Protein AF-A0A940AES1-F1 (afdb_monomer)

pLDDT: mean 86.96, std 10.81, range [25.05, 98.19]

Secondary structure (DSSP, 8-state):
--EEEEEESSHHHHHHHHHHTT----BTTEEE-SSEEEEE-SS-SEEEPPGGGT-GGGGS--GGG-S---SS--EEE-GGGHHHHHHHHHHHT-TTEEEEEEE--SSHHHHHHHHHHHHHH---TT-EEEE---S---HHHHHHHHHSPEEGGGGHHHHHHHHHHHHHHHHHHHHHHHHHHHHHHHHHHHHTT-SS-------HHHHHHHHHHHHHHHHHHS----EEEEEEEEETTTTEEEEEE--TTSTTTT-TTEEETTEESSHHHHHHHHHHHTT--EEEEEEEEEEEEEPPPPPB-HHHHHHHHHHHH---HHHHHHHHHHHHHTTSBS-SS----SB-HHHHHHTHHHHHHHTTSHHHHHHHHHHHHTTTTTTGGGSTTB-GGG-SS---B-B-S--TTGGGS-HHHHHHHHHHHHHHHHTTSPPEEEEEEEEEEEETTEEEEEEEEEEEE-TTHHHH--------TTS-----HHHHHHHHHHHHH--TT-EE-EEEEEEEEEE--PPPPPBHHHHHHHHHTGGGG---HHHHHHHTTT-SS-TTTHHHHHHHHHHTTSEEE-TTT-BEEE-HHHHHHHHHHHHH-GGGGSSHHHHHHHHHHHHHHHTSS-HHHHHHHHHHHHHHHHHHHHHS--HHHHHHHHGGG--TT--SGGG--EEEEE-TTTS-EEEEETTEEEEGGGG-TTT----EE--BTTBPPPHHHHHHHHHTSBPPPEEEEE-TTS-EEEEEEEEEE-TTS-EEEEEE-TTSPPEEEEEEE-TTTS-EEEEETTEEEETTTTSTT----EE--BTTBPPPHHHHHHHHHTSB---EEEEE-TTS-EEEEEEEEEE-TTS-EEEEEE-TT-PPPEEEEEE-TTT-PEEEEETTEEEETT--TT-TTS---EEESEETTEEPPHHHHHHHHHHSB---EEEEE-TTS-EEEEEEEEEE-TTS-EEEEEESSS---EEEEEEE-TTTSPEEEEETTEEEEGGGG-SSS----EE-EETTEEPPHHHHHHHHHHSB---EEEEE-TTS-EEEEEEEEEE-TTS-EEEEEESTT---EEEEEEE-TTTSPEEEE-

Nearest PDB structures (foldseek):
  2o59-assembly2_B  TM=8.650E-01  e=2.813E-48  Escherichia coli
  2o19-assembly2_B  TM=8.661E-01  e=2.138E-47  Escherichia coli
  3px7-assembly1_A  TM=8.468E-01  e=5.233E-34  Escherichia coli DH1
  1cy2-assembly1_A  TM=8.149E-01  e=1.767E-33  Escherichia coli K-12
  5ujy-assembly1_A  TM=6.871E-01  e=4.771E-32  Mycobacterium tuberculosis

Mean predicted aligned error: 18.28 Å

Structure (mmCIF, N/CA/C/O backbone):
data_AF-A0A940AES1-F1
#
_entry.id   AF-A0A940AES1-F1
#
loop_
_atom_site.group_PDB
_atom_site.id
_atom_site.type_symbol
_atom_site.label_atom_id
_atom_site.label_alt_id
_atom_site.label_comp_id
_atom_site.label_asym_id
_atom_site.label_entity_id
_atom_site.label_seq_id
_atom_site.pdbx_PDB_ins_code
_atom_site.Cartn_x
_atom_site.Cartn_y
_atom_site.Cartn_z
_atom_site.occupancy
_atom_site.B_iso_or_equiv
_atom_site.auth_seq_id
_atom_site.auth_comp_id
_atom_site.auth_asym_id
_atom_site.auth_atom_id
_atom_site.pdbx_PDB_model_num
ATOM 1 N N . MET A 1 1 ? 22.743 -3.058 -49.406 1.00 62.84 1 MET A N 1
ATOM 2 C CA . MET A 1 1 ? 22.333 -2.352 -48.175 1.00 62.84 1 MET A CA 1
ATOM 3 C C . MET A 1 1 ? 22.678 -3.251 -47.012 1.00 62.84 1 MET A C 1
ATOM 5 O O . MET A 1 1 ? 22.541 -4.460 -47.177 1.00 62.84 1 MET A O 1
ATOM 9 N N . GLY A 1 2 ? 23.179 -2.689 -45.914 1.00 84.69 2 GLY A N 1
ATOM 10 C CA . GLY A 1 2 ? 23.395 -3.442 -44.685 1.00 84.69 2 GLY A CA 1
ATOM 11 C C . GLY A 1 2 ? 22.066 -3.876 -44.068 1.00 84.69 2 GLY A C 1
ATOM 12 O O . GLY A 1 2 ? 20.984 -3.457 -44.494 1.00 84.69 2 GLY A O 1
ATOM 13 N N . LYS A 1 3 ? 22.145 -4.769 -43.084 1.00 95.50 3 LYS A N 1
ATOM 14 C CA . LYS A 1 3 ? 20.993 -5.207 -42.299 1.00 95.50 3 LYS A CA 1
ATOM 15 C C . LYS A 1 3 ? 20.544 -4.106 -41.339 1.00 95.50 3 LYS A C 1
ATOM 17 O O . LYS A 1 3 ? 21.311 -3.218 -40.969 1.00 95.50 3 LYS A O 1
ATOM 22 N N . LYS A 1 4 ? 19.295 -4.211 -40.894 1.00 97.25 4 LYS A N 1
ATOM 23 C CA . LYS A 1 4 ? 18.657 -3.291 -39.947 1.00 97.25 4 LYS A CA 1
ATOM 24 C C . LYS A 1 4 ? 18.499 -3.963 -38.587 1.00 97.25 4 LYS A C 1
ATOM 26 O O . LYS A 1 4 ? 17.821 -4.985 -38.492 1.00 97.25 4 LYS A O 1
ATOM 31 N N . LEU A 1 5 ? 19.094 -3.393 -37.544 1.00 98.19 5 LEU A N 1
ATOM 32 C CA . LEU A 1 5 ? 18.914 -3.836 -36.163 1.00 98.19 5 LEU A CA 1
ATOM 33 C C . LEU A 1 5 ? 17.660 -3.193 -35.567 1.00 98.19 5 LEU A C 1
ATOM 35 O O . LEU A 1 5 ? 17.471 -1.995 -35.706 1.00 98.19 5 LEU A O 1
ATOM 39 N N . ILE A 1 6 ? 16.819 -3.962 -34.887 1.00 98.12 6 ILE A N 1
ATOM 40 C CA . ILE A 1 6 ? 15.694 -3.471 -34.088 1.00 98.12 6 ILE A CA 1
ATOM 41 C C . ILE A 1 6 ? 15.965 -3.869 -32.640 1.00 98.12 6 ILE A C 1
ATOM 43 O O . ILE A 1 6 ? 16.183 -5.050 -32.367 1.00 98.12 6 ILE A O 1
ATOM 47 N N . ILE A 1 7 ? 15.957 -2.902 -31.724 1.00 97.69 7 ILE A N 1
ATOM 48 C CA . ILE A 1 7 ? 16.101 -3.142 -30.283 1.00 97.69 7 ILE A CA 1
ATOM 49 C C . ILE A 1 7 ? 14.786 -2.770 -29.612 1.00 97.69 7 ILE A C 1
ATOM 51 O O . ILE A 1 7 ? 14.411 -1.605 -29.599 1.00 97.69 7 ILE A O 1
ATOM 55 N N . THR A 1 8 ? 14.086 -3.757 -29.060 1.00 95.00 8 THR A N 1
ATOM 56 C CA . THR A 1 8 ? 12.821 -3.537 -28.338 1.00 95.00 8 THR A CA 1
ATOM 57 C C . THR A 1 8 ? 13.015 -3.600 -26.823 1.00 95.00 8 THR A C 1
ATOM 59 O O . THR A 1 8 ? 13.934 -4.264 -26.353 1.00 95.00 8 THR A O 1
ATOM 62 N N . GLU A 1 9 ? 12.105 -3.040 -26.025 1.00 88.62 9 GLU A N 1
ATOM 63 C CA . GLU A 1 9 ? 12.231 -3.068 -24.555 1.00 88.62 9 GLU A CA 1
ATOM 64 C C . GLU A 1 9 ? 12.158 -4.483 -23.944 1.00 88.62 9 GLU A C 1
ATOM 66 O O . GLU A 1 9 ? 12.751 -4.735 -22.891 1.00 88.62 9 GLU A O 1
ATOM 71 N N . LYS A 1 10 ? 11.434 -5.413 -24.592 1.00 87.06 10 LYS A N 1
ATOM 72 C CA . LYS A 1 10 ? 11.149 -6.758 -24.061 1.00 87.06 10 LYS A CA 1
ATOM 73 C C . LYS A 1 10 ? 11.119 -7.850 -25.144 1.00 87.06 10 LYS A C 1
ATOM 75 O O . LYS A 1 10 ? 10.773 -7.566 -26.291 1.00 87.06 10 LYS A O 1
ATOM 80 N N . PRO A 1 11 ? 11.348 -9.132 -24.784 1.00 88.69 11 PRO A N 1
ATOM 81 C CA . PRO A 1 11 ? 11.327 -10.249 -25.738 1.00 88.69 11 PRO A CA 1
ATOM 82 C C . PRO A 1 11 ? 9.974 -10.492 -26.418 1.00 88.69 11 PRO A C 1
ATOM 84 O O . PRO A 1 11 ? 9.914 -11.066 -27.504 1.00 88.69 11 PRO A O 1
ATOM 87 N N . SER A 1 12 ? 8.864 -10.156 -25.755 1.00 82.00 12 SER A N 1
ATOM 88 C CA . SER A 1 12 ? 7.515 -10.273 -26.325 1.00 82.00 12 SER A CA 1
ATOM 89 C C . SER A 1 12 ? 7.336 -9.327 -27.512 1.00 82.00 12 SER A C 1
ATOM 91 O O . SER A 1 12 ? 6.896 -9.759 -28.574 1.00 82.00 12 SER A O 1
ATOM 93 N N . VAL A 1 13 ? 7.790 -8.082 -27.365 1.00 86.38 13 VAL A N 1
ATOM 94 C CA . VAL A 1 13 ? 7.731 -7.055 -28.412 1.00 86.38 13 VAL A CA 1
ATOM 95 C C . VAL A 1 13 ? 8.610 -7.440 -29.600 1.00 86.38 13 VAL A C 1
ATOM 97 O O . VAL A 1 13 ? 8.147 -7.419 -30.737 1.00 86.38 13 VAL A O 1
ATOM 100 N N . ALA A 1 14 ? 9.837 -7.909 -29.354 1.00 92.06 14 ALA A N 1
ATOM 101 C CA . ALA A 1 14 ? 10.706 -8.426 -30.413 1.00 92.06 14 ALA A CA 1
ATOM 102 C C . ALA A 1 14 ? 10.051 -9.549 -31.233 1.00 92.06 14 ALA A C 1
ATOM 104 O O . ALA A 1 14 ? 10.180 -9.578 -32.458 1.00 92.06 14 ALA A O 1
ATOM 105 N N . ARG A 1 15 ? 9.314 -10.460 -30.582 1.00 90.44 15 ARG A N 1
ATOM 106 C CA . ARG A 1 15 ? 8.576 -11.531 -31.272 1.00 90.44 15 ARG A CA 1
ATOM 107 C C . ARG A 1 15 ? 7.457 -10.987 -32.158 1.00 90.44 15 ARG A C 1
ATOM 109 O O . ARG A 1 15 ? 7.228 -11.538 -33.234 1.00 90.44 15 ARG A O 1
ATOM 116 N N . ASP A 1 16 ? 6.794 -9.909 -31.750 1.00 88.12 16 ASP A N 1
ATOM 117 C CA . ASP A 1 16 ? 5.785 -9.256 -32.581 1.00 88.12 16 ASP A CA 1
ATOM 118 C C . ASP A 1 16 ? 6.389 -8.571 -33.806 1.00 88.12 16 ASP A C 1
ATOM 120 O O . ASP A 1 16 ? 5.905 -8.796 -34.917 1.00 88.12 16 ASP A O 1
ATOM 124 N N . PHE A 1 17 ? 7.499 -7.849 -33.644 1.00 93.69 17 PHE A N 1
ATOM 125 C CA . PHE A 1 17 ? 8.252 -7.309 -34.780 1.00 93.69 17 PHE A CA 1
ATOM 126 C C . PHE A 1 17 ? 8.728 -8.422 -35.721 1.00 93.69 17 PHE A C 1
ATOM 128 O O . PHE A 1 17 ? 8.550 -8.313 -36.933 1.00 93.69 17 PHE A O 1
ATOM 135 N N . ALA A 1 18 ? 9.267 -9.521 -35.186 1.00 94.25 18 ALA A N 1
ATOM 136 C CA . ALA A 1 18 ? 9.730 -10.653 -35.985 1.00 94.25 18 ALA A CA 1
ATOM 137 C C . ALA A 1 18 ? 8.595 -11.290 -36.797 1.00 94.25 18 ALA A C 1
ATOM 139 O O . ALA A 1 18 ? 8.753 -11.542 -37.990 1.00 94.25 18 ALA A O 1
ATOM 140 N N . ARG A 1 19 ? 7.420 -11.477 -36.188 1.00 93.56 19 ARG A N 1
ATOM 141 C CA . ARG A 1 19 ? 6.225 -11.989 -36.870 1.00 93.56 19 ARG A CA 1
ATOM 142 C C . ARG A 1 19 ? 5.774 -11.069 -38.007 1.00 93.56 19 ARG A C 1
ATOM 144 O O . ARG A 1 19 ? 5.547 -11.552 -39.114 1.00 93.56 19 ARG A O 1
ATOM 151 N N . VAL A 1 20 ? 5.655 -9.766 -37.745 1.00 92.25 20 VAL A N 1
ATOM 152 C CA . VAL A 1 20 ? 5.183 -8.768 -38.724 1.00 92.25 20 VAL A CA 1
ATOM 153 C C . VAL A 1 20 ? 6.161 -8.626 -39.891 1.00 92.25 20 VAL A C 1
ATOM 155 O O . VAL A 1 20 ? 5.756 -8.630 -41.052 1.00 92.25 20 VAL A O 1
ATOM 158 N N . LEU A 1 21 ? 7.460 -8.593 -39.592 1.00 93.94 21 LEU A N 1
ATOM 159 C CA . LEU A 1 21 ? 8.533 -8.479 -40.582 1.00 93.94 21 LEU A CA 1
ATOM 160 C C . LEU A 1 21 ? 8.919 -9.820 -41.224 1.00 93.94 21 LEU A C 1
ATOM 162 O O . LEU A 1 21 ? 9.816 -9.859 -42.065 1.00 93.94 21 LEU A O 1
ATOM 166 N N . ARG A 1 22 ? 8.241 -10.915 -40.848 1.00 93.56 22 ARG A N 1
ATOM 167 C CA . ARG A 1 22 ? 8.495 -12.283 -41.332 1.00 93.56 22 ARG A CA 1
ATOM 168 C C . ARG A 1 22 ? 9.957 -12.711 -41.150 1.00 93.56 22 ARG A C 1
ATOM 170 O O . ARG A 1 22 ? 10.553 -13.348 -42.017 1.00 93.56 22 ARG A O 1
ATOM 177 N N . VAL A 1 23 ? 10.534 -12.350 -40.009 1.00 93.19 23 VAL A N 1
ATOM 178 C CA . VAL A 1 23 ? 11.870 -12.760 -39.571 1.00 93.19 23 VAL A CA 1
ATOM 179 C C . VAL A 1 23 ? 11.717 -14.020 -38.725 1.00 93.19 23 VAL A C 1
ATOM 181 O O . VAL A 1 23 ? 11.012 -14.025 -37.718 1.00 93.19 23 VAL A O 1
ATOM 184 N N . SER A 1 24 ? 12.373 -15.100 -39.132 1.00 87.00 24 SER A N 1
ATOM 185 C CA . SER A 1 24 ? 12.338 -16.386 -38.435 1.00 87.00 24 SER A CA 1
ATOM 186 C C . SER A 1 24 ? 13.741 -16.792 -38.008 1.00 87.00 24 SER A C 1
ATOM 188 O O . SER A 1 24 ? 14.665 -16.739 -38.811 1.00 87.00 24 SER A O 1
ATOM 190 N N . GLY A 1 25 ? 13.892 -17.245 -36.769 1.00 80.50 25 GLY A N 1
ATOM 191 C CA . GLY A 1 25 ? 15.163 -17.692 -36.211 1.00 80.50 25 GLY A CA 1
ATOM 192 C C . GLY A 1 25 ? 15.018 -17.963 -34.718 1.00 80.50 25 GLY A C 1
ATOM 193 O O . GLY A 1 25 ? 14.058 -17.512 -34.097 1.00 80.50 25 GLY A O 1
ATOM 194 N N . ASN A 1 26 ? 15.954 -18.713 -34.146 1.00 77.25 26 ASN A N 1
ATOM 195 C CA . ASN A 1 26 ? 15.961 -19.033 -32.717 1.00 77.25 26 ASN A CA 1
ATOM 196 C C . ASN A 1 26 ? 17.371 -18.866 -32.139 1.00 77.25 26 ASN A C 1
ATOM 198 O O . ASN A 1 26 ? 17.911 -19.773 -31.506 1.00 77.25 26 ASN A O 1
ATOM 202 N N . ASN A 1 27 ? 18.010 -17.732 -32.440 1.00 89.62 27 ASN A N 1
ATOM 203 C CA . ASN A 1 27 ? 19.309 -17.432 -31.858 1.00 89.62 27 ASN A CA 1
ATOM 204 C C . ASN A 1 27 ? 19.128 -17.024 -30.392 1.00 89.62 27 ASN A C 1
ATOM 206 O O . ASN A 1 27 ? 18.094 -16.488 -29.990 1.00 89.62 27 ASN A O 1
ATOM 210 N N . ASN A 1 28 ? 20.150 -17.273 -29.576 1.00 90.31 28 ASN A N 1
ATOM 211 C CA . ASN A 1 28 ? 20.103 -16.897 -28.170 1.00 90.31 28 ASN A CA 1
ATOM 212 C C . ASN A 1 28 ? 20.133 -15.364 -28.031 1.00 90.31 28 ASN A C 1
ATOM 214 O O . ASN A 1 28 ? 21.164 -14.746 -28.293 1.00 90.31 28 ASN A O 1
ATOM 218 N N . GLY A 1 29 ? 18.998 -14.777 -27.644 1.00 90.69 29 GLY A N 1
ATOM 219 C CA . GLY A 1 29 ? 18.842 -13.349 -27.354 1.00 90.69 29 GLY A CA 1
ATOM 220 C C . GLY A 1 29 ? 18.549 -12.435 -28.555 1.00 90.69 29 GLY A C 1
ATOM 221 O O . GLY A 1 29 ? 18.480 -11.225 -28.357 1.00 90.69 29 GLY A O 1
ATOM 222 N N . TYR A 1 30 ? 18.385 -12.974 -29.773 1.00 96.50 30 TYR A N 1
ATOM 223 C CA . TYR A 1 30 ? 17.984 -12.214 -30.969 1.00 96.50 30 TYR A CA 1
ATOM 224 C C . TYR A 1 30 ? 17.379 -13.116 -32.068 1.00 96.50 30 TYR A C 1
ATOM 226 O O . TYR A 1 30 ? 17.500 -14.338 -32.031 1.00 96.50 30 TYR A O 1
ATOM 234 N N . ILE A 1 31 ? 16.742 -12.522 -33.078 1.00 96.38 31 ILE A N 1
ATOM 235 C CA . ILE A 1 31 ? 16.142 -13.195 -34.243 1.00 96.38 31 ILE A CA 1
ATOM 236 C C . ILE A 1 31 ? 16.667 -12.501 -35.504 1.00 96.38 31 ILE A C 1
ATOM 238 O O . ILE A 1 31 ? 16.710 -11.277 -35.548 1.00 96.38 31 ILE A O 1
ATOM 242 N N . GLU A 1 32 ? 17.090 -13.242 -36.528 1.00 95.69 32 GLU A N 1
ATOM 243 C CA . GLU A 1 32 ? 17.764 -12.652 -37.692 1.00 95.69 32 GLU A CA 1
ATOM 244 C C . GLU A 1 32 ? 17.372 -13.320 -39.016 1.00 95.69 32 GLU A C 1
ATOM 246 O O . GLU A 1 32 ? 17.179 -14.532 -39.068 1.00 95.69 32 GLU A O 1
ATOM 251 N N . ASN A 1 33 ? 17.309 -12.522 -40.087 1.00 93.69 33 ASN A N 1
ATOM 252 C CA . ASN A 1 33 ? 17.303 -12.971 -41.482 1.00 93.69 33 ASN A CA 1
ATOM 253 C C . ASN A 1 33 ? 18.257 -12.105 -42.338 1.00 93.69 33 ASN A C 1
ATOM 255 O O . ASN A 1 33 ? 19.133 -11.415 -41.813 1.00 93.69 33 ASN A O 1
ATOM 259 N N . ASP A 1 34 ? 18.114 -12.130 -43.664 1.00 91.19 34 ASP A N 1
ATOM 260 C CA . ASP A 1 34 ? 18.982 -11.372 -44.578 1.00 91.19 34 ASP A CA 1
ATOM 261 C C . ASP A 1 34 ? 18.776 -9.850 -44.524 1.00 91.19 34 ASP A C 1
ATOM 263 O O . ASP A 1 34 ? 19.624 -9.105 -45.001 1.00 91.19 34 ASP A O 1
ATOM 267 N N . THR A 1 35 ? 17.667 -9.372 -43.951 1.00 93.75 35 THR A N 1
ATOM 268 C CA . THR A 1 35 ? 17.305 -7.943 -43.914 1.00 93.75 35 THR A CA 1
ATOM 269 C C . THR A 1 35 ? 17.332 -7.357 -42.503 1.00 93.75 35 THR A C 1
ATOM 271 O O . THR A 1 35 ? 17.775 -6.223 -42.320 1.00 93.75 35 THR A O 1
ATOM 274 N N . TYR A 1 36 ? 16.860 -8.105 -41.507 1.00 96.38 36 TYR A N 1
ATOM 275 C CA . TYR A 1 36 ? 16.641 -7.624 -40.147 1.00 96.38 36 TYR A CA 1
ATOM 276 C C . TYR A 1 36 ? 17.363 -8.482 -39.114 1.00 96.38 36 TYR A C 1
ATOM 278 O O . TYR A 1 36 ? 17.407 -9.708 -39.217 1.00 96.38 36 TYR A O 1
ATOM 286 N N . VAL A 1 37 ? 17.844 -7.811 -38.073 1.00 97.50 37 VAL A N 1
ATOM 287 C CA . VAL A 1 37 ? 18.266 -8.392 -36.800 1.00 97.50 37 VAL A CA 1
ATOM 288 C C . VAL A 1 37 ? 17.367 -7.789 -35.730 1.00 97.50 37 VAL A C 1
ATOM 290 O O . VAL A 1 37 ? 17.243 -6.575 -35.655 1.00 97.50 37 VAL A O 1
ATOM 293 N N . ILE A 1 38 ? 16.717 -8.601 -34.909 1.00 97.81 38 ILE A N 1
ATOM 294 C CA . ILE A 1 38 ? 15.783 -8.140 -33.881 1.00 97.81 38 ILE A CA 1
ATOM 295 C C . ILE A 1 38 ? 16.270 -8.661 -32.539 1.00 97.81 38 ILE A C 1
ATOM 297 O O . ILE A 1 38 ? 16.328 -9.869 -32.326 1.00 97.81 38 ILE A O 1
ATOM 301 N N . SER A 1 39 ? 16.618 -7.751 -31.643 1.00 97.56 39 SER A N 1
ATOM 302 C CA . SER A 1 39 ? 17.041 -8.036 -30.276 1.00 97.56 39 SER A CA 1
ATOM 303 C C . SER A 1 39 ? 16.164 -7.269 -29.288 1.00 97.56 39 SER A C 1
ATOM 305 O O . SER A 1 39 ? 15.285 -6.493 -29.671 1.00 97.56 39 SER A O 1
ATOM 307 N N . TRP A 1 40 ? 16.365 -7.514 -28.001 1.00 96.19 40 TRP A N 1
ATOM 308 C CA . TRP A 1 40 ? 15.550 -6.931 -26.946 1.00 96.19 40 TRP A CA 1
ATOM 309 C C . TRP A 1 40 ? 16.336 -6.650 -25.672 1.00 96.19 40 TRP A C 1
ATOM 311 O O . TRP A 1 40 ? 17.399 -7.220 -25.423 1.00 96.19 40 TRP A O 1
ATOM 321 N N . CYS A 1 41 ? 15.748 -5.806 -24.838 1.00 94.81 41 CYS A N 1
ATOM 322 C CA . CYS A 1 41 ? 16.147 -5.576 -23.464 1.00 94.81 41 CYS A CA 1
ATOM 323 C C . CYS A 1 41 ? 15.289 -6.414 -22.492 1.00 94.81 41 CYS A C 1
ATOM 325 O O . CYS A 1 41 ? 14.424 -7.199 -22.893 1.00 94.81 41 CYS A O 1
ATOM 327 N N . PHE A 1 42 ? 15.545 -6.247 -21.194 1.00 84.62 42 PHE A N 1
ATOM 328 C CA . PHE A 1 42 ? 14.710 -6.762 -20.104 1.00 84.62 42 PHE A CA 1
ATOM 329 C C . PHE A 1 42 ? 14.287 -5.597 -19.196 1.00 84.62 42 PHE A C 1
ATOM 331 O O . PHE A 1 42 ? 14.474 -5.643 -17.982 1.00 84.62 42 PHE A O 1
ATOM 338 N N . GLY A 1 43 ? 13.799 -4.509 -19.802 1.00 86.69 43 GLY A N 1
ATOM 339 C CA . GLY A 1 43 ? 13.831 -3.185 -19.174 1.00 86.69 43 GLY A CA 1
ATOM 340 C C . GLY A 1 43 ? 15.247 -2.602 -19.221 1.00 86.69 43 GLY A C 1
ATOM 341 O O . GLY A 1 43 ? 15.951 -2.770 -20.217 1.00 86.69 43 GLY A O 1
ATOM 342 N N . HIS A 1 44 ? 15.701 -1.945 -18.152 1.00 91.56 44 HIS A N 1
ATOM 343 C CA . HIS A 1 44 ? 17.073 -1.434 -18.090 1.00 91.56 44 HIS A CA 1
ATOM 344 C C . HIS A 1 44 ? 18.106 -2.571 -18.176 1.00 91.56 44 HIS A C 1
ATOM 346 O O . HIS A 1 44 ? 18.048 -3.543 -17.428 1.00 91.56 44 HIS A O 1
ATOM 352 N N . LEU A 1 45 ? 19.079 -2.428 -19.082 1.00 94.75 45 LEU A N 1
ATOM 353 C CA . LEU A 1 45 ? 20.296 -3.257 -19.125 1.00 94.75 45 LEU A CA 1
ATOM 354 C C . LEU A 1 45 ? 21.490 -2.557 -18.454 1.00 94.75 45 LEU A C 1
ATOM 356 O O . LEU A 1 45 ? 22.459 -3.188 -18.031 1.00 94.75 45 LEU A O 1
ATOM 360 N N . VAL A 1 46 ? 21.415 -1.230 -18.386 1.00 95.06 46 VAL A N 1
ATOM 361 C CA . VAL A 1 46 ? 22.468 -0.333 -17.921 1.00 95.06 46 VAL A CA 1
ATOM 362 C C . VAL A 1 46 ? 21.866 0.644 -16.914 1.00 95.06 46 VAL A C 1
ATOM 364 O O . VAL A 1 46 ? 20.795 1.211 -17.152 1.00 95.06 46 VAL A O 1
ATOM 367 N N . GLU A 1 47 ? 22.579 0.857 -15.812 1.00 93.50 47 GLU A N 1
ATOM 368 C CA . GLU A 1 47 ? 22.226 1.784 -14.735 1.00 93.50 47 GLU A CA 1
ATOM 369 C C . GLU A 1 47 ? 23.409 2.693 -14.369 1.00 93.50 47 GLU A C 1
ATOM 371 O O . GLU A 1 47 ? 24.554 2.437 -14.753 1.00 93.50 47 GLU A O 1
ATOM 376 N N . MET A 1 48 ? 23.149 3.767 -13.620 1.00 93.44 48 MET A N 1
ATOM 377 C CA . MET A 1 48 ? 24.231 4.571 -13.048 1.00 93.44 48 MET A CA 1
ATOM 378 C C . MET A 1 48 ? 24.992 3.754 -12.006 1.00 93.44 48 MET A C 1
ATOM 380 O O . MET A 1 48 ? 24.408 3.133 -11.121 1.00 93.44 48 MET A O 1
ATOM 384 N N . SER A 1 49 ? 26.317 3.773 -12.105 1.00 94.38 49 SER A N 1
ATOM 385 C CA . SER A 1 49 ? 27.189 3.054 -11.182 1.00 94.38 49 SER A CA 1
ATOM 386 C C . SER A 1 49 ? 27.146 3.666 -9.789 1.00 94.38 49 SER A C 1
ATOM 388 O O . SER A 1 49 ? 27.138 4.888 -9.650 1.00 94.38 49 SER A O 1
ATOM 390 N N . TYR A 1 50 ? 27.224 2.821 -8.762 1.00 93.81 50 TYR A N 1
ATOM 391 C CA . TYR A 1 50 ? 27.401 3.263 -7.381 1.00 93.81 50 TYR A CA 1
ATOM 392 C C . TYR A 1 50 ? 28.754 3.976 -7.159 1.00 93.81 50 TYR A C 1
ATOM 394 O O . TYR A 1 50 ? 29.703 3.752 -7.919 1.00 93.81 50 TYR A O 1
ATOM 402 N N . PRO A 1 51 ? 28.888 4.810 -6.105 1.00 96.06 51 PRO A N 1
ATOM 403 C CA . PRO A 1 51 ? 30.086 5.620 -5.854 1.00 96.06 51 PRO A CA 1
ATOM 404 C C . PRO A 1 51 ? 31.414 4.847 -5.819 1.00 96.06 51 PRO A C 1
ATOM 406 O O . PRO A 1 51 ? 32.434 5.361 -6.267 1.00 96.06 51 PRO A O 1
ATOM 409 N N . GLU A 1 52 ? 31.426 3.601 -5.353 1.00 94.94 52 GLU A N 1
ATOM 410 C CA . GLU A 1 52 ? 32.618 2.743 -5.325 1.00 94.94 52 GLU A CA 1
ATOM 411 C C . GLU A 1 52 ? 33.215 2.437 -6.712 1.00 94.94 52 GLU A C 1
ATOM 413 O O . GLU A 1 52 ? 34.408 2.177 -6.819 1.00 94.94 52 GLU A O 1
ATOM 418 N N . ALA A 1 53 ? 32.437 2.544 -7.795 1.00 94.56 53 ALA A N 1
ATOM 419 C CA . ALA A 1 53 ? 32.958 2.434 -9.162 1.00 94.56 53 ALA A CA 1
ATOM 420 C C . ALA A 1 53 ? 33.780 3.667 -9.597 1.00 94.56 53 ALA A C 1
ATOM 422 O O . ALA A 1 53 ? 34.473 3.652 -10.622 1.00 94.56 53 ALA A O 1
ATOM 423 N N . TYR A 1 54 ? 33.679 4.771 -8.856 1.00 95.94 54 TYR A N 1
ATOM 424 C CA . TYR A 1 54 ? 34.458 5.986 -9.087 1.00 95.94 54 TYR A CA 1
ATOM 425 C C . TYR A 1 54 ? 35.775 5.927 -8.322 1.00 95.94 54 TYR A C 1
ATOM 427 O O . TYR A 1 54 ? 36.807 6.263 -8.895 1.00 95.94 54 TYR A O 1
ATOM 435 N N . ASP A 1 55 ? 35.722 5.464 -7.074 1.00 95.62 55 ASP A N 1
ATOM 436 C CA . ASP A 1 55 ? 36.869 5.252 -6.192 1.00 95.62 55 ASP A CA 1
ATOM 437 C C . ASP A 1 55 ? 36.476 4.253 -5.085 1.00 95.62 55 ASP A C 1
ATOM 439 O O . ASP A 1 55 ? 35.448 4.432 -4.425 1.00 95.62 55 ASP A O 1
ATOM 443 N N . GLU A 1 56 ? 37.300 3.224 -4.848 1.00 95.25 56 GLU A N 1
ATOM 444 C CA . GLU A 1 56 ? 37.055 2.178 -3.838 1.00 95.25 56 GLU A CA 1
ATOM 445 C C . GLU A 1 56 ? 36.865 2.773 -2.429 1.00 95.25 56 GLU A C 1
ATOM 447 O O . GLU A 1 56 ? 36.153 2.191 -1.605 1.00 95.25 56 GLU A O 1
ATOM 452 N N . LYS A 1 57 ? 37.418 3.965 -2.142 1.00 95.44 57 LYS A N 1
ATOM 453 C CA . LYS A 1 57 ? 37.217 4.643 -0.850 1.00 95.44 57 LYS A CA 1
ATOM 454 C C . LYS A 1 57 ? 35.736 4.881 -0.534 1.00 95.44 57 LYS A C 1
ATOM 456 O O . LYS A 1 57 ? 35.332 4.743 0.620 1.00 95.44 57 LYS A O 1
ATOM 461 N N . TYR A 1 58 ? 34.910 5.143 -1.555 1.00 96.00 58 TYR A N 1
ATOM 462 C CA . TYR A 1 58 ? 33.485 5.447 -1.395 1.00 96.00 58 TYR A CA 1
ATOM 463 C C . TYR A 1 58 ? 32.633 4.235 -1.003 1.00 96.00 58 TYR A C 1
ATOM 465 O O . TYR A 1 58 ? 31.449 4.394 -0.686 1.00 96.00 58 TYR A O 1
ATOM 473 N N . LYS A 1 59 ? 33.216 3.032 -0.988 1.00 94.38 59 LYS A N 1
ATOM 474 C CA . LYS A 1 59 ? 32.588 1.821 -0.451 1.00 94.38 59 LYS A CA 1
ATOM 475 C C . LYS A 1 59 ? 32.349 1.918 1.053 1.00 94.38 59 LYS A C 1
ATOM 477 O O . LYS A 1 59 ? 31.349 1.412 1.555 1.00 94.38 59 LYS A O 1
ATOM 482 N N . THR A 1 60 ? 33.245 2.597 1.773 1.00 95.00 60 THR A N 1
ATOM 483 C CA . THR A 1 60 ? 33.036 2.937 3.184 1.00 95.00 60 THR A CA 1
ATOM 484 C C . THR A 1 60 ? 32.381 4.306 3.264 1.00 95.00 60 THR A C 1
ATOM 486 O O . THR A 1 60 ? 32.913 5.283 2.752 1.00 95.00 60 THR A O 1
ATOM 489 N N . TRP A 1 61 ? 31.222 4.402 3.910 1.00 96.31 61 TRP A N 1
ATOM 490 C CA . TRP A 1 61 ? 30.497 5.668 3.980 1.00 96.31 61 TRP A CA 1
ATOM 491 C C . TRP A 1 61 ? 31.104 6.572 5.050 1.00 96.31 61 TRP A C 1
ATOM 493 O O . TRP A 1 61 ? 31.110 6.228 6.233 1.00 96.31 61 TRP A O 1
ATOM 503 N N . ARG A 1 62 ? 31.600 7.735 4.629 1.00 96.12 62 ARG A N 1
ATOM 504 C CA . ARG A 1 62 ? 32.208 8.751 5.491 1.00 96.12 62 ARG A CA 1
ATOM 505 C C . ARG A 1 62 ? 31.573 10.104 5.205 1.00 96.12 62 ARG A C 1
ATOM 507 O O . ARG A 1 62 ? 31.250 10.397 4.059 1.00 96.12 62 ARG A O 1
ATOM 514 N N . LEU A 1 63 ? 31.400 10.929 6.237 1.00 96.25 63 LEU A N 1
ATOM 515 C CA . LEU A 1 63 ? 30.813 12.266 6.068 1.00 96.25 63 LEU A CA 1
ATOM 516 C C . LEU A 1 63 ? 31.732 13.200 5.264 1.00 96.25 63 LEU A C 1
ATOM 518 O O . LEU A 1 63 ? 31.233 14.031 4.520 1.00 96.25 63 LEU A O 1
ATOM 522 N N . GLU A 1 64 ? 33.053 13.030 5.373 1.00 95.81 64 GLU A N 1
ATOM 523 C CA . GLU A 1 64 ? 34.063 13.824 4.647 1.00 95.81 64 GLU A CA 1
ATOM 524 C C . GLU A 1 64 ? 34.036 13.624 3.123 1.00 95.81 64 GLU A C 1
ATOM 526 O O . GLU A 1 64 ? 34.480 14.491 2.377 1.00 95.81 64 GLU A O 1
ATOM 531 N N . ASP A 1 65 ? 33.478 12.503 2.662 1.00 95.75 65 ASP A N 1
ATOM 532 C CA . ASP A 1 65 ? 33.322 12.173 1.245 1.00 95.75 65 ASP A CA 1
ATOM 533 C C . ASP A 1 65 ? 31.993 12.689 0.652 1.00 95.75 65 ASP A C 1
ATOM 535 O O . ASP A 1 65 ? 31.719 12.468 -0.531 1.00 95.75 65 ASP A O 1
ATOM 539 N N . LEU A 1 66 ? 31.150 13.348 1.458 1.00 96.75 66 LEU A N 1
ATOM 540 C CA . LEU A 1 66 ? 29.838 13.853 1.055 1.00 96.75 66 LEU A CA 1
ATOM 541 C C . LEU A 1 66 ? 29.830 15.391 0.938 1.00 96.75 66 LEU A C 1
ATOM 543 O O . LEU A 1 66 ? 30.431 16.077 1.764 1.00 96.75 66 LEU A O 1
ATOM 547 N N . PRO A 1 67 ? 29.101 15.959 -0.042 1.00 97.06 67 PRO A N 1
ATOM 548 C CA . PRO A 1 67 ? 28.273 15.267 -1.027 1.00 97.06 67 PRO A CA 1
ATOM 549 C C . PRO A 1 67 ? 29.086 14.648 -2.182 1.00 97.06 67 PRO A C 1
ATOM 551 O O . PRO A 1 67 ? 29.970 15.280 -2.758 1.00 97.06 67 PRO A O 1
ATOM 554 N N . PHE A 1 68 ? 28.726 13.428 -2.572 1.00 97.19 68 PHE A N 1
ATOM 555 C CA . PHE A 1 68 ? 29.169 12.768 -3.792 1.00 97.19 68 PHE A CA 1
ATOM 556 C C . PHE A 1 68 ? 28.361 13.292 -4.989 1.00 97.19 68 PHE A C 1
ATOM 558 O O . PHE A 1 68 ? 27.203 12.918 -5.178 1.00 97.19 68 PHE A O 1
ATOM 565 N N . LEU A 1 69 ? 28.975 14.178 -5.776 1.00 96.75 69 LEU A N 1
ATOM 566 C CA . LEU A 1 69 ? 28.406 14.791 -6.983 1.00 96.75 69 LEU A CA 1
ATOM 567 C C . LEU A 1 69 ? 29.475 14.773 -8.091 1.00 96.75 69 LEU A C 1
ATOM 569 O O . LEU A 1 69 ? 30.268 15.715 -8.192 1.00 96.75 69 LEU A O 1
ATOM 573 N N . PRO A 1 70 ? 29.598 13.672 -8.856 1.00 95.06 70 PRO A N 1
ATOM 574 C CA . PRO A 1 70 ? 30.630 13.546 -9.876 1.00 95.06 70 PRO A CA 1
ATOM 575 C C . PRO A 1 70 ? 30.324 14.459 -11.071 1.00 95.06 70 PRO A C 1
ATOM 577 O O . PRO A 1 70 ? 29.169 14.656 -11.441 1.00 95.06 70 PRO A O 1
ATOM 580 N N . LYS A 1 71 ? 31.369 14.993 -11.719 1.00 91.38 71 LYS A N 1
ATOM 581 C CA . LYS A 1 71 ? 31.200 15.795 -12.947 1.00 91.38 71 LYS A CA 1
ATOM 582 C C . LYS A 1 71 ? 30.547 14.969 -14.059 1.00 91.38 71 LYS A C 1
ATOM 584 O O . LYS A 1 71 ? 29.574 15.409 -14.670 1.00 91.38 71 LYS A O 1
ATOM 589 N N . GLU A 1 72 ? 31.035 13.749 -14.247 1.00 92.06 72 GLU A N 1
ATOM 590 C CA . GLU A 1 72 ? 30.512 12.769 -15.197 1.00 92.06 72 GLU A CA 1
ATOM 591 C C . GLU A 1 72 ? 29.990 11.554 -14.435 1.00 92.06 72 GLU A C 1
ATOM 593 O O . GLU A 1 72 ? 30.721 10.972 -13.632 1.00 92.06 72 GLU A O 1
ATOM 598 N N . TYR A 1 73 ? 28.735 11.172 -14.676 1.00 93.31 73 TYR A N 1
ATOM 599 C CA . TYR A 1 73 ? 28.156 9.968 -14.084 1.00 93.31 73 TYR A CA 1
ATOM 600 C C . TYR A 1 73 ? 28.589 8.742 -14.894 1.00 93.31 73 TYR A C 1
ATOM 602 O O . TYR A 1 73 ? 28.362 8.666 -16.099 1.00 93.31 73 TYR A O 1
ATOM 610 N N . LYS A 1 74 ? 29.221 7.778 -14.224 1.00 94.19 74 LYS A N 1
ATOM 611 C CA . LYS A 1 74 ? 29.571 6.472 -14.781 1.00 94.19 74 LYS A CA 1
ATOM 612 C C . LYS A 1 74 ? 28.335 5.586 -14.857 1.00 94.19 74 LYS A C 1
ATOM 614 O O . LYS A 1 74 ? 27.528 5.551 -13.927 1.00 94.19 74 LYS A O 1
ATOM 619 N N . TYR A 1 75 ? 28.259 4.804 -15.922 1.00 94.44 75 TYR A N 1
ATOM 620 C CA . TYR A 1 75 ? 27.243 3.781 -16.127 1.00 94.44 75 TYR A CA 1
ATOM 621 C C . TYR A 1 75 ? 27.861 2.388 -16.009 1.00 94.44 75 TYR A C 1
ATOM 623 O O . TYR A 1 75 ? 29.060 2.206 -16.228 1.00 94.44 75 TYR A O 1
ATOM 631 N N . GLY A 1 76 ? 27.044 1.417 -15.620 1.00 94.25 76 GLY A N 1
ATOM 632 C CA . GLY A 1 76 ? 27.435 0.025 -15.460 1.00 94.25 76 GLY A CA 1
ATOM 633 C C . GLY A 1 76 ? 26.320 -0.916 -15.894 1.00 94.25 76 GLY A C 1
ATOM 634 O O . GLY A 1 76 ? 25.141 -0.567 -15.876 1.00 94.25 76 GLY A O 1
ATOM 635 N N . VAL A 1 77 ? 26.705 -2.123 -16.300 1.00 95.50 77 VAL A N 1
ATOM 636 C CA . VAL A 1 77 ? 25.756 -3.163 -16.708 1.00 95.50 77 VAL A CA 1
ATOM 637 C C . VAL A 1 77 ? 25.116 -3.789 -15.478 1.00 95.50 77 VAL A C 1
ATOM 639 O O . VAL A 1 77 ? 25.823 -4.219 -14.563 1.00 95.50 77 VAL A O 1
ATOM 642 N N . ILE A 1 78 ? 23.791 -3.918 -15.487 1.00 93.50 78 ILE A N 1
ATOM 643 C CA . ILE A 1 78 ? 23.065 -4.602 -14.418 1.00 93.50 78 ILE A CA 1
ATOM 644 C C . ILE A 1 78 ? 23.442 -6.083 -14.449 1.00 93.50 78 ILE A C 1
ATOM 646 O O . ILE A 1 78 ? 23.298 -6.751 -15.476 1.00 93.50 78 ILE A O 1
ATOM 650 N N . GLN A 1 79 ? 23.896 -6.617 -13.313 1.00 91.62 79 GLN A N 1
ATOM 651 C CA . GLN A 1 79 ? 24.506 -7.948 -13.232 1.00 91.62 79 GLN A CA 1
ATOM 652 C C . GLN A 1 79 ? 23.606 -9.079 -13.762 1.00 91.62 79 GLN A C 1
ATOM 654 O O . GLN A 1 79 ? 24.107 -10.003 -14.400 1.00 91.62 79 GLN A O 1
ATOM 659 N N . SER A 1 80 ? 22.291 -9.007 -13.532 1.00 89.88 80 SER A N 1
ATOM 660 C CA . SER A 1 80 ? 21.310 -9.987 -14.028 1.00 89.88 80 SER A CA 1
ATOM 661 C C . SER A 1 80 ? 21.092 -9.930 -15.544 1.00 89.88 80 SER A C 1
ATOM 663 O O . SER A 1 80 ? 20.588 -10.886 -16.123 1.00 89.88 80 SER A O 1
ATOM 665 N N . SER A 1 81 ? 21.479 -8.830 -16.189 1.00 91.75 81 SER A N 1
ATOM 666 C CA . SER A 1 81 ? 21.262 -8.564 -17.615 1.00 91.75 81 SER A CA 1
ATOM 667 C C . SER A 1 81 ? 22.549 -8.609 -18.449 1.00 91.75 81 SER A C 1
ATOM 669 O O . SER A 1 81 ? 22.532 -8.337 -19.650 1.00 91.75 81 SER A O 1
ATOM 671 N N . LYS A 1 82 ? 23.674 -8.970 -17.816 1.00 94.38 82 LYS A N 1
ATOM 672 C CA . LYS A 1 82 ? 25.025 -8.865 -18.379 1.00 94.38 82 LYS A CA 1
ATOM 673 C C . LYS A 1 82 ? 25.183 -9.538 -19.741 1.00 94.38 82 LYS A C 1
ATOM 675 O O . LYS A 1 82 ? 25.753 -8.938 -20.651 1.00 94.38 82 LYS A O 1
ATOM 680 N N . ASP A 1 83 ? 24.666 -10.753 -19.881 1.00 95.50 83 ASP A N 1
ATOM 681 C CA . ASP A 1 83 ? 24.795 -11.527 -21.117 1.00 95.50 83 ASP A CA 1
ATOM 682 C C . ASP A 1 83 ? 23.990 -10.896 -22.261 1.00 95.50 83 ASP A C 1
ATOM 684 O O . ASP A 1 83 ? 24.482 -10.789 -23.386 1.00 95.50 83 ASP A O 1
ATOM 688 N N . GLN A 1 84 ? 22.787 -10.395 -21.959 1.00 96.19 84 GLN A N 1
ATOM 689 C CA . GLN A 1 84 ? 21.941 -9.723 -22.944 1.00 96.19 84 GLN A CA 1
ATOM 690 C C . GLN A 1 84 ? 22.534 -8.378 -23.366 1.00 96.19 84 GLN A C 1
ATOM 692 O O . GLN A 1 84 ? 22.556 -8.076 -24.557 1.00 96.19 84 GLN A O 1
ATOM 697 N N . TYR A 1 85 ? 23.079 -7.594 -22.430 1.00 97.00 85 TYR A N 1
ATOM 698 C CA . TYR A 1 85 ? 23.796 -6.367 -22.777 1.00 97.00 85 TYR A CA 1
ATOM 699 C C . TYR A 1 85 ? 24.998 -6.652 -23.684 1.00 97.00 85 TYR A C 1
ATOM 701 O O . TYR A 1 85 ? 25.157 -6.002 -24.713 1.00 97.00 85 TYR A O 1
ATOM 709 N N . ALA A 1 86 ? 25.831 -7.641 -23.338 1.00 96.94 86 ALA A N 1
ATOM 710 C CA . ALA A 1 86 ? 27.000 -7.994 -24.141 1.00 96.94 86 ALA A CA 1
ATOM 711 C C . ALA A 1 86 ? 26.608 -8.380 -25.577 1.00 96.94 86 ALA A C 1
ATOM 713 O O . ALA A 1 86 ? 27.279 -7.987 -26.535 1.00 96.94 86 ALA A O 1
ATOM 714 N N . LEU A 1 87 ? 25.496 -9.102 -25.730 1.00 97.06 87 LEU A N 1
ATOM 715 C CA . LEU A 1 87 ? 24.919 -9.432 -27.025 1.00 97.06 87 LEU A CA 1
ATOM 716 C C . LEU A 1 87 ? 24.431 -8.187 -27.777 1.00 97.06 87 LEU A C 1
ATOM 718 O O . LEU A 1 87 ? 24.832 -7.986 -28.920 1.00 97.06 87 LEU A O 1
ATOM 722 N N . VAL A 1 88 ? 23.591 -7.353 -27.158 1.00 97.19 88 VAL A N 1
ATOM 723 C CA . VAL A 1 88 ? 23.062 -6.123 -27.773 1.00 97.19 88 VAL A CA 1
ATOM 724 C C . VAL A 1 88 ? 24.204 -5.205 -28.208 1.00 97.19 88 VAL A C 1
ATOM 726 O O . VAL A 1 88 ? 24.228 -4.757 -29.352 1.00 97.19 88 VAL A O 1
ATOM 729 N N . ASN A 1 89 ? 25.206 -5.008 -27.350 1.00 97.44 89 ASN A N 1
ATOM 730 C CA . ASN A 1 89 ? 26.388 -4.213 -27.663 1.00 97.44 89 ASN A CA 1
ATOM 731 C C . ASN A 1 89 ? 27.173 -4.790 -28.850 1.00 97.44 89 ASN A C 1
ATOM 733 O O . ASN A 1 89 ? 27.588 -4.047 -29.736 1.00 97.44 89 ASN A O 1
ATOM 737 N N . LYS A 1 90 ? 27.338 -6.119 -28.916 1.00 97.25 90 LYS A N 1
ATOM 738 C CA . LYS A 1 90 ? 27.963 -6.787 -30.068 1.00 97.25 90 LYS A CA 1
ATOM 739 C C . LYS A 1 90 ? 27.177 -6.545 -31.361 1.00 97.25 90 LYS A C 1
ATOM 741 O O . LYS A 1 90 ? 27.791 -6.351 -32.405 1.00 97.25 90 LYS A O 1
ATOM 746 N N . LEU A 1 91 ? 25.843 -6.561 -31.306 1.00 97.56 91 LEU A N 1
ATOM 747 C CA . LEU A 1 91 ? 24.993 -6.281 -32.467 1.00 97.56 91 LEU A CA 1
ATOM 748 C C . LEU A 1 91 ? 25.101 -4.815 -32.909 1.00 97.56 91 LEU A C 1
ATOM 750 O O . LEU A 1 91 ? 25.230 -4.559 -34.100 1.00 97.56 91 LEU A O 1
ATOM 754 N N . LEU A 1 92 ? 25.144 -3.864 -31.973 1.00 97.56 92 LEU A N 1
ATOM 755 C CA . LEU A 1 92 ? 25.328 -2.434 -32.270 1.00 97.56 92 LEU A CA 1
ATOM 756 C C . LEU A 1 92 ? 26.679 -2.107 -32.925 1.00 97.56 92 LEU A C 1
ATOM 758 O O . LEU A 1 92 ? 26.828 -1.046 -33.526 1.00 97.56 92 LEU A O 1
ATOM 762 N N . HIS A 1 93 ? 27.647 -3.022 -32.831 1.00 97.25 93 HIS A N 1
ATOM 763 C CA . HIS A 1 93 ? 28.992 -2.884 -33.392 1.00 97.25 93 HIS A CA 1
ATOM 764 C C . HIS A 1 93 ? 29.264 -3.804 -34.589 1.00 97.25 93 HIS A C 1
ATOM 766 O O . HIS A 1 93 ? 30.395 -3.882 -35.066 1.00 97.25 93 HIS A O 1
ATOM 772 N N . ARG A 1 94 ? 28.247 -4.511 -35.093 1.00 96.56 94 ARG A N 1
ATOM 773 C CA . ARG A 1 94 ? 28.402 -5.445 -36.213 1.00 96.56 94 ARG A CA 1
ATOM 774 C C . ARG A 1 94 ? 28.577 -4.688 -37.536 1.00 96.56 94 ARG A C 1
ATOM 776 O O . ARG A 1 94 ? 27.844 -3.742 -37.816 1.00 96.56 94 ARG A O 1
ATOM 783 N N . GLU A 1 95 ? 29.545 -5.100 -38.356 1.00 94.75 95 GLU A N 1
ATOM 784 C CA . GLU A 1 95 ? 29.908 -4.384 -39.594 1.00 94.75 95 GLU A CA 1
ATOM 785 C C . GLU A 1 95 ? 28.837 -4.464 -40.691 1.00 94.75 95 GLU A C 1
ATOM 787 O O . GLU A 1 95 ? 28.669 -3.523 -41.462 1.00 94.75 95 GLU A O 1
ATOM 792 N N . ASP A 1 96 ? 28.081 -5.561 -40.752 1.00 95.31 96 ASP A N 1
ATOM 793 C CA . ASP A 1 96 ? 27.027 -5.786 -41.747 1.00 95.31 96 ASP A CA 1
ATOM 794 C C . ASP A 1 96 ? 25.696 -5.095 -41.398 1.00 95.31 96 ASP A C 1
ATOM 796 O O . ASP A 1 96 ? 24.741 -5.211 -42.166 1.00 95.31 96 ASP A O 1
ATOM 800 N N . ILE A 1 97 ? 25.615 -4.382 -40.268 1.00 96.94 97 ILE A N 1
ATOM 801 C CA . ILE A 1 97 ? 24.440 -3.612 -39.843 1.00 96.94 97 ILE A CA 1
ATOM 802 C C . ILE A 1 97 ? 24.728 -2.119 -40.031 1.00 96.94 97 ILE A C 1
ATOM 804 O O . ILE A 1 97 ? 25.693 -1.592 -39.475 1.00 96.94 97 ILE A O 1
ATOM 808 N N . ASP A 1 98 ? 23.892 -1.423 -40.804 1.00 96.00 98 ASP A N 1
ATOM 809 C CA . ASP A 1 98 ? 24.059 0.009 -41.112 1.00 96.00 98 ASP A CA 1
ATOM 810 C C . ASP A 1 98 ? 23.032 0.920 -40.418 1.00 96.00 98 ASP A C 1
ATOM 812 O O . ASP A 1 98 ? 23.246 2.129 -40.332 1.00 96.00 98 ASP A O 1
ATOM 816 N N . THR A 1 99 ? 21.950 0.346 -39.885 1.00 97.75 99 THR A N 1
ATOM 817 C CA . THR A 1 99 ? 20.824 1.078 -39.290 1.00 97.75 99 THR A CA 1
ATOM 818 C C . THR A 1 99 ? 20.356 0.401 -38.004 1.00 97.75 99 THR A C 1
ATOM 820 O O . THR A 1 99 ? 20.164 -0.817 -37.995 1.00 97.75 99 THR A O 1
ATOM 823 N N . VAL A 1 100 ? 20.112 1.172 -36.941 1.00 98.00 100 VAL A N 1
ATOM 824 C CA . VAL A 1 100 ? 19.397 0.732 -35.733 1.00 98.00 100 VAL A CA 1
ATOM 825 C C . VAL A 1 100 ? 18.058 1.454 -35.615 1.00 98.00 100 VAL A C 1
ATOM 827 O O . VAL A 1 100 ? 17.975 2.674 -35.732 1.00 98.00 100 VAL A O 1
ATOM 830 N N . TYR A 1 101 ? 17.014 0.674 -35.363 1.00 98.19 101 TYR A N 1
ATOM 831 C CA . TYR A 1 101 ? 15.698 1.110 -34.938 1.00 98.19 101 TYR A CA 1
ATOM 832 C C . TYR A 1 101 ? 15.565 0.875 -33.431 1.00 98.19 101 TYR A C 1
ATOM 834 O O . TYR A 1 101 ? 15.413 -0.259 -32.968 1.00 98.19 101 TYR A O 1
ATOM 842 N N . TRP A 1 102 ? 15.622 1.964 -32.683 1.00 97.50 102 TRP A N 1
ATOM 843 C CA . TRP A 1 102 ? 15.331 2.050 -31.261 1.00 97.50 102 TRP A CA 1
ATOM 844 C C . TRP A 1 102 ? 13.809 1.961 -31.064 1.00 97.50 102 TRP A C 1
ATOM 846 O O . TRP A 1 102 ? 13.067 2.878 -31.428 1.00 97.50 102 TRP A O 1
ATOM 856 N N . ALA A 1 103 ? 13.324 0.812 -30.596 1.00 95.56 103 ALA A N 1
ATOM 857 C CA . ALA A 1 103 ? 11.911 0.439 -30.524 1.00 95.56 103 ALA A CA 1
ATOM 858 C C . ALA A 1 103 ? 11.461 0.087 -29.089 1.00 95.56 103 ALA A C 1
ATOM 860 O O . ALA A 1 103 ? 10.650 -0.822 -28.887 1.00 95.56 103 ALA A O 1
ATOM 861 N N . GLY A 1 104 ? 11.997 0.784 -28.085 1.00 90.50 104 GLY A N 1
ATOM 862 C CA . GLY A 1 104 ? 11.459 0.820 -26.725 1.00 90.50 104 GLY A CA 1
ATOM 863 C C . GLY A 1 104 ? 10.069 1.461 -26.664 1.00 90.50 104 GLY A C 1
ATOM 864 O O . GLY A 1 104 ? 9.647 2.119 -27.624 1.00 90.50 104 GLY A O 1
ATOM 865 N N . ASP A 1 105 ? 9.362 1.286 -25.544 1.00 84.25 105 ASP A N 1
ATOM 866 C CA . ASP A 1 105 ? 7.992 1.793 -25.378 1.00 84.25 105 ASP A CA 1
ATOM 867 C C . ASP A 1 105 ? 7.922 3.320 -25.627 1.00 84.25 105 ASP A C 1
ATOM 869 O O . ASP A 1 105 ? 8.893 4.050 -25.394 1.00 84.25 105 ASP A O 1
ATOM 873 N N . SER A 1 106 ? 6.791 3.811 -26.151 1.00 80.88 106 SER A N 1
ATOM 874 C CA . SER A 1 106 ? 6.575 5.204 -26.578 1.00 80.88 106 SER A CA 1
ATOM 875 C C . SER A 1 106 ? 6.395 6.179 -25.406 1.00 80.88 106 SER A C 1
ATOM 877 O O . SER A 1 106 ? 5.362 6.817 -25.256 1.00 80.88 106 SER A O 1
ATOM 879 N N . GLY A 1 107 ? 7.425 6.322 -24.572 1.00 80.75 107 GLY A N 1
ATOM 880 C CA . GLY A 1 107 ? 7.417 7.242 -23.438 1.00 80.75 107 GLY A CA 1
ATOM 881 C C . GLY A 1 107 ? 8.813 7.572 -22.918 1.00 80.75 107 GLY A C 1
ATOM 882 O O . GLY A 1 107 ? 9.833 7.086 -23.420 1.00 80.75 107 GLY A O 1
ATOM 883 N N . LYS A 1 108 ? 8.869 8.406 -21.872 1.00 85.25 108 LYS A N 1
ATOM 884 C CA . LYS A 1 108 ? 10.139 8.856 -21.269 1.00 85.25 108 LYS A CA 1
ATOM 885 C C . LYS A 1 108 ? 11.008 7.699 -20.769 1.00 85.25 108 LYS A C 1
ATOM 887 O O . LYS A 1 108 ? 12.229 7.752 -20.902 1.00 85.25 108 LYS A O 1
ATOM 892 N N . GLU A 1 109 ? 10.395 6.660 -20.207 1.00 84.75 109 GLU A N 1
ATOM 893 C CA . GLU A 1 109 ? 11.125 5.501 -19.681 1.00 84.75 109 GLU A CA 1
ATOM 894 C C . GLU A 1 109 ? 11.789 4.693 -20.799 1.00 84.75 109 GLU A C 1
ATOM 896 O O . GLU A 1 109 ? 12.994 4.455 -20.744 1.00 84.75 109 GLU A O 1
ATOM 901 N N . GLY A 1 110 ? 11.034 4.357 -21.851 1.00 89.19 110 GLY A N 1
ATOM 902 C CA . GLY A 1 110 ? 11.563 3.647 -23.016 1.00 89.19 110 GLY A CA 1
ATOM 903 C C . GLY A 1 110 ? 12.735 4.400 -23.646 1.00 89.19 110 GLY A C 1
ATOM 904 O O . GLY A 1 110 ? 13.782 3.807 -23.895 1.00 89.19 110 GLY A O 1
ATOM 905 N N . GLN A 1 111 ? 12.617 5.729 -23.779 1.00 93.69 111 GLN A N 1
ATOM 906 C CA . GLN A 1 111 ? 13.728 6.575 -24.225 1.00 93.69 111 GLN A CA 1
ATOM 907 C C . GLN A 1 111 ? 14.934 6.489 -23.273 1.00 93.69 111 GLN A C 1
ATOM 909 O O . GLN A 1 111 ? 16.064 6.351 -23.725 1.00 93.69 111 GLN A O 1
ATOM 914 N N . THR A 1 112 ? 14.722 6.531 -21.955 1.00 93.69 112 THR A N 1
ATOM 915 C CA . THR A 1 112 ? 15.808 6.470 -20.954 1.00 93.69 112 THR A CA 1
ATOM 916 C C . THR A 1 112 ? 16.574 5.145 -21.011 1.00 93.69 112 THR A C 1
ATOM 918 O O . THR A 1 112 ? 17.800 5.136 -20.902 1.00 93.69 112 THR A O 1
ATOM 921 N N . ILE A 1 113 ? 15.877 4.021 -21.210 1.00 93.88 113 ILE A N 1
ATOM 922 C CA . ILE A 1 113 ? 16.497 2.695 -21.361 1.00 93.88 113 ILE A CA 1
ATOM 923 C C . ILE A 1 113 ? 17.474 2.690 -22.540 1.00 93.88 113 ILE A C 1
ATOM 925 O O . ILE A 1 113 ? 18.608 2.222 -22.410 1.00 93.88 113 ILE A O 1
ATOM 929 N N . GLU A 1 114 ? 17.043 3.228 -23.678 1.00 95.19 114 GLU A N 1
ATOM 930 C CA . GLU A 1 114 ? 17.842 3.291 -24.901 1.00 95.19 114 GLU A CA 1
ATOM 931 C C . GLU A 1 114 ? 19.020 4.261 -24.748 1.00 95.19 114 GLU A C 1
ATOM 933 O O . GLU A 1 114 ? 20.152 3.911 -25.083 1.00 95.19 114 GLU A O 1
ATOM 938 N N . GLU A 1 115 ? 18.798 5.433 -24.147 1.00 95.62 115 GLU A N 1
ATOM 939 C CA . GLU A 1 115 ? 19.867 6.397 -23.860 1.00 95.62 115 GLU A CA 1
ATOM 940 C C . GLU A 1 115 ? 20.925 5.832 -22.907 1.00 95.62 115 GLU A C 1
ATOM 942 O O . GLU A 1 115 ? 22.112 6.067 -23.115 1.00 95.62 115 GLU A O 1
ATOM 947 N N . ASN A 1 116 ? 20.556 5.039 -21.895 1.00 94.94 116 ASN A N 1
ATOM 948 C CA . ASN A 1 116 ? 21.540 4.405 -21.010 1.00 94.94 116 ASN A CA 1
ATOM 949 C C . ASN A 1 116 ? 22.458 3.436 -21.772 1.00 94.94 116 ASN A C 1
ATOM 951 O O . ASN A 1 116 ? 23.661 3.395 -21.513 1.00 94.94 116 ASN A O 1
ATOM 955 N N . ILE A 1 117 ? 21.911 2.672 -22.724 1.00 95.25 117 ILE A N 1
ATOM 956 C CA . ILE A 1 117 ? 22.702 1.777 -23.583 1.00 95.25 117 ILE A CA 1
ATOM 957 C C . ILE A 1 117 ? 23.645 2.605 -24.464 1.00 95.25 117 ILE A C 1
ATOM 959 O O . ILE A 1 117 ? 24.838 2.301 -24.525 1.00 95.25 117 ILE A O 1
ATOM 963 N N . ARG A 1 118 ? 23.140 3.683 -25.081 1.00 93.50 118 ARG A N 1
ATOM 964 C CA . ARG A 1 118 ? 23.936 4.604 -25.912 1.00 93.50 118 ARG A CA 1
ATOM 965 C C . ARG A 1 118 ? 25.048 5.290 -25.118 1.00 93.50 118 ARG A C 1
ATOM 967 O O . ARG A 1 118 ? 26.178 5.337 -25.587 1.00 93.50 118 ARG A O 1
ATOM 974 N N . ASN A 1 119 ? 24.762 5.753 -23.904 1.00 90.88 119 ASN A N 1
ATOM 975 C CA . ASN A 1 119 ? 25.724 6.437 -23.037 1.00 90.88 119 ASN A CA 1
ATOM 976 C C . ASN A 1 119 ? 26.840 5.516 -22.528 1.00 90.88 119 ASN A C 1
ATOM 978 O O . ASN A 1 119 ? 27.925 5.998 -22.209 1.00 90.88 119 ASN A O 1
ATOM 982 N N . TYR A 1 120 ? 26.586 4.209 -22.420 1.00 94.56 120 TYR A N 1
ATOM 983 C CA . TYR A 1 120 ? 27.569 3.255 -21.908 1.00 94.56 120 TYR A CA 1
ATOM 984 C C . TYR A 1 120 ? 28.359 2.544 -23.013 1.00 94.56 120 TYR A C 1
ATOM 986 O O . TYR A 1 120 ? 29.585 2.480 -22.937 1.00 94.56 120 TYR A O 1
ATOM 994 N N . GLY A 1 121 ? 27.675 2.003 -24.026 1.00 91.25 121 GLY A N 1
ATOM 995 C CA . GLY A 1 121 ? 28.290 1.219 -25.104 1.00 91.25 121 GLY A CA 1
ATOM 996 C C . GLY A 1 121 ? 28.438 1.956 -26.429 1.00 91.25 121 GLY A C 1
ATOM 997 O O . GLY A 1 121 ? 29.292 1.586 -27.229 1.00 91.25 121 GLY A O 1
ATOM 998 N N . GLY A 1 122 ? 27.632 2.994 -26.659 1.00 92.88 122 GLY A N 1
ATOM 999 C CA . GLY A 1 122 ? 27.546 3.669 -27.949 1.00 92.88 122 GLY A CA 1
ATOM 1000 C C . GLY A 1 122 ? 26.988 2.783 -29.065 1.00 92.88 122 GLY A C 1
ATOM 1001 O O . GLY A 1 122 ? 26.496 1.672 -28.849 1.00 92.88 122 GLY A O 1
ATOM 1002 N N . VAL A 1 123 ? 27.067 3.307 -30.284 1.00 95.12 123 VAL A N 1
ATOM 1003 C CA . VAL A 1 123 ? 26.772 2.590 -31.529 1.00 95.12 123 VAL A CA 1
ATOM 1004 C C . VAL A 1 123 ? 27.981 2.683 -32.452 1.00 95.12 123 VAL A C 1
ATOM 1006 O O . VAL A 1 123 ? 28.793 3.602 -32.309 1.00 95.12 123 VAL A O 1
ATOM 1009 N N . ARG A 1 124 ? 28.111 1.761 -33.414 1.00 95.56 124 ARG A N 1
ATOM 1010 C CA . ARG A 1 124 ? 29.193 1.827 -34.407 1.00 95.56 124 ARG A CA 1
ATOM 1011 C C . ARG A 1 124 ? 29.190 3.179 -35.121 1.00 95.56 124 ARG A C 1
ATOM 1013 O O . ARG A 1 124 ? 28.148 3.649 -35.574 1.00 95.56 124 ARG A O 1
ATOM 1020 N N . GLU A 1 125 ? 30.370 3.764 -35.299 1.00 93.81 125 GLU A N 1
ATOM 1021 C CA . GLU A 1 125 ? 30.515 5.002 -36.064 1.00 93.81 125 GLU A CA 1
ATOM 1022 C C . GLU A 1 125 ? 29.934 4.849 -37.485 1.00 93.81 125 GLU A C 1
ATOM 1024 O O . GLU A 1 125 ? 30.147 3.840 -38.167 1.00 93.81 125 GLU A O 1
ATOM 1029 N N . GLY A 1 126 ? 29.157 5.848 -37.914 1.00 91.94 126 GLY A N 1
ATOM 1030 C CA . GLY A 1 126 ? 28.466 5.858 -39.207 1.00 91.94 126 GLY A CA 1
ATOM 1031 C C . GLY A 1 126 ? 27.169 5.038 -39.269 1.00 91.94 126 GLY A C 1
ATOM 1032 O O . GLY A 1 126 ? 26.565 4.966 -40.338 1.00 91.94 126 GLY A O 1
ATOM 1033 N N . MET A 1 127 ? 26.725 4.423 -38.167 1.00 95.50 127 MET A N 1
ATOM 1034 C CA . MET A 1 127 ? 25.425 3.748 -38.087 1.00 95.50 127 MET A CA 1
ATOM 1035 C C . MET A 1 127 ? 24.275 4.767 -38.044 1.00 95.50 127 MET A C 1
ATOM 1037 O O . MET A 1 127 ? 24.319 5.738 -37.293 1.00 95.50 127 MET A O 1
ATOM 1041 N N . THR A 1 128 ? 23.222 4.541 -38.833 1.00 97.50 128 THR A N 1
ATOM 1042 C CA . THR A 1 128 ? 22.013 5.382 -38.819 1.00 97.50 128 THR A CA 1
ATOM 1043 C C . THR A 1 128 ? 21.143 5.020 -37.617 1.00 97.50 128 THR A C 1
ATOM 1045 O O . THR A 1 128 ? 20.741 3.866 -37.483 1.00 97.50 128 THR A O 1
ATOM 1048 N N . GLU A 1 129 ? 20.806 5.992 -36.767 1.00 97.69 129 GLU A N 1
ATOM 1049 C CA . GLU A 1 129 ? 19.964 5.783 -35.582 1.00 97.69 129 GLU A CA 1
ATOM 1050 C C . GLU A 1 129 ? 18.555 6.363 -35.773 1.00 97.69 129 GLU A C 1
ATOM 1052 O O . GLU A 1 129 ? 18.383 7.577 -35.920 1.00 97.69 129 GLU A O 1
ATOM 1057 N N . LEU A 1 130 ? 17.536 5.503 -35.726 1.00 98.19 130 LEU A N 1
ATOM 1058 C CA . LEU A 1 130 ? 16.129 5.874 -35.869 1.00 98.19 130 LEU A CA 1
ATOM 1059 C C . LEU A 1 130 ? 15.322 5.420 -34.651 1.00 98.19 130 LEU A C 1
ATOM 1061 O O . LEU A 1 130 ? 15.491 4.303 -34.177 1.00 98.19 130 LEU A O 1
ATOM 1065 N N . ARG A 1 131 ? 14.405 6.257 -34.172 1.00 97.12 131 ARG A N 1
ATOM 1066 C CA . ARG A 1 131 ? 13.472 5.959 -33.084 1.00 97.12 131 ARG A CA 1
ATOM 1067 C C . ARG A 1 131 ? 12.098 5.599 -33.650 1.00 97.12 131 ARG A C 1
ATOM 1069 O O . ARG A 1 131 ? 11.512 6.361 -34.420 1.00 97.12 131 ARG A O 1
ATOM 1076 N N . VAL A 1 132 ? 11.589 4.435 -33.255 1.00 95.81 132 VAL A N 1
ATOM 1077 C CA . VAL A 1 132 ? 10.258 3.917 -33.604 1.00 95.81 132 VAL A CA 1
ATOM 1078 C C . VAL A 1 132 ? 9.278 4.247 -32.483 1.00 95.81 132 VAL A C 1
ATOM 1080 O O . VAL A 1 132 ? 9.393 3.708 -31.389 1.00 95.81 132 VAL A O 1
ATOM 1083 N N . TRP A 1 133 ? 8.290 5.096 -32.762 1.00 88.94 133 TRP A N 1
ATOM 1084 C CA . TRP A 1 133 ? 7.300 5.537 -31.775 1.00 88.94 133 TRP A CA 1
ATOM 1085 C C . TRP A 1 133 ? 5.919 4.947 -32.083 1.00 88.94 133 TRP A C 1
ATOM 1087 O O . TRP A 1 133 ? 5.257 5.383 -33.029 1.00 88.94 133 TRP A O 1
ATOM 1097 N N . ILE A 1 134 ? 5.510 3.928 -31.321 1.00 78.81 134 ILE A N 1
ATOM 1098 C CA . ILE A 1 134 ? 4.249 3.198 -31.521 1.00 78.81 134 ILE A CA 1
ATOM 1099 C C . ILE A 1 134 ? 3.500 2.993 -30.206 1.00 78.81 134 ILE A C 1
ATOM 1101 O O . ILE A 1 134 ? 4.087 2.541 -29.228 1.00 78.81 134 ILE A O 1
ATOM 1105 N N . ASP A 1 135 ? 2.186 3.229 -30.213 1.00 68.62 135 ASP A N 1
ATOM 1106 C CA . ASP A 1 135 ? 1.352 3.135 -29.000 1.00 68.62 135 ASP A CA 1
ATOM 1107 C C . ASP A 1 135 ? 0.631 1.780 -28.884 1.00 68.62 135 ASP A C 1
ATOM 1109 O O . ASP A 1 135 ? -0.080 1.507 -27.913 1.00 68.62 135 ASP A O 1
ATOM 1113 N N . SER A 1 136 ? 0.785 0.913 -29.892 1.00 65.75 136 SER A N 1
ATOM 1114 C CA . SER A 1 136 ? 0.267 -0.455 -29.898 1.00 65.75 136 SER A CA 1
ATOM 1115 C C . SER A 1 136 ? 1.160 -1.398 -30.705 1.00 65.75 136 SER A C 1
ATOM 1117 O O . SER A 1 136 ? 1.856 -0.989 -31.629 1.00 65.75 136 SER A O 1
ATOM 1119 N N . GLN A 1 137 ? 1.092 -2.692 -30.396 1.00 73.88 137 GLN A N 1
ATOM 1120 C CA . GLN A 1 137 ? 1.870 -3.745 -31.067 1.00 73.88 137 GLN A CA 1
ATOM 1121 C C . GLN A 1 137 ? 1.049 -4.462 -32.155 1.00 73.88 137 GLN A C 1
ATOM 1123 O O . GLN A 1 137 ? 1.215 -5.657 -32.407 1.00 73.88 137 GLN A O 1
ATOM 1128 N N . THR A 1 138 ? 0.103 -3.747 -32.774 1.00 69.94 138 THR A N 1
ATOM 1129 C CA . THR A 1 138 ? -0.657 -4.272 -33.915 1.00 69.94 138 THR A CA 1
ATOM 1130 C C . THR A 1 138 ? 0.202 -4.279 -35.176 1.00 69.94 138 THR A C 1
ATOM 1132 O O . THR A 1 138 ? 1.151 -3.508 -35.303 1.00 69.94 138 THR A O 1
ATOM 1135 N N . ASP A 1 139 ? -0.131 -5.157 -36.120 1.00 79.12 139 ASP A N 1
ATOM 1136 C CA . ASP A 1 139 ? 0.643 -5.338 -37.351 1.00 79.12 139 ASP A CA 1
ATOM 1137 C C . ASP A 1 139 ? 0.753 -4.032 -38.154 1.00 79.12 139 ASP A C 1
ATOM 1139 O O . ASP A 1 139 ? 1.846 -3.662 -38.585 1.00 79.12 139 ASP A O 1
ATOM 1143 N N . ASP A 1 140 ? -0.360 -3.303 -38.291 1.00 75.06 140 ASP A N 1
ATOM 1144 C CA . ASP A 1 140 ? -0.408 -2.023 -39.005 1.00 75.06 140 ASP A CA 1
ATOM 1145 C C . ASP A 1 140 ? 0.424 -0.945 -38.301 1.00 75.06 140 ASP A C 1
ATOM 1147 O O . ASP A 1 140 ? 1.159 -0.202 -38.953 1.00 75.06 140 ASP A O 1
ATOM 1151 N N . GLU A 1 141 ? 0.355 -0.891 -36.970 1.00 78.12 141 GLU A N 1
ATOM 1152 C CA . GLU A 1 141 ? 1.063 0.107 -36.174 1.00 78.12 141 GLU A CA 1
ATOM 1153 C C . GLU A 1 141 ? 2.578 -0.123 -36.176 1.00 78.12 141 GLU A C 1
ATOM 1155 O O . GLU A 1 141 ? 3.339 0.824 -36.356 1.00 78.12 141 GLU A O 1
ATOM 1160 N N . ILE A 1 142 ? 3.031 -1.377 -36.078 1.00 87.50 142 ILE A N 1
ATOM 1161 C CA . ILE A 1 142 ? 4.453 -1.733 -36.199 1.00 87.50 142 ILE A CA 1
ATOM 1162 C C . ILE A 1 142 ? 4.985 -1.334 -37.584 1.00 87.50 142 ILE A C 1
ATOM 1164 O O . ILE A 1 142 ? 6.042 -0.706 -37.697 1.00 87.50 142 ILE A O 1
ATOM 1168 N N . MET A 1 143 ? 4.241 -1.644 -38.652 1.00 90.94 143 MET A N 1
ATOM 1169 C CA . MET A 1 143 ? 4.634 -1.283 -40.020 1.00 90.94 143 MET A CA 1
ATOM 1170 C C . MET A 1 143 ? 4.630 0.232 -40.256 1.00 90.94 143 MET A C 1
ATOM 1172 O O . MET A 1 143 ? 5.473 0.732 -41.008 1.00 90.94 143 MET A O 1
ATOM 1176 N N . ARG A 1 144 ? 3.697 0.968 -39.639 1.00 88.62 144 ARG A N 1
ATOM 1177 C CA . ARG A 1 144 ? 3.664 2.437 -39.654 1.00 88.62 144 ARG A CA 1
ATOM 1178 C C . ARG A 1 144 ? 4.862 3.011 -38.901 1.00 88.62 144 ARG A C 1
ATOM 1180 O O . ARG A 1 144 ? 5.596 3.811 -39.472 1.00 88.62 144 ARG A O 1
ATOM 1187 N N . GLY A 1 145 ? 5.112 2.544 -37.680 1.00 90.81 145 GLY A N 1
ATOM 1188 C CA . GLY A 1 145 ? 6.197 3.016 -36.823 1.00 90.81 145 GLY A CA 1
ATOM 1189 C C . GLY A 1 145 ? 7.580 2.869 -37.447 1.00 90.81 145 GLY A C 1
ATOM 1190 O O . GLY A 1 145 ? 8.390 3.782 -37.353 1.00 90.81 145 GLY A O 1
ATOM 1191 N N . ILE A 1 146 ? 7.851 1.759 -38.143 1.00 94.75 146 ILE A N 1
ATOM 1192 C CA . ILE A 1 146 ? 9.123 1.570 -38.865 1.00 94.75 146 ILE A CA 1
ATOM 1193 C C . ILE A 1 146 ? 9.245 2.537 -40.052 1.00 94.75 146 ILE A C 1
ATOM 1195 O O . ILE A 1 146 ? 10.336 3.025 -40.346 1.00 94.75 146 ILE A O 1
ATOM 1199 N N . ARG A 1 147 ? 8.137 2.800 -40.754 1.00 95.25 147 ARG A N 1
ATOM 1200 C CA . ARG A 1 147 ? 8.096 3.681 -41.931 1.00 95.25 147 ARG A CA 1
ATOM 1201 C C . ARG A 1 147 ? 8.256 5.153 -41.560 1.00 95.25 147 ARG A C 1
ATOM 1203 O O . ARG A 1 147 ? 8.880 5.895 -42.307 1.00 95.25 147 ARG A O 1
ATOM 1210 N N . GLU A 1 148 ? 7.678 5.551 -40.433 1.00 95.31 148 GLU A N 1
ATOM 1211 C CA . GLU A 1 148 ? 7.647 6.926 -39.923 1.00 95.31 148 GLU A CA 1
ATOM 1212 C C . GLU A 1 148 ? 8.713 7.181 -38.845 1.00 95.31 148 GLU A C 1
ATOM 1214 O O . GLU A 1 148 ? 8.696 8.232 -38.203 1.00 95.31 148 GLU A O 1
ATOM 1219 N N . ALA A 1 149 ? 9.636 6.233 -38.639 1.00 96.75 149 ALA A N 1
ATOM 1220 C CA . ALA A 1 149 ? 10.701 6.344 -37.652 1.00 96.75 149 ALA A CA 1
ATOM 1221 C C . ALA A 1 149 ? 11.536 7.608 -37.893 1.00 96.75 149 ALA A C 1
ATOM 1223 O O . ALA A 1 149 ? 11.964 7.887 -39.016 1.00 96.75 149 ALA A O 1
ATOM 1224 N N . LYS A 1 150 ? 11.775 8.367 -36.825 1.00 97.38 150 LYS A N 1
ATOM 1225 C CA . LYS A 1 150 ? 12.487 9.649 -36.881 1.00 97.38 150 LYS A CA 1
ATOM 1226 C C . LYS A 1 150 ? 13.931 9.496 -36.411 1.00 97.38 150 LYS A C 1
ATOM 1228 O O . LYS A 1 150 ? 14.221 8.542 -35.692 1.00 97.38 150 LYS A O 1
ATOM 1233 N N . PRO A 1 151 ? 14.842 10.412 -36.770 1.00 97.81 151 PRO A N 1
ATOM 1234 C CA . PRO A 1 151 ? 16.186 10.433 -36.202 1.00 97.81 151 PRO A CA 1
ATOM 1235 C C . PRO A 1 151 ? 16.159 10.413 -34.669 1.00 97.81 151 PRO A C 1
ATOM 1237 O O . PRO A 1 151 ? 15.353 11.110 -34.054 1.00 97.81 151 PRO A O 1
ATOM 1240 N N . MET A 1 152 ? 17.066 9.660 -34.038 1.00 95.38 152 MET A N 1
ATOM 1241 C CA . MET A 1 152 ? 17.166 9.607 -32.567 1.00 95.38 152 MET A CA 1
ATOM 1242 C C . MET A 1 152 ? 17.353 11.006 -31.940 1.00 95.38 152 MET A C 1
ATOM 1244 O O . MET A 1 152 ? 16.876 11.276 -30.840 1.00 95.38 152 MET A O 1
ATOM 1248 N N . SER A 1 153 ? 17.974 11.935 -32.676 1.00 94.94 153 SER A N 1
ATOM 1249 C CA . SER A 1 153 ? 18.150 13.338 -32.280 1.00 94.94 153 SER A CA 1
ATOM 1250 C C . SER A 1 153 ? 16.844 14.099 -32.035 1.00 94.94 153 SER A C 1
ATOM 1252 O O . SER A 1 153 ? 16.837 15.021 -31.221 1.00 94.94 153 SER A O 1
ATOM 1254 N N . ASP A 1 154 ? 15.740 13.717 -32.683 1.00 95.44 154 ASP A N 1
ATOM 1255 C CA . ASP A 1 154 ? 14.437 14.373 -32.501 1.00 95.44 154 ASP A CA 1
ATOM 1256 C C . ASP A 1 154 ? 13.887 14.157 -31.080 1.00 95.44 154 ASP A C 1
ATOM 1258 O O . ASP A 1 154 ? 13.083 14.950 -30.592 1.00 95.44 154 ASP A O 1
ATOM 1262 N N . TYR A 1 155 ? 14.369 13.119 -30.387 1.00 94.94 155 TYR A N 1
ATOM 1263 C CA . TYR A 1 155 ? 13.991 12.763 -29.019 1.00 94.94 155 TYR A CA 1
ATOM 1264 C C . TYR A 1 155 ? 15.044 13.174 -27.981 1.00 94.94 155 TYR A C 1
ATOM 1266 O O . TYR A 1 155 ? 14.901 12.859 -26.800 1.00 94.94 155 TYR A O 1
ATOM 1274 N N . ALA A 1 156 ? 16.077 13.930 -28.374 1.00 94.19 156 ALA A N 1
ATOM 1275 C CA . ALA A 1 156 ? 17.196 14.274 -27.495 1.00 94.19 156 ALA A CA 1
ATOM 1276 C C . ALA A 1 156 ? 16.759 14.987 -26.202 1.00 94.19 156 ALA A C 1
ATOM 1278 O O . ALA A 1 156 ? 17.311 14.727 -25.136 1.00 94.19 156 ALA A O 1
ATOM 1279 N N . ARG A 1 157 ? 15.747 15.865 -26.259 1.00 95.12 157 ARG A N 1
ATOM 1280 C CA . ARG A 1 157 ? 15.209 16.546 -25.063 1.00 95.12 157 ARG A CA 1
ATOM 1281 C C . ARG A 1 157 ? 14.476 15.590 -24.121 1.00 95.12 157 ARG A C 1
ATOM 1283 O O . ARG A 1 157 ? 14.632 15.692 -22.906 1.00 95.12 157 ARG A O 1
ATOM 1290 N N . LEU A 1 158 ? 13.727 14.637 -24.678 1.00 93.06 158 LEU A N 1
ATOM 1291 C CA . LEU A 1 158 ? 13.069 13.585 -23.905 1.00 93.06 158 LEU A CA 1
ATOM 1292 C C . LEU A 1 158 ? 14.109 12.694 -23.212 1.00 93.06 158 LEU A C 1
ATOM 1294 O O . LEU A 1 158 ? 13.996 12.446 -22.012 1.00 93.06 158 LEU A O 1
ATOM 1298 N N . GLY A 1 159 ? 15.154 12.296 -23.944 1.00 94.56 159 GLY A N 1
ATOM 1299 C CA . GLY A 1 159 ? 16.289 11.546 -23.406 1.00 94.56 159 GLY A CA 1
ATOM 1300 C C . GLY A 1 159 ? 17.005 12.299 -22.285 1.00 94.56 159 GLY A C 1
ATOM 1301 O O . GLY A 1 159 ? 17.180 11.761 -21.194 1.00 94.56 159 GLY A O 1
ATOM 1302 N N . LYS A 1 160 ? 17.327 13.584 -22.495 1.00 95.38 160 LYS A N 1
ATOM 1303 C CA . LYS A 1 160 ? 17.913 14.459 -21.464 1.00 95.38 160 LYS A CA 1
ATOM 1304 C C . LYS A 1 160 ? 17.055 14.537 -20.202 1.00 95.38 160 LYS A C 1
ATOM 1306 O O . LYS A 1 160 ? 17.593 14.413 -19.108 1.00 95.38 160 LYS A O 1
ATOM 1311 N N . SER A 1 161 ? 15.738 14.704 -20.339 1.00 94.25 161 SER A N 1
ATOM 1312 C CA . SER A 1 161 ? 14.805 14.721 -19.203 1.00 94.25 161 SER A CA 1
ATOM 1313 C C . SER A 1 161 ? 14.808 13.389 -18.438 1.00 94.25 161 SER A C 1
ATOM 1315 O O . SER A 1 161 ? 14.871 13.373 -17.209 1.00 94.25 161 SER A O 1
ATOM 1317 N N . GLY A 1 162 ? 14.814 12.256 -19.146 1.00 92.38 162 GLY A N 1
ATOM 1318 C CA . GLY A 1 162 ? 14.909 10.921 -18.546 1.00 92.38 162 GLY A CA 1
ATOM 1319 C C . GLY A 1 162 ? 16.209 10.679 -17.770 1.00 92.38 162 GLY A C 1
ATOM 1320 O O . GLY A 1 162 ? 16.194 10.256 -16.608 1.00 92.38 162 GLY A O 1
ATOM 1321 N N . ILE A 1 163 ? 17.348 11.036 -18.369 1.00 94.31 163 ILE A N 1
ATOM 1322 C CA . ILE A 1 163 ? 18.656 10.971 -17.704 1.00 94.31 163 ILE A CA 1
ATOM 1323 C C . ILE A 1 163 ? 18.708 11.926 -16.507 1.00 94.31 163 ILE A C 1
ATOM 1325 O O . ILE A 1 163 ? 19.188 11.536 -15.444 1.00 94.31 163 ILE A O 1
ATOM 1329 N N . MET A 1 164 ? 18.170 13.144 -16.631 1.00 95.25 164 MET A N 1
ATOM 1330 C CA . MET A 1 164 ? 18.141 14.114 -15.534 1.00 95.25 164 MET A CA 1
ATOM 1331 C C . MET A 1 164 ? 17.344 13.599 -14.336 1.00 95.25 164 MET A C 1
ATOM 1333 O O . MET A 1 164 ? 17.827 13.686 -13.212 1.00 95.25 164 MET A O 1
ATOM 1337 N N . ARG A 1 165 ? 16.184 12.972 -14.563 1.00 92.38 165 ARG A N 1
ATOM 1338 C CA . ARG A 1 165 ? 15.429 12.291 -13.498 1.00 92.38 165 ARG A CA 1
ATOM 1339 C C . ARG A 1 165 ? 16.268 11.208 -12.811 1.00 92.38 165 ARG A C 1
ATOM 1341 O O . ARG A 1 165 ? 16.238 11.076 -11.590 1.00 92.38 165 ARG A O 1
ATOM 1348 N N . THR A 1 166 ? 17.042 10.446 -13.583 1.00 92.12 166 THR A N 1
ATOM 1349 C CA . THR A 1 166 ? 17.946 9.430 -13.023 1.00 92.12 166 THR A CA 1
ATOM 1350 C C . THR A 1 166 ? 19.018 10.082 -12.138 1.00 92.12 166 THR A C 1
ATOM 1352 O O . THR A 1 166 ? 19.281 9.590 -11.042 1.00 92.12 166 THR A O 1
ATOM 1355 N N . ILE A 1 167 ? 19.582 11.224 -12.558 1.00 94.50 167 ILE A N 1
ATOM 1356 C CA . ILE A 1 167 ? 20.539 12.015 -11.764 1.00 94.50 167 ILE A CA 1
ATOM 1357 C C . ILE A 1 167 ? 19.885 12.566 -10.489 1.00 94.50 167 ILE A C 1
ATOM 1359 O O . ILE A 1 167 ? 20.488 12.485 -9.423 1.00 94.50 167 ILE A O 1
ATOM 1363 N N . GLU A 1 168 ? 18.665 13.103 -10.568 1.00 93.06 168 GLU A N 1
ATOM 1364 C CA . GLU A 1 168 ? 17.899 13.599 -9.415 1.00 93.06 168 GLU A CA 1
ATOM 1365 C C . GLU A 1 168 ? 17.754 12.540 -8.326 1.00 93.06 168 GLU A C 1
ATOM 1367 O O . GLU A 1 168 ? 18.148 12.757 -7.174 1.00 93.06 168 GLU A O 1
ATOM 1372 N N . ASP A 1 169 ? 17.205 11.384 -8.699 1.00 92.62 169 ASP A N 1
ATOM 1373 C CA . ASP A 1 169 ? 16.914 10.313 -7.757 1.00 92.62 169 ASP A CA 1
ATOM 1374 C C . ASP A 1 169 ? 18.214 9.666 -7.237 1.00 92.62 169 ASP A C 1
ATOM 1376 O O . ASP A 1 169 ? 18.311 9.364 -6.041 1.00 92.62 169 ASP A O 1
ATOM 1380 N N . TYR A 1 170 ? 19.245 9.529 -8.083 1.00 94.75 170 TYR A N 1
ATOM 1381 C CA . TYR A 1 170 ? 20.568 9.030 -7.691 1.00 94.75 170 TYR A CA 1
ATOM 1382 C C . TYR A 1 170 ? 21.264 9.974 -6.704 1.00 94.75 170 TYR A C 1
ATOM 1384 O O . TYR A 1 170 ? 21.662 9.562 -5.611 1.00 94.75 170 TYR A O 1
ATOM 1392 N N . SER A 1 171 ? 21.397 11.252 -7.055 1.00 95.56 171 SER A N 1
ATOM 1393 C CA . SER A 1 171 ? 22.187 12.212 -6.285 1.00 95.56 171 SER A CA 1
ATOM 1394 C C . SER A 1 171 ? 21.530 12.559 -4.959 1.00 95.56 171 SER A C 1
ATOM 1396 O O . SER A 1 171 ? 22.226 12.626 -3.946 1.00 95.56 171 SER A O 1
ATOM 1398 N N . LEU A 1 172 ? 20.203 12.705 -4.913 1.00 95.12 172 LEU A N 1
ATOM 1399 C CA . LEU A 1 172 ? 19.489 12.866 -3.646 1.00 95.12 172 LEU A CA 1
ATOM 1400 C C . LEU A 1 172 ? 19.588 11.586 -2.810 1.00 95.12 172 LEU A C 1
ATOM 1402 O O . LEU A 1 172 ? 19.974 11.635 -1.639 1.00 95.12 172 LEU A O 1
ATOM 1406 N N . GLY A 1 173 ? 19.264 10.438 -3.415 1.00 95.00 173 GLY A N 1
ATOM 1407 C CA . GLY A 1 173 ? 19.195 9.153 -2.727 1.00 95.00 173 GLY A CA 1
ATOM 1408 C C . GLY A 1 173 ? 20.522 8.755 -2.089 1.00 95.00 173 GLY A C 1
ATOM 1409 O O . GLY A 1 173 ? 20.552 8.429 -0.902 1.00 95.00 173 GLY A O 1
ATOM 1410 N N . ILE A 1 174 ? 21.628 8.832 -2.836 1.00 95.88 174 ILE A N 1
ATOM 1411 C CA . ILE A 1 174 ? 22.971 8.511 -2.337 1.00 95.88 174 ILE A CA 1
ATOM 1412 C C . ILE A 1 174 ? 23.381 9.476 -1.227 1.00 95.88 174 ILE A C 1
ATOM 1414 O O . ILE A 1 174 ? 23.752 9.026 -0.142 1.00 95.88 174 ILE A O 1
ATOM 1418 N N . ASN A 1 175 ? 23.307 10.787 -1.461 1.00 97.88 175 ASN A N 1
ATOM 1419 C CA . ASN A 1 175 ? 23.851 11.757 -0.515 1.00 97.88 175 ASN A CA 1
ATOM 1420 C C . ASN A 1 175 ? 23.083 11.776 0.805 1.00 97.88 175 ASN A C 1
ATOM 1422 O O . ASN A 1 175 ? 23.688 11.666 1.872 1.00 97.88 175 ASN A O 1
ATOM 1426 N N . PHE A 1 176 ? 21.753 11.844 0.749 1.00 97.44 176 PHE A N 1
ATOM 1427 C CA . PHE A 1 176 ? 20.943 11.978 1.957 1.00 97.44 176 PHE A CA 1
ATOM 1428 C C . PHE A 1 176 ? 20.886 10.666 2.739 1.00 97.44 176 PHE A C 1
ATOM 1430 O O . PHE A 1 176 ? 21.037 10.678 3.963 1.00 97.44 176 PHE A O 1
ATOM 1437 N N . SER A 1 177 ? 20.757 9.521 2.053 1.00 97.19 177 SER A N 1
ATOM 1438 C CA . SER A 1 177 ? 20.781 8.218 2.731 1.00 97.19 177 SER A CA 1
ATOM 1439 C C . SER A 1 177 ? 22.121 7.982 3.422 1.00 97.19 177 SER A C 1
ATOM 1441 O O . SER A 1 177 ? 22.137 7.579 4.585 1.00 97.19 177 SER A O 1
ATOM 1443 N N . ARG A 1 178 ? 23.254 8.266 2.757 1.00 97.50 178 ARG A N 1
ATOM 1444 C CA . ARG A 1 178 ? 24.587 8.084 3.355 1.00 97.50 178 ARG A CA 1
ATOM 1445 C C . ARG A 1 178 ? 24.815 9.039 4.527 1.00 97.50 178 ARG A C 1
ATOM 1447 O O . ARG A 1 178 ? 25.210 8.571 5.594 1.00 97.50 178 ARG A O 1
ATOM 1454 N N . ALA A 1 179 ? 24.512 10.330 4.370 1.00 97.38 179 ALA A N 1
ATOM 1455 C CA . ALA A 1 179 ? 24.699 11.328 5.426 1.00 97.38 179 ALA A CA 1
ATOM 1456 C C . ALA A 1 179 ? 23.911 10.966 6.695 1.00 97.38 179 ALA A C 1
ATOM 1458 O O . ALA A 1 179 ? 24.484 10.870 7.783 1.00 97.38 179 ALA A O 1
ATOM 1459 N N . LEU A 1 180 ? 22.611 10.685 6.557 1.00 97.19 180 LEU A N 1
ATOM 1460 C CA . LEU A 1 180 ? 21.757 10.352 7.698 1.00 97.19 180 LEU A CA 1
ATOM 1461 C C . LEU A 1 180 ? 22.088 8.977 8.290 1.00 97.19 180 LEU A C 1
ATOM 1463 O O . LEU A 1 180 ? 22.055 8.818 9.509 1.00 97.19 180 LEU A O 1
ATOM 1467 N N . SER A 1 181 ? 22.459 7.990 7.467 1.00 97.06 181 SER A N 1
ATOM 1468 C CA . SER A 1 181 ? 22.858 6.660 7.952 1.00 97.06 181 SER A CA 1
ATOM 1469 C C . SER A 1 181 ? 24.131 6.706 8.789 1.00 97.06 181 SER A C 1
ATOM 1471 O O . SER A 1 181 ? 24.176 6.108 9.866 1.00 97.06 181 SER A O 1
ATOM 1473 N N . VAL A 1 182 ? 25.157 7.427 8.328 1.00 96.50 182 VAL A N 1
ATOM 1474 C CA . VAL A 1 182 ? 26.414 7.566 9.076 1.00 96.50 182 VAL A CA 1
ATOM 1475 C C . VAL A 1 182 ? 26.175 8.329 10.378 1.00 96.50 182 VAL A C 1
ATOM 1477 O O . VAL A 1 182 ? 26.699 7.939 11.419 1.00 96.50 182 VAL A O 1
ATOM 1480 N N . LYS A 1 183 ? 25.340 9.374 10.346 1.00 95.06 183 LYS A N 1
ATOM 1481 C CA . LYS A 1 183 ? 25.116 10.240 11.505 1.00 95.06 183 LYS A CA 1
ATOM 1482 C C . LYS A 1 183 ? 24.178 9.646 12.556 1.00 95.06 183 LYS A C 1
ATOM 1484 O O . LYS A 1 183 ? 24.489 9.663 13.742 1.00 95.06 183 LYS A O 1
ATOM 1489 N N . TYR A 1 184 ? 23.042 9.098 12.130 1.00 95.88 184 TYR A N 1
ATOM 1490 C CA . TYR A 1 184 ? 21.966 8.668 13.029 1.00 95.88 184 TYR A CA 1
ATOM 1491 C C . TYR A 1 184 ? 21.646 7.178 12.932 1.00 95.88 184 TYR A C 1
ATOM 1493 O O . TYR A 1 184 ? 20.958 6.653 13.805 1.00 95.88 184 TYR A O 1
ATOM 1501 N N . GLY A 1 185 ? 22.150 6.467 11.918 1.00 94.62 185 GLY A N 1
ATOM 1502 C CA . GLY A 1 185 ? 21.779 5.077 11.656 1.00 94.62 185 GLY A CA 1
ATOM 1503 C C . GLY A 1 185 ? 21.982 4.175 12.868 1.00 94.62 185 GLY A C 1
ATOM 1504 O O . GLY A 1 185 ? 21.068 3.443 13.229 1.00 94.62 185 GLY A O 1
ATOM 1505 N N . ARG A 1 186 ? 23.120 4.264 13.570 1.00 93.62 186 ARG A N 1
ATOM 1506 C CA . ARG A 1 186 ? 23.345 3.448 14.778 1.00 93.62 186 ARG A CA 1
ATOM 1507 C C . ARG A 1 186 ? 22.293 3.717 15.856 1.00 93.62 186 ARG A C 1
ATOM 1509 O O . ARG A 1 186 ? 21.690 2.775 16.353 1.00 93.62 186 ARG A O 1
ATOM 1516 N N . MET A 1 187 ? 22.037 4.991 16.159 1.00 93.00 187 MET A N 1
ATOM 1517 C CA . MET A 1 187 ? 21.035 5.392 17.150 1.00 93.00 187 MET A CA 1
ATOM 1518 C C . MET A 1 187 ? 19.641 4.878 16.780 1.00 93.00 187 MET A C 1
ATOM 1520 O O . MET A 1 187 ? 18.948 4.355 17.645 1.00 93.00 187 MET A O 1
ATOM 1524 N N . ILE A 1 188 ? 19.235 5.001 15.513 1.00 94.94 188 ILE A N 1
ATOM 1525 C CA . ILE A 1 188 ? 17.931 4.515 15.051 1.00 94.94 188 ILE A CA 1
ATOM 1526 C C . ILE A 1 188 ? 17.845 2.990 15.132 1.00 94.94 188 ILE A C 1
ATOM 1528 O O . ILE A 1 188 ? 16.840 2.467 15.598 1.00 94.94 188 ILE A O 1
ATOM 1532 N N . ASN A 1 189 ? 18.889 2.266 14.727 1.00 93.38 189 ASN A N 1
ATOM 1533 C CA . ASN A 1 189 ? 18.907 0.803 14.790 1.00 93.38 189 ASN A CA 1
ATOM 1534 C C . ASN A 1 189 ? 18.846 0.285 16.234 1.00 93.38 189 ASN A C 1
ATOM 1536 O O . ASN A 1 189 ? 18.123 -0.679 16.499 1.00 93.38 189 ASN A O 1
ATOM 1540 N N . ASP A 1 190 ? 19.555 0.947 17.154 1.00 90.88 190 ASP A N 1
ATOM 1541 C CA . ASP A 1 190 ? 19.500 0.669 18.590 1.00 90.88 190 ASP A CA 1
ATOM 1542 C C . ASP A 1 190 ? 18.103 0.993 19.155 1.00 90.88 190 ASP A C 1
ATOM 1544 O O . ASP A 1 190 ? 17.520 0.181 19.876 1.00 90.88 190 ASP A O 1
ATOM 1548 N N . ALA A 1 191 ? 17.522 2.138 18.783 1.00 89.12 191 ALA A N 1
ATOM 1549 C CA . ALA A 1 191 ? 16.189 2.560 19.214 1.00 89.12 191 ALA A CA 1
ATOM 1550 C C . ALA A 1 191 ? 15.081 1.634 18.690 1.00 89.12 191 ALA A C 1
ATOM 1552 O O . ALA A 1 191 ? 14.146 1.313 19.421 1.00 89.12 191 ALA A O 1
ATOM 1553 N N . ALA A 1 192 ? 15.187 1.175 17.446 1.00 90.12 192 ALA A N 1
ATOM 1554 C CA . ALA A 1 192 ? 14.229 0.279 16.808 1.00 90.12 192 ALA A CA 1
ATOM 1555 C C . ALA A 1 192 ? 14.460 -1.206 17.145 1.00 90.12 192 ALA A C 1
ATOM 1557 O O . ALA A 1 192 ? 13.672 -2.042 16.709 1.00 90.12 192 ALA A O 1
ATOM 1558 N N . ALA A 1 193 ? 15.513 -1.538 17.907 1.00 88.88 193 ALA A N 1
ATOM 1559 C CA . ALA A 1 193 ? 15.890 -2.910 18.262 1.00 88.88 193 ALA A CA 1
ATOM 1560 C C . ALA A 1 193 ? 16.025 -3.841 17.039 1.00 88.88 193 ALA A C 1
ATOM 1562 O O . ALA A 1 193 ? 15.600 -4.997 17.049 1.00 88.88 193 ALA A O 1
ATOM 1563 N N . THR A 1 194 ? 16.602 -3.322 15.955 1.00 87.06 194 THR A N 1
ATOM 1564 C CA . THR A 1 194 ? 16.797 -4.092 14.717 1.00 87.06 194 THR A CA 1
ATOM 1565 C C . THR A 1 194 ? 17.739 -5.282 14.937 1.00 87.06 194 THR A C 1
ATOM 1567 O O . THR A 1 194 ? 18.712 -5.197 15.687 1.00 87.06 194 THR A O 1
ATOM 1570 N N . SER A 1 195 ? 17.488 -6.403 14.254 1.00 83.75 195 SER A N 1
ATOM 1571 C CA . SER A 1 195 ? 18.357 -7.592 14.322 1.00 83.75 195 SER A CA 1
ATOM 1572 C C . SER A 1 195 ? 19.723 -7.387 13.657 1.00 83.75 195 SER A C 1
ATOM 1574 O O . SER A 1 195 ? 20.664 -8.134 13.915 1.00 83.75 195 SER A O 1
ATOM 1576 N N . SER A 1 196 ? 19.817 -6.407 12.762 1.00 87.62 196 SER A N 1
ATOM 1577 C CA . SER A 1 196 ? 21.008 -6.057 11.995 1.00 87.62 196 SER A CA 1
ATOM 1578 C C . SER A 1 196 ? 20.934 -4.594 11.579 1.00 87.62 196 SER A C 1
ATOM 1580 O O . SER A 1 196 ? 19.836 -4.077 11.364 1.00 87.62 196 SER A O 1
ATOM 1582 N N . TYR A 1 197 ? 22.095 -3.960 11.394 1.00 89.12 197 TYR A N 1
ATOM 1583 C CA . TYR A 1 197 ? 22.161 -2.577 10.932 1.00 89.12 197 TYR A CA 1
ATOM 1584 C C . TYR A 1 197 ? 21.406 -2.405 9.609 1.00 89.12 197 TYR A C 1
ATOM 1586 O O . TYR A 1 197 ? 21.713 -3.049 8.607 1.00 89.12 197 TYR A O 1
ATOM 1594 N N . THR A 1 198 ? 20.430 -1.510 9.628 1.00 87.81 198 THR A N 1
ATOM 1595 C CA . THR A 1 198 ? 19.606 -1.103 8.497 1.00 87.81 198 THR A CA 1
ATOM 1596 C C . THR A 1 198 ? 19.915 0.356 8.196 1.00 87.81 198 THR A C 1
ATOM 1598 O O . THR A 1 198 ? 19.790 1.218 9.069 1.00 87.81 198 THR A O 1
ATOM 1601 N N . ALA A 1 199 ? 20.346 0.642 6.970 1.00 94.00 199 ALA A N 1
ATOM 1602 C CA . ALA A 1 199 ? 20.602 2.012 6.543 1.00 94.00 199 ALA A CA 1
ATOM 1603 C C . ALA A 1 199 ? 19.307 2.847 6.548 1.00 94.00 199 ALA A C 1
ATOM 1605 O O . ALA A 1 199 ? 18.207 2.334 6.328 1.00 94.00 199 ALA A O 1
ATOM 1606 N N . ILE A 1 200 ? 19.452 4.151 6.768 1.00 96.56 200 ILE A N 1
ATOM 1607 C CA . ILE A 1 200 ? 18.378 5.124 6.580 1.00 96.56 200 ILE A CA 1
ATOM 1608 C C . ILE A 1 200 ? 18.257 5.377 5.077 1.00 96.56 200 ILE A C 1
ATOM 1610 O O . ILE A 1 200 ? 19.111 6.031 4.484 1.00 96.56 200 ILE A O 1
ATOM 1614 N N . ALA A 1 201 ? 17.217 4.819 4.462 1.00 95.75 201 ALA A N 1
ATOM 1615 C CA . ALA A 1 201 ? 16.937 4.949 3.042 1.00 95.75 201 ALA A CA 1
ATOM 1616 C C . ALA A 1 201 ? 16.025 6.154 2.799 1.00 95.75 201 ALA A C 1
ATOM 1618 O O . ALA A 1 201 ? 14.872 6.172 3.228 1.00 95.75 201 ALA A O 1
ATOM 1619 N N . ILE A 1 202 ? 16.540 7.142 2.076 1.00 95.19 202 ILE A N 1
ATOM 1620 C CA . ILE A 1 202 ? 15.825 8.350 1.675 1.00 95.19 202 ILE A CA 1
ATOM 1621 C C . ILE A 1 202 ? 15.666 8.357 0.160 1.00 95.19 202 ILE A C 1
ATOM 1623 O O . ILE A 1 202 ? 16.575 7.979 -0.577 1.00 95.19 202 ILE A O 1
ATOM 1627 N N . GLY A 1 203 ? 14.512 8.816 -0.309 1.00 92.69 203 GLY A N 1
ATOM 1628 C CA . GLY A 1 203 ? 14.286 9.074 -1.721 1.00 92.69 203 GLY A CA 1
ATOM 1629 C C . GLY A 1 203 ? 13.107 10.011 -1.903 1.00 92.69 203 GLY A C 1
ATOM 1630 O O . GLY A 1 203 ? 12.155 9.954 -1.128 1.00 92.69 203 GLY A O 1
ATOM 1631 N N . ARG A 1 204 ? 13.162 10.842 -2.943 1.00 90.62 204 ARG A N 1
ATOM 1632 C CA . ARG A 1 204 ? 12.171 11.883 -3.244 1.00 90.62 204 ARG A CA 1
ATOM 1633 C C . ARG A 1 204 ? 10.723 11.397 -3.095 1.00 90.62 204 ARG A C 1
ATOM 1635 O O . ARG A 1 204 ? 9.974 11.943 -2.294 1.00 90.62 204 ARG A O 1
ATOM 1642 N N . VAL A 1 205 ? 10.358 10.316 -3.790 1.00 91.50 205 VAL A N 1
ATOM 1643 C CA . VAL A 1 205 ? 8.978 9.795 -3.772 1.00 91.50 205 VAL A CA 1
ATOM 1644 C C . VAL A 1 205 ? 8.706 8.909 -2.552 1.00 91.50 205 VAL A C 1
ATOM 1646 O O . VAL A 1 205 ? 7.712 9.104 -1.859 1.00 91.50 205 VAL A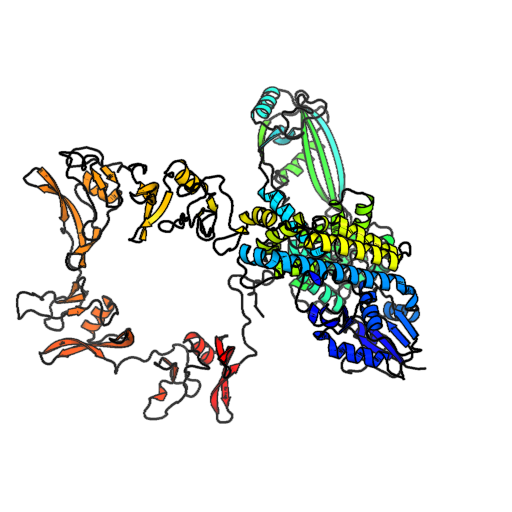 O 1
ATOM 1649 N N . MET A 1 206 ? 9.585 7.948 -2.240 1.00 94.50 206 MET A N 1
ATOM 1650 C CA . MET A 1 206 ? 9.341 7.000 -1.138 1.00 94.50 206 MET A CA 1
ATOM 1651 C C . MET A 1 206 ? 9.243 7.683 0.235 1.00 94.50 206 MET A C 1
ATOM 1653 O O . MET A 1 206 ? 8.448 7.268 1.076 1.00 94.50 206 MET A O 1
ATOM 1657 N N . THR A 1 207 ? 10.023 8.742 0.465 1.00 96.06 207 THR A N 1
ATOM 1658 C CA . THR A 1 207 ? 9.989 9.503 1.716 1.00 96.06 207 THR A CA 1
ATOM 1659 C C . THR A 1 207 ? 8.712 10.342 1.818 1.00 96.06 207 THR A C 1
ATOM 1661 O O . THR A 1 207 ? 8.124 10.404 2.897 1.00 96.06 207 THR A O 1
ATOM 1664 N N . CYS A 1 208 ? 8.210 10.877 0.700 1.00 94.56 208 CYS A N 1
ATOM 1665 C CA . CYS A 1 208 ? 6.926 11.576 0.659 1.00 94.56 208 CYS A CA 1
ATOM 1666 C C . CYS A 1 208 ? 5.761 10.627 0.986 1.00 94.56 208 CYS A C 1
ATOM 1668 O O . CYS A 1 208 ? 4.930 10.936 1.838 1.00 94.56 208 CYS A O 1
ATOM 1670 N N . VAL A 1 209 ? 5.753 9.422 0.404 1.00 95.75 209 VAL A N 1
ATOM 1671 C CA . VAL A 1 209 ? 4.739 8.389 0.692 1.00 95.75 209 VAL A CA 1
ATOM 1672 C C . VAL A 1 209 ? 4.760 7.972 2.165 1.00 95.75 209 VAL A C 1
ATOM 1674 O O . VAL A 1 209 ? 3.702 7.846 2.784 1.00 95.75 209 VAL A O 1
ATOM 1677 N N . LEU A 1 210 ? 5.949 7.803 2.757 1.00 97.56 210 LEU A N 1
ATOM 1678 C CA . LEU A 1 210 ? 6.078 7.579 4.200 1.00 97.56 210 LEU A CA 1
ATOM 1679 C C . LEU A 1 210 ? 5.449 8.735 4.995 1.00 97.56 210 LEU A C 1
ATOM 1681 O O . LEU A 1 210 ? 4.692 8.485 5.932 1.00 97.56 210 LEU A O 1
ATOM 1685 N N . GLY A 1 211 ? 5.716 9.981 4.591 1.00 95.94 211 GLY A N 1
ATOM 1686 C CA . GLY A 1 211 ? 5.117 11.186 5.165 1.00 95.94 211 GLY A CA 1
ATOM 1687 C C . GLY A 1 211 ? 3.590 11.170 5.138 1.00 95.94 211 GLY A C 1
ATOM 1688 O O . GLY A 1 211 ? 2.961 11.360 6.179 1.00 95.94 211 GLY A O 1
ATOM 1689 N N . MET A 1 212 ? 2.991 10.858 3.986 1.00 94.69 212 MET A N 1
ATOM 1690 C CA . MET A 1 212 ? 1.535 10.764 3.822 1.00 94.69 212 MET A CA 1
ATOM 1691 C C . MET A 1 212 ? 0.910 9.758 4.796 1.00 94.69 212 MET A C 1
ATOM 1693 O O . MET A 1 212 ? -0.100 10.055 5.435 1.00 94.69 212 MET A O 1
ATOM 1697 N N . VAL A 1 213 ? 1.508 8.570 4.925 1.00 97.38 213 VAL A N 1
ATOM 1698 C CA . VAL A 1 213 ? 0.978 7.509 5.793 1.00 97.38 213 VAL A CA 1
ATOM 1699 C C . VAL A 1 213 ? 1.158 7.847 7.272 1.00 97.38 213 VAL A C 1
ATOM 1701 O O . VAL A 1 213 ? 0.225 7.664 8.052 1.00 97.38 213 VAL A O 1
ATOM 1704 N N . VAL A 1 214 ? 2.325 8.362 7.667 1.00 97.25 214 VAL A N 1
ATOM 1705 C CA . VAL A 1 214 ? 2.597 8.749 9.059 1.00 97.25 214 VAL A CA 1
ATOM 1706 C C . VAL A 1 214 ? 1.699 9.904 9.498 1.00 97.25 214 VAL A C 1
ATOM 1708 O O . VAL A 1 214 ? 1.128 9.842 10.584 1.00 97.25 214 VAL A O 1
ATOM 1711 N N . ASN A 1 215 ? 1.519 10.926 8.656 1.00 95.19 215 ASN A N 1
ATOM 1712 C CA . ASN A 1 215 ? 0.630 12.048 8.959 1.00 95.19 215 ASN A CA 1
ATOM 1713 C C . ASN A 1 215 ? -0.810 11.565 9.161 1.00 95.19 215 ASN A C 1
ATOM 1715 O O . ASN A 1 215 ? -1.406 11.875 10.189 1.00 95.19 215 ASN A O 1
ATOM 1719 N N . ARG A 1 216 ? -1.326 10.715 8.259 1.00 95.69 216 ARG A N 1
ATOM 1720 C CA . ARG A 1 216 ? -2.658 10.110 8.415 1.00 95.69 216 ARG A CA 1
ATOM 1721 C C . ARG A 1 216 ? -2.777 9.302 9.704 1.00 95.69 216 ARG A C 1
ATOM 1723 O O . ARG A 1 216 ? -3.793 9.373 10.383 1.00 95.69 216 ARG A O 1
ATOM 1730 N N . GLU A 1 217 ? -1.767 8.515 10.055 1.00 95.56 217 GLU A N 1
ATOM 1731 C CA . GLU A 1 217 ? -1.822 7.719 11.281 1.00 95.56 217 GLU A CA 1
ATOM 1732 C C . GLU A 1 217 ? -1.783 8.604 12.540 1.00 95.56 217 GLU A C 1
ATOM 1734 O O . GLU A 1 217 ? -2.438 8.282 13.527 1.00 95.56 217 GLU A O 1
ATOM 1739 N N . ARG A 1 218 ? -1.079 9.741 12.509 1.00 93.62 218 ARG A N 1
ATOM 1740 C CA . ARG A 1 218 ? -1.097 10.730 13.599 1.00 93.62 218 ARG A CA 1
ATOM 1741 C C . ARG A 1 218 ? -2.435 11.450 13.698 1.00 93.62 218 ARG A C 1
ATOM 1743 O O . ARG A 1 218 ? -2.970 11.515 14.795 1.00 93.62 218 ARG A O 1
ATOM 1750 N N . GLU A 1 219 ? -3.018 11.875 12.574 1.00 94.00 219 GLU A N 1
ATOM 1751 C CA . GLU A 1 219 ? -4.383 12.424 12.531 1.00 94.00 219 GLU A CA 1
ATOM 1752 C C . GLU A 1 219 ? -5.385 11.478 13.199 1.00 94.00 219 GLU A C 1
ATOM 1754 O O . GLU A 1 219 ? -6.258 11.934 13.921 1.00 94.00 219 GLU A O 1
ATOM 1759 N N . ILE A 1 220 ? -5.243 10.165 12.989 1.00 93.88 220 ILE A N 1
ATOM 1760 C CA . ILE A 1 220 ? -6.102 9.146 13.605 1.00 93.88 220 ILE A CA 1
ATOM 1761 C C . ILE A 1 220 ? -5.837 9.005 15.108 1.00 93.88 220 ILE A C 1
ATOM 1763 O O . ILE A 1 220 ? -6.787 8.899 15.877 1.00 93.88 220 ILE A O 1
ATOM 1767 N N . ARG A 1 221 ? -4.569 8.964 15.538 1.00 91.12 221 ARG A N 1
ATOM 1768 C CA . ARG A 1 221 ? -4.206 8.797 16.960 1.00 91.12 221 ARG A CA 1
ATOM 1769 C C . ARG A 1 221 ? -4.550 10.016 17.810 1.00 91.12 221 ARG A C 1
ATOM 1771 O O . ARG A 1 221 ? -4.932 9.847 18.962 1.00 91.12 221 ARG A O 1
ATOM 1778 N N . ASP A 1 222 ? -4.386 11.206 17.246 1.00 89.81 222 ASP A N 1
ATOM 1779 C CA . ASP A 1 222 ? -4.601 12.482 17.929 1.00 89.81 222 ASP A CA 1
ATOM 1780 C C . ASP A 1 222 ? -6.067 12.952 17.806 1.00 89.81 222 ASP A C 1
ATOM 1782 O O . ASP A 1 222 ? -6.437 14.001 18.336 1.00 89.81 222 ASP A O 1
ATOM 1786 N N . PHE A 1 223 ? -6.915 12.186 17.109 1.00 91.88 223 PHE A N 1
ATOM 1787 C CA . PHE A 1 223 ? -8.327 12.497 16.931 1.00 91.88 223 PHE A CA 1
ATOM 1788 C C . PHE A 1 223 ? -9.102 12.360 18.243 1.00 91.88 223 PHE A C 1
ATOM 1790 O O . PHE A 1 223 ? -9.122 11.299 18.868 1.00 91.88 223 PHE A O 1
ATOM 1797 N N . ILE A 1 224 ? -9.807 13.425 18.621 1.00 89.69 224 ILE A N 1
ATOM 1798 C CA . ILE A 1 224 ? -10.690 13.440 19.786 1.00 89.69 224 ILE A CA 1
ATOM 1799 C C . ILE A 1 224 ? -12.134 13.398 19.292 1.00 89.69 224 ILE A C 1
ATOM 1801 O O . ILE A 1 224 ? -12.624 14.352 18.682 1.00 89.69 224 ILE A O 1
ATOM 1805 N N . GLU A 1 225 ? -12.822 12.290 19.569 1.00 91.62 225 GLU A N 1
ATOM 1806 C CA . GLU A 1 225 ? -14.245 12.146 19.268 1.00 91.62 225 GLU A CA 1
ATOM 1807 C C . GLU A 1 225 ? -15.051 13.223 19.998 1.00 91.62 225 GLU A C 1
ATOM 1809 O O . GLU A 1 225 ? -15.005 13.346 21.222 1.00 91.62 225 GLU A O 1
ATOM 1814 N N . THR A 1 226 ? -15.806 14.007 19.234 1.00 88.94 226 THR A N 1
ATOM 1815 C CA . THR A 1 226 ? -16.680 15.048 19.769 1.00 88.94 226 THR A CA 1
ATOM 1816 C C . THR A 1 226 ? -18.133 14.652 19.504 1.00 88.94 226 THR A C 1
ATOM 1818 O O . THR A 1 226 ? -18.487 14.435 18.339 1.00 88.94 226 THR A O 1
ATOM 1821 N N . PRO A 1 227 ? -18.986 14.526 20.541 1.00 92.81 227 PRO A N 1
ATOM 1822 C CA . PRO A 1 227 ? -20.405 14.269 20.345 1.00 92.81 227 PRO A CA 1
ATOM 1823 C C . PRO A 1 227 ? -21.105 15.508 19.780 1.00 92.81 227 PRO A C 1
ATOM 1825 O O . PRO A 1 227 ? -20.743 16.648 20.082 1.00 92.81 227 PRO A O 1
ATOM 1828 N N . PHE A 1 228 ? -22.135 15.281 18.978 1.00 94.88 228 PHE A N 1
ATOM 1829 C CA . PHE A 1 228 ? -23.035 16.310 18.477 1.00 94.88 228 PHE A CA 1
ATOM 1830 C C . PHE A 1 228 ? -24.463 15.763 18.403 1.00 94.88 228 PHE A C 1
ATOM 1832 O O . PHE A 1 228 ? -24.682 14.558 18.298 1.00 94.88 228 PHE A O 1
ATOM 1839 N N . TYR A 1 229 ? -25.448 16.653 18.463 1.00 95.88 229 TYR A N 1
ATOM 1840 C CA . TYR A 1 229 ? -26.854 16.287 18.618 1.00 95.88 229 TYR A CA 1
ATOM 1841 C C . TYR A 1 229 ? -27.660 16.832 17.448 1.00 95.88 229 TYR A C 1
ATOM 1843 O O . TYR A 1 229 ? -27.821 18.046 17.305 1.00 95.88 229 TYR A O 1
ATOM 1851 N N . ARG A 1 230 ? -28.143 15.930 16.598 1.00 96.00 230 ARG A N 1
ATOM 1852 C CA . ARG A 1 230 ? -29.022 16.248 15.469 1.00 96.00 230 ARG A CA 1
ATOM 1853 C C . ARG A 1 230 ? -30.474 16.083 15.891 1.00 96.00 230 ARG A C 1
ATOM 1855 O O . ARG A 1 230 ? -30.768 15.273 16.767 1.00 96.00 230 ARG A O 1
ATOM 1862 N N . ILE A 1 231 ? -31.377 16.818 15.252 1.00 95.56 231 ILE A N 1
ATOM 1863 C CA . ILE A 1 231 ? -32.817 16.684 15.489 1.00 95.56 231 ILE A CA 1
ATOM 1864 C C . ILE A 1 231 ? -33.458 16.121 14.228 1.00 95.56 231 ILE A C 1
ATOM 1866 O O . ILE A 1 231 ? -33.307 16.679 13.141 1.00 95.56 231 ILE A O 1
ATOM 1870 N N . MET A 1 232 ? -34.179 15.019 14.394 1.00 95.38 232 MET A N 1
ATOM 1871 C CA . MET A 1 232 ? -34.978 14.386 13.356 1.00 95.38 232 MET A CA 1
ATOM 1872 C C . MET A 1 232 ? -36.453 14.639 13.661 1.00 95.38 232 MET A C 1
ATOM 1874 O O . MET A 1 232 ? -36.929 14.282 14.734 1.00 95.38 232 MET A O 1
ATOM 1878 N N . GLY A 1 233 ? -37.182 15.254 12.737 1.00 93.38 233 GLY A N 1
ATOM 1879 C CA . GLY A 1 233 ? -38.641 15.338 12.800 1.00 93.38 233 GLY A CA 1
ATOM 1880 C C . GLY A 1 233 ? -39.279 14.202 12.008 1.00 93.38 233 GLY A C 1
ATOM 1881 O O . GLY A 1 233 ? -38.778 13.847 10.941 1.00 93.38 233 GLY A O 1
ATOM 1882 N N . SER A 1 234 ? -40.367 13.637 12.529 1.00 92.69 234 SER A N 1
ATOM 1883 C CA . SER A 1 234 ? -41.185 12.633 11.837 1.00 92.69 234 SER A CA 1
ATOM 1884 C C . SER A 1 234 ? -42.494 13.274 11.384 1.00 92.69 234 SER A C 1
ATOM 1886 O O . SER A 1 234 ? -43.256 13.781 12.215 1.00 92.69 234 SER A O 1
ATOM 1888 N N . PHE A 1 235 ? -42.743 13.271 10.074 1.00 89.69 235 PHE A N 1
ATOM 1889 C CA . PHE A 1 235 ? -43.821 14.043 9.455 1.00 89.69 235 PHE A CA 1
ATOM 1890 C C . PHE A 1 235 ? -44.730 13.178 8.567 1.00 89.69 235 PHE A C 1
ATOM 1892 O O . PHE A 1 235 ? -44.288 12.226 7.922 1.00 89.69 235 PHE A O 1
ATOM 1899 N N . GLY A 1 236 ? -46.008 13.556 8.507 1.00 83.62 236 GLY A N 1
ATOM 1900 C CA . GLY A 1 236 ? -47.047 12.923 7.692 1.00 83.62 236 GLY A CA 1
ATOM 1901 C C . GLY A 1 236 ? -47.530 11.586 8.245 1.00 83.62 236 GLY A C 1
ATOM 1902 O O . GLY A 1 236 ? -46.955 11.038 9.180 1.00 83.62 236 GLY A O 1
ATOM 1903 N N . ASP A 1 237 ? -48.579 11.029 7.642 1.00 78.38 237 ASP A N 1
ATOM 1904 C CA . ASP A 1 237 ? -49.131 9.726 8.051 1.00 78.38 237 ASP A CA 1
ATOM 1905 C C . ASP A 1 237 ? -48.141 8.574 7.811 1.00 78.38 237 ASP A C 1
ATOM 1907 O O . ASP A 1 237 ? -48.134 7.589 8.544 1.00 78.38 237 ASP A O 1
ATOM 1911 N N . ALA A 1 238 ? -47.257 8.732 6.820 1.00 69.88 238 ALA A N 1
ATOM 1912 C CA . ALA A 1 238 ? -46.182 7.792 6.508 1.00 69.88 238 ALA A CA 1
ATOM 1913 C C . ALA A 1 238 ? -44.972 7.890 7.461 1.00 69.88 238 ALA A C 1
ATOM 1915 O O . ALA A 1 238 ? -44.089 7.042 7.400 1.00 69.88 238 ALA A O 1
ATOM 1916 N N . GLY A 1 239 ? -44.901 8.912 8.327 1.00 81.25 239 GLY A N 1
ATOM 1917 C CA . GLY A 1 239 ? -43.827 9.057 9.315 1.00 81.25 239 GLY A CA 1
ATOM 1918 C C . GLY A 1 239 ? -42.427 9.243 8.719 1.00 81.25 239 GLY A C 1
ATOM 1919 O O . GLY A 1 239 ? -41.444 8.795 9.309 1.00 81.25 239 GLY A O 1
ATOM 1920 N N . PHE A 1 240 ? -42.307 9.891 7.554 1.00 86.38 240 PHE A N 1
ATOM 1921 C CA . PHE A 1 240 ? -40.997 10.102 6.936 1.00 86.38 240 PHE A CA 1
ATOM 1922 C C . PHE A 1 240 ? -40.142 11.051 7.784 1.00 86.38 240 PHE A C 1
ATOM 1924 O O . PHE A 1 240 ? -40.640 11.986 8.422 1.00 86.38 240 PHE A O 1
ATOM 1931 N N . LYS A 1 241 ? -38.826 10.832 7.760 1.00 89.94 241 LYS A N 1
ATOM 1932 C CA . LYS A 1 241 ? -37.877 11.594 8.573 1.00 89.94 241 LYS A CA 1
ATOM 1933 C C . LYS A 1 241 ? -37.342 12.817 7.826 1.00 89.94 241 LYS A C 1
ATOM 1935 O O . LYS A 1 241 ? -36.945 12.729 6.662 1.00 89.94 241 LYS A O 1
ATOM 1940 N N . GLY A 1 242 ? -37.298 13.956 8.512 1.00 92.19 242 GLY A N 1
ATOM 1941 C CA . GLY A 1 242 ? -36.599 15.169 8.087 1.00 92.19 242 GLY A CA 1
ATOM 1942 C C . GLY A 1 242 ? -35.517 15.556 9.093 1.00 92.19 242 GLY A C 1
ATOM 1943 O O . GLY A 1 242 ? -35.766 15.548 10.295 1.00 92.19 242 GLY A O 1
ATOM 1944 N N . GLU A 1 243 ? -34.321 15.894 8.618 1.00 95.62 243 GLU A N 1
ATOM 1945 C CA . GLU A 1 243 ? -33.214 16.381 9.451 1.00 95.62 243 GLU A CA 1
ATOM 1946 C C . GLU A 1 243 ? -33.310 17.905 9.583 1.00 95.62 243 GLU A C 1
ATOM 1948 O O . GLU A 1 243 ? -33.369 18.622 8.580 1.00 95.62 243 GLU A O 1
ATOM 1953 N N . TRP A 1 244 ? -33.328 18.414 10.813 1.00 96.62 244 TRP A N 1
ATOM 1954 C CA . TRP A 1 244 ? -33.302 19.852 11.063 1.00 96.62 244 TRP A CA 1
ATOM 1955 C C . TRP A 1 244 ? -31.970 20.476 10.637 1.00 96.62 244 TRP A C 1
ATOM 1957 O O . TRP A 1 244 ? -30.902 19.910 10.892 1.00 96.62 244 TRP A O 1
ATOM 1967 N N . ARG A 1 245 ? -32.024 21.673 10.038 1.00 96.06 245 ARG A N 1
ATOM 1968 C CA . ARG A 1 245 ? -30.836 22.506 9.802 1.00 96.06 245 ARG A CA 1
ATOM 1969 C C . ARG A 1 245 ? -31.129 23.974 10.072 1.00 96.06 245 ARG A C 1
ATOM 1971 O O . ARG A 1 245 ? -32.124 24.507 9.586 1.00 96.06 245 ARG A O 1
ATOM 1978 N N . ALA A 1 246 ? -30.212 24.630 10.771 1.00 94.25 246 ALA A N 1
ATOM 1979 C CA . ALA A 1 246 ? -30.225 26.066 10.979 1.00 94.25 246 ALA A CA 1
ATOM 1980 C C . ALA A 1 246 ? -29.903 26.793 9.664 1.00 94.25 246 ALA A C 1
ATOM 1982 O O . ALA A 1 246 ? -28.788 26.715 9.150 1.00 94.25 246 ALA A O 1
ATOM 1983 N N . VAL A 1 247 ? -30.877 27.526 9.134 1.00 93.38 247 VAL A N 1
ATOM 1984 C CA . VAL A 1 247 ? -30.742 28.367 7.932 1.00 93.38 247 VAL A CA 1
ATOM 1985 C C . VAL A 1 247 ? -30.964 29.834 8.283 1.00 93.38 247 VAL A C 1
ATOM 1987 O O . VAL A 1 247 ? -31.319 30.123 9.412 1.00 93.38 247 VAL A O 1
ATOM 1990 N N . LYS A 1 248 ? -30.773 30.771 7.346 1.00 90.75 248 LYS A N 1
ATOM 1991 C CA . LYS A 1 248 ? -30.806 32.227 7.607 1.00 90.75 248 LYS A CA 1
ATOM 1992 C C . LYS A 1 248 ? -32.019 32.729 8.417 1.00 90.75 248 LYS A C 1
ATOM 1994 O O . LYS A 1 248 ? -31.884 33.706 9.145 1.00 90.75 248 LYS A O 1
ATOM 1999 N N . ASP A 1 249 ? -33.163 32.055 8.301 1.00 86.12 249 ASP A N 1
ATOM 2000 C CA . ASP A 1 249 ? -34.419 32.408 8.982 1.00 86.12 249 ASP A CA 1
ATOM 2001 C C . ASP A 1 249 ? -34.658 31.623 10.293 1.00 86.12 249 ASP A C 1
ATOM 2003 O O . ASP A 1 249 ? -35.628 31.882 11.001 1.00 86.12 249 ASP A O 1
ATOM 2007 N N . SER A 1 250 ? -33.779 30.675 10.628 1.00 90.94 250 SER A N 1
ATOM 2008 C CA . SER A 1 250 ? -33.803 29.911 11.878 1.00 90.94 250 SER A CA 1
ATOM 2009 C C . SER A 1 250 ? -33.330 30.756 13.060 1.00 90.94 250 SER A C 1
ATOM 2011 O O . SER A 1 250 ? -32.371 31.523 12.959 1.00 90.94 250 SER A O 1
ATOM 2013 N N . LYS A 1 251 ? -33.895 30.498 14.243 1.00 91.19 251 LYS A N 1
ATOM 2014 C CA . LYS A 1 251 ? -33.481 31.082 15.531 1.00 91.19 251 LYS A CA 1
ATOM 2015 C C . LYS A 1 251 ? -32.005 30.828 15.845 1.00 91.19 251 LYS A C 1
ATOM 2017 O O . LYS A 1 251 ? -31.364 31.636 16.514 1.00 91.19 251 LYS A O 1
ATOM 2022 N N . TYR A 1 252 ? -31.472 29.697 15.385 1.00 92.75 252 TYR A N 1
ATOM 2023 C CA . TYR A 1 252 ? -30.113 29.244 15.684 1.00 92.75 252 TYR A CA 1
ATOM 2024 C C . TYR A 1 252 ? -29.100 29.485 14.555 1.00 92.75 252 TYR A C 1
ATOM 2026 O O . TYR A 1 252 ? -27.987 28.967 14.643 1.00 92.75 252 TYR A O 1
ATOM 2034 N N . PHE A 1 253 ? -29.435 30.251 13.511 1.00 93.12 253 PHE A N 1
ATOM 2035 C CA . PHE A 1 253 ? -28.505 30.529 12.411 1.00 93.12 253 PHE A CA 1
ATOM 2036 C C . PHE A 1 253 ? -27.185 31.133 12.907 1.00 93.12 253 PHE A C 1
ATOM 2038 O O . PHE A 1 253 ? -27.193 32.064 13.708 1.00 93.12 253 PHE A O 1
ATOM 2045 N N . GLU A 1 254 ? -26.055 30.565 12.466 1.00 91.00 254 GLU A N 1
ATOM 2046 C CA . GLU A 1 254 ? -24.695 30.956 12.890 1.00 91.00 254 GLU A CA 1
ATOM 2047 C C . GLU A 1 254 ? -24.478 30.976 14.421 1.00 91.00 254 GLU A C 1
ATOM 2049 O O . GLU A 1 254 ? -23.535 31.582 14.933 1.00 91.00 254 GLU A O 1
ATOM 2054 N N . SER A 1 255 ? -25.327 30.279 15.183 1.00 94.12 255 SER A N 1
ATOM 2055 C CA . SER A 1 255 ? -25.231 30.252 16.638 1.00 94.12 255 SER A CA 1
ATOM 2056 C C . SER A 1 255 ? -23.968 29.514 17.102 1.00 94.12 255 SER A C 1
ATOM 2058 O O . SER A 1 255 ? -23.683 28.410 16.626 1.00 94.12 255 SER A O 1
ATOM 2060 N N . PRO A 1 256 ? -23.248 30.019 18.123 1.00 93.44 256 PRO A N 1
ATOM 2061 C CA . PRO A 1 256 ? -22.095 29.322 18.698 1.00 93.44 256 PRO A CA 1
ATOM 2062 C C . PRO A 1 256 ? -22.461 27.983 19.366 1.00 93.44 256 PRO A C 1
ATOM 2064 O O . PRO A 1 256 ? -21.565 27.181 19.650 1.00 93.44 256 PRO A O 1
ATOM 2067 N N . LEU A 1 257 ? -23.755 27.730 19.609 1.00 93.31 257 LEU A N 1
ATOM 2068 C CA . LEU A 1 257 ? -24.285 26.467 20.135 1.00 93.31 257 LEU A CA 1
ATOM 2069 C C . LEU A 1 257 ? -24.223 25.323 19.111 1.00 93.31 257 LEU A C 1
ATOM 2071 O O . LEU A 1 257 ? -24.262 24.153 19.500 1.00 93.31 257 LEU A O 1
ATOM 2075 N N . LEU A 1 258 ? -24.112 25.644 17.822 1.00 92.50 258 LEU A N 1
ATOM 2076 C CA . LEU A 1 258 ? -24.047 24.667 16.743 1.00 92.50 258 LEU A CA 1
ATOM 2077 C C . LEU A 1 258 ? -22.674 23.998 16.666 1.00 92.50 258 LEU A C 1
ATOM 2079 O O . LEU A 1 258 ? -21.635 24.644 16.815 1.00 92.50 258 LEU A O 1
ATOM 2083 N N . TYR A 1 259 ? -22.677 22.691 16.409 1.00 89.50 259 TYR A N 1
ATOM 2084 C CA . TYR A 1 259 ? -21.504 21.952 15.940 1.00 89.50 259 TYR A CA 1
ATOM 2085 C C . TYR A 1 259 ? -21.294 22.218 14.442 1.00 89.50 259 TYR A C 1
ATOM 2087 O O . TYR A 1 259 ? -20.195 22.568 14.017 1.00 89.50 259 TYR A O 1
ATOM 2095 N N . LYS A 1 260 ? -22.382 22.104 13.673 1.00 89.06 260 LYS A N 1
ATOM 2096 C CA . LYS A 1 260 ? -22.545 22.480 12.262 1.00 89.06 260 LYS A CA 1
ATOM 2097 C C . LYS A 1 260 ? -23.991 22.938 12.061 1.00 89.06 260 LYS A C 1
ATOM 2099 O O . LYS A 1 260 ? -24.802 22.826 12.975 1.00 89.06 260 LYS A O 1
ATOM 2104 N N . GLU A 1 261 ? -24.335 23.396 10.862 1.00 89.19 261 GLU A N 1
ATOM 2105 C CA . GLU A 1 261 ? -25.707 23.800 10.517 1.00 89.19 261 GLU A CA 1
ATOM 2106 C C . GLU A 1 261 ? -26.778 22.742 10.844 1.00 89.19 261 GLU A C 1
ATOM 2108 O O . GLU A 1 261 ? -27.915 23.103 11.109 1.00 89.19 261 GLU A O 1
ATOM 2113 N N . ASN A 1 262 ? -26.434 21.451 10.889 1.00 88.75 262 ASN A N 1
ATOM 2114 C CA . ASN A 1 262 ? -27.369 20.349 11.128 1.00 88.75 262 ASN A CA 1
ATOM 2115 C C . ASN A 1 262 ? -27.330 19.753 12.550 1.00 88.75 262 ASN A C 1
ATOM 2117 O O . ASN A 1 262 ? -27.890 18.680 12.771 1.00 88.75 262 ASN A O 1
ATOM 2121 N N . GLY A 1 263 ? -26.666 20.384 13.526 1.00 91.75 263 GLY A N 1
ATOM 2122 C CA . GLY A 1 263 ? -26.644 19.836 14.886 1.00 91.75 263 GLY A CA 1
ATOM 2123 C C . GLY A 1 263 ? -25.976 20.703 15.949 1.00 91.75 263 GLY A C 1
ATOM 2124 O O . GLY A 1 263 ? -25.134 21.552 15.664 1.00 91.75 263 GLY A O 1
ATOM 2125 N N . PHE A 1 264 ? -26.328 20.450 17.208 1.00 96.44 264 PHE A N 1
ATOM 2126 C CA . PHE A 1 264 ? -25.843 21.172 18.384 1.00 96.44 264 PHE A CA 1
ATOM 2127 C C . PHE A 1 264 ? -24.620 20.512 19.026 1.00 96.44 264 PHE A C 1
ATOM 2129 O O . PHE A 1 264 ? -24.459 19.294 18.987 1.00 96.44 264 PHE A O 1
ATOM 2136 N N . LYS A 1 265 ? -23.786 21.316 19.697 1.00 94.12 265 LYS A N 1
ATOM 2137 C CA . LYS A 1 265 ? -22.672 20.839 20.541 1.00 94.12 265 LYS A CA 1
ATOM 2138 C C . LYS A 1 265 ? -23.144 20.181 21.842 1.00 94.12 265 LYS A C 1
ATOM 2140 O O . LYS A 1 265 ? -22.398 19.426 22.454 1.00 94.12 265 LYS A O 1
ATOM 2145 N N . LYS A 1 266 ? -24.351 20.522 22.299 1.00 94.94 266 LYS A N 1
ATOM 2146 C CA . LYS A 1 266 ? -24.908 20.142 23.602 1.00 94.94 266 LYS A CA 1
ATOM 2147 C C . LYS A 1 266 ? -26.340 19.641 23.456 1.00 94.94 266 LYS A C 1
ATOM 2149 O O . LYS A 1 266 ? -27.107 20.211 22.679 1.00 94.94 266 LYS A O 1
ATOM 2154 N N . ARG A 1 267 ? -26.694 18.605 24.218 1.00 95.88 267 ARG A N 1
ATOM 2155 C CA . ARG A 1 267 ? -28.013 17.963 24.159 1.00 95.88 267 ARG A CA 1
ATOM 2156 C C . ARG A 1 267 ? -29.119 18.918 24.593 1.00 95.88 267 ARG A C 1
ATOM 2158 O O . ARG A 1 267 ? -30.163 18.974 23.956 1.00 95.88 267 ARG A O 1
ATOM 2165 N N . GLU A 1 268 ? -28.845 19.735 25.602 1.00 96.25 268 GLU A N 1
ATOM 2166 C CA . GLU A 1 268 ? -29.796 20.678 26.190 1.00 96.25 268 GLU A CA 1
ATOM 2167 C C . GLU A 1 268 ? -30.272 21.718 25.166 1.00 96.25 268 GLU A C 1
ATOM 2169 O O . GLU A 1 268 ? -31.420 22.152 25.196 1.00 96.25 268 GLU A O 1
ATOM 2174 N N . SER A 1 269 ? -29.407 22.110 24.222 1.00 96.00 269 SER A N 1
ATOM 2175 C CA . SER A 1 269 ? -29.789 23.019 23.133 1.00 96.00 269 SER A CA 1
ATOM 2176 C C . SER A 1 269 ? -30.731 22.353 22.129 1.00 96.00 269 SER A C 1
ATOM 2178 O O . SER A 1 269 ? -31.646 23.008 21.636 1.00 96.00 269 SER A O 1
ATOM 2180 N N . ALA A 1 270 ? -30.545 21.056 21.865 1.00 95.19 270 ALA A N 1
ATOM 2181 C CA . ALA A 1 270 ? -31.451 20.293 21.014 1.00 95.19 270 ALA A CA 1
ATOM 2182 C C . ALA A 1 270 ? -32.813 20.067 21.695 1.00 95.19 270 ALA A C 1
ATOM 2184 O O . ALA A 1 270 ? -33.851 20.226 21.059 1.00 95.19 270 ALA A O 1
ATOM 2185 N N . GLU A 1 271 ? -32.817 19.769 22.997 1.00 96.75 271 GLU A N 1
ATOM 2186 C CA . GLU A 1 271 ? -34.038 19.632 23.805 1.00 96.75 271 GLU A CA 1
ATOM 2187 C C . GLU A 1 271 ? -34.819 20.949 23.880 1.00 96.75 271 GLU A C 1
ATOM 2189 O O . GLU A 1 271 ? -36.039 20.947 23.728 1.00 96.75 271 GLU A O 1
ATOM 2194 N N . ALA A 1 272 ? -34.126 22.081 24.046 1.00 95.56 272 ALA A N 1
ATOM 2195 C CA . ALA A 1 272 ? -34.752 23.400 24.026 1.00 95.56 272 ALA A CA 1
ATOM 2196 C C . ALA A 1 272 ? -35.482 23.667 22.701 1.00 95.56 272 ALA A C 1
ATOM 2198 O O . ALA A 1 272 ? -36.630 24.104 22.720 1.00 95.56 272 ALA A O 1
ATOM 2199 N N . LEU A 1 273 ? -34.857 23.342 21.564 1.00 95.06 273 LEU A N 1
ATOM 2200 C CA . LEU A 1 273 ? -35.507 23.500 20.266 1.00 95.06 273 LEU A CA 1
ATOM 2201 C C . LEU A 1 273 ? -36.701 22.541 20.093 1.00 95.06 273 LEU A C 1
ATOM 2203 O O . LEU A 1 273 ? -37.751 22.961 19.621 1.00 95.06 273 LEU A O 1
ATOM 2207 N N . ILE A 1 274 ? -36.596 21.276 20.510 1.00 95.56 274 ILE A N 1
ATOM 2208 C CA . ILE A 1 274 ? -37.734 20.339 20.447 1.00 95.56 274 ILE A CA 1
ATOM 2209 C C . ILE A 1 274 ? -38.917 20.839 21.285 1.00 95.56 274 ILE A C 1
ATOM 2211 O O . ILE A 1 274 ? -40.063 20.756 20.838 1.00 95.56 274 ILE A O 1
ATOM 2215 N N . ASN A 1 275 ? -38.654 21.386 22.473 1.00 94.81 275 AS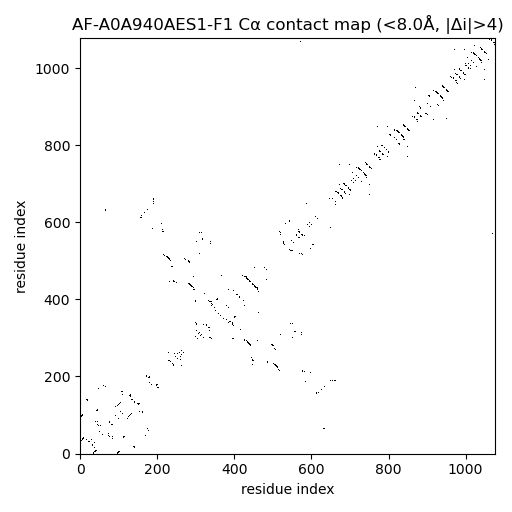N A N 1
ATOM 2216 C CA . ASN A 1 275 ? -39.695 21.961 23.323 1.00 94.81 275 ASN A CA 1
ATOM 2217 C C . ASN A 1 275 ? -40.384 23.155 22.649 1.00 94.81 275 ASN A C 1
ATOM 2219 O O . ASN A 1 275 ? -41.609 23.235 22.691 1.00 94.81 275 ASN A O 1
ATOM 2223 N N . ASP A 1 276 ? -39.626 24.032 21.981 1.00 93.12 276 ASP A N 1
ATOM 2224 C CA . ASP A 1 276 ? -40.177 25.171 21.231 1.00 93.12 276 ASP A CA 1
ATOM 2225 C C . ASP A 1 276 ? -41.084 24.716 20.064 1.00 93.12 276 ASP A C 1
ATOM 2227 O O . ASP A 1 276 ? -42.092 25.360 19.764 1.00 93.12 276 ASP A O 1
ATOM 2231 N N . LEU A 1 277 ? -40.756 23.585 19.427 1.00 93.94 277 LEU A N 1
ATOM 2232 C CA . LEU A 1 277 ? -41.487 23.036 18.277 1.00 93.94 277 LEU A CA 1
ATOM 2233 C C . LEU A 1 277 ? -42.680 22.144 18.651 1.00 93.94 277 LEU A C 1
ATOM 2235 O O . LEU A 1 277 ? -43.538 21.869 17.807 1.00 93.94 277 LEU A O 1
ATOM 2239 N N . THR A 1 278 ? -42.744 21.647 19.885 1.00 92.12 278 THR A N 1
ATOM 2240 C CA . THR A 1 278 ? -43.782 20.696 20.301 1.00 92.12 278 THR A CA 1
ATOM 2241 C C . THR A 1 278 ? -45.158 21.368 20.306 1.00 92.12 278 THR A C 1
ATOM 2243 O O . THR A 1 278 ? -45.370 22.385 20.959 1.00 92.12 278 THR A O 1
ATOM 2246 N N . GLY A 1 279 ? -46.116 20.790 19.572 1.00 87.06 279 GLY A N 1
ATOM 2247 C CA . GLY A 1 279 ? -47.477 21.329 19.435 1.00 87.06 279 GLY A CA 1
ATOM 2248 C C . GLY A 1 279 ? -47.626 22.458 18.407 1.00 87.06 279 GLY A C 1
ATOM 2249 O O . GLY A 1 279 ? -48.717 23.012 18.275 1.00 87.06 279 GLY A O 1
ATOM 2250 N N . LYS A 1 280 ? -46.562 22.801 17.671 1.00 92.12 280 LYS A N 1
ATOM 2251 C CA . LYS A 1 280 ? -46.609 23.756 16.556 1.00 92.12 280 LYS A CA 1
ATOM 2252 C C . LYS A 1 280 ? -47.046 23.061 15.257 1.00 92.12 280 LYS A C 1
ATOM 2254 O O . LYS A 1 280 ? -46.671 21.906 15.045 1.00 92.12 280 LYS A O 1
ATOM 2259 N N . PRO A 1 281 ? -47.812 23.738 14.380 1.00 90.88 281 PRO A N 1
ATOM 2260 C CA . PRO A 1 281 ? -48.159 23.194 13.074 1.00 90.88 281 PRO A CA 1
ATOM 2261 C C . PRO A 1 281 ? -46.920 23.142 12.174 1.00 90.88 281 PRO A C 1
ATOM 2263 O O . PRO A 1 281 ? -46.093 24.059 12.183 1.00 90.88 281 PRO A O 1
ATOM 2266 N N . ALA A 1 282 ? -46.819 22.085 11.371 1.00 94.19 282 ALA A N 1
ATOM 2267 C CA . ALA A 1 282 ? -45.798 21.946 10.346 1.00 94.19 282 ALA A CA 1
ATOM 2268 C C . ALA A 1 282 ? -46.436 22.070 8.961 1.00 94.19 282 ALA A C 1
ATOM 2270 O O . ALA A 1 282 ? -47.502 21.510 8.708 1.00 94.19 282 ALA A O 1
ATOM 2271 N N . VAL A 1 283 ? -45.776 22.785 8.053 1.00 94.75 283 VAL A N 1
ATOM 2272 C CA . VAL A 1 283 ? -46.241 22.960 6.671 1.00 94.75 283 VAL A CA 1
ATOM 2273 C C . VAL A 1 283 ? -45.132 22.654 5.679 1.00 94.75 283 VAL A C 1
ATOM 2275 O O . VAL A 1 283 ? -43.943 22.828 5.961 1.00 94.75 283 VAL A O 1
ATOM 2278 N N . ILE A 1 284 ? -45.513 22.217 4.486 1.00 94.44 284 ILE A N 1
ATOM 2279 C CA . ILE A 1 284 ? -44.566 21.999 3.394 1.00 94.44 284 ILE A CA 1
ATOM 2280 C C . ILE A 1 284 ? -44.127 23.355 2.818 1.00 94.44 284 ILE A C 1
ATOM 2282 O O . ILE A 1 284 ? -44.916 24.053 2.180 1.00 94.44 284 ILE A O 1
ATOM 2286 N N . ASP A 1 285 ? -42.853 23.717 2.998 1.00 94.12 285 ASP A N 1
ATOM 2287 C CA . ASP A 1 285 ? -42.257 24.956 2.469 1.00 94.12 285 ASP A CA 1
ATOM 2288 C C . ASP A 1 285 ? -41.868 24.813 0.989 1.00 94.12 285 ASP A C 1
ATOM 2290 O O . ASP A 1 285 ? -42.072 25.722 0.173 1.00 94.12 285 ASP A O 1
ATOM 2294 N N . SER A 1 286 ? -41.331 23.650 0.611 1.00 94.06 286 SER A N 1
ATOM 2295 C CA . SER A 1 286 ? -40.954 23.348 -0.771 1.00 94.06 286 SER A CA 1
ATOM 2296 C C . SER A 1 286 ? -40.938 21.848 -1.061 1.00 94.06 286 SER A C 1
ATOM 2298 O O . SER A 1 286 ? -40.631 21.028 -0.196 1.00 94.06 286 SER A O 1
ATOM 2300 N N . ILE A 1 287 ? -41.244 21.507 -2.316 1.00 92.69 287 ILE A N 1
ATOM 2301 C CA . ILE A 1 287 ? -41.045 20.179 -2.899 1.00 92.69 287 ILE A CA 1
ATOM 2302 C C . ILE A 1 287 ? -40.339 20.384 -4.236 1.00 92.69 287 ILE A C 1
ATOM 2304 O O . ILE A 1 287 ? -40.867 21.038 -5.135 1.00 92.69 287 ILE A O 1
ATOM 2308 N N . GLU A 1 288 ? -39.156 19.804 -4.376 1.00 92.44 288 GLU A N 1
ATOM 2309 C CA . GLU A 1 288 ? -38.390 19.784 -5.614 1.00 92.44 288 GLU A CA 1
ATOM 2310 C C . GLU A 1 288 ? -38.257 18.342 -6.094 1.00 92.44 288 GLU A C 1
ATOM 2312 O O . GLU A 1 288 ? -37.548 17.525 -5.501 1.00 92.44 288 GLU A O 1
ATOM 2317 N N . THR A 1 289 ? -38.928 18.031 -7.202 1.00 91.19 289 THR A N 1
ATOM 2318 C CA . THR A 1 289 ? -38.760 16.765 -7.917 1.00 91.19 289 THR A CA 1
ATOM 2319 C C . THR A 1 289 ? -37.862 16.999 -9.125 1.00 91.19 289 THR A C 1
ATOM 2321 O O . THR A 1 289 ? -38.076 17.905 -9.928 1.00 91.19 289 THR A O 1
ATOM 2324 N N . SER A 1 290 ? -36.811 16.196 -9.260 1.00 92.12 290 SER A N 1
ATOM 2325 C CA . SER A 1 290 ? -35.896 16.299 -10.395 1.00 92.12 290 SER A CA 1
ATOM 2326 C C . SER A 1 290 ? -35.377 14.938 -10.822 1.00 92.12 290 SER A C 1
ATOM 2328 O O . SER A 1 290 ? -35.235 14.009 -10.026 1.00 92.12 290 SER A O 1
ATOM 2330 N N . THR A 1 291 ? -35.047 14.826 -12.102 1.00 93.25 291 THR A N 1
ATOM 2331 C CA . THR A 1 291 ? -34.371 13.648 -12.641 1.00 93.25 291 THR A CA 1
ATOM 2332 C C . THR A 1 291 ? -32.890 13.966 -12.798 1.00 93.25 291 THR A C 1
ATOM 2334 O O . THR A 1 291 ? -32.538 14.957 -13.433 1.00 93.25 291 THR A O 1
ATOM 2337 N N . SER A 1 292 ? -32.015 13.141 -12.218 1.00 93.44 292 SER A N 1
ATOM 2338 C CA . SER A 1 292 ? -30.563 13.284 -12.353 1.00 93.44 292 SER A CA 1
ATOM 2339 C C . SER A 1 292 ? -29.971 12.064 -13.042 1.00 93.44 292 SER A C 1
ATOM 2341 O O . SER A 1 292 ? -30.366 10.929 -12.787 1.00 93.44 292 SER A O 1
ATOM 2343 N N . ASN A 1 293 ? -29.012 12.306 -13.930 1.00 93.62 293 ASN A N 1
ATOM 2344 C CA . ASN A 1 293 ? -28.367 11.270 -14.722 1.00 93.62 293 ASN A CA 1
ATOM 2345 C C . ASN A 1 293 ? -26.928 11.084 -14.252 1.00 93.62 293 ASN A C 1
ATOM 2347 O O . ASN A 1 293 ? -26.163 12.044 -14.170 1.00 93.62 293 ASN A O 1
ATOM 2351 N N . LYS A 1 294 ? -26.537 9.840 -13.982 1.00 93.19 294 LYS A N 1
ATOM 2352 C CA . LYS A 1 294 ? -25.160 9.468 -13.664 1.00 93.19 294 LYS A CA 1
ATOM 2353 C C . LYS A 1 294 ? -24.578 8.677 -14.827 1.00 93.19 294 LYS A C 1
ATOM 2355 O O . LYS A 1 294 ? -25.004 7.557 -15.091 1.00 93.19 294 LYS A O 1
ATOM 2360 N N . ARG A 1 295 ? -23.615 9.262 -15.539 1.00 93.75 295 ARG A N 1
ATOM 2361 C CA . ARG A 1 295 ? -22.891 8.572 -16.617 1.00 93.75 295 ARG A CA 1
ATOM 2362 C C . ARG A 1 295 ? -21.954 7.504 -16.049 1.00 93.75 295 ARG A C 1
ATOM 2364 O O . ARG A 1 295 ? -21.554 7.582 -14.884 1.00 93.75 295 ARG A O 1
ATOM 2371 N N . ALA A 1 296 ? -21.594 6.531 -16.883 1.00 94.62 296 ALA A N 1
ATOM 2372 C CA . ALA A 1 296 ? -20.569 5.557 -16.536 1.00 94.62 296 ALA A CA 1
ATOM 2373 C C . ALA A 1 296 ? -19.250 6.280 -16.198 1.00 94.62 296 ALA A C 1
ATOM 2375 O O . ALA A 1 296 ? -18.925 7.277 -16.855 1.00 94.62 296 ALA A O 1
ATOM 2376 N N . PRO A 1 297 ? -18.482 5.812 -15.200 1.00 94.94 297 PRO A N 1
ATOM 2377 C CA . PRO A 1 297 ? -17.155 6.360 -14.940 1.00 94.94 297 PRO A CA 1
ATOM 2378 C C . PRO A 1 297 ? -16.246 6.230 -16.164 1.00 94.94 297 PRO A C 1
ATOM 2380 O O . PRO A 1 297 ? -16.465 5.360 -17.009 1.00 94.94 297 PRO A O 1
ATOM 2383 N N . LEU A 1 298 ? -15.221 7.081 -16.235 1.00 96.69 298 LEU A N 1
ATOM 2384 C CA . LEU A 1 298 ? -14.189 6.988 -17.265 1.00 96.69 298 LEU A CA 1
ATOM 2385 C C . LEU A 1 298 ? -13.497 5.616 -17.244 1.00 96.69 298 LEU A C 1
ATOM 2387 O O . LEU A 1 298 ? -13.573 4.878 -16.253 1.00 96.69 298 LEU A O 1
ATOM 2391 N N . LEU A 1 299 ? -12.805 5.299 -18.337 1.00 97.56 299 LEU A N 1
ATOM 2392 C CA . LEU A 1 299 ? -12.059 4.055 -18.489 1.00 97.56 299 LEU A CA 1
ATOM 2393 C C . LEU A 1 299 ? -10.927 3.956 -17.455 1.00 97.56 299 LEU A C 1
ATOM 2395 O O . LEU A 1 299 ? -10.579 4.930 -16.776 1.00 97.56 299 LEU A O 1
ATOM 2399 N N . PHE A 1 300 ? -10.386 2.749 -17.301 1.00 97.25 300 PHE A N 1
ATOM 2400 C CA . PHE A 1 300 ? -9.311 2.507 -16.350 1.00 97.25 300 PHE A CA 1
ATOM 2401 C C . PHE A 1 300 ? -7.990 3.074 -16.865 1.00 97.25 300 PHE A C 1
ATOM 2403 O O . PHE A 1 300 ? -7.569 2.759 -17.973 1.00 97.25 300 PHE A O 1
ATOM 2410 N N . ASN A 1 301 ? -7.331 3.857 -16.018 1.00 94.25 301 ASN A N 1
ATOM 2411 C CA . ASN A 1 301 ? -5.878 3.931 -15.995 1.00 94.25 301 ASN A CA 1
ATOM 2412 C C . ASN A 1 301 ? -5.348 2.869 -15.005 1.00 94.25 301 ASN A C 1
ATOM 2414 O O . ASN A 1 301 ? -6.139 2.144 -14.383 1.00 94.25 301 ASN A O 1
ATOM 2418 N N . LEU A 1 302 ? -4.028 2.763 -14.835 1.00 93.56 302 LEU A N 1
ATOM 2419 C CA . LEU A 1 302 ? -3.452 1.758 -13.935 1.00 93.56 302 LEU A CA 1
ATOM 2420 C C . LEU A 1 302 ? -3.854 1.973 -12.468 1.00 93.56 302 LEU A C 1
ATOM 2422 O O . LEU A 1 302 ? -4.208 1.012 -11.785 1.00 93.56 302 LEU A O 1
ATOM 2426 N N . ALA A 1 303 ? -3.838 3.220 -11.989 1.00 92.75 303 ALA A N 1
ATOM 2427 C CA . ALA A 1 303 ? -4.105 3.548 -10.589 1.00 92.75 303 ALA A CA 1
ATOM 2428 C C . ALA A 1 303 ? -5.554 3.231 -10.177 1.00 92.75 303 ALA A C 1
ATOM 2430 O O . ALA A 1 303 ? -5.791 2.617 -9.133 1.00 92.75 303 ALA A O 1
ATOM 2431 N N . GLU A 1 304 ? -6.533 3.578 -11.017 1.00 94.75 304 GLU A N 1
ATOM 2432 C CA . GLU A 1 304 ? -7.946 3.256 -10.790 1.00 94.75 304 GLU A CA 1
ATOM 2433 C C . GLU A 1 304 ? -8.188 1.745 -10.823 1.00 94.75 304 GLU A C 1
ATOM 2435 O O . GLU A 1 304 ? -8.949 1.228 -10.003 1.00 94.75 304 GLU A O 1
ATOM 2440 N N . LEU A 1 305 ? -7.518 1.022 -11.730 1.00 96.44 305 LEU A N 1
ATOM 2441 C CA . LEU A 1 305 ? -7.605 -0.437 -11.777 1.00 96.44 305 LEU A CA 1
ATOM 2442 C C . LEU A 1 305 ? -7.000 -1.071 -10.517 1.00 96.44 305 LEU A C 1
ATOM 2444 O O . LEU A 1 305 ? -7.636 -1.924 -9.906 1.00 96.44 305 LEU A O 1
ATOM 2448 N N . GLN A 1 306 ? -5.819 -0.623 -10.081 1.00 95.56 306 GLN A N 1
ATOM 2449 C CA 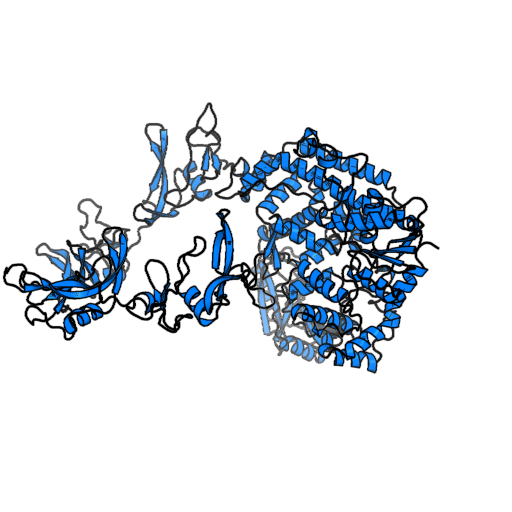. GLN A 1 306 ? -5.171 -1.069 -8.839 1.00 95.56 306 GLN A CA 1
ATOM 2450 C C . GLN A 1 306 ? -6.047 -0.808 -7.609 1.00 95.56 306 GLN A C 1
ATOM 2452 O O . GLN A 1 306 ? -6.156 -1.666 -6.730 1.00 95.56 306 GLN A O 1
ATOM 2457 N N . SER A 1 307 ? -6.714 0.345 -7.555 1.00 94.31 307 SER A N 1
ATOM 2458 C CA . SER A 1 307 ? -7.632 0.690 -6.470 1.00 94.31 307 SER A CA 1
ATOM 2459 C C . SER A 1 307 ? -8.866 -0.211 -6.429 1.00 94.31 307 SER A C 1
ATOM 2461 O O . SER A 1 307 ? -9.179 -0.781 -5.379 1.00 94.31 307 SER A O 1
ATOM 2463 N N . GLU A 1 308 ? -9.538 -0.412 -7.567 1.00 95.06 308 GLU A N 1
ATOM 2464 C CA . GLU A 1 308 ? -10.701 -1.303 -7.638 1.00 95.06 308 GLU A CA 1
ATOM 2465 C C . GLU A 1 308 ? -10.308 -2.766 -7.376 1.00 95.06 308 GLU A C 1
ATOM 2467 O O . GLU A 1 308 ? -10.999 -3.459 -6.630 1.00 95.06 308 GLU A O 1
ATOM 2472 N N . CYS A 1 309 ? -9.162 -3.232 -7.879 1.00 95.44 309 CYS A N 1
ATOM 2473 C CA . CYS A 1 309 ? -8.657 -4.578 -7.603 1.00 95.44 309 CYS A CA 1
ATOM 2474 C C . CYS A 1 309 ? -8.311 -4.785 -6.120 1.00 95.44 309 CYS A C 1
ATOM 2476 O O . CYS A 1 309 ? -8.682 -5.805 -5.537 1.00 95.44 309 CYS A O 1
ATOM 2478 N N . SER A 1 310 ? -7.672 -3.808 -5.472 1.00 93.88 310 SER A N 1
ATOM 2479 C CA . SER A 1 310 ? -7.395 -3.847 -4.028 1.00 93.88 310 SER A CA 1
ATOM 2480 C C . SER A 1 310 ? -8.689 -3.858 -3.208 1.00 93.88 310 SER A C 1
ATOM 2482 O O . SER A 1 310 ? -8.819 -4.587 -2.221 1.00 93.88 310 SER A O 1
ATOM 2484 N N . LYS A 1 311 ? -9.706 -3.113 -3.650 1.00 92.56 311 LYS A N 1
ATOM 2485 C CA . LYS A 1 311 ? -11.018 -3.065 -3.002 1.00 92.56 311 LYS A CA 1
ATOM 2486 C C . LYS A 1 311 ? -11.801 -4.371 -3.153 1.00 92.56 311 LYS A C 1
ATOM 2488 O O . LYS A 1 311 ? -12.316 -4.856 -2.142 1.00 92.56 311 LYS A O 1
ATOM 2493 N N . ILE A 1 312 ? -11.901 -4.905 -4.371 1.00 93.06 312 ILE A N 1
ATOM 2494 C CA . ILE A 1 312 ? -12.762 -6.043 -4.732 1.00 93.06 312 ILE A CA 1
ATOM 2495 C C . ILE A 1 312 ? -12.055 -7.375 -4.463 1.00 93.06 312 ILE A C 1
ATOM 2497 O O . ILE A 1 312 ? -12.606 -8.229 -3.775 1.00 93.06 312 ILE A O 1
ATOM 2501 N N . PHE A 1 313 ? -10.829 -7.540 -4.964 1.00 94.44 313 PHE A N 1
ATOM 2502 C CA . PHE A 1 313 ? -10.092 -8.810 -4.944 1.00 94.44 313 PHE A CA 1
ATOM 2503 C C . PHE A 1 313 ? -9.060 -8.910 -3.811 1.00 94.44 313 PHE A C 1
ATOM 2505 O O . PHE A 1 313 ? -8.459 -9.965 -3.631 1.00 94.44 313 PHE A O 1
ATOM 2512 N N . LYS A 1 314 ? -8.847 -7.832 -3.041 1.00 93.19 314 LYS A N 1
ATOM 2513 C CA . LYS A 1 314 ? -7.875 -7.766 -1.930 1.00 93.19 314 LYS A CA 1
ATOM 2514 C C . LYS A 1 314 ? -6.431 -8.088 -2.341 1.00 93.19 314 LYS A C 1
ATOM 2516 O O . LYS A 1 314 ? -5.659 -8.578 -1.519 1.00 93.19 314 LYS A O 1
ATOM 2521 N N . ILE A 1 315 ? -6.060 -7.771 -3.581 1.00 93.38 315 ILE A N 1
ATOM 2522 C CA . ILE A 1 315 ? -4.696 -7.936 -4.110 1.00 93.38 315 ILE A CA 1
ATOM 2523 C C . ILE A 1 315 ? -3.898 -6.631 -4.052 1.00 93.38 315 ILE A C 1
ATOM 2525 O O . ILE A 1 315 ? -4.475 -5.542 -4.000 1.00 93.38 315 ILE A O 1
ATOM 2529 N N . SER A 1 316 ? -2.567 -6.731 -4.046 1.00 91.75 316 SER A N 1
ATOM 2530 C CA . SER A 1 316 ? -1.698 -5.551 -4.021 1.00 91.75 316 SER A CA 1
ATOM 2531 C C . SER A 1 316 ? -1.674 -4.817 -5.378 1.00 91.75 316 SER A C 1
ATOM 2533 O O . SER A 1 316 ? -2.006 -5.398 -6.420 1.00 91.75 316 SER A O 1
ATOM 2535 N N . PRO A 1 317 ? -1.250 -3.538 -5.406 1.00 93.31 317 PRO A N 1
ATOM 2536 C CA . PRO A 1 317 ? -1.026 -2.811 -6.652 1.00 93.31 317 PRO A CA 1
ATOM 2537 C C . PRO A 1 317 ? -0.024 -3.502 -7.588 1.00 93.31 317 PRO A C 1
ATOM 2539 O O . PRO A 1 317 ? -0.263 -3.542 -8.795 1.00 93.31 317 PRO A O 1
ATOM 2542 N N . ALA A 1 318 ? 1.049 -4.089 -7.045 1.00 88.81 318 ALA A N 1
ATOM 2543 C CA . ALA A 1 318 ? 2.036 -4.842 -7.820 1.00 88.81 318 ALA A CA 1
ATOM 2544 C C . ALA A 1 318 ? 1.426 -6.103 -8.448 1.00 88.81 318 ALA A C 1
ATOM 2546 O O . ALA A 1 318 ? 1.507 -6.279 -9.657 1.00 88.81 318 ALA A O 1
ATOM 2547 N N . GLN A 1 319 ? 0.679 -6.897 -7.672 1.00 91.50 319 GLN A N 1
ATOM 2548 C CA . GLN A 1 319 ? -0.038 -8.064 -8.203 1.00 91.50 319 GLN A CA 1
ATOM 2549 C C . GLN A 1 319 ? -1.042 -7.682 -9.297 1.00 91.50 319 GLN A C 1
ATOM 2551 O O . GLN A 1 319 ? -1.204 -8.403 -10.277 1.00 91.50 319 GLN A O 1
ATOM 2556 N N . THR A 1 320 ? -1.722 -6.541 -9.145 1.00 95.25 320 THR A N 1
ATOM 2557 C CA . THR A 1 320 ? -2.620 -6.036 -10.192 1.00 95.25 320 THR A CA 1
ATOM 2558 C C . THR A 1 320 ? -1.846 -5.687 -11.461 1.00 95.25 320 THR A C 1
ATOM 2560 O O . THR A 1 320 ? -2.315 -6.023 -12.547 1.00 95.25 320 THR A O 1
ATOM 2563 N N . LEU A 1 321 ? -0.679 -5.038 -11.332 1.00 92.44 321 LEU A N 1
ATOM 2564 C CA . LEU A 1 321 ? 0.193 -4.719 -12.463 1.00 92.44 321 LEU A CA 1
ATOM 2565 C C . LEU A 1 321 ? 0.655 -5.997 -13.173 1.00 92.44 321 LEU A C 1
ATOM 2567 O O . LEU A 1 321 ? 0.520 -6.072 -14.388 1.00 92.44 321 LEU A O 1
ATOM 2571 N N . ASP A 1 322 ? 1.116 -7.006 -12.436 1.00 90.31 322 ASP A N 1
ATOM 2572 C CA . ASP A 1 322 ? 1.559 -8.285 -13.006 1.00 90.31 322 ASP A CA 1
ATOM 2573 C C . ASP A 1 322 ? 0.444 -8.963 -13.812 1.00 90.31 322 ASP A C 1
ATOM 2575 O O . ASP A 1 322 ? 0.656 -9.391 -14.945 1.00 90.31 322 ASP A O 1
ATOM 2579 N N . ILE A 1 323 ? -0.776 -8.990 -13.267 1.00 95.94 323 ILE A N 1
ATOM 2580 C CA . ILE A 1 323 ? -1.940 -9.567 -13.949 1.00 95.94 323 ILE A CA 1
ATOM 2581 C C . ILE A 1 323 ? -2.271 -8.790 -15.218 1.00 95.94 323 ILE A C 1
ATOM 2583 O O . ILE A 1 323 ? -2.470 -9.388 -16.270 1.00 95.94 323 ILE A O 1
ATOM 2587 N N . VAL A 1 324 ? -2.358 -7.460 -15.157 1.00 94.50 324 VAL A N 1
ATOM 2588 C CA . VAL A 1 324 ? -2.717 -6.687 -16.353 1.00 94.50 324 VAL A CA 1
ATOM 2589 C C . VAL A 1 324 ? -1.587 -6.688 -17.394 1.00 94.50 324 VAL A C 1
ATOM 2591 O O . VAL A 1 324 ? -1.867 -6.613 -18.587 1.00 94.50 324 VAL A O 1
ATOM 2594 N N . GLN A 1 325 ? -0.328 -6.857 -16.974 1.00 85.56 325 GLN A N 1
ATOM 2595 C CA . GLN A 1 325 ? 0.790 -7.122 -17.882 1.00 85.56 325 GLN A CA 1
ATOM 2596 C C . GLN A 1 325 ? 0.641 -8.483 -18.566 1.00 85.56 325 GLN A C 1
ATOM 2598 O O . GLN A 1 325 ? 0.776 -8.556 -19.783 1.00 85.56 325 GLN A O 1
ATOM 2603 N N . GLU A 1 326 ? 0.266 -9.538 -17.835 1.00 90.06 326 GLU A N 1
ATOM 2604 C CA . GLU A 1 326 ? -0.056 -10.841 -18.432 1.00 90.06 326 GLU A CA 1
ATOM 2605 C C . GLU A 1 326 ? -1.185 -10.712 -19.473 1.00 90.06 326 GLU A C 1
ATOM 2607 O O . GLU A 1 326 ? -1.089 -11.256 -20.577 1.00 90.06 326 GLU A O 1
ATOM 2612 N N . LEU A 1 327 ? -2.249 -9.964 -19.148 1.00 91.56 327 LEU A N 1
ATOM 2613 C CA . LEU A 1 327 ? -3.365 -9.709 -20.067 1.00 91.56 327 LEU A CA 1
ATOM 2614 C C . LEU A 1 327 ? -2.908 -8.966 -21.330 1.00 91.56 327 LEU A C 1
ATOM 2616 O O . LEU A 1 327 ? -3.340 -9.312 -22.433 1.00 91.56 327 LEU A O 1
ATOM 2620 N N . TYR A 1 328 ? -2.028 -7.978 -21.179 1.00 85.75 328 TYR A N 1
ATOM 2621 C CA . TYR A 1 328 ? -1.449 -7.224 -22.285 1.00 85.75 328 TYR A CA 1
ATOM 2622 C C . TYR A 1 328 ? -0.567 -8.098 -23.186 1.00 85.75 328 TYR A C 1
ATOM 2624 O O . TYR A 1 328 ? -0.761 -8.121 -24.400 1.00 85.75 328 TYR A O 1
ATOM 2632 N N . GLU A 1 329 ? 0.344 -8.886 -22.612 1.00 80.44 329 GLU A N 1
ATOM 2633 C CA . GLU A 1 329 ? 1.238 -9.783 -23.360 1.00 80.44 329 GLU A CA 1
ATOM 2634 C C . GLU A 1 329 ? 0.474 -10.892 -24.095 1.00 80.44 329 GLU A C 1
ATOM 2636 O O . GLU A 1 329 ? 0.869 -11.326 -25.180 1.00 80.44 329 GLU A O 1
ATOM 2641 N N . LYS A 1 330 ? -0.669 -11.317 -23.543 1.00 83.25 330 LYS A N 1
ATOM 2642 C CA . LYS A 1 330 ? -1.630 -12.217 -24.199 1.00 83.25 330 LYS A CA 1
ATOM 2643 C C . LYS A 1 330 ? -2.560 -11.505 -25.192 1.00 83.25 330 LYS A C 1
ATOM 2645 O O . LYS A 1 330 ? -3.462 -12.143 -25.735 1.00 83.25 330 LYS A O 1
ATOM 2650 N N . LYS A 1 331 ? -2.341 -10.210 -25.447 1.00 83.75 331 LYS A N 1
ATOM 2651 C CA . LYS A 1 331 ? -3.088 -9.342 -26.375 1.00 83.75 331 LYS A CA 1
ATOM 2652 C C . LYS A 1 331 ? -4.564 -9.167 -26.034 1.00 83.75 331 LYS A C 1
ATOM 2654 O O . LYS A 1 331 ? -5.358 -8.838 -26.912 1.00 83.75 331 LYS A O 1
ATOM 2659 N N . LEU A 1 332 ? -4.957 -9.377 -24.781 1.00 90.19 332 LEU A N 1
ATOM 2660 C CA . LEU A 1 332 ? -6.346 -9.258 -24.333 1.00 90.19 332 LEU A CA 1
ATOM 2661 C C . LEU A 1 332 ? -6.721 -7.812 -23.996 1.00 90.19 332 LEU A C 1
ATOM 2663 O O . LEU A 1 332 ? -7.862 -7.408 -24.230 1.00 90.19 332 LEU A O 1
ATOM 2667 N N . THR A 1 333 ? -5.771 -7.031 -23.479 1.00 94.19 333 THR A N 1
ATOM 2668 C CA . THR A 1 333 ? -5.941 -5.611 -23.133 1.00 94.19 333 THR A CA 1
ATOM 2669 C C . THR A 1 333 ? -4.928 -4.727 -23.852 1.00 94.19 333 THR A C 1
ATOM 2671 O O . THR A 1 333 ? -3.946 -5.214 -24.407 1.00 94.19 333 THR A O 1
ATOM 2674 N N . THR A 1 334 ? -5.174 -3.419 -23.850 1.00 87.44 334 THR A N 1
ATOM 2675 C CA . THR A 1 334 ? -4.209 -2.396 -24.274 1.00 87.44 334 THR A CA 1
ATOM 2676 C C . THR A 1 334 ? -3.123 -2.185 -23.218 1.00 87.44 334 THR A C 1
ATOM 2678 O O . THR A 1 334 ? -3.141 -2.829 -22.163 1.00 87.44 334 THR A O 1
ATOM 2681 N N . TYR A 1 335 ? -2.146 -1.328 -23.528 1.00 83.50 335 TYR A N 1
ATOM 2682 C CA . TYR A 1 335 ? -0.973 -1.120 -22.687 1.00 83.50 335 TYR A CA 1
ATOM 2683 C C . TYR A 1 335 ? -1.354 -0.699 -21.255 1.00 83.50 335 TYR A C 1
ATOM 2685 O O . TYR A 1 335 ? -2.112 0.258 -21.077 1.00 83.50 335 TYR A O 1
ATOM 2693 N N . PRO A 1 336 ? -0.848 -1.393 -20.219 1.00 85.88 336 PRO A N 1
ATOM 2694 C CA . PRO A 1 336 ? -1.377 -1.235 -18.872 1.00 85.88 336 PRO A CA 1
ATOM 2695 C C . PRO A 1 336 ? -0.755 -0.100 -18.062 1.00 85.88 336 PRO A C 1
ATOM 2697 O O . PRO A 1 336 ? -1.355 0.315 -17.077 1.00 85.88 336 PRO A O 1
ATOM 2700 N N . ARG A 1 337 ? 0.439 0.395 -18.411 1.00 85.12 337 ARG A N 1
ATOM 2701 C CA . ARG A 1 337 ? 1.115 1.471 -17.660 1.00 85.12 337 ARG A CA 1
ATOM 2702 C C . ARG A 1 337 ? 0.736 2.831 -18.240 1.00 85.12 337 ARG A C 1
ATOM 2704 O O . ARG A 1 337 ? 1.564 3.545 -18.788 1.00 85.12 337 ARG A O 1
ATOM 2711 N N . THR A 1 338 ? -0.549 3.146 -18.151 1.00 84.81 338 THR A N 1
ATOM 2712 C CA . THR A 1 338 ? -1.121 4.420 -18.593 1.00 84.81 338 THR A CA 1
ATOM 2713 C C . THR A 1 338 ? -1.705 5.181 -17.407 1.00 84.81 338 THR A C 1
ATOM 2715 O O . THR A 1 338 ? -2.311 4.575 -16.517 1.00 84.81 338 THR A O 1
ATOM 2718 N N . ASP A 1 339 ? -1.544 6.505 -17.413 1.00 85.75 339 ASP A N 1
ATOM 2719 C CA . ASP A 1 339 ? -2.245 7.438 -16.524 1.00 85.75 339 ASP A CA 1
ATOM 2720 C C . ASP A 1 339 ? -3.562 7.953 -17.165 1.00 85.75 339 ASP A C 1
ATOM 2722 O O . ASP A 1 339 ? -4.418 8.513 -16.475 1.00 85.75 339 ASP A O 1
ATOM 2726 N N . ALA A 1 340 ? -3.791 7.703 -18.465 1.00 88.94 340 ALA A N 1
ATOM 2727 C CA . ALA A 1 340 ? -4.958 8.179 -19.203 1.00 88.94 340 ALA A CA 1
ATOM 2728 C C . ALA A 1 340 ? -6.218 7.340 -18.940 1.00 88.94 340 ALA A C 1
ATOM 2730 O O . ALA A 1 340 ? -6.199 6.113 -18.869 1.00 88.94 340 ALA A O 1
ATOM 2731 N N . ARG A 1 341 ? -7.364 8.025 -18.867 1.00 94.31 341 ARG A N 1
ATOM 2732 C CA . ARG A 1 341 ? -8.695 7.425 -18.628 1.00 94.31 341 ARG A CA 1
ATOM 2733 C C . ARG A 1 341 ? -9.656 7.575 -19.811 1.00 94.31 341 ARG A C 1
ATOM 2735 O O . ARG A 1 341 ? -10.860 7.341 -19.682 1.00 94.31 341 ARG A O 1
ATOM 2742 N N . VAL A 1 342 ? -9.126 7.996 -20.953 1.00 95.69 342 VAL A N 1
ATOM 2743 C CA . VAL A 1 342 ? -9.861 8.296 -22.187 1.00 95.69 342 VAL A CA 1
ATOM 2744 C C . VAL A 1 342 ? -9.247 7.556 -23.375 1.00 95.69 342 VAL A C 1
ATOM 2746 O O . VAL A 1 342 ? -8.142 7.027 -23.280 1.00 95.69 342 VAL A O 1
ATOM 2749 N N . LEU A 1 343 ? -9.982 7.511 -24.481 1.00 94.88 343 LEU A N 1
ATOM 2750 C CA . LEU A 1 343 ? -9.528 7.050 -25.791 1.00 94.88 343 LEU A CA 1
ATOM 2751 C C . LEU A 1 343 ? -8.949 8.214 -26.605 1.00 94.88 343 LEU A C 1
ATOM 2753 O O . LEU A 1 343 ? -9.307 9.371 -26.375 1.00 94.88 343 LEU A O 1
ATOM 2757 N N . THR A 1 344 ? -8.155 7.889 -27.624 1.00 90.38 344 THR A N 1
ATOM 2758 C CA . THR A 1 344 ? -7.850 8.823 -28.717 1.00 90.38 344 THR A CA 1
ATOM 2759 C C . THR A 1 344 ? -8.972 8.841 -29.753 1.00 90.38 344 THR A C 1
ATOM 2761 O O . THR A 1 344 ? -9.727 7.870 -29.901 1.00 90.38 344 THR A O 1
ATOM 2764 N N . THR A 1 345 ? -9.068 9.923 -30.526 1.00 88.44 345 THR A N 1
ATOM 2765 C CA . THR A 1 345 ? -10.051 10.065 -31.611 1.00 88.44 345 THR A CA 1
ATOM 2766 C C . THR A 1 345 ? -9.888 8.973 -32.672 1.00 88.44 345 THR A C 1
ATOM 2768 O O . THR A 1 345 ? -10.877 8.487 -33.226 1.00 88.44 345 THR A O 1
ATOM 2771 N N . ALA A 1 346 ? -8.649 8.560 -32.953 1.00 84.19 346 ALA A N 1
ATOM 2772 C CA . ALA A 1 346 ? -8.355 7.495 -33.910 1.00 84.19 346 ALA A CA 1
ATOM 2773 C C . ALA A 1 346 ? -8.940 6.146 -33.459 1.00 84.19 346 ALA A C 1
ATOM 2775 O O . ALA A 1 346 ? -9.674 5.509 -34.215 1.00 84.19 346 ALA A O 1
ATOM 2776 N N . ILE A 1 347 ? -8.693 5.757 -32.204 1.00 88.06 347 ILE A N 1
ATOM 2777 C CA . ILE A 1 347 ? -9.206 4.504 -31.632 1.00 88.06 347 ILE A CA 1
ATOM 2778 C C . ILE A 1 347 ? -10.733 4.541 -31.498 1.00 88.06 347 ILE A C 1
ATOM 2780 O O . ILE A 1 347 ? -11.409 3.561 -31.812 1.00 88.06 347 ILE A O 1
ATOM 2784 N N . ALA A 1 348 ? -11.300 5.684 -31.102 1.00 92.38 348 ALA A N 1
ATOM 2785 C CA . ALA A 1 348 ? -12.744 5.872 -30.972 1.00 92.38 348 ALA A CA 1
ATOM 2786 C C . ALA A 1 348 ? -13.507 5.582 -32.281 1.00 92.38 348 ALA A C 1
ATOM 2788 O O . ALA A 1 348 ? -14.548 4.923 -32.253 1.00 92.38 348 ALA A O 1
ATOM 2789 N N . LYS A 1 349 ? -12.967 5.993 -33.439 1.00 88.12 349 LYS A N 1
ATOM 2790 C CA . LYS A 1 349 ? -13.577 5.749 -34.762 1.00 88.12 349 LYS A CA 1
ATOM 2791 C C . LYS A 1 349 ? -13.634 4.269 -35.147 1.00 88.12 349 LYS A C 1
ATOM 2793 O O . LYS A 1 349 ? -14.522 3.866 -35.896 1.00 88.12 349 LYS A O 1
ATOM 2798 N N . GLU A 1 350 ? -12.719 3.452 -34.629 1.00 89.81 350 GLU A N 1
ATOM 2799 C CA . GLU A 1 350 ? -12.639 2.021 -34.940 1.00 89.81 350 GLU A CA 1
ATOM 2800 C C . GLU A 1 350 ? -13.130 1.104 -33.809 1.00 89.81 350 GLU A C 1
ATOM 2802 O O . GLU A 1 350 ? -13.132 -0.120 -33.968 1.00 89.81 350 GLU A O 1
ATOM 2807 N N . ILE A 1 351 ? -13.626 1.667 -32.701 1.00 94.44 351 ILE A N 1
ATOM 2808 C CA . ILE A 1 351 ? -13.906 0.944 -31.448 1.00 94.44 351 ILE A CA 1
ATOM 2809 C C . ILE A 1 351 ? -14.890 -0.229 -31.597 1.00 94.44 351 ILE A C 1
ATOM 2811 O O . ILE A 1 351 ? -14.887 -1.176 -30.807 1.00 94.44 351 ILE A O 1
ATOM 2815 N N . SER A 1 352 ? -15.721 -0.203 -32.646 1.00 94.62 352 SER A N 1
ATOM 2816 C CA . SER A 1 352 ? -16.637 -1.295 -32.995 1.00 94.62 352 SER A CA 1
ATOM 2817 C C . SER A 1 352 ? -15.926 -2.634 -33.237 1.00 94.62 352 SER A C 1
ATOM 2819 O O . SER A 1 352 ? -16.528 -3.683 -33.000 1.00 94.62 352 SER A O 1
ATOM 2821 N N . LYS A 1 353 ? -14.647 -2.625 -33.651 1.00 92.62 353 LYS A N 1
ATOM 2822 C CA . LYS A 1 353 ? -13.820 -3.835 -33.806 1.00 92.62 353 LYS A CA 1
ATOM 2823 C C . LYS A 1 353 ? -13.598 -4.524 -32.452 1.00 92.62 353 LYS A C 1
ATOM 2825 O O . LYS A 1 353 ? -13.852 -5.723 -32.339 1.00 92.62 353 LYS A O 1
ATOM 2830 N N . ASN A 1 354 ? -13.231 -3.763 -31.417 1.00 94.62 354 ASN A N 1
ATOM 2831 C CA . ASN A 1 354 ? -13.032 -4.264 -30.052 1.00 94.62 354 ASN A CA 1
ATOM 2832 C C . ASN A 1 354 ? -14.328 -4.866 -29.489 1.00 94.62 354 ASN A C 1
ATOM 2834 O O . ASN A 1 354 ? -14.329 -5.978 -28.964 1.00 94.62 354 ASN A O 1
ATOM 2838 N N . ILE A 1 355 ? -15.451 -4.156 -29.657 1.00 97.50 355 ILE A N 1
ATOM 2839 C CA . ILE A 1 355 ? -16.773 -4.598 -29.182 1.00 97.50 355 ILE A CA 1
ATOM 2840 C C . ILE A 1 355 ? -17.197 -5.892 -29.889 1.00 97.50 355 ILE A C 1
ATOM 2842 O O . ILE A 1 355 ? -17.661 -6.827 -29.239 1.00 97.50 355 ILE A O 1
ATOM 2846 N N . ARG A 1 356 ? -16.995 -5.987 -31.212 1.00 96.81 356 ARG A N 1
ATOM 2847 C CA . ARG A 1 356 ? -17.304 -7.198 -31.990 1.00 96.81 356 ARG A CA 1
ATOM 2848 C C . ARG A 1 356 ? -16.537 -8.412 -31.490 1.00 96.81 356 ARG A C 1
ATOM 2850 O O . ARG A 1 356 ? -17.135 -9.475 -31.357 1.00 96.81 356 ARG A O 1
ATOM 2857 N N . GLY A 1 357 ? -15.259 -8.255 -31.164 1.00 93.75 357 GLY A N 1
ATOM 2858 C CA . GLY A 1 357 ? -14.452 -9.334 -30.602 1.00 93.75 357 GLY A CA 1
ATOM 2859 C C . GLY A 1 357 ? -15.027 -9.920 -29.303 1.00 93.75 357 GLY A C 1
ATOM 2860 O O . GLY A 1 357 ? -15.110 -11.138 -29.143 1.00 93.75 357 GLY A O 1
ATOM 2861 N N . LEU A 1 358 ? -15.558 -9.062 -28.426 1.00 96.44 358 LEU A N 1
ATOM 2862 C CA . LEU A 1 358 ? -16.176 -9.477 -27.160 1.00 96.44 358 LEU A CA 1
ATOM 2863 C C . LEU A 1 358 ? -17.482 -10.268 -27.323 1.00 96.44 358 LEU A C 1
ATOM 2865 O O . LEU A 1 358 ? -17.907 -10.927 -26.377 1.00 96.44 358 LEU A O 1
ATOM 2869 N N . THR A 1 359 ? -18.104 -10.278 -28.507 1.00 95.31 359 THR A N 1
ATOM 2870 C CA . THR A 1 359 ? -19.275 -11.139 -28.766 1.00 95.31 359 THR A CA 1
ATOM 2871 C C . THR A 1 359 ? -18.943 -12.632 -28.685 1.00 95.31 359 THR A C 1
ATOM 2873 O O . THR A 1 359 ? -19.837 -13.437 -28.426 1.00 95.31 359 THR A O 1
ATOM 2876 N N . GLY A 1 360 ? -17.667 -12.993 -28.869 1.00 90.12 360 GLY A N 1
ATOM 2877 C CA . GLY A 1 360 ? -17.154 -14.353 -28.706 1.00 90.12 360 GLY A CA 1
ATOM 2878 C C . GLY A 1 360 ? -16.799 -14.725 -27.265 1.00 90.12 360 GLY A C 1
ATOM 2879 O O . GLY A 1 360 ? -16.417 -15.867 -27.025 1.00 90.12 360 GLY A O 1
ATOM 2880 N N . TYR A 1 361 ? -16.907 -13.797 -26.307 1.00 93.94 361 TYR A N 1
ATOM 2881 C CA . TYR A 1 361 ? -16.635 -14.062 -24.897 1.00 93.94 361 TYR A CA 1
ATOM 2882 C C . TYR A 1 361 ? -17.953 -14.215 -24.115 1.00 93.94 361 TYR A C 1
ATOM 2884 O O . TYR A 1 361 ? -18.656 -13.216 -23.942 1.00 93.94 361 TYR A O 1
ATOM 2892 N N . PRO A 1 362 ? -18.320 -15.425 -23.635 1.00 92.62 362 PRO A N 1
ATOM 2893 C CA . PRO A 1 362 ? -19.666 -15.708 -23.125 1.00 92.62 362 PRO A CA 1
ATOM 2894 C C . PRO A 1 362 ? -20.185 -14.734 -22.060 1.00 92.62 362 PRO A C 1
ATOM 2896 O O . PRO A 1 362 ? -21.339 -14.321 -22.132 1.00 92.62 362 PRO A O 1
ATOM 2899 N N . GLU A 1 363 ? -19.334 -14.312 -21.122 1.00 91.38 363 GLU A N 1
ATOM 2900 C CA . GLU A 1 363 ? -19.723 -13.404 -20.032 1.00 91.38 363 GLU A CA 1
ATOM 2901 C C . GLU A 1 363 ? -20.052 -11.975 -20.494 1.00 91.38 363 GLU A C 1
ATOM 2903 O O . GLU A 1 363 ? -20.774 -11.254 -19.807 1.00 91.38 363 GLU A O 1
ATOM 2908 N N . MET A 1 364 ? -19.535 -11.559 -21.655 1.00 95.44 364 MET A N 1
ATOM 2909 C CA . MET A 1 364 ? -19.716 -10.212 -22.215 1.00 95.44 364 MET A CA 1
ATOM 2910 C C . MET A 1 364 ? -20.598 -10.203 -23.469 1.00 95.44 364 MET A C 1
ATOM 2912 O O . MET A 1 364 ? -20.995 -9.135 -23.941 1.00 95.44 364 MET A O 1
ATOM 2916 N N . ALA A 1 365 ? -20.911 -11.382 -24.011 1.00 95.62 365 ALA A N 1
ATOM 2917 C CA . ALA A 1 365 ? -21.498 -11.540 -25.333 1.00 95.62 365 ALA A CA 1
ATOM 2918 C C . ALA A 1 365 ? -22.853 -10.839 -25.480 1.00 95.62 365 ALA A C 1
ATOM 2920 O O . ALA A 1 365 ? -23.092 -10.191 -26.497 1.00 95.62 365 ALA A O 1
ATOM 2921 N N . SER A 1 366 ? -23.733 -10.942 -24.479 1.00 96.25 366 SER A N 1
ATOM 2922 C CA . SER A 1 366 ? -25.051 -10.293 -24.499 1.00 96.25 366 SER A CA 1
ATOM 2923 C C . SER A 1 366 ? -24.927 -8.769 -24.548 1.00 96.25 366 SER A C 1
ATOM 2925 O O . SER A 1 366 ? -25.542 -8.123 -25.396 1.00 96.25 366 SER A O 1
ATOM 2927 N N . PHE A 1 367 ? -24.074 -8.197 -23.697 1.00 97.12 367 PHE A N 1
ATOM 2928 C CA . PHE A 1 367 ? -23.857 -6.755 -23.630 1.00 97.12 367 PHE A CA 1
ATOM 2929 C C . PHE A 1 367 ? -23.220 -6.208 -24.909 1.00 97.12 367 PHE A C 1
ATOM 2931 O O . PHE A 1 367 ? -23.655 -5.171 -25.411 1.00 97.12 367 PHE A O 1
ATOM 2938 N N . ALA A 1 368 ? -22.217 -6.910 -25.442 1.00 97.25 368 ALA A N 1
ATOM 2939 C CA . ALA A 1 368 ? -21.522 -6.529 -26.667 1.00 97.25 368 ALA A CA 1
ATOM 2940 C C . ALA A 1 368 ? -22.442 -6.592 -27.897 1.00 97.25 368 ALA A C 1
ATOM 2942 O O . ALA A 1 368 ? -22.434 -5.665 -28.707 1.00 97.25 368 ALA A O 1
ATOM 2943 N N . LYS A 1 369 ? -23.273 -7.639 -28.017 1.00 97.12 369 LYS A N 1
ATOM 2944 C CA . LYS A 1 369 ? -24.281 -7.750 -29.087 1.00 97.12 369 LYS A CA 1
ATOM 2945 C C . LYS A 1 369 ? -25.276 -6.597 -29.030 1.00 97.12 369 LYS A C 1
ATOM 2947 O O . LYS A 1 369 ? -25.447 -5.911 -30.027 1.00 97.12 369 LYS A O 1
ATOM 2952 N N . ASN A 1 370 ? -25.814 -6.300 -27.847 1.00 97.38 370 ASN A N 1
ATOM 2953 C CA . ASN A 1 370 ? -26.749 -5.191 -27.663 1.00 97.38 370 ASN A CA 1
ATOM 2954 C C . ASN A 1 370 ? -26.169 -3.837 -28.125 1.00 97.38 370 ASN A C 1
ATOM 2956 O O . ASN A 1 370 ? -26.858 -3.063 -28.789 1.00 97.38 370 ASN A O 1
ATOM 2960 N N . ILE A 1 371 ? -24.890 -3.568 -27.830 1.00 97.75 371 ILE A N 1
ATOM 2961 C CA . ILE A 1 371 ? -24.202 -2.348 -28.284 1.00 97.75 371 ILE A CA 1
ATOM 2962 C C . ILE A 1 371 ? -24.084 -2.296 -29.813 1.00 97.75 371 ILE A C 1
ATOM 2964 O O . ILE A 1 371 ? -24.247 -1.226 -30.403 1.00 97.75 371 ILE A O 1
ATOM 2968 N N . LEU A 1 372 ? -23.778 -3.425 -30.457 1.00 97.38 372 LEU A N 1
ATOM 2969 C CA . LEU A 1 372 ? -23.615 -3.499 -31.911 1.00 97.38 372 LEU A CA 1
ATOM 2970 C C . LEU A 1 372 ? -24.955 -3.384 -32.637 1.00 97.38 372 LEU A C 1
ATOM 2972 O O . LEU A 1 372 ? -25.064 -2.576 -33.561 1.00 97.38 372 LEU A O 1
ATOM 2976 N N . ASP A 1 373 ? -25.959 -4.137 -32.190 1.00 97.19 373 ASP A N 1
ATOM 2977 C CA . ASP A 1 373 ? -27.290 -4.200 -32.800 1.00 97.19 373 ASP A CA 1
ATOM 2978 C C . ASP A 1 373 ? -27.980 -2.828 -32.752 1.00 97.19 373 ASP A C 1
ATOM 2980 O O . ASP A 1 373 ? -28.550 -2.379 -33.745 1.00 97.19 373 ASP A O 1
ATOM 2984 N N . ASN A 1 374 ? -27.832 -2.104 -31.635 1.00 96.88 374 ASN A N 1
ATOM 2985 C CA . ASN A 1 374 ? -28.383 -0.757 -31.456 1.00 96.88 374 ASN A CA 1
ATOM 2986 C C . ASN A 1 374 ? -27.415 0.373 -31.839 1.00 96.88 374 ASN A C 1
ATOM 2988 O O . ASN A 1 374 ? -27.724 1.545 -31.627 1.00 96.88 374 ASN A O 1
ATOM 2992 N N . ARG A 1 375 ? -26.233 0.049 -32.384 1.00 96.31 375 ARG A N 1
ATOM 2993 C CA . ARG A 1 375 ? -25.197 1.019 -32.790 1.00 96.31 375 ARG A CA 1
ATOM 2994 C C . ARG A 1 375 ? -24.831 2.045 -31.703 1.00 96.31 375 ARG A C 1
ATOM 2996 O O . ARG A 1 375 ? -24.528 3.198 -32.003 1.00 96.31 375 ARG A O 1
ATOM 3003 N N . MET A 1 376 ? -24.788 1.621 -30.440 1.00 96.12 376 MET A N 1
ATOM 3004 C CA . MET A 1 376 ? -24.573 2.501 -29.275 1.00 96.12 376 MET A CA 1
ATOM 3005 C C . MET A 1 376 ? -23.152 3.098 -29.200 1.00 96.12 376 MET A C 1
ATOM 3007 O O . MET A 1 376 ? -22.884 3.967 -28.378 1.00 96.12 376 MET A O 1
ATOM 3011 N N . TYR A 1 377 ? -22.233 2.646 -30.056 1.00 95.19 377 TYR A N 1
ATOM 3012 C CA . TYR A 1 377 ? -20.869 3.172 -30.167 1.00 95.19 377 TYR A CA 1
ATOM 3013 C C . TYR A 1 377 ? -20.754 4.422 -31.060 1.00 95.19 377 TYR A C 1
ATOM 3015 O O . TYR A 1 377 ? -19.704 5.060 -31.077 1.00 95.19 377 TYR A O 1
ATOM 3023 N N . VAL A 1 378 ? -21.791 4.769 -31.832 1.00 94.44 378 VAL A N 1
ATOM 3024 C CA . VAL A 1 378 ? -21.761 5.922 -32.748 1.00 94.44 378 VAL A CA 1
ATOM 3025 C C . VAL A 1 378 ? -21.715 7.233 -31.958 1.00 94.44 378 VAL A C 1
ATOM 3027 O O . VAL A 1 378 ? -22.547 7.462 -31.084 1.00 94.44 378 VAL A O 1
ATOM 3030 N N . GLY A 1 379 ? -20.766 8.115 -32.291 1.00 93.25 379 GLY A N 1
ATOM 3031 C CA . GLY A 1 379 ? -20.597 9.418 -31.640 1.00 93.25 379 GLY A CA 1
ATOM 3032 C C . GLY A 1 379 ? -19.707 9.394 -30.394 1.00 93.25 379 GLY A C 1
ATOM 3033 O O . GLY A 1 379 ? -19.541 10.432 -29.749 1.00 93.25 379 GLY A O 1
ATOM 3034 N N . ILE A 1 380 ? -19.117 8.242 -30.049 1.00 95.31 380 ILE A N 1
ATOM 3035 C CA . ILE A 1 380 ? -18.187 8.115 -28.919 1.00 95.31 380 ILE A CA 1
ATOM 3036 C C . ILE A 1 380 ? -16.982 9.056 -29.057 1.00 95.31 380 ILE A C 1
ATOM 3038 O O . ILE A 1 380 ? -16.523 9.596 -28.053 1.00 95.31 380 ILE A O 1
ATOM 3042 N N . GLU A 1 381 ? -16.547 9.347 -30.286 1.00 93.19 381 GLU A N 1
ATOM 3043 C CA . GLU A 1 381 ? -15.429 10.243 -30.588 1.00 93.19 381 GLU A CA 1
ATOM 3044 C C . GLU A 1 381 ? -15.684 11.709 -30.203 1.00 93.19 381 GLU A C 1
ATOM 3046 O O . GLU A 1 381 ? -14.750 12.501 -30.151 1.00 93.19 381 GLU A O 1
ATOM 3051 N N . LYS A 1 382 ? -16.943 12.074 -29.920 1.00 94.50 382 LYS A N 1
ATOM 3052 C CA . LYS A 1 382 ? -17.355 13.406 -29.438 1.00 94.50 382 LYS A CA 1
ATOM 3053 C C . LYS A 1 382 ? -17.786 13.393 -27.968 1.00 94.50 382 LYS A C 1
ATOM 3055 O O . LYS A 1 382 ? -18.366 14.362 -27.479 1.00 94.50 382 LYS A O 1
ATOM 3060 N N . SER A 1 383 ? -17.591 12.272 -27.278 1.00 94.56 383 SER A N 1
ATOM 3061 C CA . SER A 1 383 ? -18.015 12.084 -25.894 1.00 94.56 383 SER A CA 1
ATOM 3062 C C . SER A 1 383 ? -16.919 12.480 -24.901 1.00 94.56 383 SER A C 1
ATOM 3064 O O . SER A 1 383 ? -15.763 12.665 -25.261 1.00 94.56 383 SER A O 1
ATOM 3066 N N . ALA A 1 384 ? -17.260 12.514 -23.610 1.00 94.50 384 ALA A N 1
ATOM 3067 C CA . ALA A 1 384 ? -16.282 12.740 -22.542 1.00 94.50 384 ALA A CA 1
ATOM 3068 C C . ALA A 1 384 ? -15.258 11.592 -22.376 1.00 94.50 384 ALA A C 1
ATOM 3070 O O . ALA A 1 384 ? -14.330 11.721 -21.581 1.00 94.50 384 ALA A O 1
ATOM 3071 N N . TYR A 1 385 ? -15.438 10.469 -23.083 1.00 96.88 385 TYR A N 1
ATOM 3072 C CA . TYR A 1 385 ? -14.547 9.308 -23.041 1.00 96.88 385 TYR A CA 1
ATOM 3073 C C . TYR A 1 385 ? -13.443 9.362 -24.106 1.00 96.88 385 TYR A C 1
ATOM 3075 O O . TYR A 1 385 ? -12.607 8.460 -24.140 1.00 96.88 385 TYR A O 1
ATOM 3083 N N . THR A 1 386 ? -13.423 10.387 -24.963 1.00 96.75 386 THR A N 1
ATOM 3084 C CA . THR A 1 386 ? -12.424 10.570 -26.023 1.00 96.75 386 THR A CA 1
ATOM 3085 C C . THR A 1 386 ? -11.850 11.976 -25.949 1.00 96.75 386 THR A C 1
ATOM 3087 O O . THR A 1 386 ? -12.593 12.949 -26.040 1.00 96.75 386 THR A O 1
ATOM 3090 N N . ASP A 1 387 ? -10.539 12.080 -25.745 1.00 93.69 387 ASP A N 1
ATOM 3091 C CA . ASP A 1 387 ? -9.845 13.363 -25.620 1.00 93.69 387 ASP A CA 1
ATOM 3092 C C . ASP A 1 387 ? -8.339 13.173 -25.849 1.00 93.69 387 ASP A C 1
ATOM 3094 O O . ASP A 1 387 ? -7.617 12.756 -24.943 1.00 93.69 387 ASP A O 1
ATOM 3098 N N . ASP A 1 388 ? -7.864 13.485 -27.060 1.00 84.94 388 ASP A N 1
ATOM 3099 C CA . ASP A 1 388 ? -6.449 13.331 -27.431 1.00 84.94 388 ASP A CA 1
ATOM 3100 C C . ASP A 1 388 ? -5.521 14.177 -26.539 1.00 84.94 388 ASP A C 1
ATOM 3102 O O . ASP A 1 388 ? -4.389 13.783 -26.285 1.00 84.94 388 ASP A O 1
ATOM 3106 N N . SER A 1 389 ? -6.003 15.301 -25.987 1.00 84.06 389 SER A N 1
ATOM 3107 C CA . SER A 1 389 ? -5.196 16.183 -25.126 1.00 84.06 389 SER A CA 1
ATOM 3108 C C . SER A 1 389 ? -4.924 15.613 -23.729 1.00 84.06 389 SER A C 1
ATOM 3110 O O . SER A 1 389 ? -4.055 16.109 -23.010 1.00 84.06 389 SER A O 1
ATOM 3112 N N . LYS A 1 390 ? -5.676 14.581 -23.326 1.00 83.88 390 LYS A N 1
ATOM 3113 C CA . LYS A 1 390 ? -5.530 13.883 -22.038 1.00 83.88 390 LYS A CA 1
ATOM 3114 C C . LYS A 1 390 ? -4.780 12.558 -22.160 1.00 83.88 390 LYS A C 1
ATOM 3116 O O . LYS A 1 390 ? -4.713 11.809 -21.185 1.00 83.88 390 LYS A O 1
ATOM 3121 N N . VAL A 1 391 ? -4.251 12.256 -23.341 1.00 81.12 391 VAL A N 1
ATOM 3122 C CA . VAL A 1 391 ? -3.397 11.099 -23.584 1.00 81.12 391 VAL A CA 1
ATOM 3123 C C . VAL A 1 391 ? -1.959 11.599 -23.641 1.00 81.12 391 VAL A C 1
ATOM 3125 O O . VAL A 1 391 ? -1.642 12.467 -24.447 1.00 81.12 391 VAL A O 1
ATOM 3128 N N . THR A 1 392 ? -1.112 11.093 -22.745 1.00 70.19 392 THR A N 1
ATOM 3129 C CA . THR A 1 392 ? 0.333 11.345 -22.782 1.00 70.19 392 THR A CA 1
ATOM 3130 C C . THR A 1 392 ? 0.984 10.345 -23.734 1.00 70.19 392 THR A C 1
ATOM 3132 O O . THR A 1 392 ? 1.079 10.610 -24.926 1.00 70.19 392 THR A O 1
ATOM 3135 N N . ASP A 1 393 ? 1.329 9.167 -23.217 1.00 69.88 393 ASP A N 1
ATOM 3136 C CA . ASP A 1 393 ? 2.024 8.103 -23.947 1.00 69.88 393 ASP A CA 1
ATOM 3137 C C . ASP A 1 393 ? 1.034 7.033 -24.445 1.00 69.88 393 ASP A C 1
ATOM 3139 O O . ASP A 1 393 ? 1.107 6.543 -25.567 1.00 69.88 393 ASP A O 1
ATOM 3143 N N . HIS A 1 394 ? 0.042 6.688 -23.619 1.00 79.75 394 HIS A N 1
ATOM 3144 C CA . HIS A 1 394 ? -0.919 5.625 -23.914 1.00 79.75 394 HIS A CA 1
ATOM 3145 C C . HIS A 1 394 ? -2.329 6.024 -23.492 1.00 79.75 394 HIS A C 1
ATOM 3147 O O . HIS A 1 394 ? -2.517 6.646 -22.448 1.00 79.75 394 HIS A O 1
ATOM 3153 N N . TYR A 1 395 ? -3.339 5.629 -24.268 1.00 88.88 395 TYR A N 1
ATOM 3154 C CA . TYR A 1 395 ? -4.747 5.785 -23.895 1.00 88.88 395 TYR A CA 1
ATOM 3155 C C . TYR A 1 395 ? -5.172 4.726 -22.864 1.00 88.88 395 TYR A C 1
ATOM 3157 O O . TYR A 1 395 ? -4.391 3.853 -22.495 1.00 88.88 395 TYR A O 1
ATOM 3165 N N . ALA A 1 396 ? -6.415 4.806 -22.389 1.00 95.06 396 ALA A N 1
ATOM 3166 C CA . ALA A 1 396 ? -6.912 3.961 -21.308 1.00 95.06 396 ALA A CA 1
ATOM 3167 C C . ALA A 1 396 ? -6.822 2.442 -21.562 1.00 95.06 396 ALA A C 1
ATOM 3169 O O . ALA A 1 396 ? -6.870 1.959 -22.698 1.00 95.06 396 ALA A O 1
ATOM 3170 N N . ILE A 1 397 ? -6.800 1.682 -20.465 1.00 95.94 397 ILE A N 1
ATOM 3171 C CA . ILE A 1 397 ? -6.806 0.217 -20.455 1.00 95.94 397 ILE A CA 1
ATOM 3172 C C . ILE A 1 397 ? -8.193 -0.286 -20.880 1.00 95.94 397 ILE A C 1
ATOM 3174 O O . ILE A 1 397 ? -9.176 -0.160 -20.142 1.00 95.94 397 ILE A O 1
ATOM 3178 N N . ILE A 1 398 ? -8.271 -0.882 -22.071 1.00 96.88 398 ILE A N 1
ATOM 3179 C CA . ILE A 1 398 ? -9.489 -1.456 -22.661 1.00 96.88 398 ILE A CA 1
ATOM 3180 C C . ILE A 1 398 ? -9.213 -2.861 -23.213 1.00 96.88 398 ILE A C 1
ATOM 3182 O O . ILE A 1 398 ? -8.059 -3.192 -23.492 1.00 96.88 398 ILE A O 1
ATOM 3186 N N . PRO A 1 399 ? -10.241 -3.704 -23.414 1.00 96.31 399 PRO A N 1
ATOM 3187 C CA . PRO A 1 399 ? -10.065 -4.951 -24.144 1.00 96.31 399 PRO A CA 1
ATOM 3188 C C . PRO A 1 399 ? -9.777 -4.688 -25.630 1.00 96.31 399 PRO A C 1
ATOM 3190 O O . PRO A 1 399 ? -10.388 -3.822 -26.259 1.00 96.31 399 PRO A O 1
ATOM 3193 N N . THR A 1 400 ? -8.893 -5.488 -26.223 1.00 90.81 400 THR A N 1
ATOM 3194 C CA . THR A 1 400 ? -8.575 -5.433 -27.666 1.00 90.81 400 THR A CA 1
ATOM 3195 C C . THR A 1 400 ? -9.671 -6.059 -28.538 1.00 90.81 400 THR A C 1
ATOM 3197 O O . THR A 1 400 ? -9.734 -5.815 -29.740 1.00 90.81 400 THR A O 1
ATOM 3200 N N . GLY A 1 401 ? -10.533 -6.887 -27.938 1.00 89.75 401 GLY A N 1
ATOM 3201 C CA . GLY A 1 401 ? -11.496 -7.748 -28.629 1.00 89.75 401 GLY A CA 1
ATOM 3202 C C . GLY A 1 401 ? -10.946 -9.137 -28.981 1.00 89.75 401 GLY A C 1
ATOM 3203 O O . GLY A 1 401 ? -11.705 -9.992 -29.427 1.00 89.75 401 GLY A O 1
ATOM 3204 N N . GLN A 1 402 ? -9.658 -9.407 -28.761 1.00 88.44 402 GLN A N 1
ATOM 3205 C CA . GLN A 1 402 ? -9.120 -10.763 -28.886 1.00 88.44 402 GLN A CA 1
ATOM 3206 C C . GLN A 1 402 ? -9.537 -11.606 -27.675 1.00 88.44 402 GLN A C 1
ATOM 3208 O O . GLN A 1 402 ? -9.513 -11.129 -26.543 1.00 88.44 402 GLN A O 1
ATOM 3213 N N . THR A 1 403 ? -9.937 -12.856 -27.912 1.00 88.06 403 THR A N 1
ATOM 3214 C CA . THR A 1 403 ? -10.511 -13.742 -26.880 1.00 88.06 403 THR A CA 1
ATOM 3215 C C . THR A 1 403 ? -9.838 -15.114 -26.807 1.00 88.06 403 THR A C 1
ATOM 3217 O O . THR A 1 403 ? -10.113 -15.891 -25.895 1.00 88.06 403 THR A O 1
ATOM 3220 N N . GLN A 1 404 ? -8.914 -15.416 -27.723 1.00 85.62 404 GLN A N 1
ATOM 3221 C CA . GLN A 1 404 ? -8.314 -16.745 -27.884 1.00 85.62 404 GLN A CA 1
ATOM 3222 C C . GLN A 1 404 ? -7.501 -17.177 -26.654 1.00 85.62 404 GLN A C 1
ATOM 3224 O O . GLN A 1 404 ? -7.484 -18.354 -26.304 1.00 85.62 404 GLN A O 1
ATOM 3229 N N . ALA A 1 405 ? -6.852 -16.226 -25.976 1.00 87.62 405 ALA A N 1
ATOM 3230 C CA . ALA A 1 405 ? -5.979 -16.500 -24.837 1.00 87.62 405 ALA A CA 1
ATOM 3231 C C . ALA A 1 405 ? -6.709 -16.570 -23.479 1.00 87.62 405 ALA A C 1
ATOM 3233 O O . ALA A 1 405 ? -6.083 -16.911 -22.475 1.00 87.62 405 ALA A O 1
ATOM 3234 N N . ILE A 1 406 ? -8.021 -16.291 -23.425 1.00 90.62 406 ILE A N 1
ATOM 3235 C CA . ILE A 1 406 ? -8.793 -16.240 -22.166 1.00 90.62 406 ILE A CA 1
ATOM 3236 C C . ILE A 1 406 ? -8.790 -17.598 -21.448 1.00 90.62 406 ILE A C 1
ATOM 3238 O O . ILE A 1 406 ? -8.710 -17.654 -20.220 1.00 90.62 406 ILE A O 1
ATOM 3242 N N . GLY A 1 407 ? -8.827 -18.705 -22.198 1.00 90.00 407 GLY A N 1
ATOM 3243 C CA . GLY A 1 407 ? -8.808 -20.058 -21.630 1.00 90.00 407 GLY A CA 1
ATOM 3244 C C . GLY A 1 407 ? -7.550 -20.369 -20.808 1.00 90.00 407 GLY A C 1
ATOM 3245 O O . GLY A 1 407 ? -7.623 -21.165 -19.878 1.00 90.00 407 GLY A O 1
ATOM 3246 N N . ALA A 1 408 ? -6.431 -19.698 -21.102 1.00 91.00 408 ALA A N 1
ATOM 3247 C CA . ALA A 1 408 ? -5.142 -19.885 -20.437 1.00 91.00 408 ALA A CA 1
ATOM 3248 C C . ALA A 1 408 ? -4.915 -18.942 -19.238 1.00 91.00 408 ALA A C 1
ATOM 3250 O O . ALA A 1 408 ? -3.801 -18.875 -18.722 1.00 91.00 408 ALA A O 1
ATOM 3251 N N . LEU A 1 409 ? -5.915 -18.150 -18.841 1.00 93.44 409 LEU A N 1
ATOM 3252 C CA . LEU A 1 409 ? -5.836 -17.255 -17.683 1.00 93.44 409 LEU A CA 1
ATOM 3253 C C . LEU A 1 409 ? -6.222 -17.973 -16.381 1.00 93.44 409 LEU A C 1
ATOM 3255 O O . LEU A 1 409 ? -7.123 -18.817 -16.373 1.00 93.44 409 LEU A O 1
ATOM 3259 N N . SER A 1 410 ? -5.606 -17.562 -15.271 1.00 96.00 410 SER A N 1
ATOM 3260 C CA . SER A 1 410 ? -6.068 -17.910 -13.919 1.00 96.00 410 SER A CA 1
ATOM 3261 C C . SER A 1 410 ? -7.434 -17.279 -13.611 1.00 96.00 410 SER A C 1
ATOM 3263 O O . SER A 1 410 ? -7.826 -16.296 -14.241 1.00 96.00 410 SER A O 1
ATOM 3265 N N . ASP A 1 411 ? -8.159 -17.794 -12.616 1.00 96.56 411 ASP A N 1
ATOM 3266 C CA . ASP A 1 411 ? -9.486 -17.264 -12.252 1.00 96.56 411 ASP A CA 1
ATOM 3267 C C . ASP A 1 411 ? -9.434 -15.806 -11.779 1.00 96.56 411 ASP A C 1
ATOM 3269 O O . ASP A 1 411 ? -10.316 -15.003 -12.099 1.00 96.56 411 ASP A O 1
ATOM 3273 N N . LEU A 1 412 ? -8.364 -15.430 -11.074 1.00 96.31 412 LEU A N 1
ATOM 3274 C CA . LEU A 1 412 ? -8.137 -14.041 -10.692 1.00 96.31 412 LEU A CA 1
ATOM 3275 C C . LEU A 1 412 ? -7.866 -13.165 -11.919 1.00 96.31 412 LEU A C 1
ATOM 3277 O O . LEU A 1 412 ? -8.482 -12.110 -12.049 1.00 96.31 412 LEU A O 1
ATOM 3281 N N . ALA A 1 413 ? -6.998 -13.602 -12.838 1.00 97.19 413 ALA A N 1
ATOM 3282 C CA . ALA A 1 413 ? -6.714 -12.848 -14.058 1.00 97.19 413 ALA A CA 1
ATOM 3283 C C . ALA A 1 413 ? -7.968 -12.684 -14.933 1.00 97.19 413 ALA A C 1
ATOM 3285 O O . ALA A 1 413 ? -8.227 -11.589 -15.434 1.00 97.19 413 ALA A O 1
ATOM 3286 N N . LYS A 1 414 ? -8.807 -13.725 -15.041 1.00 97.00 414 LYS A N 1
ATOM 3287 C CA . LYS A 1 414 ? -10.134 -13.644 -15.681 1.00 97.00 414 LYS A CA 1
ATOM 3288 C C . LYS A 1 414 ? -11.044 -12.642 -14.977 1.00 97.00 414 LYS A C 1
ATOM 3290 O O . LYS A 1 414 ? -11.678 -11.828 -15.640 1.00 97.00 414 LYS A O 1
ATOM 3295 N N . SER A 1 415 ? -11.073 -12.642 -13.645 1.00 97.12 415 SER A N 1
ATOM 3296 C CA . SER A 1 415 ? -11.882 -11.701 -12.858 1.00 97.12 415 SER A CA 1
ATOM 3297 C C . SER A 1 415 ? -11.449 -10.243 -13.059 1.00 97.12 415 SER A C 1
ATOM 3299 O O . SER A 1 415 ? -12.297 -9.363 -13.219 1.00 97.12 415 SER A O 1
ATOM 3301 N N . VAL A 1 416 ? -10.140 -9.981 -13.126 1.00 97.75 416 VAL A N 1
ATOM 3302 C CA . VAL A 1 416 ? -9.593 -8.653 -13.456 1.00 97.75 416 VAL A CA 1
ATOM 3303 C C . VAL A 1 416 ? -9.924 -8.272 -14.903 1.00 97.75 416 VAL A C 1
ATOM 3305 O O . VAL A 1 416 ? -10.387 -7.159 -15.154 1.00 97.75 416 VAL A O 1
ATOM 3308 N N . TYR A 1 417 ? -9.785 -9.195 -15.858 1.00 97.62 417 TYR A N 1
ATOM 3309 C CA . TYR A 1 417 ? -10.177 -8.959 -17.250 1.00 97.62 417 TYR A CA 1
ATOM 3310 C C . TYR A 1 417 ? -11.674 -8.643 -17.390 1.00 97.62 417 TYR A C 1
ATOM 3312 O O . TYR A 1 417 ? -12.057 -7.724 -18.117 1.00 97.62 417 TYR A O 1
ATOM 3320 N N . ASN A 1 418 ? -12.528 -9.334 -16.632 1.00 96.62 418 ASN A N 1
ATOM 3321 C CA . ASN A 1 418 ? -13.964 -9.073 -16.565 1.00 96.62 418 ASN A CA 1
ATOM 3322 C C . ASN A 1 418 ? -14.277 -7.678 -16.037 1.00 96.62 418 ASN A C 1
ATOM 3324 O O . ASN A 1 418 ? -15.158 -7.004 -16.572 1.00 96.62 418 ASN A O 1
ATOM 3328 N N . LEU A 1 419 ? -13.554 -7.230 -15.008 1.00 97.50 419 LEU A N 1
ATOM 3329 C CA . LEU A 1 419 ? -13.683 -5.877 -14.476 1.00 97.50 419 LEU A CA 1
ATOM 3330 C C . LEU A 1 419 ? -13.357 -4.829 -15.555 1.00 97.50 419 LEU A C 1
ATOM 3332 O O . LEU A 1 419 ? -14.132 -3.888 -15.743 1.00 97.50 419 LEU A O 1
ATOM 3336 N N . ILE A 1 420 ? -12.269 -5.027 -16.309 1.00 98.06 420 ILE A N 1
ATOM 3337 C CA . ILE A 1 420 ? -11.872 -4.159 -17.431 1.00 98.06 420 ILE A CA 1
ATOM 3338 C C . ILE A 1 420 ? -12.944 -4.165 -18.532 1.00 98.06 420 ILE A C 1
ATOM 3340 O O . ILE A 1 420 ? -13.395 -3.100 -18.958 1.00 98.06 420 ILE A O 1
ATOM 3344 N N . CYS A 1 421 ? -13.417 -5.343 -18.951 1.00 97.69 421 CYS A N 1
ATOM 3345 C CA . CYS A 1 421 ? -14.451 -5.477 -19.981 1.00 97.69 421 CYS A CA 1
ATOM 3346 C C . CYS A 1 421 ? -15.765 -4.799 -19.578 1.00 97.69 421 CYS A C 1
ATOM 3348 O O . CYS A 1 421 ? -16.340 -4.057 -20.372 1.00 97.69 421 CYS A O 1
ATOM 3350 N N . LYS A 1 422 ? -16.227 -4.997 -18.337 1.00 97.38 422 LYS A N 1
ATOM 3351 C CA . LYS A 1 422 ? -17.454 -4.363 -17.836 1.00 97.38 422 LYS A CA 1
ATOM 3352 C C . LYS A 1 422 ? -17.322 -2.848 -17.774 1.00 97.38 422 LYS A C 1
ATOM 3354 O O . LYS A 1 422 ? -18.252 -2.150 -18.179 1.00 97.38 422 LYS A O 1
ATOM 3359 N N . ARG A 1 423 ? -16.178 -2.320 -17.317 1.00 97.50 423 ARG A N 1
ATOM 3360 C CA . ARG A 1 423 ? -15.906 -0.873 -17.334 1.00 97.50 423 ARG A CA 1
ATOM 3361 C C . ARG A 1 423 ? -15.951 -0.323 -18.755 1.00 97.50 423 ARG A C 1
ATOM 3363 O O . ARG A 1 423 ? -16.606 0.690 -18.973 1.00 97.50 423 ARG A O 1
ATOM 3370 N N . PHE A 1 424 ? -15.303 -1.004 -19.698 1.00 98.12 424 PHE A N 1
ATOM 3371 C CA . PHE A 1 424 ? -15.288 -0.622 -21.106 1.00 98.12 424 PHE A CA 1
ATOM 3372 C C . PHE A 1 424 ? -16.690 -0.616 -21.721 1.00 98.12 424 PHE A C 1
ATOM 3374 O O . PHE A 1 424 ? -17.118 0.400 -22.252 1.00 98.12 424 PHE A O 1
ATOM 3381 N N . LEU A 1 425 ? -17.444 -1.709 -21.596 1.00 98.06 425 LEU A N 1
ATOM 3382 C CA . LEU A 1 425 ? -18.781 -1.821 -22.184 1.00 98.06 425 LEU A CA 1
ATOM 3383 C C . LEU A 1 425 ? -19.789 -0.838 -21.558 1.00 98.06 425 LEU A C 1
ATOM 3385 O O . LEU A 1 425 ? -20.705 -0.380 -22.237 1.00 98.06 425 LEU A O 1
ATOM 3389 N N . SER A 1 426 ? -19.596 -0.464 -20.288 1.00 97.56 426 SER A N 1
ATOM 3390 C CA . SER A 1 426 ? -20.469 0.483 -19.582 1.00 97.56 426 SER A CA 1
ATOM 3391 C C . SER A 1 426 ? -20.525 1.869 -20.231 1.00 97.56 426 SER A C 1
ATOM 3393 O O . SER A 1 426 ? -21.557 2.526 -20.132 1.00 97.56 426 SER A O 1
ATOM 3395 N N . ILE A 1 427 ? -19.458 2.332 -20.898 1.00 97.38 427 ILE A N 1
ATOM 3396 C CA . ILE A 1 427 ? -19.417 3.698 -21.458 1.00 97.38 427 ILE A CA 1
ATOM 3397 C C . ILE A 1 427 ? -20.388 3.894 -22.630 1.00 97.38 427 ILE A C 1
ATOM 3399 O O . ILE A 1 427 ? -20.732 5.028 -22.955 1.00 97.38 427 ILE A O 1
ATOM 3403 N N . PHE A 1 428 ? -20.825 2.799 -23.260 1.00 97.50 428 PHE A N 1
ATOM 3404 C CA . PHE A 1 428 ? -21.752 2.823 -24.393 1.00 97.50 428 PHE A CA 1
ATOM 3405 C C . PHE A 1 428 ? -23.219 2.792 -23.954 1.00 97.50 428 PHE A C 1
ATOM 3407 O O . PHE A 1 428 ? -24.104 3.097 -24.747 1.00 97.50 428 PHE A O 1
ATOM 3414 N N . TYR A 1 429 ? -23.496 2.420 -22.703 1.00 96.19 429 TYR A N 1
ATOM 3415 C CA . TYR A 1 429 ? -24.856 2.369 -22.176 1.00 96.19 429 TYR A CA 1
ATOM 3416 C C . TYR A 1 429 ? -25.329 3.752 -21.704 1.00 96.19 429 TYR A C 1
ATOM 3418 O O . TYR A 1 429 ? -24.513 4.580 -21.286 1.00 96.19 429 TYR A O 1
ATOM 3426 N N . PRO A 1 430 ? -26.651 4.015 -21.717 1.00 95.06 430 PRO A N 1
ATOM 3427 C CA . PRO A 1 430 ? -27.205 5.251 -21.183 1.00 95.06 430 PRO A CA 1
ATOM 3428 C C . PRO A 1 430 ? -26.806 5.489 -19.722 1.00 95.06 430 PRO A C 1
ATOM 3430 O O . PRO A 1 430 ? -26.528 4.559 -18.960 1.00 95.06 430 PRO A O 1
ATOM 3433 N N . ALA A 1 431 ? -26.827 6.753 -19.307 1.00 95.19 431 ALA A N 1
ATOM 3434 C CA . ALA A 1 431 ? -26.652 7.108 -17.906 1.00 95.19 431 ALA A CA 1
ATOM 3435 C C . ALA A 1 431 ? -27.695 6.401 -17.021 1.00 95.19 431 ALA A C 1
ATOM 3437 O O . ALA A 1 431 ? -28.844 6.223 -17.424 1.00 95.19 431 ALA A O 1
ATOM 3438 N N . ALA A 1 432 ? -27.298 6.035 -15.803 1.00 94.06 432 ALA A N 1
ATOM 3439 C CA . ALA A 1 432 ? -28.245 5.620 -14.779 1.00 94.06 432 ALA A CA 1
ATOM 3440 C C . ALA A 1 432 ? -29.111 6.829 -14.397 1.00 94.06 432 ALA A C 1
ATOM 3442 O O . ALA A 1 432 ? -28.579 7.893 -14.061 1.00 94.06 432 ALA A O 1
ATOM 3443 N N . GLU A 1 433 ? -30.427 6.672 -14.471 1.00 94.44 433 GLU A N 1
ATOM 3444 C CA . GLU A 1 433 ? -31.400 7.734 -14.222 1.00 94.44 433 GLU A CA 1
ATOM 3445 C C . GLU A 1 433 ? -31.937 7.595 -12.798 1.00 94.44 433 GLU A C 1
ATOM 3447 O O . GLU A 1 433 ? -32.449 6.538 -12.421 1.00 94.44 433 GLU A O 1
ATOM 3452 N N . TYR A 1 434 ? -31.846 8.663 -12.011 1.00 91.31 434 TYR A N 1
ATOM 3453 C CA . TYR A 1 434 ? -32.349 8.721 -10.646 1.00 91.31 434 TYR A CA 1
ATOM 3454 C C . TYR A 1 434 ? -33.467 9.745 -10.528 1.00 91.31 434 TYR A C 1
ATOM 3456 O O . TYR A 1 434 ? -33.291 10.903 -10.920 1.00 91.31 434 TYR A O 1
ATOM 3464 N N . LYS A 1 435 ? -34.572 9.349 -9.897 1.00 91.81 435 LYS A N 1
ATOM 3465 C CA . LYS A 1 435 ? -35.584 10.285 -9.410 1.00 91.81 435 LYS A CA 1
ATOM 3466 C C . LYS A 1 435 ? -35.134 10.813 -8.056 1.00 91.81 435 LYS A C 1
ATOM 3468 O O . LYS A 1 435 ? -34.824 10.032 -7.157 1.00 91.81 435 LYS A O 1
ATOM 3473 N N . ASN A 1 436 ? -35.053 12.131 -7.942 1.00 91.56 436 ASN A N 1
ATOM 3474 C CA . ASN A 1 436 ? -34.632 12.824 -6.735 1.00 91.56 436 ASN A CA 1
ATOM 3475 C C . ASN A 1 436 ? -35.807 13.652 -6.239 1.00 91.56 436 ASN A C 1
ATOM 3477 O O . ASN A 1 436 ? -36.428 14.378 -7.018 1.00 91.56 436 ASN A O 1
ATOM 3481 N N . VAL A 1 437 ? -36.064 13.556 -4.947 1.00 91.81 437 VAL A N 1
ATOM 3482 C CA . VAL A 1 437 ? -36.981 14.431 -4.229 1.00 91.81 437 VAL A CA 1
ATOM 3483 C C . VAL A 1 437 ? -36.169 15.138 -3.169 1.00 91.81 437 VAL A C 1
ATOM 3485 O O . VAL A 1 437 ? -35.412 14.494 -2.444 1.00 91.81 437 VAL A O 1
ATOM 3488 N N . LYS A 1 438 ? -36.319 16.455 -3.089 1.00 93.38 438 LYS A N 1
ATOM 3489 C CA . LYS A 1 438 ? -35.933 17.249 -1.928 1.00 93.38 438 LYS A CA 1
ATOM 3490 C C . LYS A 1 438 ? -37.185 17.934 -1.424 1.00 93.38 438 LYS A C 1
ATOM 3492 O O . LYS A 1 438 ? -37.892 18.563 -2.206 1.00 93.38 438 LYS A O 1
ATOM 3497 N N . MET A 1 439 ? -37.464 17.796 -0.143 1.00 92.81 439 MET A N 1
ATOM 3498 C CA . MET A 1 439 ? -38.617 18.424 0.475 1.00 92.81 439 MET A CA 1
ATOM 3499 C C . MET A 1 439 ? -38.182 19.107 1.761 1.00 92.81 439 MET A C 1
ATOM 3501 O O . MET A 1 439 ? -37.353 18.583 2.512 1.00 92.81 439 MET A O 1
ATOM 3505 N N . THR A 1 440 ? -38.742 20.287 1.986 1.00 94.69 440 THR A N 1
ATOM 3506 C CA . THR A 1 440 ? -38.504 21.072 3.188 1.00 94.69 440 THR A CA 1
ATOM 3507 C C . THR A 1 440 ? -39.821 21.278 3.911 1.00 94.69 440 THR A C 1
ATOM 3509 O O . THR A 1 440 ? -40.781 21.794 3.339 1.00 94.69 440 THR A O 1
ATOM 3512 N N . VAL A 1 441 ? -39.851 20.872 5.174 1.00 94.62 441 VAL A N 1
ATOM 3513 C CA . VAL A 1 441 ? -40.960 21.111 6.096 1.00 94.62 441 VAL A CA 1
ATOM 3514 C C . VAL A 1 441 ? -40.542 22.230 7.041 1.00 94.62 441 VAL A C 1
ATOM 3516 O O . VAL A 1 441 ? -39.409 22.234 7.521 1.00 94.62 441 VAL A O 1
ATOM 3519 N N . VAL A 1 442 ? -41.429 23.189 7.291 1.00 95.06 442 VAL A N 1
ATOM 3520 C CA . VAL A 1 442 ? -41.191 24.292 8.226 1.00 95.06 442 VAL A CA 1
ATOM 3521 C C . VAL A 1 442 ? -42.169 24.217 9.395 1.00 95.06 442 VAL A C 1
ATOM 3523 O O . VAL A 1 442 ? -43.361 23.994 9.197 1.00 95.06 442 VAL A O 1
ATOM 3526 N N . SER A 1 443 ? -41.656 24.409 10.608 1.00 94.06 443 SER A N 1
ATOM 3527 C CA . SER A 1 443 ? -42.427 24.488 11.852 1.00 94.06 443 SER A CA 1
ATOM 3528 C C . SER A 1 443 ? -41.853 25.617 12.704 1.00 94.06 443 SER A C 1
ATOM 3530 O O . SER A 1 443 ? -40.664 25.611 13.002 1.00 94.06 443 SER A O 1
ATOM 3532 N N . ASP A 1 444 ? -42.676 26.604 13.066 1.00 91.19 444 ASP A N 1
ATOM 3533 C CA . ASP A 1 444 ? -42.278 27.784 13.865 1.00 91.19 444 ASP A CA 1
ATOM 3534 C C . ASP A 1 444 ? -41.031 28.538 13.340 1.00 91.19 444 ASP A C 1
ATOM 3536 O O . ASP A 1 444 ? -40.230 29.066 14.104 1.00 91.19 444 ASP A O 1
ATOM 3540 N N . GLY A 1 445 ? -40.851 28.576 12.014 1.00 89.31 445 GLY A N 1
ATOM 3541 C CA . GLY A 1 445 ? -39.694 29.199 11.351 1.00 89.31 445 GLY A CA 1
ATOM 3542 C C . GLY A 1 445 ? -38.483 28.277 11.164 1.00 89.31 445 GLY A C 1
ATOM 3543 O O . GLY A 1 445 ? -37.595 28.589 10.372 1.00 89.31 445 GLY A O 1
ATOM 3544 N N . GLU A 1 446 ? -38.467 27.108 11.804 1.00 95.62 446 GLU A N 1
ATOM 3545 C CA . GLU A 1 446 ? -37.379 26.133 11.711 1.00 95.62 446 GLU A CA 1
ATOM 3546 C C . GLU A 1 446 ? -37.608 25.115 10.598 1.00 95.62 446 GLU A C 1
ATOM 3548 O O . GLU A 1 446 ? -38.733 24.664 10.376 1.00 95.62 446 GLU A O 1
ATOM 3553 N N . LYS A 1 447 ? -36.533 24.741 9.891 1.00 96.06 447 LYS A N 1
ATOM 3554 C CA . LYS A 1 447 ? -36.622 23.942 8.662 1.00 96.06 447 LYS A CA 1
ATOM 3555 C C . LYS A 1 447 ? -36.044 22.539 8.820 1.00 96.06 447 LYS A C 1
ATOM 3557 O O . LYS A 1 447 ? -34.923 22.351 9.291 1.00 96.06 447 LYS A O 1
ATOM 3562 N N . PHE A 1 448 ? -36.807 21.565 8.340 1.00 95.94 448 PHE A N 1
ATOM 3563 C CA . PHE A 1 448 ? -36.463 20.152 8.285 1.00 95.94 448 PHE A CA 1
ATOM 3564 C C . PHE A 1 448 ? -36.335 19.713 6.834 1.00 95.94 448 PHE A C 1
ATOM 3566 O O . PHE A 1 448 ? -37.240 19.918 6.026 1.00 95.94 448 PHE A O 1
ATOM 3573 N N . PHE A 1 449 ? -35.205 19.101 6.507 1.00 94.94 449 PHE A N 1
ATOM 3574 C CA . PHE A 1 449 ? -34.847 18.705 5.156 1.00 94.94 449 PHE A CA 1
ATOM 3575 C C . PHE A 1 449 ? -34.928 17.194 5.030 1.00 94.94 449 PHE A C 1
ATOM 3577 O O . PHE A 1 449 ? -34.328 16.455 5.809 1.00 94.94 449 PHE A O 1
ATOM 3584 N N . THR A 1 450 ? -35.643 16.732 4.015 1.00 92.06 450 THR A N 1
ATOM 3585 C CA . THR A 1 450 ? -35.674 15.323 3.644 1.00 92.06 450 THR A CA 1
ATOM 3586 C C . THR A 1 450 ? -35.354 15.181 2.166 1.00 92.06 450 THR A C 1
ATOM 3588 O O . THR A 1 450 ? -35.699 16.037 1.343 1.00 92.06 450 THR A O 1
ATOM 3591 N N . SER A 1 451 ? -34.634 14.120 1.815 1.00 91.25 451 SER A N 1
ATOM 3592 C CA . SER A 1 451 ? -34.313 13.843 0.424 1.00 91.25 451 SER A CA 1
ATOM 3593 C C . SER A 1 451 ? -34.257 12.355 0.147 1.00 91.25 451 SER A C 1
ATOM 3595 O O . SER A 1 451 ? -33.625 11.611 0.892 1.00 91.25 451 SER A O 1
ATOM 3597 N N . ALA A 1 452 ? -34.837 11.946 -0.975 1.00 89.88 452 ALA A N 1
ATOM 3598 C CA . ALA A 1 452 ? -34.703 10.599 -1.506 1.00 89.88 452 ALA A CA 1
ATOM 3599 C C . ALA A 1 452 ? -34.082 10.648 -2.898 1.00 89.88 452 ALA A C 1
ATOM 3601 O O . ALA A 1 452 ? -34.349 11.546 -3.700 1.00 89.88 452 ALA A O 1
ATOM 3602 N N . LYS A 1 453 ? -33.263 9.639 -3.189 1.00 88.88 453 LYS A N 1
ATOM 3603 C CA . LYS A 1 453 ? -32.690 9.394 -4.507 1.00 88.88 453 LYS A CA 1
ATOM 3604 C C . LYS A 1 453 ? -32.876 7.925 -4.856 1.00 88.88 453 LYS A C 1
ATOM 3606 O O . LYS A 1 453 ? -32.181 7.075 -4.308 1.00 88.88 453 LYS A O 1
ATOM 3611 N N . VAL A 1 454 ? -33.789 7.640 -5.780 1.00 88.88 454 VAL A N 1
ATOM 3612 C CA . VAL A 1 454 ? -34.148 6.269 -6.175 1.00 88.88 454 VAL A CA 1
ATOM 3613 C C . VAL A 1 454 ? -33.779 6.032 -7.632 1.00 88.88 454 VAL A C 1
ATOM 3615 O O . VAL A 1 454 ? -33.998 6.883 -8.499 1.00 88.88 454 VAL A O 1
ATOM 3618 N N . LEU A 1 455 ? -33.169 4.878 -7.899 1.00 87.94 455 LEU A N 1
ATOM 3619 C CA . LEU A 1 455 ? -32.774 4.463 -9.241 1.00 87.94 455 LEU A CA 1
ATOM 3620 C C . LEU A 1 455 ? -34.027 4.127 -10.064 1.00 87.94 455 LEU A C 1
ATOM 3622 O O . LEU A 1 455 ? -34.713 3.154 -9.786 1.00 87.94 455 LEU A O 1
ATOM 3626 N N . SER A 1 456 ? -34.300 4.931 -11.089 1.00 89.75 456 SER A N 1
ATOM 3627 C CA . SER A 1 456 ? -35.448 4.788 -11.996 1.00 89.75 456 SER A CA 1
ATOM 3628 C C . SER A 1 456 ? -35.098 3.923 -13.208 1.00 89.75 456 SER A C 1
ATOM 3630 O O . SER A 1 456 ? -35.848 3.023 -13.579 1.00 89.75 456 SER A O 1
ATOM 3632 N N . LYS A 1 457 ? -33.922 4.151 -13.810 1.00 92.19 457 LYS A N 1
ATOM 3633 C CA . LYS A 1 457 ? -33.392 3.330 -14.911 1.00 92.19 457 LYS A CA 1
ATOM 3634 C C . LYS A 1 457 ? -31.943 2.962 -14.637 1.00 92.19 457 LYS A C 1
ATOM 3636 O O . LYS A 1 457 ? -31.127 3.839 -14.361 1.00 92.19 457 LYS A O 1
ATOM 3641 N N . LYS A 1 458 ? -31.613 1.673 -14.759 1.00 91.88 458 LYS A N 1
ATOM 3642 C CA . LYS A 1 458 ? -30.268 1.144 -14.474 1.00 91.88 458 LYS A CA 1
ATOM 3643 C C . LYS A 1 458 ? -29.199 1.699 -15.421 1.00 91.88 458 LYS A C 1
ATOM 3645 O O . LYS A 1 458 ? -28.092 1.991 -14.968 1.00 91.88 458 LYS A O 1
ATOM 3650 N N . GLY A 1 459 ? -29.519 1.868 -16.707 1.00 94.25 459 GLY A N 1
ATOM 3651 C CA . GLY A 1 459 ? -28.555 2.335 -17.708 1.00 94.25 459 GLY A CA 1
ATOM 3652 C C . GLY A 1 459 ? -27.295 1.462 -17.703 1.00 94.25 459 GLY A C 1
ATOM 3653 O O . GLY A 1 459 ? -27.378 0.238 -17.659 1.00 94.25 459 GLY A O 1
ATOM 3654 N N . TYR A 1 460 ? -26.116 2.080 -17.654 1.00 94.50 460 TYR A N 1
ATOM 3655 C CA . TYR A 1 460 ? -24.829 1.374 -17.612 1.00 94.50 460 TYR A CA 1
ATOM 3656 C C . TYR A 1 460 ? -24.651 0.392 -16.438 1.00 94.50 460 TYR A C 1
ATOM 3658 O O . TYR A 1 460 ? -23.785 -0.484 -16.500 1.00 94.50 460 TYR A O 1
ATOM 3666 N N . MET A 1 461 ? -25.457 0.495 -15.373 1.00 91.88 461 MET A N 1
ATOM 3667 C CA . MET A 1 461 ? -25.412 -0.449 -14.248 1.00 91.88 461 MET A CA 1
ATOM 3668 C C . MET A 1 461 ? -25.880 -1.859 -14.623 1.0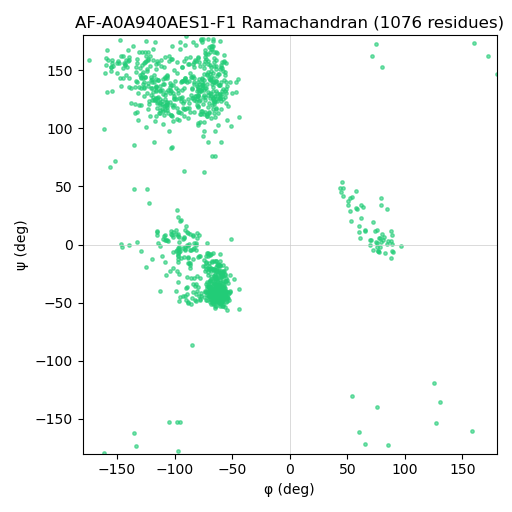0 91.88 461 MET A C 1
ATOM 3670 O O . MET A 1 461 ? -25.601 -2.799 -13.883 1.00 91.88 461 MET A O 1
ATOM 3674 N N . GLU A 1 462 ? -26.542 -2.032 -15.772 1.00 91.81 462 GLU A N 1
ATOM 3675 C CA . GLU A 1 462 ? -26.836 -3.356 -16.336 1.00 91.81 462 GLU A CA 1
ATOM 3676 C C . GLU A 1 462 ? -25.557 -4.139 -16.650 1.00 91.81 462 GLU A C 1
ATOM 3678 O O . GLU A 1 462 ? -25.500 -5.344 -16.420 1.00 91.81 462 GLU A O 1
ATOM 3683 N N . VAL A 1 463 ? -24.513 -3.441 -17.108 1.00 93.06 463 VAL A N 1
ATOM 3684 C CA . VAL A 1 463 ? -23.207 -4.026 -17.439 1.00 93.06 463 VAL A CA 1
ATOM 3685 C C . VAL A 1 463 ? -22.297 -4.061 -16.216 1.00 93.06 463 VAL A C 1
ATOM 3687 O O . VAL A 1 463 ? -21.699 -5.090 -15.896 1.00 93.06 463 VAL A O 1
ATOM 3690 N N . ALA A 1 464 ? -22.173 -2.924 -15.525 1.00 86.06 464 ALA A N 1
ATOM 3691 C CA . ALA A 1 464 ? -21.271 -2.791 -14.383 1.00 86.06 464 ALA A CA 1
ATOM 3692 C C . ALA A 1 464 ? -21.687 -3.668 -13.188 1.00 86.06 464 ALA A C 1
ATOM 3694 O O . ALA A 1 464 ? -20.852 -3.966 -12.334 1.00 86.06 464 ALA A O 1
ATOM 3695 N N . GLY A 1 465 ? -22.958 -4.077 -13.140 1.00 77.50 465 GLY A N 1
ATOM 3696 C CA . GLY A 1 465 ? -23.610 -4.599 -11.949 1.00 77.50 465 GLY A CA 1
ATOM 3697 C C . GLY A 1 465 ? -24.054 -3.463 -11.024 1.00 77.50 465 GLY A C 1
ATOM 3698 O O . GLY A 1 465 ? -23.468 -2.375 -11.002 1.00 77.50 465 GLY A O 1
ATOM 3699 N N . VAL A 1 466 ? -25.099 -3.716 -10.232 1.00 55.81 466 VAL A N 1
ATOM 3700 C CA . VAL A 1 466 ? -25.438 -2.839 -9.109 1.00 55.81 466 VAL A CA 1
ATOM 3701 C C . VAL A 1 466 ? -24.400 -3.119 -8.031 1.00 55.81 466 VAL A C 1
ATOM 3703 O O . VAL A 1 466 ? -24.498 -4.098 -7.298 1.00 55.81 466 VAL A O 1
ATOM 3706 N N . TYR A 1 467 ? -23.365 -2.285 -7.959 1.00 46.12 467 TYR A N 1
ATOM 3707 C CA . TYR A 1 467 ? -22.578 -2.209 -6.738 1.00 46.12 467 TYR A CA 1
ATOM 3708 C C . TYR A 1 467 ? -23.515 -1.658 -5.670 1.00 46.12 467 TYR A C 1
ATOM 3710 O O . TYR A 1 467 ? -23.711 -0.443 -5.589 1.00 46.12 467 TYR A O 1
ATOM 3718 N N . GLU A 1 468 ? -24.088 -2.541 -4.857 1.00 35.94 468 GLU A N 1
ATOM 3719 C CA . GLU A 1 468 ? -24.522 -2.166 -3.521 1.00 35.94 468 GLU A CA 1
ATOM 3720 C C . GLU A 1 468 ? -23.262 -1.693 -2.798 1.00 35.94 468 GLU A C 1
ATOM 3722 O O . GLU A 1 468 ? -22.519 -2.452 -2.175 1.00 35.94 468 GLU A O 1
ATOM 3727 N N . LYS A 1 469 ? -22.955 -0.399 -2.931 1.00 34.94 469 LYS A N 1
ATOM 3728 C CA . LYS A 1 469 ? -22.248 0.276 -1.861 1.00 34.94 469 LYS A CA 1
ATOM 3729 C C . LYS A 1 469 ? -23.120 0.002 -0.639 1.00 34.94 469 LYS A C 1
ATOM 3731 O O . LYS A 1 469 ? -24.179 0.604 -0.516 1.00 34.94 469 LYS A O 1
ATOM 3736 N N . LYS A 1 470 ? -22.661 -0.874 0.259 1.00 32.19 470 LYS A N 1
ATOM 3737 C CA . LYS A 1 470 ? -22.821 -0.570 1.677 1.00 32.19 470 LYS A CA 1
ATOM 3738 C C . LYS A 1 470 ? -22.260 0.834 1.800 1.00 32.19 470 LYS A C 1
ATOM 3740 O O . LYS A 1 470 ? -21.058 1.032 1.583 1.00 32.19 470 LYS A O 1
ATOM 3745 N N . GLU A 1 471 ? -23.163 1.805 1.881 1.00 26.72 471 GLU A N 1
ATOM 3746 C CA . GLU A 1 471 ? -22.804 3.195 2.077 1.00 26.72 471 GLU A CA 1
ATOM 3747 C C . GLU A 1 471 ? -21.779 3.214 3.208 1.00 26.72 471 GLU A C 1
ATOM 3749 O O . GLU A 1 471 ? -21.875 2.475 4.186 1.00 26.72 471 GLU A O 1
ATOM 3754 N N . SER A 1 472 ? -20.681 3.916 2.957 1.00 25.05 472 SER A N 1
ATOM 3755 C CA . SER A 1 472 ? -19.637 4.135 3.945 1.00 25.05 472 SER A CA 1
ATOM 3756 C C . SER A 1 472 ? -20.273 4.549 5.268 1.00 25.05 472 SER A C 1
ATOM 3758 O O . SER A 1 472 ? -21.148 5.407 5.230 1.00 25.05 472 SER A O 1
ATOM 3760 N N . ASP A 1 473 ? -19.759 4.035 6.390 1.00 27.48 473 ASP A N 1
ATOM 3761 C CA . ASP A 1 473 ? -20.146 4.369 7.780 1.00 27.48 473 ASP A CA 1
ATOM 3762 C C . ASP A 1 473 ? -20.163 5.881 8.136 1.00 27.48 473 ASP A C 1
ATOM 3764 O O . ASP A 1 473 ? -20.394 6.241 9.281 1.00 27.48 473 ASP A O 1
ATOM 3768 N N . ASP A 1 474 ? -19.924 6.776 7.174 1.00 26.95 474 ASP A N 1
ATOM 3769 C CA . ASP A 1 474 ? -19.997 8.231 7.332 1.00 26.95 474 ASP A CA 1
ATOM 3770 C C . ASP A 1 474 ? -21.351 8.823 6.879 1.00 26.95 474 ASP A C 1
ATOM 3772 O O . ASP A 1 474 ? -21.587 10.009 7.092 1.00 26.95 474 ASP A O 1
ATOM 3776 N N . ASP A 1 475 ? -22.245 8.018 6.285 1.00 27.00 475 ASP A N 1
ATOM 3777 C CA . ASP A 1 475 ? -23.667 8.354 6.123 1.00 27.00 475 ASP A CA 1
ATOM 3778 C C . ASP A 1 475 ? -24.456 7.562 7.180 1.00 27.00 475 ASP A C 1
ATOM 3780 O O . ASP A 1 475 ? -24.954 6.462 6.944 1.00 27.00 475 ASP A O 1
ATOM 3784 N N . GLU A 1 476 ? -24.524 8.087 8.407 1.00 28.28 476 GLU A N 1
ATOM 3785 C CA . GLU A 1 476 ? -25.430 7.577 9.444 1.00 28.28 476 GLU A CA 1
ATOM 3786 C C . GLU A 1 476 ? -26.892 7.859 9.052 1.00 28.28 476 GLU A C 1
ATOM 3788 O O . GLU A 1 476 ? -27.563 8.744 9.597 1.00 28.28 476 GLU A O 1
ATOM 3793 N N . GLY A 1 477 ? -27.392 7.057 8.123 1.00 32.03 477 GLY A N 1
ATOM 3794 C CA . GLY A 1 477 ? -28.766 7.009 7.657 1.00 32.03 477 GLY A CA 1
ATOM 3795 C C . GLY A 1 477 ? -29.031 5.634 7.063 1.00 32.03 477 GLY A C 1
ATOM 3796 O O . GLY A 1 477 ? -29.215 5.511 5.858 1.00 32.03 477 GLY A O 1
ATOM 3797 N N . SER A 1 478 ? -29.018 4.590 7.898 1.00 29.64 478 SER A N 1
ATOM 3798 C CA . SER A 1 478 ? -29.607 3.298 7.552 1.00 29.64 478 SER A CA 1
ATOM 3799 C C . SER A 1 478 ? -31.119 3.479 7.396 1.00 29.64 478 SER A C 1
ATOM 3801 O O . SER A 1 478 ? -31.877 3.159 8.308 1.00 29.64 478 SER A O 1
ATOM 3803 N N . ASP A 1 479 ? -31.546 4.059 6.281 1.00 36.16 479 ASP A N 1
ATOM 3804 C CA . ASP A 1 479 ? -32.939 4.034 5.867 1.00 36.16 479 ASP A CA 1
ATOM 3805 C C . ASP A 1 479 ? -33.102 2.958 4.803 1.00 36.16 479 ASP A C 1
ATOM 3807 O O . ASP A 1 479 ? -32.461 2.964 3.745 1.00 36.16 479 ASP A O 1
ATOM 3811 N N . ASP A 1 480 ? -33.961 2.016 5.165 1.00 49.56 480 ASP A N 1
ATOM 3812 C CA . ASP A 1 480 ? -34.538 0.987 4.330 1.00 49.56 480 ASP A CA 1
ATOM 3813 C C . ASP A 1 480 ? -35.003 1.577 2.984 1.00 49.56 480 ASP A C 1
ATOM 3815 O O . ASP A 1 480 ? -35.487 2.710 2.896 1.00 49.56 480 ASP A O 1
ATOM 3819 N N . ASN A 1 481 ? -34.822 0.824 1.898 1.00 55.59 481 ASN A N 1
ATOM 3820 C CA . ASN A 1 481 ? -35.156 1.286 0.544 1.00 55.59 481 ASN A CA 1
ATOM 3821 C C . ASN A 1 481 ? -36.661 1.626 0.424 1.00 55.59 481 ASN A C 1
ATOM 3823 O O . ASN A 1 481 ? -37.041 2.469 -0.389 1.00 55.59 481 ASN A O 1
ATOM 3827 N N . SER A 1 482 ? -37.483 1.019 1.289 1.00 56.12 482 SER A N 1
ATOM 3828 C CA . SER A 1 482 ? -38.914 1.278 1.486 1.00 56.12 482 SER A CA 1
ATOM 3829 C C . SER A 1 482 ? -39.223 2.753 1.785 1.00 56.12 482 SER A C 1
ATOM 3831 O O . SER A 1 482 ? -40.030 3.361 1.085 1.00 56.12 482 SER A O 1
ATOM 3833 N N . HIS A 1 483 ? -38.505 3.389 2.715 1.00 65.94 483 HIS A N 1
ATOM 3834 C CA . HIS A 1 483 ? -38.754 4.783 3.107 1.00 65.94 483 HIS A CA 1
ATOM 3835 C C . HIS A 1 483 ? -38.416 5.799 2.005 1.00 65.94 483 HIS A C 1
ATOM 3837 O O . HIS A 1 483 ? -39.051 6.852 1.892 1.00 65.94 483 HIS A O 1
ATOM 3843 N N . LYS A 1 484 ? -37.441 5.487 1.138 1.00 76.56 484 LYS A N 1
ATOM 3844 C CA . LYS A 1 484 ? -37.091 6.339 -0.014 1.00 76.56 484 LYS A CA 1
ATOM 3845 C C . LYS A 1 484 ? -38.183 6.310 -1.087 1.00 76.56 484 LYS A C 1
ATOM 3847 O O . LYS A 1 484 ? -38.443 7.339 -1.714 1.00 76.56 484 LYS A O 1
ATOM 3852 N N . GLU A 1 485 ? -38.816 5.158 -1.300 1.00 75.00 485 GLU A N 1
ATOM 3853 C CA . GLU A 1 485 ? -39.934 5.003 -2.238 1.00 75.00 485 GLU A CA 1
ATOM 3854 C C . GLU A 1 485 ? -41.226 5.634 -1.697 1.00 75.00 485 GLU A C 1
ATOM 3856 O O . GLU A 1 485 ? -41.919 6.332 -2.441 1.00 75.00 485 GLU A O 1
ATOM 3861 N N . GLU A 1 486 ? -41.499 5.485 -0.399 1.00 76.50 486 GLU A N 1
ATOM 3862 C CA . GLU A 1 486 ? -42.628 6.122 0.295 1.00 76.50 486 GLU A CA 1
ATOM 3863 C C . GLU A 1 486 ? -42.562 7.654 0.228 1.00 76.50 486 GLU A C 1
ATOM 3865 O O . GLU A 1 486 ? -43.554 8.303 -0.114 1.00 76.50 486 GLU A O 1
ATOM 3870 N N . LEU A 1 487 ? -41.382 8.248 0.456 1.00 83.00 487 LEU A N 1
ATOM 3871 C CA . LEU A 1 487 ? -41.182 9.696 0.328 1.00 83.00 487 LEU A CA 1
ATOM 3872 C C . LEU A 1 487 ? -41.445 10.193 -1.103 1.00 83.00 487 LEU A C 1
ATOM 3874 O O . LEU A 1 487 ? -42.018 11.264 -1.305 1.00 83.00 487 LEU A O 1
ATOM 3878 N N . LEU A 1 488 ? -41.034 9.415 -2.108 1.00 83.62 488 LEU A N 1
ATOM 3879 C CA . LEU A 1 488 ? -41.274 9.716 -3.521 1.00 83.62 488 LEU A CA 1
ATOM 3880 C C . LEU A 1 488 ? -42.759 9.650 -3.886 1.00 83.62 488 LEU A C 1
ATOM 3882 O O . LEU A 1 488 ? -43.230 10.497 -4.646 1.00 83.62 488 LEU A O 1
ATOM 3886 N N . ALA A 1 489 ? -43.488 8.671 -3.349 1.00 82.62 489 ALA A N 1
ATOM 3887 C CA . ALA A 1 489 ? -44.930 8.558 -3.534 1.00 82.62 489 ALA A CA 1
ATOM 3888 C C . ALA A 1 489 ? -45.666 9.737 -2.878 1.00 82.62 489 ALA A C 1
ATOM 3890 O O . ALA A 1 489 ? -46.478 10.388 -3.536 1.00 82.62 489 ALA A O 1
ATOM 3891 N N . PHE A 1 490 ? -45.316 10.068 -1.630 1.00 84.69 490 PHE A N 1
ATOM 3892 C CA . PHE A 1 490 ? -45.897 11.192 -0.892 1.00 84.69 490 PHE A CA 1
ATOM 3893 C C . PHE A 1 490 ? -45.654 12.537 -1.594 1.00 84.69 490 PHE A C 1
ATOM 3895 O O . PHE A 1 490 ? -46.586 13.315 -1.806 1.00 84.69 490 PHE A O 1
ATOM 3902 N N . ALA A 1 491 ? -44.419 12.793 -2.035 1.00 85.56 491 ALA A N 1
ATOM 3903 C CA . ALA A 1 491 ? -44.071 14.013 -2.763 1.00 85.56 491 ALA A CA 1
ATOM 3904 C C . ALA A 1 491 ? -44.801 14.150 -4.112 1.00 85.56 491 ALA A C 1
ATOM 3906 O O . ALA A 1 491 ? -44.916 15.256 -4.633 1.00 85.56 491 ALA A O 1
ATOM 3907 N N . GLY A 1 492 ? -45.295 13.046 -4.686 1.00 83.75 492 GLY A N 1
ATOM 3908 C CA . GLY A 1 492 ? -46.112 13.062 -5.900 1.00 83.75 492 GLY A CA 1
ATOM 3909 C C . GLY A 1 492 ? -47.539 13.575 -5.682 1.00 83.75 492 GLY A C 1
ATOM 3910 O O . GLY A 1 492 ? -48.167 14.035 -6.635 1.00 83.75 492 GLY A O 1
ATOM 3911 N N . THR A 1 493 ? -48.051 13.509 -4.451 1.00 85.62 493 THR A N 1
ATOM 3912 C CA . THR A 1 493 ? -49.418 13.929 -4.098 1.00 85.62 493 THR A CA 1
ATOM 3913 C C . THR A 1 493 ? -49.470 15.225 -3.293 1.00 85.62 493 THR A C 1
ATOM 3915 O O . THR A 1 493 ? -50.475 15.931 -3.360 1.00 85.62 493 THR A O 1
ATOM 3918 N N . ALA A 1 494 ? -48.409 15.540 -2.550 1.00 86.94 494 ALA A N 1
ATOM 3919 C CA . ALA A 1 494 ? -48.326 16.710 -1.683 1.00 86.94 494 ALA A CA 1
ATOM 3920 C C . ALA A 1 494 ? -48.047 18.016 -2.455 1.00 86.94 494 ALA A C 1
ATOM 3922 O O . ALA A 1 494 ? -47.435 18.016 -3.527 1.00 86.94 494 ALA A O 1
ATOM 3923 N N . LYS A 1 495 ? -48.474 19.152 -1.898 1.00 89.06 495 LYS A N 1
ATOM 3924 C CA . LYS A 1 495 ? -48.266 20.501 -2.440 1.00 89.06 495 LYS A CA 1
ATOM 3925 C C . LYS A 1 495 ? -47.631 21.420 -1.402 1.00 89.06 495 LYS A C 1
ATOM 3927 O O . LYS A 1 495 ? -47.744 21.237 -0.194 1.00 89.06 495 LYS A O 1
ATOM 3932 N N . LYS A 1 496 ? -46.963 22.465 -1.895 1.00 92.38 496 LYS A N 1
ATOM 3933 C CA . LYS A 1 496 ? -46.488 23.556 -1.042 1.00 92.38 496 LYS A CA 1
ATOM 3934 C C . LYS A 1 496 ? -47.669 24.183 -0.294 1.00 92.38 496 LYS A C 1
ATOM 3936 O O . LYS A 1 496 ? -48.671 24.525 -0.918 1.00 92.38 496 LYS A O 1
ATOM 3941 N N . GLY A 1 497 ? -47.490 24.401 1.004 1.00 90.81 497 GLY A N 1
ATOM 3942 C CA . GLY A 1 497 ? -48.496 24.972 1.895 1.00 90.81 497 GLY A CA 1
ATOM 3943 C C . GLY A 1 497 ? -49.424 23.946 2.540 1.00 90.81 497 GLY A C 1
ATOM 3944 O O . GLY A 1 497 ? -50.199 24.342 3.405 1.00 90.81 497 GLY A O 1
ATOM 3945 N N . ASP A 1 498 ? -49.337 22.662 2.172 1.00 92.12 498 ASP A N 1
ATOM 3946 C CA . ASP A 1 498 ? -50.089 21.612 2.858 1.00 92.12 498 ASP A CA 1
ATOM 3947 C C . ASP A 1 498 ? -49.627 21.519 4.320 1.00 92.12 498 ASP A C 1
ATOM 3949 O O . ASP A 1 498 ? -48.424 21.467 4.606 1.00 92.12 498 ASP A O 1
ATOM 3953 N N . GLU A 1 499 ? -50.592 21.513 5.240 1.00 91.44 499 GLU A N 1
ATOM 3954 C CA . GLU A 1 499 ? -50.355 21.236 6.655 1.00 91.44 499 GLU A CA 1
ATOM 3955 C C . GLU A 1 499 ? -50.144 19.735 6.847 1.00 91.44 499 GLU A C 1
ATOM 3957 O O . GLU A 1 499 ? -50.863 18.913 6.274 1.00 91.44 499 GLU A O 1
ATOM 3962 N N . ILE A 1 500 ? -49.130 19.375 7.631 1.00 91.06 500 ILE A N 1
ATOM 3963 C CA . ILE A 1 500 ? -48.709 17.991 7.804 1.00 91.06 500 ILE A CA 1
ATOM 3964 C C . ILE A 1 500 ? -48.663 17.608 9.281 1.00 91.06 500 ILE A C 1
ATOM 3966 O O . ILE A 1 500 ? -48.222 18.376 10.136 1.00 91.06 500 ILE A O 1
ATOM 3970 N N . VAL A 1 501 ? -49.106 16.38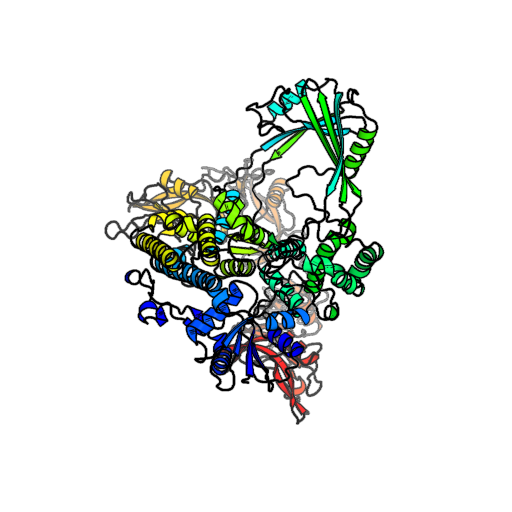6 9.581 1.00 89.81 501 VAL A N 1
ATOM 3971 C CA . VAL A 1 501 ? -49.083 15.842 10.941 1.00 89.81 501 VAL A CA 1
ATOM 3972 C C . VAL A 1 501 ? -47.636 15.694 11.413 1.00 89.81 501 VAL A C 1
ATOM 3974 O O . VAL A 1 501 ? -46.821 15.062 10.741 1.00 89.81 501 VAL A O 1
ATOM 3977 N N . VAL A 1 502 ? -47.321 16.249 12.584 1.00 92.81 502 VAL A N 1
ATOM 3978 C CA . VAL A 1 502 ? -46.048 16.022 13.280 1.00 92.81 502 VAL A CA 1
ATOM 3979 C C . VAL A 1 502 ? -46.232 14.840 14.224 1.00 92.81 502 VAL A C 1
ATOM 3981 O O . VAL A 1 502 ? -46.949 14.945 15.216 1.00 92.81 502 VAL A O 1
ATOM 3984 N N . GLN A 1 503 ? -45.592 13.711 13.925 1.00 90.81 503 GLN A N 1
ATOM 3985 C CA . GLN A 1 503 ? -45.654 12.523 14.784 1.00 90.81 503 GLN A CA 1
ATOM 3986 C C . GLN A 1 503 ? -44.734 12.654 16.006 1.00 90.81 503 GLN A C 1
ATOM 3988 O O . GLN A 1 503 ? -45.011 12.090 17.062 1.00 90.81 503 GLN A O 1
ATOM 3993 N N . GLY A 1 504 ? -43.645 13.413 15.871 1.00 92.44 504 GLY A N 1
ATOM 3994 C CA . GLY A 1 504 ? -42.723 13.707 16.962 1.00 92.44 504 GLY A CA 1
ATOM 3995 C C . GLY A 1 504 ? -41.350 14.157 16.477 1.00 92.44 504 GLY A C 1
ATOM 3996 O O . GLY A 1 504 ? -41.045 14.116 15.283 1.00 92.44 504 GLY A O 1
ATOM 3997 N N . TYR A 1 505 ? -40.516 14.561 17.433 1.00 94.75 505 TYR A N 1
ATOM 3998 C CA . TYR A 1 505 ? -39.117 14.916 17.216 1.00 94.75 505 TYR A CA 1
ATOM 3999 C C . TYR A 1 505 ? -38.213 14.001 18.042 1.00 94.75 505 TYR A C 1
ATOM 4001 O O . TYR A 1 505 ? -38.502 13.700 19.199 1.00 94.75 505 TYR A O 1
ATOM 4009 N N . GLU A 1 506 ? -37.102 13.581 17.451 1.00 94.88 506 GLU A N 1
ATOM 4010 C CA . GLU A 1 506 ? -36.112 12.696 18.053 1.00 94.88 506 GLU A CA 1
ATOM 4011 C C . GLU A 1 506 ? -34.735 13.368 18.033 1.00 94.88 506 GLU A C 1
ATOM 4013 O O . GLU A 1 506 ? -34.321 13.942 17.024 1.00 94.88 506 GLU A O 1
ATOM 4018 N N . ILE A 1 507 ? -33.998 13.269 19.143 1.00 95.81 507 ILE A N 1
ATOM 4019 C CA . ILE A 1 507 ? -32.584 13.654 19.183 1.00 95.81 507 ILE A CA 1
ATOM 4020 C C . ILE A 1 507 ? -31.749 12.452 18.766 1.00 95.81 507 ILE A C 1
ATOM 4022 O O . ILE A 1 507 ? -31.708 11.447 19.475 1.00 95.81 507 ILE A O 1
ATOM 4026 N N . LYS A 1 508 ? -31.014 12.595 17.663 1.00 95.44 508 LYS A N 1
ATOM 4027 C CA . LYS A 1 508 ? -30.008 11.629 17.230 1.00 95.44 508 LYS A CA 1
ATOM 4028 C C . LYS A 1 508 ? -28.630 12.109 17.673 1.00 95.44 508 LYS A C 1
ATOM 4030 O O . LYS A 1 508 ? -28.095 13.085 17.142 1.00 95.44 508 LYS A O 1
ATOM 4035 N N . GLU A 1 509 ? -28.067 11.428 18.664 1.00 94.31 509 GLU A N 1
ATOM 4036 C CA . GLU A 1 509 ? -26.676 11.632 19.069 1.00 94.31 509 GLU A CA 1
ATOM 4037 C C . GLU A 1 509 ? -25.749 11.018 18.015 1.00 94.31 509 GLU A C 1
ATOM 4039 O O . GLU A 1 509 ? -25.900 9.855 17.651 1.00 94.31 509 GLU A O 1
ATOM 4044 N N . GLY A 1 510 ? -24.811 11.819 17.515 1.00 91.50 510 GLY A N 1
ATOM 4045 C CA . GLY A 1 510 ? -23.732 11.387 16.637 1.00 91.50 510 GLY A CA 1
ATOM 4046 C C . GLY A 1 510 ? -22.378 11.718 17.252 1.00 91.50 510 GLY A C 1
ATOM 4047 O O . GLY A 1 510 ? -22.267 12.552 18.154 1.00 91.50 510 GLY A O 1
ATOM 4048 N N . LYS A 1 511 ? -21.325 11.073 16.753 1.00 90.94 511 LYS A N 1
ATOM 4049 C CA . LYS A 1 511 ? -19.938 11.359 17.136 1.00 90.94 511 LYS A CA 1
ATOM 4050 C C . LYS A 1 511 ? -19.099 11.563 15.891 1.00 90.94 511 LYS A C 1
ATOM 4052 O O . LYS A 1 511 ? -19.314 10.917 14.868 1.00 90.94 511 LYS A O 1
ATOM 4057 N N . THR A 1 512 ? -18.153 12.492 15.953 1.00 89.81 512 THR A N 1
ATOM 4058 C CA . THR A 1 512 ? -17.182 12.646 14.868 1.00 89.81 512 THR A CA 1
ATOM 4059 C C . THR A 1 512 ? -16.324 11.385 14.771 1.00 89.81 512 THR A C 1
ATOM 4061 O O . THR A 1 512 ? -15.925 10.856 15.802 1.00 89.81 512 THR A O 1
ATOM 4064 N N . SER A 1 513 ? -16.004 10.933 13.556 1.00 89.25 513 SER A N 1
ATOM 4065 C CA . SER A 1 513 ? -15.137 9.768 13.322 1.00 89.25 513 SER A CA 1
ATOM 4066 C C . SER A 1 513 ? -13.755 10.186 12.803 1.00 89.25 513 SER A C 1
ATOM 4068 O O . SER A 1 513 ? -13.669 11.161 12.048 1.00 89.25 513 SER A O 1
ATOM 4070 N N . PRO A 1 514 ? -12.673 9.475 13.173 1.00 91.12 514 PRO A N 1
ATOM 4071 C CA . PRO A 1 514 ? -11.339 9.751 12.650 1.00 91.12 514 PRO A CA 1
ATOM 4072 C C . PRO A 1 514 ? -11.265 9.465 11.140 1.00 91.12 514 PRO A C 1
ATOM 4074 O O . PRO A 1 514 ? -12.030 8.645 10.620 1.00 91.12 514 PRO A O 1
ATOM 4077 N N . PRO A 1 515 ? -10.317 10.082 10.408 1.00 91.25 515 PRO A N 1
ATOM 4078 C CA . PRO A 1 515 ? -10.140 9.795 8.991 1.00 91.25 515 PRO A CA 1
ATOM 4079 C C . PRO A 1 515 ? -9.771 8.323 8.765 1.00 91.25 515 PRO A C 1
ATOM 4081 O O . PRO A 1 515 ? -9.060 7.697 9.550 1.00 91.25 515 PRO A O 1
ATOM 4084 N N . LYS A 1 516 ? -10.219 7.746 7.647 1.00 94.31 516 LYS A N 1
ATOM 4085 C CA . LYS A 1 516 ? -9.911 6.344 7.331 1.00 94.31 516 LYS A CA 1
ATOM 4086 C C . LYS A 1 516 ? -8.429 6.167 6.996 1.00 94.31 516 LYS A C 1
ATOM 4088 O O . LYS A 1 516 ? -7.815 6.987 6.300 1.00 94.31 516 LYS A O 1
ATOM 4093 N N . ARG A 1 517 ? -7.864 5.046 7.456 1.00 95.69 517 ARG A N 1
ATOM 4094 C CA . ARG A 1 517 ? -6.514 4.614 7.071 1.00 95.69 517 ARG A CA 1
ATOM 4095 C C . ARG A 1 517 ? -6.413 4.422 5.562 1.00 95.69 517 ARG A C 1
ATOM 4097 O O . ARG A 1 517 ? -7.386 4.065 4.890 1.00 95.69 517 ARG A O 1
ATOM 4104 N N . TYR A 1 518 ? -5.203 4.604 5.044 1.00 96.50 518 TYR A N 1
ATOM 4105 C CA . TYR A 1 518 ? -4.908 4.210 3.678 1.00 96.50 518 TYR A CA 1
ATOM 4106 C C . TYR A 1 518 ? -4.968 2.681 3.532 1.00 96.50 518 TYR A C 1
ATOM 4108 O O . TYR A 1 518 ? -4.586 1.922 4.421 1.00 96.50 518 TYR A O 1
ATOM 4116 N N . THR A 1 519 ? -5.457 2.239 2.384 1.00 96.31 519 THR A N 1
ATOM 4117 C CA . THR A 1 519 ? -5.284 0.894 1.838 1.00 96.31 519 THR A CA 1
ATOM 4118 C C . THR A 1 519 ? -4.261 0.968 0.712 1.00 96.31 519 THR A C 1
ATOM 4120 O O . THR A 1 519 ? -4.020 2.047 0.175 1.00 96.31 519 THR A O 1
ATOM 4123 N N . SER A 1 520 ? -3.673 -0.158 0.316 1.00 94.62 520 SER A N 1
ATOM 4124 C CA . SER A 1 520 ? -2.706 -0.193 -0.783 1.00 94.62 520 SER A CA 1
ATOM 4125 C C . SER A 1 520 ? -3.284 0.433 -2.059 1.00 94.62 520 SER A C 1
ATOM 4127 O O . SER A 1 520 ? -2.614 1.237 -2.690 1.00 94.62 520 SER A O 1
ATOM 4129 N N . GLY A 1 521 ? -4.555 0.169 -2.382 1.00 93.06 521 GLY A N 1
ATOM 4130 C CA . GLY A 1 521 ? -5.236 0.753 -3.540 1.00 93.06 521 GLY A CA 1
ATOM 4131 C C . GLY A 1 521 ? -5.493 2.259 -3.433 1.00 93.06 521 GLY A C 1
ATOM 4132 O O . GLY A 1 521 ? -5.135 3.014 -4.336 1.00 93.06 521 GLY A O 1
ATOM 4133 N N . ASN A 1 522 ? -6.089 2.728 -2.330 1.00 93.56 522 ASN A N 1
ATOM 4134 C CA . ASN A 1 522 ? -6.394 4.159 -2.202 1.00 93.56 522 ASN A CA 1
ATOM 4135 C C . ASN A 1 522 ? -5.139 5.021 -1.956 1.00 93.56 522 ASN A C 1
ATOM 4137 O O . ASN A 1 522 ? -5.174 6.212 -2.250 1.00 93.56 522 ASN A O 1
ATOM 4141 N N . LEU A 1 523 ? -4.035 4.434 -1.474 1.00 95.06 523 LEU A N 1
ATOM 4142 C CA . LEU A 1 523 ? -2.749 5.115 -1.363 1.00 95.06 523 LEU A CA 1
ATOM 4143 C C . LEU A 1 523 ? -2.179 5.410 -2.749 1.00 95.06 523 LEU A C 1
ATOM 4145 O O . LEU A 1 523 ? -1.730 6.525 -2.977 1.00 95.06 523 LEU A O 1
ATOM 4149 N N . ILE A 1 524 ? -2.264 4.464 -3.691 1.00 93.56 524 ILE A N 1
ATOM 4150 C CA . ILE A 1 524 ? -1.848 4.699 -5.082 1.00 93.56 524 ILE A CA 1
ATOM 4151 C C . ILE A 1 524 ? -2.669 5.827 -5.714 1.00 93.56 524 ILE A C 1
ATOM 4153 O O . ILE A 1 524 ? -2.098 6.712 -6.350 1.00 93.56 524 ILE A O 1
ATOM 4157 N N . LEU A 1 525 ? -3.986 5.854 -5.484 1.00 91.00 525 LEU A N 1
ATOM 4158 C CA . LEU A 1 525 ? -4.813 6.981 -5.923 1.00 91.00 525 LEU A CA 1
ATOM 4159 C C . LEU A 1 525 ? -4.412 8.290 -5.244 1.00 91.00 525 LEU A C 1
ATOM 4161 O O . LEU A 1 525 ? -4.395 9.327 -5.897 1.00 91.00 525 LEU A O 1
ATOM 4165 N N . ALA A 1 526 ? -4.081 8.270 -3.953 1.00 91.50 526 ALA A N 1
ATOM 4166 C CA . ALA A 1 526 ? -3.616 9.464 -3.256 1.00 91.50 526 ALA A CA 1
ATOM 4167 C C . ALA A 1 526 ? -2.261 9.953 -3.797 1.00 91.50 526 ALA A C 1
ATOM 4169 O O . ALA A 1 526 ? -2.035 11.156 -3.841 1.00 91.50 526 ALA A O 1
ATOM 4170 N N . MET A 1 527 ? -1.385 9.044 -4.239 1.00 91.81 527 MET A N 1
ATOM 4171 C CA . MET A 1 527 ? -0.123 9.379 -4.905 1.00 91.81 527 MET A CA 1
ATOM 4172 C C . MET A 1 527 ? -0.362 10.013 -6.281 1.00 91.81 527 MET A C 1
ATOM 4174 O O . MET A 1 527 ? 0.253 11.027 -6.596 1.00 91.81 527 MET A O 1
ATOM 4178 N N . GLU A 1 528 ? -1.282 9.469 -7.083 1.00 87.75 528 GLU A N 1
ATOM 4179 C CA . GLU A 1 528 ? -1.681 10.065 -8.369 1.00 87.75 528 GLU A CA 1
ATOM 4180 C C . GLU A 1 528 ? -2.326 11.450 -8.178 1.00 87.75 528 GLU A C 1
ATOM 4182 O O . GLU A 1 528 ? -2.033 12.389 -8.907 1.00 87.75 528 GLU A O 1
ATOM 4187 N N . ASN A 1 529 ? -3.144 11.605 -7.135 1.00 87.50 529 ASN A N 1
ATOM 4188 C CA . ASN A 1 529 ? -3.867 12.840 -6.824 1.00 87.50 529 ASN A CA 1
ATOM 4189 C C . ASN A 1 529 ? -3.161 13.706 -5.766 1.00 87.50 529 ASN A C 1
ATOM 4191 O O . ASN A 1 529 ? -3.809 14.507 -5.085 1.00 87.50 529 ASN A O 1
ATOM 4195 N N . ALA A 1 530 ? -1.842 13.560 -5.611 1.00 85.50 530 ALA A N 1
ATOM 4196 C CA . ALA A 1 530 ? -1.078 14.242 -4.565 1.00 85.50 530 ALA A CA 1
ATOM 4197 C C . ALA A 1 530 ? -1.122 15.778 -4.679 1.00 85.50 530 ALA A C 1
ATOM 4199 O O . ALA A 1 530 ? -0.886 16.462 -3.688 1.00 85.50 530 ALA A O 1
ATOM 4200 N N . GLY A 1 531 ? -1.503 16.325 -5.840 1.00 80.50 531 GLY A N 1
ATOM 4201 C CA . GLY A 1 531 ? -1.762 17.760 -6.011 1.00 80.50 531 GLY A CA 1
ATOM 4202 C C . GLY A 1 531 ? -2.845 18.318 -5.095 1.00 80.50 531 GLY A C 1
ATOM 4203 O O . GLY A 1 531 ? -2.768 19.478 -4.711 1.00 80.50 531 GLY A O 1
ATOM 4204 N N . ASN A 1 532 ? -3.795 17.494 -4.642 1.00 82.00 532 ASN A N 1
ATOM 4205 C CA . ASN A 1 532 ? -4.793 17.919 -3.655 1.00 82.00 532 ASN A CA 1
ATOM 4206 C C . ASN A 1 532 ? -4.177 18.285 -2.292 1.00 82.00 532 ASN A C 1
ATOM 4208 O O . ASN A 1 532 ? -4.862 18.865 -1.456 1.00 82.00 532 ASN A O 1
ATOM 4212 N N . LEU A 1 533 ? -2.914 17.919 -2.054 1.00 78.88 533 LEU A N 1
ATOM 4213 C CA . LEU A 1 533 ? -2.161 18.248 -0.843 1.00 78.88 533 LEU A CA 1
ATOM 4214 C C . LEU A 1 533 ? -1.279 19.497 -1.011 1.00 78.88 533 LEU A C 1
ATOM 4216 O O . LEU A 1 533 ? -0.589 19.861 -0.067 1.00 78.88 533 LEU A O 1
ATOM 4220 N N . ILE A 1 534 ? -1.257 20.107 -2.199 1.00 81.06 534 ILE A N 1
ATOM 4221 C CA . ILE A 1 534 ? -0.466 21.304 -2.507 1.00 81.06 534 ILE A CA 1
ATOM 4222 C C . ILE A 1 534 ? -1.396 22.510 -2.472 1.00 81.06 534 ILE A C 1
ATOM 4224 O O . ILE A 1 534 ? -2.456 22.460 -3.094 1.00 81.06 534 ILE A O 1
ATOM 4228 N N . GLU A 1 535 ? -1.024 23.575 -1.759 1.00 82.00 535 GLU A N 1
ATOM 4229 C CA . GLU A 1 535 ? -1.813 24.815 -1.660 1.00 82.00 535 GLU A CA 1
ATOM 4230 C C . GLU A 1 535 ? -1.645 25.738 -2.880 1.00 82.00 535 GLU A C 1
ATOM 4232 O O . GLU A 1 535 ? -2.627 26.333 -3.328 1.00 82.00 535 GLU A O 1
ATOM 4237 N N . ASP A 1 536 ? -0.437 25.804 -3.441 1.00 83.56 536 ASP A N 1
ATOM 4238 C CA . ASP A 1 536 ? -0.108 26.583 -4.640 1.00 83.56 536 ASP A CA 1
ATOM 4239 C C . ASP A 1 536 ? -0.831 26.038 -5.887 1.00 83.56 536 ASP A C 1
ATOM 4241 O O . ASP A 1 536 ? -0.715 24.854 -6.211 1.00 83.56 536 ASP A O 1
ATOM 4245 N N . GLU A 1 537 ? -1.600 26.887 -6.578 1.00 82.44 537 GLU A N 1
ATOM 4246 C CA . GLU A 1 537 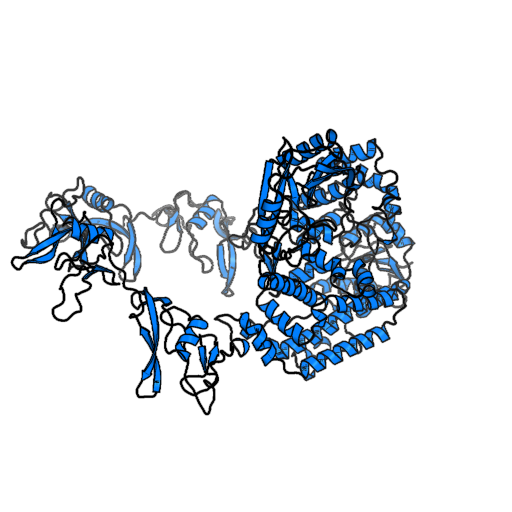? -2.430 26.469 -7.717 1.00 82.44 537 GLU A CA 1
ATOM 4247 C C . GLU A 1 537 ? -1.600 26.085 -8.950 1.00 82.44 537 GLU A C 1
ATOM 4249 O O . GLU A 1 537 ? -1.949 25.125 -9.632 1.00 82.44 537 GLU A O 1
ATOM 4254 N N . GLU A 1 538 ? -0.486 26.772 -9.219 1.00 78.62 538 GLU A N 1
ATOM 4255 C CA . GLU A 1 538 ? 0.367 26.498 -10.383 1.00 78.62 538 GLU A CA 1
ATOM 4256 C C . GLU A 1 538 ? 1.056 25.133 -10.226 1.00 78.62 538 GLU A C 1
ATOM 4258 O O . GLU A 1 538 ? 0.977 24.270 -11.108 1.00 78.62 538 GLU A O 1
ATOM 4263 N N . LEU A 1 539 ? 1.632 24.876 -9.045 1.00 77.44 539 LEU A N 1
ATOM 4264 C CA . LEU A 1 539 ? 2.214 23.575 -8.697 1.00 77.44 539 LEU A CA 1
ATOM 4265 C C . LEU A 1 539 ? 1.159 22.461 -8.675 1.00 77.44 539 LEU A C 1
ATOM 4267 O O . LEU A 1 539 ? 1.417 21.333 -9.118 1.00 77.44 539 LEU A O 1
ATOM 4271 N N . ARG A 1 540 ? -0.039 22.766 -8.158 1.00 81.50 540 ARG A N 1
ATOM 4272 C CA . ARG A 1 540 ? -1.169 21.834 -8.117 1.00 81.50 540 ARG A CA 1
ATOM 4273 C C . ARG A 1 540 ? -1.602 21.439 -9.521 1.00 81.50 540 ARG A C 1
ATOM 4275 O O . ARG A 1 540 ? -1.765 20.244 -9.764 1.00 81.50 540 ARG A O 1
ATOM 4282 N N . GLU A 1 541 ? -1.795 22.392 -10.432 1.00 76.94 541 GLU A N 1
ATOM 4283 C CA . GLU A 1 541 ? -2.205 22.116 -11.813 1.00 76.94 541 GLU A CA 1
ATOM 4284 C C . GLU A 1 541 ? -1.197 21.226 -12.538 1.00 76.94 541 GLU A C 1
ATOM 4286 O O . GLU A 1 541 ? -1.596 20.296 -13.247 1.00 76.94 541 GLU A O 1
ATOM 4291 N N . GLN A 1 542 ? 0.098 21.451 -12.313 1.00 69.75 542 GLN A N 1
ATOM 4292 C CA . GLN A 1 542 ? 1.140 20.664 -12.956 1.00 69.75 542 GLN A CA 1
ATOM 4293 C C . GLN A 1 542 ? 1.177 19.217 -12.456 1.00 69.75 542 GLN A C 1
ATOM 4295 O O . GLN A 1 542 ? 1.162 18.283 -13.263 1.00 69.75 542 GLN A O 1
ATOM 4300 N N . ILE A 1 543 ? 1.145 19.002 -11.137 1.00 75.19 543 ILE A N 1
ATOM 4301 C CA . ILE A 1 543 ? 1.164 17.643 -10.585 1.00 75.19 543 ILE A CA 1
ATOM 4302 C C . ILE A 1 543 ? -0.175 16.911 -10.784 1.00 75.19 543 ILE A C 1
ATOM 4304 O O . ILE A 1 543 ? -0.212 15.685 -10.736 1.00 75.19 543 ILE A O 1
ATOM 4308 N N . LYS A 1 544 ? -1.284 17.615 -11.053 1.00 70.00 544 LYS A N 1
ATOM 4309 C CA . LYS A 1 544 ? -2.609 17.010 -11.300 1.00 70.00 544 LYS A CA 1
ATOM 4310 C C . LYS A 1 544 ? -2.612 16.020 -12.469 1.00 70.00 544 LYS A C 1
ATOM 4312 O O . LYS A 1 544 ? -3.482 15.155 -12.525 1.00 70.00 544 LYS A O 1
ATOM 4317 N N . LYS A 1 545 ? -1.661 16.150 -13.402 1.00 62.41 545 LYS A N 1
ATOM 4318 C CA . LYS A 1 545 ? -1.504 15.245 -14.550 1.00 62.41 545 LYS A CA 1
ATOM 4319 C C . LYS A 1 545 ? -0.661 14.001 -14.246 1.00 62.41 545 LYS A C 1
ATOM 4321 O O . LYS A 1 545 ? -0.879 12.983 -14.890 1.00 62.41 545 LYS A O 1
ATOM 4326 N N . SER A 1 546 ? 0.285 14.069 -13.306 1.00 65.00 546 SER A N 1
ATOM 4327 C CA . SER A 1 546 ? 1.310 13.026 -13.111 1.00 65.00 546 SER A CA 1
ATOM 4328 C C . SER A 1 546 ? 1.390 12.443 -11.697 1.00 65.00 546 SER A C 1
ATOM 4330 O O . SER A 1 546 ? 1.945 11.359 -11.521 1.00 65.00 546 SER A O 1
ATOM 4332 N N . GLY A 1 547 ? 0.870 13.131 -10.680 1.00 81.81 547 GLY A N 1
ATOM 4333 C CA . GLY A 1 547 ? 1.023 12.763 -9.273 1.00 81.81 547 GLY A CA 1
ATOM 4334 C C . GLY A 1 547 ? 2.479 12.712 -8.800 1.00 81.81 547 GLY A C 1
ATOM 4335 O O . GLY A 1 547 ? 3.384 13.255 -9.437 1.00 81.81 547 GLY A O 1
ATOM 4336 N N . ILE A 1 548 ? 2.709 12.032 -7.671 1.00 84.12 548 ILE A N 1
ATOM 4337 C CA . ILE A 1 548 ? 4.050 11.651 -7.210 1.00 84.12 548 ILE A CA 1
ATOM 4338 C C . ILE A 1 548 ? 4.397 10.229 -7.674 1.00 84.12 548 ILE A C 1
ATOM 4340 O O . ILE A 1 548 ? 3.668 9.266 -7.417 1.00 84.12 548 ILE A O 1
ATOM 4344 N N . GLY A 1 549 ? 5.540 10.095 -8.350 1.00 82.75 549 GLY A N 1
ATOM 4345 C CA . GLY A 1 549 ? 5.924 8.856 -9.033 1.00 82.75 549 GLY A CA 1
ATOM 4346 C C . GLY A 1 549 ? 5.083 8.576 -10.286 1.00 82.75 549 GLY A C 1
ATOM 4347 O O . GLY A 1 549 ? 4.000 9.125 -10.477 1.00 82.75 549 GLY A O 1
ATOM 4348 N N . THR A 1 550 ? 5.582 7.701 -11.154 1.00 80.25 550 THR A N 1
ATOM 4349 C CA . THR A 1 550 ? 4.902 7.303 -12.401 1.00 80.25 550 THR A CA 1
ATOM 4350 C C . THR A 1 550 ? 3.965 6.124 -12.165 1.00 80.25 550 THR A C 1
ATOM 4352 O O . THR A 1 550 ? 4.221 5.319 -11.269 1.00 80.25 550 THR A O 1
ATOM 4355 N N . SER A 1 551 ? 2.932 5.952 -12.996 1.00 77.44 551 SER A N 1
ATOM 4356 C CA . SER A 1 551 ? 2.024 4.789 -12.942 1.00 77.44 551 SER A CA 1
ATOM 4357 C C . SER A 1 551 ? 2.754 3.445 -12.766 1.00 77.44 551 SER A C 1
ATOM 4359 O O . SER A 1 551 ? 2.317 2.606 -11.980 1.00 77.44 551 SER A O 1
ATOM 4361 N N . ALA A 1 552 ? 3.914 3.271 -13.405 1.00 75.56 552 ALA A N 1
ATOM 4362 C CA . ALA A 1 552 ? 4.748 2.074 -13.288 1.00 75.56 552 ALA A CA 1
ATOM 4363 C C . ALA A 1 552 ? 5.451 1.893 -11.922 1.00 75.56 552 ALA A C 1
ATOM 4365 O O . ALA A 1 552 ? 5.644 0.761 -11.493 1.00 75.56 552 ALA A O 1
ATOM 4366 N N . THR A 1 553 ? 5.825 2.974 -11.229 1.00 82.69 553 THR A N 1
ATOM 4367 C CA . THR A 1 553 ? 6.722 2.925 -10.052 1.00 82.69 553 THR A CA 1
ATOM 4368 C C . THR A 1 553 ? 6.000 3.032 -8.707 1.00 82.69 553 THR A C 1
ATOM 4370 O O . THR A 1 553 ? 6.542 2.604 -7.687 1.00 82.69 553 THR A O 1
ATOM 4373 N N . ARG A 1 554 ? 4.764 3.556 -8.661 1.00 90.25 554 ARG A N 1
ATOM 4374 C CA . ARG A 1 554 ? 4.018 3.763 -7.397 1.00 90.25 554 ARG A CA 1
ATOM 4375 C C . ARG A 1 554 ? 3.852 2.462 -6.592 1.00 90.25 554 ARG A C 1
ATOM 4377 O O . ARG A 1 554 ? 4.059 2.460 -5.379 1.00 90.25 554 ARG A O 1
ATOM 4384 N N . GLY A 1 555 ? 3.531 1.353 -7.268 1.00 89.06 555 GLY A N 1
ATOM 4385 C CA . GLY A 1 555 ? 3.405 0.029 -6.645 1.00 89.06 555 GLY A CA 1
ATOM 4386 C C . GLY A 1 555 ? 4.727 -0.484 -6.064 1.00 89.06 555 GLY A C 1
ATOM 4387 O O . GLY A 1 555 ? 4.778 -0.884 -4.903 1.00 89.06 555 GLY A O 1
ATOM 4388 N N . GLU A 1 556 ? 5.813 -0.388 -6.831 1.00 88.38 556 GLU A N 1
ATOM 4389 C CA . GLU A 1 556 ? 7.150 -0.822 -6.401 1.00 88.38 556 GLU A CA 1
ATOM 4390 C C . GLU A 1 556 ? 7.681 -0.001 -5.217 1.00 88.38 556 GLU A C 1
ATOM 4392 O O . GLU A 1 556 ? 8.359 -0.530 -4.334 1.00 88.38 556 GLU A O 1
ATOM 4397 N N . ILE A 1 557 ? 7.356 1.295 -5.164 1.00 92.88 557 ILE A N 1
ATOM 4398 C CA . ILE A 1 557 ? 7.706 2.175 -4.044 1.00 92.88 557 ILE A CA 1
ATOM 4399 C C . ILE A 1 557 ? 7.014 1.721 -2.757 1.00 92.88 557 ILE A C 1
ATOM 4401 O O . ILE A 1 557 ? 7.665 1.654 -1.709 1.00 92.88 557 ILE A O 1
ATOM 4405 N N . LEU A 1 558 ? 5.723 1.380 -2.827 1.00 95.06 558 LEU A N 1
ATOM 4406 C CA . LEU A 1 558 ? 4.995 0.834 -1.683 1.00 95.06 558 LEU A CA 1
ATOM 4407 C C . LEU A 1 558 ? 5.622 -0.489 -1.218 1.00 95.06 558 LEU A C 1
ATOM 4409 O O . LEU A 1 558 ? 5.941 -0.630 -0.035 1.00 95.06 558 LEU A O 1
ATOM 4413 N N . ASP A 1 559 ? 5.891 -1.411 -2.143 1.00 92.69 559 ASP A N 1
ATOM 4414 C CA . ASP A 1 559 ? 6.529 -2.694 -1.829 1.00 92.69 559 ASP A CA 1
ATOM 4415 C C . ASP A 1 559 ? 7.923 -2.507 -1.219 1.00 92.69 559 ASP A C 1
ATOM 4417 O O . ASP A 1 559 ? 8.292 -3.198 -0.265 1.00 92.69 559 ASP A O 1
ATOM 4421 N N . LYS A 1 560 ? 8.699 -1.529 -1.706 1.00 94.12 560 LYS A N 1
ATOM 4422 C CA . LYS A 1 560 ? 9.995 -1.164 -1.125 1.00 94.12 560 LYS A CA 1
ATOM 4423 C C . LYS A 1 560 ? 9.837 -0.687 0.315 1.00 94.12 560 LYS A C 1
ATOM 4425 O O . LYS A 1 560 ? 10.572 -1.176 1.170 1.00 94.12 560 LYS A O 1
ATOM 4430 N N . LEU A 1 561 ? 8.900 0.223 0.596 1.00 96.88 561 LEU A N 1
ATOM 4431 C CA . LEU A 1 561 ? 8.641 0.743 1.946 1.00 96.88 561 LEU A CA 1
ATOM 4432 C C . LEU A 1 561 ? 8.204 -0.358 2.922 1.00 96.88 561 LEU A C 1
ATOM 4434 O O . LEU A 1 561 ? 8.609 -0.338 4.087 1.00 96.88 561 LEU A O 1
ATOM 4438 N N . VAL A 1 562 ? 7.438 -1.342 2.445 1.00 96.06 562 VAL A N 1
ATOM 4439 C CA . VAL A 1 562 ? 7.068 -2.529 3.228 1.00 96.06 562 VAL A CA 1
ATOM 4440 C C . VAL A 1 562 ? 8.273 -3.448 3.454 1.00 96.06 562 VAL A C 1
ATOM 4442 O O . VAL A 1 562 ? 8.523 -3.896 4.576 1.00 96.06 562 VAL A O 1
ATOM 4445 N N . ARG A 1 563 ? 9.076 -3.698 2.413 1.00 94.75 563 ARG A N 1
ATOM 4446 C CA . ARG A 1 563 ? 10.272 -4.554 2.473 1.00 94.75 563 ARG A CA 1
ATOM 4447 C C . ARG A 1 563 ? 11.318 -4.028 3.454 1.00 94.75 563 ARG A C 1
ATOM 4449 O O . ARG A 1 563 ? 11.874 -4.816 4.214 1.00 94.75 563 ARG A O 1
ATOM 4456 N N . ILE A 1 564 ? 11.562 -2.715 3.464 1.00 94.06 564 ILE A N 1
ATOM 4457 C CA . ILE A 1 564 ? 12.521 -2.065 4.377 1.00 94.06 564 ILE A CA 1
ATOM 4458 C C . ILE A 1 564 ? 11.932 -1.747 5.760 1.00 94.06 564 ILE A C 1
ATOM 4460 O O . ILE A 1 564 ? 12.593 -1.090 6.561 1.00 94.06 564 ILE A O 1
ATOM 4464 N N . LYS A 1 565 ? 10.710 -2.217 6.055 1.00 94.56 565 LYS A N 1
ATOM 4465 C CA . LYS A 1 565 ? 10.045 -2.068 7.360 1.00 94.56 565 LYS A CA 1
ATOM 4466 C C . LYS A 1 565 ? 9.780 -0.622 7.768 1.00 94.56 565 LYS A C 1
ATOM 4468 O O . LYS A 1 565 ? 9.839 -0.283 8.946 1.00 94.56 565 LYS A O 1
ATOM 4473 N N . TYR A 1 566 ? 9.486 0.244 6.802 1.00 97.44 566 TYR A N 1
ATOM 4474 C CA . TYR A 1 566 ? 8.995 1.595 7.091 1.00 97.44 566 TYR A CA 1
ATOM 4475 C C . TYR A 1 566 ? 7.475 1.605 7.179 1.00 97.44 566 TYR A C 1
ATOM 4477 O O . TYR A 1 566 ? 6.901 2.266 8.041 1.00 97.44 566 TYR A O 1
ATOM 4485 N N . LEU A 1 567 ? 6.829 0.823 6.321 1.00 98.12 567 LEU A N 1
ATOM 4486 C CA . LEU A 1 567 ? 5.395 0.595 6.343 1.00 98.12 567 LEU A CA 1
ATOM 4487 C C . LEU A 1 567 ? 5.107 -0.887 6.575 1.00 98.12 567 LEU A C 1
ATOM 4489 O O . LEU A 1 567 ? 5.929 -1.757 6.300 1.00 98.12 567 LEU A O 1
ATOM 4493 N N . ASN A 1 568 ? 3.907 -1.168 7.052 1.00 96.75 568 ASN A N 1
ATOM 4494 C CA . ASN A 1 568 ? 3.334 -2.496 7.124 1.00 96.75 568 ASN A CA 1
ATOM 4495 C C . ASN A 1 568 ? 2.043 -2.522 6.302 1.00 96.75 568 ASN A C 1
ATOM 4497 O O . ASN A 1 568 ? 1.266 -1.566 6.317 1.00 96.75 568 ASN A O 1
ATOM 4501 N N . GLN A 1 569 ? 1.813 -3.636 5.614 1.00 95.62 569 GLN A N 1
ATOM 4502 C CA . GLN A 1 569 ? 0.619 -3.874 4.814 1.00 95.62 569 GLN A CA 1
ATOM 4503 C C . GLN A 1 569 ? -0.080 -5.134 5.308 1.00 95.62 569 GLN A C 1
ATOM 4505 O O . GLN A 1 569 ? 0.477 -6.234 5.273 1.00 95.62 569 GLN A O 1
ATOM 4510 N N . ASN A 1 570 ? -1.332 -4.988 5.734 1.00 94.19 570 ASN A N 1
ATOM 4511 C CA . ASN A 1 570 ? -2.172 -6.131 6.053 1.00 94.19 570 ASN A CA 1
ATOM 4512 C C . ASN A 1 570 ? -2.617 -6.816 4.754 1.00 94.19 570 ASN A C 1
ATOM 4514 O O . ASN A 1 570 ? -3.395 -6.255 3.992 1.00 94.19 570 ASN A O 1
ATOM 4518 N N . GLN A 1 571 ? -2.167 -8.046 4.518 1.00 87.50 571 GLN A N 1
ATOM 4519 C CA . GLN A 1 571 ? -2.441 -8.767 3.268 1.00 87.50 571 GLN A CA 1
ATOM 4520 C C . GLN A 1 571 ? -3.930 -9.095 3.044 1.00 87.50 571 GLN A C 1
ATOM 4522 O O . GLN A 1 571 ? -4.358 -9.237 1.904 1.00 87.50 571 GLN A O 1
ATOM 4527 N N . LYS A 1 572 ? -4.742 -9.197 4.108 1.00 87.75 572 LYS A N 1
ATOM 4528 C CA . LYS A 1 572 ? -6.179 -9.513 3.994 1.00 87.75 572 LYS A CA 1
ATOM 4529 C C . LYS A 1 572 ? -7.020 -8.269 3.730 1.00 87.75 572 LYS A C 1
ATOM 4531 O O . LYS A 1 572 ? -7.915 -8.284 2.892 1.00 87.75 572 LYS A O 1
ATOM 4536 N N . THR A 1 573 ? -6.761 -7.195 4.472 1.00 90.38 573 THR A N 1
ATOM 4537 C CA . THR A 1 573 ? -7.560 -5.961 4.386 1.00 90.38 573 THR A CA 1
ATOM 4538 C C . THR A 1 573 ? -6.968 -4.928 3.437 1.00 90.38 573 THR A C 1
ATOM 4540 O O . THR A 1 573 ? -7.637 -3.946 3.127 1.00 90.38 573 THR A O 1
ATOM 4543 N N . GLN A 1 574 ? -5.726 -5.137 2.992 1.00 94.19 574 GLN A N 1
ATOM 4544 C CA . GLN A 1 574 ? -4.907 -4.189 2.239 1.00 94.19 574 GLN A CA 1
ATOM 4545 C C . GLN A 1 574 ? -4.620 -2.876 2.993 1.00 94.19 574 GLN A C 1
ATOM 4547 O O . GLN A 1 574 ? -4.086 -1.948 2.398 1.00 94.19 574 GLN A O 1
ATOM 4552 N N . ILE A 1 575 ? -4.930 -2.781 4.293 1.00 96.00 575 ILE A N 1
ATOM 4553 C CA . ILE A 1 575 ? -4.672 -1.588 5.117 1.00 96.00 575 ILE A CA 1
ATOM 4554 C C . ILE A 1 575 ? -3.164 -1.373 5.286 1.00 96.00 575 ILE A C 1
ATOM 4556 O O . ILE A 1 575 ? -2.431 -2.318 5.590 1.00 96.00 575 ILE A O 1
ATOM 4560 N N . ILE A 1 576 ? -2.735 -0.121 5.133 1.00 97.88 576 ILE A N 1
ATOM 4561 C CA . ILE A 1 576 ? -1.361 0.337 5.326 1.00 97.88 576 ILE A CA 1
ATOM 4562 C C . ILE A 1 576 ? -1.251 1.069 6.664 1.00 97.88 576 ILE A C 1
ATOM 4564 O O . ILE A 1 576 ? -2.060 1.943 6.976 1.00 97.88 576 ILE A O 1
ATOM 4568 N N . THR A 1 577 ? -0.230 0.725 7.441 1.00 97.56 577 THR A N 1
ATOM 4569 C CA . THR A 1 577 ? 0.120 1.381 8.709 1.00 97.56 577 THR A CA 1
ATOM 4570 C C . THR A 1 577 ? 1.619 1.646 8.747 1.00 97.56 577 THR A C 1
ATOM 4572 O O . THR A 1 577 ? 2.375 0.837 8.205 1.00 97.56 577 THR A O 1
ATOM 4575 N N . PRO A 1 578 ? 2.099 2.708 9.406 1.00 97.75 578 PRO A N 1
ATOM 4576 C CA . PRO A 1 578 ? 3.529 2.877 9.597 1.00 97.75 578 PRO A CA 1
ATOM 4577 C C . PRO A 1 578 ? 4.081 1.836 10.584 1.00 97.75 578 PRO A C 1
ATOM 4579 O O . PRO A 1 578 ? 3.429 1.470 11.563 1.00 97.75 578 PRO A O 1
ATOM 4582 N N . GLU A 1 579 ? 5.296 1.362 10.326 1.00 95.50 579 GLU A N 1
ATOM 4583 C CA . GLU A 1 579 ? 6.092 0.603 11.295 1.00 95.50 579 GLU A CA 1
ATOM 4584 C C . GLU A 1 579 ? 6.756 1.569 12.288 1.00 95.50 579 GLU A C 1
ATOM 4586 O O . GLU A 1 579 ? 6.963 2.748 11.985 1.00 95.50 579 GLU A O 1
ATOM 4591 N N . LYS A 1 580 ? 7.175 1.067 13.459 1.00 93.00 580 LYS A N 1
ATOM 4592 C CA . LYS A 1 580 ? 7.927 1.879 14.437 1.00 93.00 580 LYS A CA 1
ATOM 4593 C C . LYS A 1 580 ? 9.169 2.501 13.807 1.00 93.00 580 LYS A C 1
ATOM 4595 O O . LYS A 1 580 ? 9.411 3.688 13.986 1.00 93.00 580 LYS A O 1
ATOM 4600 N N . LEU A 1 581 ? 9.923 1.714 13.035 1.00 95.12 581 LEU A N 1
ATOM 4601 C CA . LEU A 1 581 ? 11.096 2.205 12.316 1.00 95.12 581 LEU A CA 1
ATOM 4602 C C . LEU A 1 581 ? 10.715 3.326 11.339 1.00 95.12 581 LEU A C 1
ATOM 4604 O O . LEU A 1 581 ? 11.373 4.359 11.341 1.00 95.12 581 LEU A O 1
ATOM 4608 N N . GLY A 1 582 ? 9.631 3.179 10.571 1.00 96.94 582 GLY A N 1
ATOM 4609 C CA . GLY A 1 582 ? 9.152 4.226 9.662 1.00 96.94 582 GLY A CA 1
ATOM 4610 C C . GLY A 1 582 ? 8.815 5.542 10.364 1.00 96.94 582 GLY A C 1
ATOM 4611 O O . GLY A 1 582 ? 9.209 6.602 9.891 1.00 96.94 582 GLY A O 1
ATOM 4612 N N . GLU A 1 583 ? 8.164 5.488 11.527 1.00 96.50 583 GLU A N 1
ATOM 4613 C CA . GLU A 1 583 ? 7.896 6.672 12.360 1.00 96.50 583 GLU A CA 1
ATOM 4614 C C . GLU A 1 583 ? 9.182 7.334 12.876 1.00 96.50 583 GLU A C 1
ATOM 4616 O O . GLU A 1 583 ? 9.288 8.561 12.905 1.00 96.50 583 GLU A O 1
ATOM 4621 N N . MET A 1 584 ? 10.192 6.539 13.242 1.00 96.44 584 MET A N 1
ATOM 4622 C CA . MET A 1 584 ? 11.497 7.075 13.635 1.00 96.44 584 MET A CA 1
ATOM 4623 C C . MET A 1 584 ? 12.211 7.749 12.458 1.00 96.44 584 MET A C 1
ATOM 4625 O O . MET A 1 584 ? 12.769 8.832 12.623 1.00 96.44 584 MET A O 1
ATOM 4629 N N . ILE A 1 585 ? 12.169 7.144 11.265 1.00 97.81 585 ILE A N 1
ATOM 4630 C CA . ILE A 1 585 ? 12.735 7.738 10.046 1.00 97.81 585 ILE A CA 1
ATOM 4631 C C . ILE A 1 585 ? 11.999 9.021 9.672 1.00 97.81 585 ILE A C 1
ATOM 4633 O O . ILE A 1 585 ? 12.647 10.005 9.323 1.00 97.81 585 ILE A O 1
ATOM 4637 N N . TYR A 1 586 ? 10.675 9.053 9.812 1.00 97.81 586 TYR A N 1
ATOM 4638 C CA . TYR A 1 586 ? 9.900 10.273 9.629 1.00 97.81 586 TYR A CA 1
ATOM 4639 C C . TYR A 1 586 ? 10.405 11.410 10.534 1.00 97.81 586 TYR A C 1
ATOM 4641 O O . TYR A 1 586 ? 10.582 12.522 10.051 1.00 97.81 586 TYR A O 1
ATOM 4649 N N . GLU A 1 587 ? 10.690 11.155 11.818 1.00 96.75 587 GLU A N 1
ATOM 4650 C CA . GLU A 1 587 ? 11.225 12.184 12.730 1.00 96.75 587 GLU A CA 1
ATOM 4651 C C . GLU A 1 587 ? 12.624 12.666 12.325 1.00 96.75 587 GLU A C 1
ATOM 4653 O O . GLU A 1 587 ? 12.891 13.867 12.375 1.00 96.75 587 GLU A O 1
ATOM 4658 N N . VAL A 1 588 ? 13.499 11.758 11.874 1.00 96.75 588 VAL A N 1
ATOM 4659 C CA . VAL A 1 588 ? 14.816 12.134 11.329 1.00 96.75 588 VAL A CA 1
ATOM 4660 C C . VAL A 1 588 ? 14.633 13.090 10.152 1.00 96.75 588 VAL A C 1
ATOM 4662 O O . VAL A 1 588 ? 15.189 14.185 10.166 1.00 96.75 588 VAL A O 1
ATOM 4665 N N . VAL A 1 589 ? 13.808 12.712 9.171 1.00 97.06 589 VAL A N 1
ATOM 4666 C CA . VAL A 1 589 ? 13.572 13.514 7.962 1.00 97.06 589 VAL A CA 1
ATOM 4667 C C . VAL A 1 589 ? 12.893 14.838 8.297 1.00 97.06 589 VAL A C 1
ATOM 4669 O O . VAL A 1 589 ? 13.298 15.869 7.773 1.00 97.06 589 VAL A O 1
ATOM 4672 N N . LYS A 1 590 ? 11.901 14.845 9.191 1.00 96.81 590 LYS A N 1
ATOM 4673 C CA . LYS A 1 590 ? 11.182 16.059 9.592 1.00 96.81 590 LYS A CA 1
ATOM 4674 C C . LYS A 1 590 ? 12.116 17.108 10.192 1.00 96.81 590 LYS A C 1
ATOM 4676 O O . LYS A 1 590 ? 11.925 18.294 9.943 1.00 96.81 590 LYS A O 1
ATOM 4681 N N . LEU A 1 591 ? 13.110 16.680 10.971 1.00 95.06 591 LEU A N 1
ATOM 4682 C CA . LEU A 1 591 ? 14.079 17.581 11.594 1.00 95.06 591 LEU A CA 1
ATOM 4683 C C . LEU A 1 591 ? 15.233 17.960 10.655 1.00 95.06 591 LEU A C 1
ATOM 4685 O O . LEU A 1 591 ? 15.786 19.046 10.802 1.00 95.06 591 LEU A O 1
ATOM 4689 N N . SER A 1 592 ? 15.606 17.096 9.704 1.00 94.69 592 SER A N 1
ATOM 4690 C CA . SER A 1 592 ? 16.751 17.346 8.819 1.00 94.69 592 SER A CA 1
ATOM 4691 C C . SER A 1 592 ? 16.383 17.985 7.475 1.00 94.69 592 SER A C 1
ATOM 4693 O O . SER A 1 592 ? 17.069 18.896 7.028 1.00 94.69 592 SER A O 1
ATOM 4695 N N . VAL A 1 593 ? 15.339 17.488 6.804 1.00 93.94 593 VAL A N 1
ATOM 4696 C CA . VAL A 1 593 ? 14.902 17.911 5.460 1.00 93.94 593 VAL A CA 1
ATOM 4697 C C . VAL A 1 593 ? 13.381 17.702 5.286 1.00 93.94 593 VAL A C 1
ATOM 4699 O O . VAL A 1 593 ? 12.928 16.804 4.572 1.00 93.94 593 VAL A O 1
ATOM 4702 N N . PRO A 1 594 ? 12.544 18.524 5.946 1.00 93.38 594 PRO A N 1
ATOM 4703 C CA . PRO A 1 594 ? 11.093 18.317 5.988 1.00 93.38 594 PRO A CA 1
ATOM 4704 C C . PRO A 1 594 ? 10.408 18.370 4.615 1.00 93.38 594 PRO A C 1
ATOM 4706 O O . PRO A 1 594 ? 9.356 17.759 4.444 1.00 93.38 594 PRO A O 1
ATOM 4709 N N . THR A 1 595 ? 11.010 19.036 3.623 1.00 90.94 595 THR A N 1
ATOM 4710 C CA . THR A 1 595 ? 10.472 19.141 2.255 1.00 90.94 595 THR A CA 1
ATOM 4711 C C . THR A 1 595 ? 10.324 17.789 1.551 1.00 90.94 595 THR A C 1
ATOM 4713 O O . THR A 1 595 ? 9.573 17.692 0.590 1.00 90.94 595 THR A O 1
ATOM 4716 N N . LEU A 1 596 ? 10.992 16.726 2.022 1.00 92.50 596 LEU A N 1
ATOM 4717 C CA . LEU A 1 596 ? 10.829 15.370 1.472 1.00 92.50 596 LEU A CA 1
ATOM 4718 C C . LEU A 1 596 ? 9.579 14.642 1.966 1.00 92.50 596 LEU A C 1
ATOM 4720 O O . LEU A 1 596 ? 9.265 13.572 1.453 1.00 92.50 596 LEU A O 1
ATOM 4724 N N . LEU A 1 597 ? 8.891 15.167 2.982 1.00 94.00 597 LEU A N 1
ATOM 4725 C CA . LEU A 1 597 ? 7.685 14.552 3.543 1.00 94.00 597 LEU A CA 1
ATOM 4726 C C . LEU A 1 597 ? 6.400 15.047 2.869 1.00 94.00 597 LEU A C 1
ATOM 4728 O O . LEU A 1 597 ? 5.325 14.538 3.182 1.00 94.00 597 LEU A O 1
ATOM 4732 N N . ASN A 1 598 ? 6.502 16.019 1.960 1.00 88.44 598 ASN A N 1
ATOM 4733 C CA . ASN A 1 598 ? 5.380 16.612 1.240 1.00 88.44 598 ASN A CA 1
ATOM 4734 C C . ASN A 1 598 ? 5.600 16.538 -0.289 1.00 88.44 598 ASN A C 1
ATOM 4736 O O . ASN A 1 598 ? 6.736 16.368 -0.743 1.00 88.44 598 ASN A O 1
ATOM 4740 N N . PRO A 1 599 ? 4.526 16.594 -1.098 1.00 86.19 599 PRO A N 1
ATOM 4741 C CA . PRO A 1 599 ? 4.631 16.414 -2.544 1.00 86.19 599 PRO A CA 1
ATOM 4742 C C . PRO A 1 599 ? 5.130 17.657 -3.293 1.00 86.19 599 PRO A C 1
ATOM 4744 O O . PRO A 1 599 ? 5.466 17.536 -4.467 1.00 86.19 599 PRO A O 1
ATOM 4747 N N . GLU A 1 600 ? 5.227 18.826 -2.653 1.00 85.62 600 GLU A N 1
ATOM 4748 C CA . GLU A 1 600 ? 5.567 20.097 -3.314 1.00 85.62 600 GLU A CA 1
ATOM 4749 C C . GLU A 1 600 ? 6.944 20.060 -3.975 1.00 85.62 600 GLU A C 1
ATOM 4751 O O . GLU A 1 600 ? 7.109 20.473 -5.121 1.00 85.62 600 GLU A O 1
ATOM 4756 N N . MET A 1 601 ? 7.952 19.527 -3.280 1.00 84.31 601 MET A N 1
ATOM 4757 C CA . MET A 1 601 ? 9.297 19.427 -3.847 1.00 84.31 601 MET A CA 1
ATOM 4758 C C . MET A 1 601 ? 9.326 18.474 -5.048 1.00 84.31 601 MET A C 1
ATOM 4760 O O . MET A 1 601 ? 9.997 18.736 -6.043 1.00 84.31 601 MET A O 1
ATOM 4764 N N . THR A 1 602 ? 8.558 17.385 -4.964 1.00 81.94 602 THR A N 1
ATOM 4765 C CA . THR A 1 602 ? 8.409 16.427 -6.063 1.00 81.94 602 THR A CA 1
ATOM 4766 C C . THR A 1 602 ? 7.723 17.086 -7.258 1.00 81.94 602 THR A C 1
ATOM 4768 O O . THR A 1 602 ? 8.198 16.908 -8.374 1.00 81.94 602 THR A O 1
ATOM 4771 N N . ALA A 1 603 ? 6.678 17.890 -7.024 1.00 82.06 603 ALA A N 1
ATOM 4772 C CA . ALA A 1 603 ? 5.992 18.661 -8.060 1.00 82.06 603 ALA A CA 1
ATOM 4773 C C . ALA A 1 603 ? 6.973 19.571 -8.803 1.00 82.06 603 ALA A C 1
ATOM 4775 O O . ALA A 1 603 ? 7.105 19.450 -10.015 1.00 82.06 603 ALA A O 1
ATOM 4776 N N . ASN A 1 604 ? 7.716 20.402 -8.063 1.00 84.25 604 ASN A N 1
ATOM 4777 C CA . ASN A 1 604 ? 8.679 21.356 -8.614 1.00 84.25 604 ASN A CA 1
ATOM 4778 C C . ASN A 1 604 ? 9.717 20.697 -9.536 1.00 84.25 604 ASN A C 1
ATOM 4780 O O . ASN A 1 604 ? 10.052 21.241 -10.586 1.00 84.25 604 ASN A O 1
ATOM 4784 N N . TRP A 1 605 ? 10.226 19.520 -9.163 1.00 87.06 605 TRP A N 1
ATOM 4785 C CA . TRP A 1 605 ? 11.218 18.810 -9.977 1.00 87.06 605 TRP A CA 1
ATOM 4786 C C . TRP A 1 605 ? 10.594 18.242 -11.250 1.00 87.06 605 TRP A C 1
ATOM 4788 O O . TRP A 1 605 ? 11.152 18.399 -12.332 1.00 87.06 605 TRP A O 1
ATOM 4798 N N . GLU A 1 606 ? 9.386 17.679 -11.160 1.00 84.00 606 GLU A N 1
ATOM 4799 C CA . GLU A 1 606 ? 8.648 17.258 -12.355 1.00 84.00 606 GLU A CA 1
ATOM 4800 C C . GLU A 1 606 ? 8.369 18.442 -13.298 1.00 84.00 606 GLU A C 1
ATOM 4802 O O . GLU A 1 606 ? 8.429 18.260 -14.516 1.00 84.00 606 GLU A O 1
ATOM 4807 N N . MET A 1 607 ? 8.173 19.664 -12.776 1.00 83.75 607 MET A N 1
ATOM 4808 C CA . MET A 1 607 ? 8.077 20.854 -13.633 1.00 83.75 607 MET A CA 1
ATOM 4809 C C . MET A 1 607 ? 9.363 21.144 -14.392 1.00 83.75 607 MET A C 1
ATOM 4811 O O . MET A 1 607 ? 9.323 21.434 -15.587 1.00 83.75 607 MET A O 1
ATOM 4815 N N . GLY A 1 608 ? 10.503 21.062 -13.707 1.00 89.38 608 GLY A N 1
ATOM 4816 C CA . GLY A 1 608 ? 11.809 21.252 -14.325 1.00 89.38 608 GLY A CA 1
ATOM 4817 C C . GLY A 1 608 ? 12.070 20.231 -15.429 1.00 89.38 608 GLY A C 1
ATOM 4818 O O . GLY A 1 608 ? 12.453 20.602 -16.538 1.00 89.38 608 GLY A O 1
ATOM 4819 N N . LEU A 1 609 ? 11.778 18.956 -15.160 1.00 89.75 609 LEU A N 1
ATOM 4820 C CA . LEU A 1 609 ? 11.920 17.864 -16.124 1.00 89.75 609 LEU A CA 1
ATOM 4821 C C . LEU A 1 609 ? 11.028 18.038 -17.359 1.00 89.75 609 LEU A C 1
ATOM 4823 O O . LEU A 1 609 ? 11.468 17.741 -18.472 1.00 89.75 609 LEU A O 1
ATOM 4827 N N . GLU A 1 610 ? 9.795 18.507 -17.178 1.00 86.75 610 GLU A N 1
ATOM 4828 C CA . GLU A 1 610 ? 8.869 18.831 -18.269 1.00 86.75 610 GLU A CA 1
ATOM 4829 C C . GLU A 1 610 ? 9.354 20.054 -19.066 1.00 86.75 610 GLU A C 1
ATOM 4831 O O . GLU A 1 610 ? 9.296 20.082 -20.297 1.00 86.75 610 GLU A O 1
ATOM 4836 N N . GLY A 1 611 ? 9.919 21.050 -18.380 1.00 90.75 611 GLY A N 1
ATOM 4837 C CA . GLY A 1 611 ? 10.550 22.206 -19.008 1.00 90.75 611 GLY A CA 1
ATOM 4838 C C . GLY A 1 611 ? 11.725 21.833 -19.918 1.00 90.75 611 GLY A C 1
ATOM 4839 O O . GLY A 1 611 ? 11.883 22.430 -20.984 1.00 90.75 611 GLY A O 1
ATOM 4840 N N . ILE A 1 612 ? 12.503 20.801 -19.564 1.00 94.38 612 ILE A N 1
ATOM 4841 C CA . ILE A 1 612 ? 13.583 20.269 -20.416 1.00 94.38 612 ILE A CA 1
ATOM 4842 C C . ILE A 1 612 ? 13.011 19.667 -21.708 1.00 94.38 612 ILE A C 1
ATOM 4844 O O . ILE A 1 612 ? 13.538 19.925 -22.792 1.00 94.38 612 ILE A O 1
ATOM 4848 N N . ILE A 1 613 ? 11.915 18.903 -21.617 1.00 90.75 613 ILE A N 1
ATOM 4849 C CA . ILE A 1 613 ? 11.245 18.302 -22.786 1.00 90.75 613 ILE A CA 1
ATOM 4850 C C . ILE A 1 613 ? 10.764 19.406 -23.735 1.00 90.75 613 ILE A C 1
ATOM 4852 O O . ILE A 1 613 ? 11.063 19.385 -24.932 1.00 90.75 613 ILE A O 1
ATOM 4856 N N . ASN A 1 614 ? 10.097 20.417 -23.177 1.00 90.19 614 ASN A N 1
ATOM 4857 C CA . ASN A 1 614 ? 9.546 21.543 -23.929 1.00 90.19 614 ASN A CA 1
ATOM 4858 C C . ASN A 1 614 ? 10.621 22.541 -24.404 1.00 90.19 614 ASN A C 1
ATOM 4860 O O . ASN A 1 614 ? 10.367 23.364 -25.285 1.00 90.19 614 ASN A O 1
ATOM 4864 N N . GLY A 1 615 ? 11.848 22.444 -23.882 1.00 92.88 615 GLY A N 1
ATOM 4865 C CA . GLY A 1 615 ? 12.958 23.349 -24.182 1.00 92.88 615 GLY A CA 1
ATOM 4866 C C . GLY A 1 615 ? 12.819 24.736 -23.558 1.00 92.88 615 GLY A C 1
ATOM 4867 O O . GLY A 1 615 ? 13.459 25.672 -24.030 1.00 92.88 615 GLY A O 1
ATOM 4868 N N . THR A 1 616 ? 11.975 24.878 -22.534 1.00 94.62 616 THR A N 1
ATOM 4869 C CA . THR A 1 616 ? 11.835 26.104 -21.734 1.00 94.62 616 THR A CA 1
ATOM 4870 C C . THR A 1 616 ? 12.830 26.156 -20.575 1.00 94.62 616 THR A C 1
ATOM 4872 O O . THR A 1 616 ? 13.054 27.226 -20.017 1.00 94.62 616 THR A O 1
ATOM 4875 N N . VAL A 1 617 ? 13.442 25.018 -20.230 1.00 94.62 617 VAL A N 1
ATOM 4876 C CA . VAL A 1 617 ? 14.475 24.884 -19.196 1.00 94.62 617 VAL A CA 1
ATOM 4877 C C . VAL A 1 617 ? 15.723 24.251 -19.809 1.00 94.62 617 VAL A C 1
ATOM 4879 O O . VAL A 1 617 ? 15.636 23.217 -20.472 1.00 94.62 617 VAL A O 1
ATOM 4882 N N . ASP A 1 618 ? 16.883 24.866 -19.577 1.00 95.81 618 ASP A N 1
ATOM 4883 C CA . ASP A 1 618 ? 18.183 24.310 -19.958 1.00 95.81 618 ASP A CA 1
ATOM 4884 C C . ASP A 1 618 ? 18.611 23.197 -18.987 1.00 95.81 618 ASP A C 1
ATOM 4886 O O . ASP A 1 618 ? 18.541 23.355 -17.764 1.00 95.81 618 ASP A O 1
ATOM 4890 N N . ASP A 1 619 ? 19.061 22.058 -19.521 1.00 93.88 619 ASP A N 1
ATOM 4891 C CA . ASP A 1 619 ? 19.409 20.884 -18.718 1.00 93.88 619 ASP A CA 1
ATOM 4892 C C . ASP A 1 619 ? 20.668 21.086 -17.860 1.00 93.88 619 ASP A C 1
ATOM 4894 O O . ASP A 1 619 ? 20.753 20.538 -16.758 1.00 93.88 619 ASP A O 1
ATOM 4898 N N . VAL A 1 620 ? 21.627 21.897 -18.314 1.00 94.25 620 VAL A N 1
ATOM 4899 C CA . VAL A 1 620 ? 22.866 22.176 -17.572 1.00 94.25 620 VAL A CA 1
ATOM 4900 C C . VAL A 1 620 ? 22.585 23.121 -16.407 1.00 94.25 620 VAL A C 1
ATOM 4902 O O . VAL A 1 620 ? 23.020 22.861 -15.281 1.00 94.25 620 VAL A O 1
ATOM 4905 N N . GLU A 1 621 ? 21.821 24.187 -16.646 1.00 95.19 621 GLU A N 1
ATOM 4906 C CA . GLU A 1 621 ? 21.388 25.110 -15.596 1.00 95.19 621 GLU A CA 1
ATOM 4907 C C . GLU A 1 621 ? 20.544 24.388 -14.539 1.00 95.19 621 GLU A C 1
ATOM 4909 O O . GLU A 1 621 ? 20.771 24.545 -13.334 1.00 95.19 621 GLU A O 1
ATOM 4914 N N . TYR A 1 622 ? 19.599 23.554 -14.982 1.00 95.69 622 TYR A N 1
ATOM 4915 C CA . TYR A 1 622 ? 18.764 22.762 -14.088 1.00 95.69 622 TYR A CA 1
ATOM 4916 C C . TYR A 1 622 ? 19.601 21.826 -13.207 1.00 95.69 622 TYR A C 1
ATOM 4918 O O . TYR A 1 622 ? 19.447 21.822 -11.982 1.00 95.69 622 TYR A O 1
ATOM 4926 N N . ARG A 1 623 ? 20.558 21.102 -13.806 1.00 95.62 623 ARG A N 1
ATOM 4927 C CA . ARG A 1 623 ? 21.496 20.246 -13.068 1.00 95.62 623 ARG A CA 1
ATOM 4928 C C . ARG A 1 623 ? 22.292 21.027 -12.028 1.00 95.62 623 ARG A C 1
ATOM 4930 O O . ARG A 1 623 ? 22.431 20.555 -10.904 1.00 95.62 623 ARG A O 1
ATOM 4937 N N . SER A 1 624 ? 22.793 22.214 -12.373 1.00 95.69 624 SER A N 1
ATOM 4938 C CA . SER A 1 624 ? 23.543 23.053 -11.430 1.00 95.69 624 SER A CA 1
ATOM 4939 C C . SER A 1 624 ? 22.696 23.411 -10.207 1.00 95.69 624 SER A C 1
ATOM 4941 O O . SER A 1 624 ? 23.145 23.239 -9.076 1.00 95.69 624 SER A O 1
ATOM 4943 N N . LYS A 1 625 ? 21.442 23.839 -10.414 1.00 95.44 625 LYS A N 1
ATOM 4944 C CA . LYS A 1 625 ? 20.516 24.181 -9.320 1.00 95.44 625 LYS A CA 1
ATOM 4945 C C . LYS A 1 625 ? 20.208 22.978 -8.423 1.00 95.44 625 LYS A C 1
ATOM 4947 O O . LYS A 1 625 ? 20.174 23.116 -7.198 1.00 95.44 625 LYS A O 1
ATOM 4952 N N . LEU A 1 626 ? 20.008 21.805 -9.024 1.00 94.88 626 LEU A N 1
ATOM 4953 C CA . LEU A 1 626 ? 19.814 20.542 -8.312 1.00 94.88 626 LEU A CA 1
ATOM 4954 C C . LEU A 1 626 ? 21.038 20.185 -7.454 1.00 94.88 626 LEU A C 1
ATOM 4956 O O . LEU A 1 626 ? 20.903 19.894 -6.264 1.00 94.88 626 LEU A O 1
ATOM 4960 N N . GLU A 1 627 ? 22.235 20.215 -8.039 1.00 96.31 627 GLU A N 1
ATOM 4961 C CA . GLU A 1 627 ? 23.477 19.880 -7.339 1.00 96.31 627 GLU A CA 1
ATOM 4962 C C . GLU A 1 627 ? 23.781 20.873 -6.206 1.00 96.31 627 GLU A C 1
ATOM 4964 O O . GLU A 1 627 ? 24.202 20.454 -5.125 1.00 96.31 627 GLU A O 1
ATOM 4969 N N . ASP A 1 628 ? 23.497 22.165 -6.394 1.00 96.94 628 ASP A N 1
ATOM 4970 C CA . ASP A 1 628 ? 23.623 23.190 -5.353 1.00 96.94 628 ASP A CA 1
ATOM 4971 C C . ASP A 1 628 ? 22.646 22.966 -4.195 1.00 96.94 628 ASP A C 1
ATOM 4973 O O . ASP A 1 628 ? 23.026 23.085 -3.023 1.00 96.94 628 ASP A O 1
ATOM 4977 N N . TYR A 1 629 ? 21.400 22.589 -4.499 1.00 95.31 629 TYR A N 1
ATOM 4978 C CA . TYR A 1 629 ? 20.425 22.187 -3.488 1.00 95.31 629 TYR A CA 1
ATOM 4979 C C . TYR A 1 629 ? 20.940 20.989 -2.678 1.00 95.31 629 TYR A C 1
ATOM 4981 O O . TYR A 1 629 ? 21.023 21.068 -1.449 1.00 95.31 629 TYR A O 1
ATOM 4989 N N . ILE A 1 630 ? 21.355 19.907 -3.348 1.00 96.38 630 ILE A N 1
ATOM 4990 C CA . ILE A 1 630 ? 21.854 18.690 -2.688 1.00 96.38 630 ILE A CA 1
ATOM 4991 C C . ILE A 1 630 ? 23.087 19.005 -1.845 1.00 96.38 630 ILE A C 1
ATOM 4993 O O . ILE A 1 630 ? 23.189 18.539 -0.708 1.00 96.38 630 ILE A O 1
ATOM 4997 N N . ARG A 1 631 ? 24.008 19.824 -2.361 1.00 97.56 631 ARG A N 1
ATOM 4998 C CA . ARG A 1 631 ? 25.212 20.242 -1.641 1.00 97.56 631 ARG A CA 1
ATOM 4999 C C . ARG A 1 631 ? 24.863 21.003 -0.373 1.00 97.56 631 ARG A C 1
ATOM 5001 O O . ARG A 1 631 ? 25.360 20.656 0.695 1.00 97.56 631 ARG A O 1
ATOM 5008 N N . ARG A 1 632 ? 23.985 22.002 -0.469 1.00 96.69 632 ARG A N 1
ATOM 5009 C CA . ARG A 1 632 ? 23.555 22.804 0.679 1.00 96.69 632 ARG A CA 1
ATOM 5010 C C . ARG A 1 632 ? 22.894 21.944 1.752 1.00 96.69 632 ARG A C 1
ATOM 5012 O O . ARG A 1 632 ? 23.270 22.050 2.918 1.00 96.69 632 ARG A O 1
ATOM 5019 N N . GLU A 1 633 ? 21.933 21.103 1.380 1.00 96.06 633 GLU A N 1
ATOM 5020 C CA . GLU A 1 633 ? 21.206 20.280 2.351 1.00 96.06 633 GLU A CA 1
ATOM 5021 C C . GLU A 1 633 ? 22.097 19.185 2.956 1.00 96.06 633 GLU A C 1
ATOM 5023 O O . GLU A 1 633 ? 22.067 18.983 4.167 1.00 96.06 633 GLU A O 1
ATOM 5028 N N . THR A 1 634 ? 22.978 18.557 2.168 1.00 96.88 634 THR A N 1
ATOM 5029 C CA . THR A 1 634 ? 23.948 17.573 2.686 1.00 96.88 634 THR A CA 1
ATOM 5030 C C . THR A 1 634 ? 24.902 18.213 3.695 1.00 96.88 634 THR A C 1
ATOM 5032 O O . THR A 1 634 ? 25.090 17.677 4.787 1.00 96.88 634 THR A O 1
ATOM 5035 N N . THR A 1 635 ? 25.453 19.392 3.387 1.00 95.88 635 THR A N 1
ATOM 5036 C CA . THR A 1 635 ? 26.323 20.123 4.319 1.00 95.88 635 THR A CA 1
ATOM 5037 C C . THR A 1 635 ? 25.585 20.468 5.610 1.00 95.88 635 THR A C 1
ATOM 5039 O O . THR A 1 635 ? 26.116 20.225 6.690 1.00 95.88 635 THR A O 1
ATOM 5042 N N . LYS A 1 636 ? 24.335 20.949 5.538 1.00 95.06 636 LYS A N 1
ATOM 5043 C CA . LYS A 1 636 ? 23.516 21.190 6.739 1.00 95.06 636 LYS A CA 1
ATOM 5044 C C . LYS A 1 636 ? 23.331 19.910 7.562 1.00 95.06 636 LYS A C 1
ATOM 5046 O O . LYS A 1 636 ? 23.581 19.923 8.768 1.00 95.06 636 LYS A O 1
ATOM 5051 N N . MET A 1 637 ? 22.951 18.796 6.929 1.00 94.62 637 MET A N 1
ATOM 5052 C CA . MET A 1 637 ? 22.789 17.504 7.612 1.00 94.62 637 MET A CA 1
ATOM 5053 C C . MET A 1 637 ? 24.071 17.062 8.317 1.00 94.62 637 MET A C 1
ATOM 5055 O O . MET A 1 637 ? 23.993 16.482 9.397 1.00 94.62 637 MET A O 1
ATOM 5059 N N . ILE A 1 638 ? 25.245 17.339 7.744 1.00 94.50 638 ILE A N 1
ATOM 5060 C CA . ILE A 1 638 ? 26.545 17.018 8.344 1.00 94.50 638 ILE A CA 1
ATOM 5061 C C . ILE A 1 638 ? 26.848 17.955 9.519 1.00 94.50 638 ILE A C 1
ATOM 5063 O O . ILE A 1 638 ? 27.179 17.471 10.602 1.00 94.50 638 ILE A O 1
ATOM 5067 N N . SER A 1 639 ? 26.671 19.267 9.349 1.00 92.50 639 SER A N 1
ATOM 5068 C CA . SER A 1 639 ? 27.077 20.282 10.329 1.00 92.50 639 SER A CA 1
ATOM 5069 C C . SER A 1 639 ? 26.212 20.340 11.594 1.00 92.50 639 SER A C 1
ATOM 5071 O O . SER A 1 639 ? 26.744 20.613 12.665 1.00 92.50 639 SER A O 1
ATOM 5073 N N . PHE A 1 640 ? 24.903 20.080 11.516 1.00 90.06 640 PHE A N 1
ATOM 5074 C CA . PHE A 1 640 ? 23.997 20.253 12.665 1.00 90.06 640 PHE A CA 1
ATOM 5075 C C . PHE A 1 640 ? 23.744 18.951 13.417 1.00 90.06 640 PHE A C 1
ATOM 5077 O O . PHE A 1 640 ? 23.136 18.036 12.868 1.00 90.06 640 PHE A O 1
ATOM 5084 N N . ASP A 1 641 ? 24.188 18.823 14.667 1.00 90.06 641 ASP A N 1
ATOM 5085 C CA . ASP A 1 641 ? 23.828 17.659 15.480 1.00 90.06 641 ASP A CA 1
ATOM 5086 C C . ASP A 1 641 ? 22.376 17.760 15.980 1.00 90.06 641 ASP A C 1
ATOM 5088 O O . ASP A 1 641 ? 21.996 18.695 16.678 1.00 90.06 641 ASP A O 1
ATOM 5092 N N . LEU A 1 642 ? 21.566 16.769 15.607 1.00 92.62 642 LEU A N 1
ATOM 5093 C CA . LEU A 1 642 ? 20.144 16.667 15.955 1.00 92.62 642 LEU A CA 1
ATOM 5094 C C . LEU A 1 642 ? 19.876 15.451 16.847 1.00 92.62 642 LEU A C 1
ATOM 5096 O O . LEU A 1 642 ? 18.719 15.127 17.108 1.00 92.62 642 LEU A O 1
ATOM 5100 N N . THR A 1 643 ? 20.929 14.771 17.315 1.00 88.19 643 THR A N 1
ATOM 5101 C CA . THR A 1 643 ? 20.844 13.507 18.055 1.00 88.19 643 THR A CA 1
ATOM 5102 C C . THR A 1 643 ? 19.890 13.612 19.240 1.00 88.19 643 THR A C 1
ATOM 5104 O O . THR A 1 643 ? 19.000 12.778 19.375 1.00 88.19 643 THR A O 1
ATOM 5107 N N . GLU A 1 644 ? 19.995 14.662 20.061 1.00 83.25 644 GLU A N 1
ATOM 5108 C CA . GLU A 1 644 ? 19.122 14.835 21.230 1.00 83.25 644 GLU A CA 1
ATOM 5109 C C . GLU A 1 644 ? 17.653 15.086 20.865 1.00 83.25 644 GLU A C 1
ATOM 5111 O O . GLU A 1 644 ? 16.753 14.557 21.519 1.00 83.25 644 GLU A O 1
ATOM 5116 N N . GLN A 1 645 ? 17.397 15.890 19.828 1.00 87.19 645 GLN A N 1
ATOM 5117 C CA . GLN A 1 645 ? 16.037 16.213 19.384 1.00 87.19 645 GLN A CA 1
ATOM 5118 C C . GLN A 1 645 ? 15.366 14.983 18.771 1.00 87.19 645 GLN A C 1
ATOM 5120 O O . GLN A 1 645 ? 14.244 14.640 19.142 1.00 87.19 645 GLN A O 1
ATOM 5125 N N . ILE A 1 646 ? 16.090 14.269 17.903 1.00 91.81 646 ILE A N 1
ATOM 5126 C CA . ILE A 1 646 ? 15.629 13.014 17.311 1.00 91.81 646 ILE A CA 1
ATOM 5127 C C . ILE A 1 646 ? 15.366 11.996 18.423 1.00 91.81 646 ILE A C 1
ATOM 5129 O O . ILE A 1 646 ? 14.263 11.465 18.494 1.00 91.81 646 ILE A O 1
ATOM 5133 N N . ALA A 1 647 ? 16.326 11.769 19.330 1.00 87.06 647 ALA A N 1
ATOM 5134 C CA . ALA A 1 647 ? 16.189 10.834 20.449 1.00 87.06 647 ALA A CA 1
ATOM 5135 C C . ALA A 1 647 ? 14.937 11.116 21.293 1.00 87.06 647 ALA A C 1
ATOM 5137 O O . ALA A 1 647 ? 14.208 10.188 21.645 1.00 87.06 647 ALA A O 1
ATOM 5138 N N . ARG A 1 648 ? 14.657 12.395 21.570 1.00 84.38 648 ARG A N 1
ATOM 5139 C CA . ARG A 1 648 ? 13.461 12.829 22.299 1.00 84.38 648 ARG A CA 1
ATOM 5140 C C . ARG A 1 648 ? 12.175 12.496 21.543 1.00 84.38 648 ARG A C 1
ATOM 5142 O O . ARG A 1 648 ? 11.255 11.947 22.144 1.00 84.38 648 ARG A O 1
ATOM 5149 N N . ASN A 1 649 ? 12.118 12.781 20.243 1.00 88.25 649 ASN A N 1
ATOM 5150 C CA . ASN A 1 649 ? 10.916 12.561 19.434 1.00 88.25 649 ASN A CA 1
ATOM 5151 C C . ASN A 1 649 ? 10.636 11.076 19.173 1.00 88.25 649 ASN A C 1
ATOM 5153 O O . ASN A 1 649 ? 9.473 10.671 19.086 1.00 88.25 649 ASN A O 1
ATOM 5157 N N . ILE A 1 650 ? 11.689 10.259 19.066 1.00 90.88 650 ILE A N 1
ATOM 5158 C CA . ILE A 1 650 ? 11.556 8.827 18.782 1.00 90.88 650 ILE A CA 1
ATOM 5159 C C . ILE A 1 650 ? 11.392 7.961 20.029 1.00 90.88 650 ILE A C 1
ATOM 5161 O O . ILE A 1 650 ? 11.056 6.784 19.904 1.00 90.88 650 ILE A O 1
ATOM 5165 N N . ASN A 1 651 ? 11.602 8.517 21.225 1.00 84.31 651 ASN A N 1
ATOM 5166 C CA . ASN A 1 651 ? 11.550 7.772 22.480 1.00 84.31 651 ASN A CA 1
ATOM 5167 C C . ASN A 1 651 ? 10.242 6.978 22.647 1.00 84.31 651 ASN A C 1
ATOM 5169 O O . ASN A 1 651 ? 10.280 5.799 22.998 1.00 84.31 651 ASN A O 1
ATOM 5173 N N . ARG A 1 652 ? 9.103 7.580 22.284 1.00 82.06 652 ARG A N 1
ATOM 5174 C CA . ARG A 1 652 ? 7.772 6.944 22.319 1.00 82.06 652 ARG A CA 1
ATOM 5175 C C . ARG A 1 652 ? 7.634 5.694 21.440 1.00 82.06 652 ARG A C 1
ATOM 5177 O O . ARG A 1 652 ? 6.695 4.928 21.616 1.00 82.06 652 ARG A O 1
ATOM 5184 N N . PHE A 1 653 ? 8.540 5.493 20.484 1.00 87.62 653 PHE A N 1
ATOM 5185 C CA . PHE A 1 653 ? 8.539 4.337 19.588 1.00 87.62 653 PHE A CA 1
ATOM 5186 C C . PHE A 1 653 ? 9.497 3.226 20.050 1.00 87.62 653 PHE A C 1
ATOM 5188 O O . PHE A 1 653 ? 9.513 2.152 19.447 1.00 87.62 653 PHE A O 1
ATOM 5195 N N . THR A 1 654 ? 10.278 3.453 21.111 1.00 83.81 654 THR A N 1
ATOM 5196 C CA . THR A 1 654 ? 11.189 2.445 21.677 1.00 83.81 654 THR A CA 1
ATOM 5197 C C . THR A 1 654 ? 10.429 1.348 22.436 1.00 83.81 654 THR A C 1
ATOM 5199 O O . THR A 1 654 ? 9.265 1.504 22.806 1.00 83.81 654 THR A O 1
ATOM 5202 N N . GLY A 1 655 ? 11.052 0.183 22.600 1.00 76.25 655 GLY A N 1
ATOM 5203 C CA . GLY A 1 655 ? 10.524 -0.961 23.343 1.00 76.25 655 GLY A CA 1
ATOM 5204 C C . GLY A 1 655 ? 11.566 -1.558 24.290 1.00 76.25 655 GLY A C 1
ATOM 5205 O O . GLY A 1 655 ? 12.660 -1.024 24.444 1.00 76.25 655 GLY A O 1
ATOM 5206 N N . LYS A 1 656 ? 11.231 -2.691 24.918 1.00 70.62 656 LYS A N 1
ATOM 5207 C CA . LYS A 1 656 ? 12.071 -3.349 25.938 1.00 70.62 656 LYS A CA 1
ATOM 5208 C C . LYS A 1 656 ? 13.473 -3.718 25.437 1.00 70.62 656 LYS A C 1
ATOM 5210 O O . LYS A 1 656 ? 14.447 -3.566 26.165 1.00 70.62 656 LYS A O 1
ATOM 5215 N N . ASP A 1 657 ? 13.572 -4.155 24.183 1.00 78.88 657 ASP A N 1
ATOM 5216 C CA . ASP A 1 657 ? 14.839 -4.563 23.564 1.00 78.88 657 ASP A CA 1
ATOM 5217 C C . ASP A 1 657 ? 15.634 -3.392 22.958 1.00 78.88 657 ASP A C 1
ATOM 5219 O O . ASP A 1 657 ? 16.758 -3.581 22.483 1.00 78.88 657 ASP A O 1
ATOM 5223 N N . SER A 1 658 ? 15.064 -2.181 22.968 1.00 83.31 658 SER A N 1
ATOM 5224 C CA . SER A 1 658 ? 15.712 -0.976 22.453 1.00 83.31 658 SER A CA 1
ATOM 5225 C C . SER A 1 658 ? 16.897 -0.567 23.319 1.00 83.31 658 SER A C 1
ATOM 5227 O O . SER A 1 658 ? 16.948 -0.829 24.520 1.00 83.31 658 SER A O 1
ATOM 5229 N N . LYS A 1 659 ? 17.866 0.115 22.710 1.00 80.56 659 LYS A N 1
ATOM 5230 C CA . LYS A 1 659 ? 19.100 0.564 23.363 1.00 80.56 659 LYS A CA 1
ATOM 5231 C C . LYS A 1 659 ? 19.432 2.005 22.973 1.00 80.56 659 LYS A C 1
ATOM 5233 O O . LYS A 1 659 ? 18.842 2.582 22.064 1.00 80.56 659 LYS A O 1
ATOM 5238 N N . GLY A 1 660 ? 20.419 2.575 23.659 1.00 79.06 660 GLY A N 1
ATOM 5239 C CA . GLY A 1 660 ? 20.982 3.883 23.322 1.00 79.06 660 GLY A CA 1
ATOM 5240 C C . GLY A 1 660 ? 20.224 5.072 23.916 1.00 79.06 660 GLY A C 1
ATOM 5241 O O . GLY A 1 660 ? 19.338 4.929 24.753 1.00 79.06 660 GLY A O 1
ATOM 5242 N N . VAL A 1 661 ? 20.616 6.282 23.513 1.00 74.69 661 VAL A N 1
ATOM 5243 C CA . VAL A 1 661 ? 20.111 7.543 24.091 1.00 74.69 661 VAL A CA 1
ATOM 5244 C C . VAL A 1 661 ? 18.606 7.741 23.875 1.00 74.69 661 VAL A C 1
ATOM 5246 O O . VAL A 1 661 ? 17.929 8.313 24.723 1.00 74.69 661 VAL A O 1
ATOM 5249 N N . ALA A 1 662 ? 18.063 7.187 22.790 1.00 77.19 662 ALA A N 1
ATOM 5250 C CA . ALA A 1 662 ? 16.646 7.252 22.455 1.00 77.19 662 ALA A CA 1
ATOM 5251 C C . ALA A 1 662 ? 15.739 6.562 23.482 1.00 77.19 662 ALA A C 1
ATOM 5253 O O . ALA A 1 662 ? 14.571 6.918 23.581 1.00 77.19 662 ALA A O 1
ATOM 5254 N N . THR A 1 663 ? 16.244 5.617 24.283 1.00 73.50 663 THR A N 1
ATOM 5255 C CA . THR A 1 663 ? 15.444 4.971 25.339 1.00 73.50 663 THR A CA 1
ATOM 5256 C C . THR A 1 663 ? 15.364 5.804 26.615 1.00 73.50 663 THR A C 1
ATOM 5258 O O . THR A 1 663 ? 14.690 5.385 27.552 1.00 73.50 663 THR A O 1
ATOM 5261 N N . ARG A 1 664 ? 16.079 6.937 26.699 1.00 73.38 664 ARG A N 1
ATOM 5262 C CA . ARG A 1 664 ? 16.221 7.754 27.913 1.00 73.38 664 ARG A CA 1
ATOM 5263 C C . ARG A 1 664 ? 15.328 8.992 27.860 1.00 73.38 664 ARG A C 1
ATOM 5265 O O . ARG A 1 664 ? 15.769 10.082 27.509 1.00 73.38 664 ARG A O 1
ATOM 5272 N N . LYS A 1 665 ? 14.064 8.829 28.243 1.00 77.06 665 LYS A N 1
ATOM 5273 C CA . LYS A 1 665 ? 13.111 9.919 28.474 1.00 77.06 665 LYS A CA 1
ATOM 5274 C C . LYS A 1 665 ? 13.363 10.525 29.841 1.00 77.06 665 LYS A C 1
ATOM 5276 O O . LYS A 1 665 ? 13.377 9.793 30.824 1.00 77.06 665 LYS A O 1
ATOM 5281 N N . LYS A 1 666 ? 13.521 11.844 29.918 1.00 82.06 666 LYS A N 1
ATOM 5282 C CA . LYS A 1 666 ? 13.557 12.578 31.190 1.00 82.06 666 LYS A CA 1
ATOM 5283 C C . LYS A 1 666 ? 12.173 12.558 31.834 1.00 82.06 666 LYS A C 1
ATOM 5285 O O . LYS A 1 666 ? 11.192 12.887 31.175 1.00 82.06 666 LYS A O 1
ATOM 5290 N N . LEU A 1 667 ? 12.114 12.196 33.111 1.00 83.75 667 LEU A N 1
ATOM 5291 C CA . LEU A 1 667 ? 10.860 12.078 33.865 1.00 83.75 667 LEU A CA 1
ATOM 5292 C C . LEU A 1 667 ? 10.490 13.363 34.619 1.00 83.75 667 LEU A C 1
ATOM 5294 O O . LEU A 1 667 ? 9.469 13.408 35.292 1.00 83.75 667 LEU A O 1
ATOM 5298 N N . GLY A 1 668 ? 11.343 14.394 34.574 1.00 82.50 668 GLY A N 1
ATOM 5299 C CA . GLY A 1 668 ? 11.123 15.655 35.293 1.00 82.50 668 GLY A CA 1
ATOM 5300 C C . GLY A 1 668 ? 11.261 15.560 36.819 1.00 82.50 668 GLY A C 1
ATOM 5301 O O . GLY A 1 668 ? 11.057 16.553 37.509 1.00 82.50 668 GLY A O 1
ATOM 5302 N N . ILE A 1 669 ? 11.646 14.396 37.348 1.00 88.00 669 ILE A N 1
ATOM 5303 C CA . ILE A 1 669 ? 11.825 14.137 38.782 1.00 88.00 669 ILE A CA 1
ATOM 5304 C C . ILE A 1 669 ? 13.300 13.917 39.137 1.00 88.00 669 ILE A C 1
ATOM 5306 O O . ILE A 1 669 ? 14.119 13.510 38.303 1.00 88.00 669 ILE A O 1
ATOM 5310 N N . LYS A 1 670 ? 13.649 14.220 40.390 1.00 91.00 670 LYS A N 1
ATOM 5311 C CA . LYS A 1 670 ? 15.021 14.142 40.901 1.00 91.00 670 LYS A CA 1
ATOM 5312 C C . LYS A 1 670 ? 15.314 12.772 41.501 1.00 91.00 670 LYS A C 1
ATOM 5314 O O . LYS A 1 670 ? 14.474 12.157 42.147 1.00 91.00 670 LYS A O 1
ATOM 5319 N N . CYS A 1 671 ? 16.540 12.311 41.302 1.00 88.62 671 CYS A N 1
ATOM 5320 C CA . CYS A 1 671 ? 17.036 11.059 41.834 1.00 88.62 671 CYS A CA 1
ATOM 5321 C C . CYS A 1 671 ? 17.102 11.141 43.365 1.00 88.62 671 CYS A C 1
ATOM 5323 O O . CYS A 1 671 ? 17.838 11.983 43.889 1.00 88.62 671 CYS A O 1
ATOM 5325 N N . PRO A 1 672 ? 16.420 10.245 44.094 1.00 87.31 672 PRO A N 1
ATOM 5326 C CA . PRO A 1 672 ? 16.369 10.281 45.556 1.00 87.31 672 PRO A CA 1
ATOM 5327 C C . PRO A 1 672 ? 17.701 9.904 46.239 1.00 87.31 672 PRO A C 1
ATOM 5329 O O . PRO A 1 672 ? 17.822 10.061 47.458 1.00 87.31 672 PRO A O 1
ATOM 5332 N N . MET A 1 673 ? 18.693 9.425 45.468 1.00 86.56 673 MET A N 1
ATOM 5333 C CA . MET A 1 673 ? 20.055 9.113 45.931 1.00 86.56 673 MET A CA 1
ATOM 5334 C C . MET A 1 673 ? 21.043 10.274 45.761 1.00 86.56 673 MET A C 1
ATOM 5336 O O . MET A 1 673 ? 21.845 10.514 46.654 1.00 86.56 673 MET A O 1
ATOM 5340 N N . CYS A 1 674 ? 21.040 10.964 44.613 1.00 87.06 674 CYS A N 1
ATOM 5341 C CA . CYS A 1 674 ? 22.092 11.939 44.276 1.00 87.06 674 CYS A CA 1
ATOM 5342 C C . CYS A 1 674 ? 21.577 13.291 43.760 1.00 87.06 674 CYS A C 1
ATOM 5344 O O . CYS A 1 674 ? 22.375 14.117 43.331 1.00 87.06 674 CYS A O 1
ATOM 5346 N N . GLY A 1 675 ? 20.258 13.500 43.691 1.00 85.62 675 GLY A N 1
ATOM 5347 C CA . GLY A 1 675 ? 19.662 14.723 43.140 1.00 85.62 675 GLY A CA 1
ATOM 5348 C C . GLY A 1 675 ? 19.821 14.901 41.622 1.00 85.62 675 GLY A C 1
ATOM 5349 O O . GLY A 1 675 ? 19.405 15.924 41.080 1.00 85.62 675 GLY A O 1
ATOM 5350 N N . GLY A 1 676 ? 20.398 13.915 40.923 1.00 86.31 676 GLY A N 1
ATOM 5351 C CA . GLY A 1 676 ? 20.484 13.871 39.459 1.00 86.31 676 GLY A CA 1
ATOM 5352 C C . GLY A 1 676 ? 19.111 13.721 38.801 1.00 86.31 676 GLY A C 1
ATOM 5353 O O . GLY A 1 676 ? 18.099 13.594 39.479 1.00 86.31 676 GLY A O 1
ATOM 5354 N N . GLU A 1 677 ? 19.038 13.726 37.477 1.00 88.88 677 GLU A N 1
ATOM 5355 C CA . GLU A 1 677 ? 17.764 13.560 36.769 1.00 88.88 677 GLU A CA 1
ATOM 5356 C C . GLU A 1 677 ? 17.412 12.068 36.639 1.00 88.88 677 GLU A C 1
ATOM 5358 O O . GLU A 1 677 ? 18.304 11.233 36.474 1.00 88.88 677 GLU A O 1
ATOM 5363 N N . LEU A 1 678 ? 16.133 11.695 36.744 1.00 88.88 678 LEU A N 1
ATOM 5364 C CA . LEU A 1 678 ? 15.697 10.322 36.461 1.00 88.88 678 LEU A CA 1
ATOM 5365 C C . LEU A 1 678 ? 15.210 10.189 35.021 1.00 88.88 678 LEU A C 1
ATOM 5367 O O . LEU A 1 678 ? 14.525 11.065 34.486 1.00 88.88 678 LEU A O 1
ATOM 5371 N N . THR A 1 679 ? 15.567 9.063 34.409 1.00 86.12 679 THR A N 1
ATOM 5372 C CA . THR A 1 679 ? 15.228 8.747 33.023 1.00 86.12 679 THR A CA 1
ATOM 5373 C C . THR A 1 679 ? 14.671 7.337 32.868 1.00 86.12 679 THR A C 1
ATOM 5375 O O . THR A 1 679 ? 14.967 6.456 33.678 1.00 86.12 679 THR A O 1
ATOM 5378 N N . THR A 1 680 ? 13.898 7.096 31.809 1.00 81.25 680 THR A N 1
ATOM 5379 C CA . THR A 1 680 ? 13.578 5.728 31.376 1.00 81.25 680 THR A CA 1
ATOM 5380 C C . THR A 1 680 ? 14.837 5.006 30.886 1.00 81.25 680 THR A C 1
ATOM 5382 O O . THR A 1 680 ? 15.801 5.614 30.421 1.00 81.25 680 THR A O 1
ATOM 5385 N N . THR A 1 681 ? 14.842 3.683 30.978 1.00 74.38 681 THR A N 1
ATOM 5386 C CA . THR A 1 681 ? 15.908 2.805 30.488 1.00 74.38 681 THR A CA 1
ATOM 5387 C C . THR A 1 681 ? 15.288 1.555 29.866 1.00 74.38 681 THR A C 1
ATOM 5389 O O . THR A 1 681 ? 14.119 1.256 30.095 1.00 74.38 681 THR A O 1
ATOM 5392 N N . SER A 1 682 ? 16.078 0.768 29.135 1.00 65.25 682 SER A N 1
ATOM 5393 C CA . SER A 1 682 ? 15.649 -0.539 28.609 1.00 65.25 682 SER A CA 1
ATOM 5394 C C . SER A 1 682 ? 15.250 -1.551 29.696 1.00 65.25 682 SER A C 1
ATOM 5396 O O . SER A 1 682 ? 14.645 -2.575 29.397 1.00 65.25 682 SER A O 1
ATOM 5398 N N . PHE A 1 683 ? 15.588 -1.281 30.962 1.00 71.12 683 PHE A N 1
ATOM 5399 C CA . PHE A 1 683 ? 15.329 -2.166 32.097 1.00 71.12 683 PHE A CA 1
ATOM 5400 C C . PHE A 1 683 ? 14.355 -1.576 33.122 1.00 71.12 683 PHE A C 1
ATOM 5402 O O . PHE A 1 683 ? 14.239 -2.150 34.196 1.00 71.12 683 PHE A O 1
ATOM 5409 N N . GLY A 1 684 ? 13.675 -0.462 32.818 1.00 82.75 684 GLY A N 1
ATOM 5410 C CA . GLY A 1 684 ? 12.795 0.263 33.742 1.00 82.75 684 GLY A CA 1
ATOM 5411 C C . GLY A 1 684 ? 13.207 1.728 33.853 1.00 82.75 684 GLY A C 1
ATOM 5412 O O . GLY A 1 684 ? 13.264 2.435 32.850 1.00 82.75 684 GLY A O 1
ATOM 5413 N N . TYR A 1 685 ? 13.576 2.184 35.044 1.00 88.00 685 TYR A N 1
ATOM 5414 C CA . TYR A 1 685 ? 13.927 3.577 35.328 1.00 88.00 685 TYR A CA 1
ATOM 5415 C C . TYR A 1 685 ? 15.281 3.680 36.028 1.00 88.00 685 TYR A C 1
ATOM 5417 O O . TYR A 1 685 ? 15.657 2.807 36.808 1.00 88.00 685 TYR A O 1
ATOM 5425 N N . GLY A 1 686 ? 16.033 4.748 35.770 1.00 87.25 686 GLY A N 1
ATOM 5426 C CA . GLY A 1 686 ? 17.370 4.912 36.338 1.00 87.25 686 GLY A CA 1
ATOM 5427 C C . GLY A 1 686 ? 17.864 6.351 36.355 1.00 87.25 686 GLY A C 1
ATOM 5428 O O . GLY A 1 686 ? 17.368 7.216 35.630 1.00 87.25 686 GLY A O 1
ATOM 5429 N N . CYS A 1 687 ? 18.855 6.609 37.206 1.00 87.25 687 CYS A N 1
ATOM 5430 C CA . CYS A 1 687 ? 19.485 7.921 37.299 1.00 87.25 687 CYS A CA 1
ATOM 5431 C C . 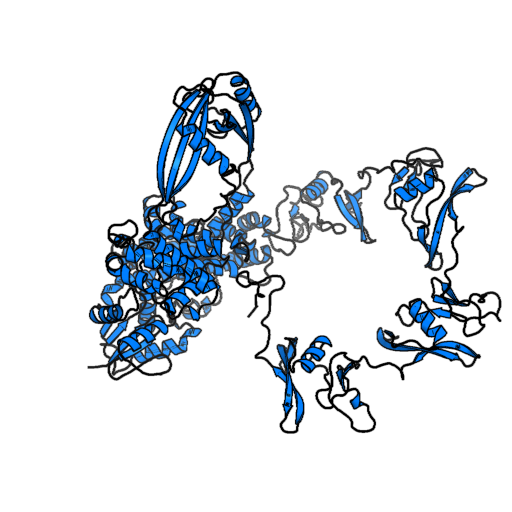CYS A 1 687 ? 20.367 8.229 36.082 1.00 87.25 687 CYS A C 1
ATOM 5433 O O . CYS A 1 687 ? 21.152 7.392 35.641 1.00 87.25 687 CYS A O 1
ATOM 5435 N N . SER A 1 688 ? 20.296 9.466 35.584 1.00 84.06 688 SER A N 1
ATOM 5436 C CA . SER A 1 688 ? 21.179 9.990 34.536 1.00 84.06 688 SER A CA 1
ATOM 5437 C C . SER A 1 688 ? 22.660 9.853 34.898 1.00 84.06 688 SER A C 1
ATOM 5439 O O . SER A 1 688 ? 23.489 9.629 34.021 1.00 84.06 688 SER A O 1
ATOM 5441 N N . ASN A 1 689 ? 22.981 9.917 36.195 1.00 85.06 689 ASN A N 1
ATOM 5442 C CA . ASN A 1 689 ? 24.344 9.874 36.726 1.00 85.06 689 ASN A CA 1
ATOM 5443 C C . ASN A 1 689 ? 24.819 8.439 37.025 1.00 85.06 689 ASN A C 1
ATOM 5445 O O . ASN A 1 689 ? 25.792 8.248 37.754 1.00 85.06 689 ASN A O 1
ATOM 5449 N N . TYR A 1 690 ? 24.134 7.417 36.497 1.00 79.12 690 TYR A N 1
ATOM 5450 C CA . TYR A 1 690 ? 24.495 6.014 36.722 1.00 79.12 690 TYR A CA 1
ATOM 5451 C C . TYR A 1 690 ? 25.871 5.649 36.160 1.00 79.12 690 TYR A C 1
ATOM 5453 O O . TYR A 1 690 ? 26.619 4.897 36.780 1.00 79.12 690 TYR A O 1
ATOM 5461 N N . PHE A 1 691 ? 26.221 6.224 35.009 1.00 70.88 691 PHE A N 1
ATOM 5462 C CA . PHE A 1 691 ? 27.520 6.039 34.356 1.00 70.88 691 PHE A CA 1
ATOM 5463 C C . PHE A 1 691 ? 28.461 7.239 34.541 1.00 70.88 691 PHE A C 1
ATOM 5465 O O . PHE A 1 691 ? 29.503 7.290 33.900 1.00 70.88 691 PHE A O 1
ATOM 5472 N N . ASP A 1 692 ? 28.098 8.204 35.391 1.00 76.94 692 ASP A N 1
ATOM 5473 C CA . ASP A 1 692 ? 28.965 9.337 35.717 1.00 76.94 692 ASP A CA 1
ATOM 5474 C C . ASP A 1 692 ? 30.152 8.841 36.555 1.00 76.94 692 ASP A C 1
ATOM 5476 O O . ASP A 1 692 ? 29.954 8.237 37.611 1.00 76.94 692 ASP A O 1
ATOM 5480 N N . GLU A 1 693 ? 31.384 9.056 36.086 1.00 74.94 693 GLU A N 1
ATOM 5481 C CA . GLU A 1 693 ? 32.592 8.508 36.722 1.00 74.94 693 GLU A CA 1
ATOM 5482 C C . GLU A 1 693 ? 32.886 9.116 38.104 1.00 74.94 693 GLU A C 1
ATOM 5484 O O . GLU A 1 693 ? 33.557 8.483 38.927 1.00 74.94 693 GLU A O 1
ATOM 5489 N N . THR A 1 694 ? 32.340 10.301 38.372 1.00 76.44 694 THR A N 1
ATOM 5490 C CA . THR A 1 694 ? 32.472 11.052 39.624 1.00 76.44 694 THR A CA 1
ATOM 5491 C C . THR A 1 694 ? 31.374 10.705 40.628 1.00 76.44 694 THR A C 1
ATOM 5493 O O . THR A 1 694 ? 31.669 10.442 41.790 1.00 76.44 694 THR A O 1
ATOM 5496 N N . ILE A 1 695 ? 30.111 10.680 40.193 1.00 82.44 695 ILE A N 1
ATOM 5497 C CA . ILE A 1 695 ? 28.940 10.500 41.069 1.00 82.44 695 ILE A CA 1
ATOM 5498 C C . ILE A 1 695 ? 28.582 9.015 41.247 1.00 82.44 695 ILE A C 1
ATOM 5500 O O . ILE A 1 695 ? 28.158 8.616 42.331 1.00 82.44 695 ILE A O 1
ATOM 5504 N N . LYS A 1 696 ? 28.731 8.189 40.198 1.00 80.69 696 LYS A N 1
ATOM 5505 C CA . LYS A 1 696 ? 28.477 6.730 40.189 1.00 80.69 696 LYS A CA 1
ATOM 5506 C C . LYS A 1 696 ? 27.168 6.313 40.880 1.00 80.69 696 LYS A C 1
ATOM 5508 O O . LYS A 1 696 ? 27.131 5.359 41.665 1.00 80.69 696 LYS A O 1
ATOM 5513 N N . CYS A 1 697 ? 26.073 7.026 40.607 1.00 84.00 697 CYS A N 1
ATOM 5514 C CA . CYS A 1 697 ? 24.801 6.802 41.294 1.00 84.00 697 CYS A CA 1
ATOM 5515 C C . CYS A 1 697 ? 24.137 5.488 40.851 1.00 84.00 697 CYS A C 1
ATOM 5517 O O . CYS A 1 697 ? 23.625 5.387 39.745 1.00 84.00 697 CYS A O 1
ATOM 5519 N N . LYS A 1 698 ? 24.040 4.491 41.734 1.00 84.75 698 LYS A N 1
ATOM 5520 C CA . LYS A 1 698 ? 23.487 3.166 41.381 1.00 84.75 698 LYS A CA 1
ATOM 5521 C C . LYS A 1 698 ? 21.954 3.075 41.365 1.00 84.75 698 LYS A C 1
ATOM 5523 O O . LYS A 1 698 ? 21.414 1.973 41.268 1.00 84.75 698 LYS A O 1
ATOM 5528 N N . PHE A 1 699 ? 21.243 4.198 41.462 1.00 86.69 699 PHE A N 1
ATOM 5529 C CA . PHE A 1 699 ? 19.784 4.189 41.533 1.00 86.69 699 PHE A CA 1
ATOM 5530 C C . PHE A 1 699 ? 19.157 3.694 40.224 1.00 86.69 699 PHE A C 1
ATOM 5532 O O . PHE A 1 699 ? 19.298 4.330 39.174 1.00 86.69 699 PHE A O 1
ATOM 5539 N N . ASN A 1 700 ? 18.453 2.568 40.312 1.00 87.69 700 ASN A N 1
ATOM 5540 C CA . ASN A 1 700 ? 17.663 1.986 39.238 1.00 87.69 700 ASN A CA 1
ATOM 5541 C C . ASN A 1 700 ? 16.478 1.207 39.827 1.00 87.69 700 ASN A C 1
ATOM 5543 O O . ASN A 1 700 ? 16.591 0.636 40.910 1.00 87.69 700 ASN A O 1
ATOM 5547 N N . VAL A 1 701 ? 15.359 1.190 39.109 1.00 87.62 701 VAL A N 1
ATOM 5548 C CA . VAL A 1 701 ? 14.167 0.405 39.436 1.00 87.62 701 VAL A CA 1
ATOM 5549 C C . VAL A 1 701 ? 13.694 -0.265 38.156 1.00 87.62 701 VAL A C 1
ATOM 5551 O O . VAL A 1 701 ? 13.287 0.416 37.217 1.00 87.62 701 VAL A O 1
ATOM 5554 N N . GLY A 1 702 ? 13.792 -1.592 38.110 1.00 84.94 702 GLY A N 1
ATOM 5555 C CA . GLY A 1 702 ? 13.339 -2.388 36.972 1.00 84.94 702 GLY A CA 1
ATOM 5556 C C . GLY A 1 702 ? 12.038 -3.133 37.223 1.00 84.94 702 GLY A C 1
ATOM 5557 O O . GLY A 1 702 ? 11.222 -2.709 38.035 1.00 84.94 702 GLY A O 1
ATOM 5558 N N . THR A 1 703 ? 11.845 -4.258 36.533 1.00 87.62 703 THR A N 1
ATOM 5559 C CA . THR A 1 703 ? 10.704 -5.156 36.764 1.00 87.62 703 THR A CA 1
ATOM 5560 C C . THR A 1 703 ? 10.687 -5.642 38.219 1.00 87.62 703 THR A C 1
ATOM 5562 O O . THR A 1 703 ? 11.655 -6.252 38.682 1.00 87.62 703 THR A O 1
ATOM 5565 N N . ILE A 1 704 ? 9.575 -5.448 38.931 1.00 88.00 704 ILE A N 1
ATOM 5566 C CA . ILE A 1 704 ? 9.398 -5.899 40.318 1.00 88.00 704 ILE A CA 1
ATOM 5567 C C . ILE A 1 704 ? 8.419 -7.069 40.329 1.00 88.00 704 ILE A C 1
ATOM 5569 O O . ILE A 1 704 ? 7.280 -6.937 39.900 1.00 88.00 704 ILE A O 1
ATOM 5573 N N . ALA A 1 705 ? 8.872 -8.237 40.800 1.00 85.56 705 ALA A N 1
ATOM 5574 C CA . ALA A 1 705 ? 8.063 -9.458 40.896 1.00 85.56 705 ALA A CA 1
ATOM 5575 C C . ALA A 1 705 ? 7.243 -9.771 39.621 1.00 85.56 705 ALA A C 1
ATOM 5577 O O . ALA A 1 705 ? 6.089 -10.174 39.696 1.00 85.56 705 ALA A O 1
ATOM 5578 N N . GLY A 1 706 ? 7.838 -9.588 38.437 1.00 81.50 706 GLY A N 1
ATOM 5579 C CA . GLY A 1 706 ? 7.193 -9.882 37.150 1.00 81.50 706 GLY A CA 1
ATOM 5580 C C . GLY A 1 706 ? 6.308 -8.769 36.580 1.00 81.50 706 GLY A C 1
ATOM 5581 O O . GLY A 1 706 ? 5.778 -8.953 35.488 1.00 81.50 706 GLY A O 1
ATOM 5582 N N . VAL A 1 707 ? 6.191 -7.628 37.265 1.00 84.62 707 VAL A N 1
ATOM 5583 C CA . VAL A 1 707 ? 5.452 -6.448 36.798 1.00 84.62 707 VAL A CA 1
ATOM 5584 C C . VAL A 1 707 ? 6.435 -5.339 36.419 1.00 84.62 707 VAL A C 1
ATOM 5586 O O . VAL A 1 707 ? 7.297 -4.958 37.214 1.00 84.62 707 VAL A O 1
ATOM 5589 N N . ASP A 1 708 ? 6.319 -4.837 35.190 1.00 84.56 708 ASP A N 1
ATOM 5590 C CA . ASP A 1 708 ? 6.991 -3.613 34.746 1.00 84.56 708 ASP A CA 1
ATOM 5591 C C . ASP A 1 708 ? 6.170 -2.419 35.269 1.00 84.56 708 ASP A C 1
ATOM 5593 O O . ASP A 1 708 ? 4.983 -2.315 34.960 1.00 84.56 708 ASP A O 1
ATOM 5597 N N . LEU A 1 709 ? 6.767 -1.553 36.101 1.00 85.31 709 LEU A N 1
ATOM 5598 C CA . LEU A 1 709 ? 6.043 -0.411 36.673 1.00 85.31 709 LEU A CA 1
ATOM 5599 C C . LEU A 1 709 ? 5.612 0.569 35.571 1.00 85.31 709 LEU A C 1
ATOM 5601 O O . LEU A 1 709 ? 6.461 0.977 34.777 1.00 85.31 709 LEU A O 1
ATOM 5605 N N . PRO A 1 710 ? 4.345 1.016 35.561 1.00 84.75 710 PRO A N 1
ATOM 5606 C CA . PRO A 1 710 ? 3.930 2.183 34.792 1.00 84.75 710 PRO A CA 1
ATOM 5607 C C . PRO A 1 710 ? 4.687 3.452 35.213 1.00 84.75 710 PRO A C 1
ATOM 5609 O O . PRO A 1 710 ? 5.089 3.599 36.368 1.00 84.75 710 PRO A O 1
ATOM 5612 N N . GLU A 1 711 ? 4.838 4.404 34.285 1.00 85.00 711 GLU A N 1
ATOM 5613 C CA . GLU A 1 711 ? 5.575 5.654 34.541 1.00 85.00 711 GLU A CA 1
ATOM 5614 C C . GLU A 1 711 ? 4.951 6.465 35.676 1.00 85.00 711 GLU A C 1
ATOM 5616 O O . GLU A 1 711 ? 5.675 6.941 36.545 1.00 85.00 711 GLU A O 1
ATOM 5621 N N . GLU A 1 712 ? 3.621 6.560 35.707 1.00 84.94 712 GLU A N 1
ATOM 5622 C CA . GLU A 1 712 ? 2.882 7.241 36.775 1.00 84.94 712 GLU A CA 1
ATOM 5623 C C . GLU A 1 712 ? 3.176 6.626 38.147 1.00 84.94 712 GLU A C 1
ATOM 5625 O O . GLU A 1 712 ? 3.493 7.346 39.091 1.00 84.94 712 GLU A O 1
ATOM 5630 N N . ASP A 1 713 ? 3.157 5.294 38.243 1.00 88.69 713 ASP A N 1
ATOM 5631 C CA . ASP A 1 713 ? 3.436 4.588 39.492 1.00 88.69 713 ASP A CA 1
ATOM 5632 C C . ASP A 1 713 ? 4.890 4.778 39.929 1.00 88.69 713 ASP A C 1
ATOM 5634 O O . ASP A 1 713 ? 5.159 5.010 41.104 1.00 88.69 713 ASP A O 1
ATOM 5638 N N . PHE A 1 714 ? 5.846 4.744 38.999 1.00 90.75 714 PHE A N 1
ATOM 5639 C CA . PHE A 1 714 ? 7.243 5.025 39.327 1.00 90.75 714 PHE A CA 1
ATOM 5640 C C . PHE A 1 714 ? 7.446 6.472 39.804 1.00 90.75 714 PHE A C 1
ATOM 5642 O O . PHE A 1 714 ? 8.180 6.709 40.766 1.00 90.75 714 PHE A O 1
ATOM 5649 N N . VAL A 1 715 ? 6.784 7.440 39.164 1.00 88.50 715 VAL A N 1
ATOM 5650 C CA . VAL A 1 715 ? 6.836 8.851 39.566 1.00 88.50 715 VAL A CA 1
ATOM 5651 C C . VAL A 1 715 ? 6.257 9.038 40.970 1.00 88.50 715 VAL A C 1
ATOM 5653 O O . VAL A 1 715 ? 6.917 9.666 41.803 1.00 88.50 715 VAL A O 1
ATOM 5656 N N . SER A 1 716 ? 5.093 8.451 41.272 1.00 89.06 716 SER A N 1
ATOM 5657 C CA . SER A 1 716 ? 4.515 8.477 42.623 1.00 89.06 716 SER A CA 1
ATOM 5658 C C . SER A 1 716 ? 5.416 7.775 43.641 1.00 89.06 716 SER A C 1
ATOM 5660 O O . SER A 1 716 ? 5.676 8.331 44.706 1.00 89.06 716 SER A O 1
ATOM 5662 N N . LEU A 1 717 ? 6.013 6.625 43.303 1.00 91.19 717 LEU A N 1
ATOM 5663 C CA . LEU A 1 717 ? 6.950 5.930 44.193 1.00 91.19 717 LEU A CA 1
ATOM 5664 C C . LEU A 1 717 ? 8.140 6.812 44.596 1.00 91.19 717 LEU A C 1
ATOM 5666 O O . LEU A 1 717 ? 8.564 6.779 45.750 1.00 91.19 717 LEU A O 1
ATOM 5670 N N . VAL A 1 718 ? 8.680 7.602 43.664 1.00 90.12 718 VAL A N 1
ATOM 5671 C CA . VAL A 1 718 ? 9.832 8.477 43.927 1.00 90.12 718 VAL A CA 1
ATOM 5672 C C . VAL A 1 718 ? 9.437 9.759 44.664 1.00 90.12 718 VAL A C 1
ATOM 5674 O O . VAL A 1 718 ? 10.136 10.142 45.601 1.00 90.12 718 VAL A O 1
ATOM 5677 N N . ASN A 1 719 ? 8.353 10.426 44.257 1.00 89.81 719 ASN A N 1
ATOM 5678 C CA . ASN A 1 719 ? 7.949 11.719 44.824 1.00 89.81 719 ASN A CA 1
ATOM 5679 C C . ASN A 1 719 ? 7.181 11.580 46.142 1.00 89.81 719 ASN A C 1
ATOM 5681 O O . ASN A 1 719 ? 7.409 12.342 47.077 1.00 89.81 719 ASN A O 1
ATOM 5685 N N . GLU A 1 720 ? 6.258 10.623 46.208 1.00 89.25 720 GLU A N 1
ATOM 5686 C CA . GLU A 1 720 ? 5.359 10.410 47.348 1.00 89.25 720 GLU A CA 1
ATOM 5687 C C . GLU A 1 720 ? 5.878 9.316 48.289 1.00 89.25 720 GLU A C 1
ATOM 5689 O O . GLU A 1 720 ? 5.330 9.102 49.370 1.00 89.25 720 GLU A O 1
ATOM 5694 N N . GLY A 1 721 ? 6.928 8.597 47.879 1.00 87.75 721 GLY A N 1
ATOM 5695 C CA . GLY A 1 721 ? 7.481 7.463 48.614 1.00 87.75 721 GLY A CA 1
ATOM 5696 C C . GLY A 1 721 ? 6.636 6.193 48.507 1.00 87.75 721 GLY A C 1
ATOM 5697 O O . GLY A 1 721 ? 7.000 5.187 49.117 1.00 87.75 721 GLY A O 1
ATOM 5698 N N . LYS A 1 722 ? 5.524 6.210 47.757 1.00 89.88 722 LYS A N 1
ATOM 5699 C CA . LYS A 1 722 ? 4.610 5.070 47.610 1.00 89.88 722 LYS A CA 1
ATOM 5700 C C . LYS A 1 722 ? 3.818 5.084 46.298 1.00 89.88 722 LYS A C 1
ATOM 5702 O O . LYS A 1 722 ? 3.628 6.139 45.706 1.00 89.88 722 LYS A O 1
ATOM 5707 N N . THR A 1 723 ? 3.318 3.925 45.871 1.00 90.44 723 THR A N 1
ATOM 5708 C CA . THR A 1 723 ? 2.387 3.783 44.732 1.00 90.44 723 THR A CA 1
ATOM 5709 C C . THR A 1 723 ? 0.942 3.583 45.194 1.00 90.44 723 THR A C 1
ATOM 5711 O O . THR A 1 723 ? 0.681 3.304 46.367 1.00 90.44 723 THR A O 1
ATOM 5714 N N . LYS A 1 724 ? -0.009 3.634 44.250 1.00 88.25 724 LYS A N 1
ATOM 5715 C CA . LYS A 1 724 ? -1.322 2.982 44.411 1.00 88.25 724 LYS A CA 1
ATOM 5716 C C . LYS A 1 724 ? -1.166 1.454 44.451 1.00 88.25 724 LYS A C 1
ATOM 5718 O O . LYS A 1 724 ? -0.077 0.929 44.208 1.00 88.25 724 LYS A O 1
ATOM 5723 N N . VAL A 1 725 ? -2.241 0.733 44.771 1.00 86.19 725 VAL A N 1
ATOM 5724 C CA . VAL A 1 725 ? -2.241 -0.737 44.701 1.00 86.19 725 VAL A CA 1
ATOM 5725 C C . VAL A 1 725 ? -2.064 -1.161 43.243 1.00 86.19 725 VAL A C 1
ATOM 5727 O O . VAL A 1 725 ? -2.837 -0.754 42.380 1.00 86.19 725 VAL A O 1
ATOM 5730 N N . ILE A 1 726 ? -1.029 -1.957 42.988 1.00 84.56 726 ILE A N 1
ATOM 5731 C CA . ILE A 1 726 ? -0.714 -2.534 41.683 1.00 84.56 726 ILE A CA 1
ATOM 5732 C C . ILE A 1 726 ? -1.040 -4.028 41.745 1.00 84.56 726 ILE A C 1
ATOM 5734 O O . ILE A 1 726 ? -0.646 -4.729 42.684 1.00 84.56 726 ILE A O 1
ATOM 5738 N N . ASP A 1 727 ? -1.768 -4.506 40.740 1.00 84.19 727 ASP A N 1
ATOM 5739 C CA . ASP A 1 727 ? -2.156 -5.906 40.597 1.00 84.19 727 ASP A CA 1
ATOM 5740 C C . ASP A 1 727 ? -1.138 -6.703 39.769 1.00 84.19 727 ASP A C 1
ATOM 5742 O O . ASP A 1 727 ? -0.401 -6.165 38.942 1.00 84.19 727 ASP A O 1
ATOM 5746 N N . GLY A 1 728 ? -1.141 -8.026 39.944 1.00 81.81 728 GLY A N 1
ATOM 5747 C CA . GLY A 1 728 ? -0.423 -8.942 39.054 1.00 81.81 728 GLY A CA 1
ATOM 5748 C C . GLY A 1 728 ? 1.030 -9.230 39.436 1.00 81.81 728 GLY A C 1
ATOM 5749 O O . GLY A 1 728 ? 1.717 -9.918 38.679 1.00 81.81 728 GLY A O 1
ATOM 5750 N N . PHE A 1 729 ? 1.497 -8.791 40.611 1.00 87.00 729 PHE A N 1
ATOM 5751 C CA . PHE A 1 729 ? 2.802 -9.209 41.126 1.00 87.00 729 PHE A CA 1
ATOM 5752 C C . PHE A 1 729 ? 2.843 -10.718 41.329 1.00 87.00 729 PHE A C 1
ATOM 5754 O O . PHE A 1 729 ? 1.915 -11.312 41.862 1.00 87.00 729 PHE A O 1
ATOM 5761 N N . VAL A 1 730 ? 3.940 -11.358 40.947 1.00 82.25 730 VAL A N 1
ATOM 5762 C CA . VAL A 1 730 ? 4.106 -12.808 41.014 1.00 82.25 730 VAL A CA 1
ATOM 5763 C C . VAL A 1 730 ? 4.982 -13.168 42.210 1.00 82.25 730 VAL A C 1
ATOM 5765 O O . VAL A 1 730 ? 6.187 -12.911 42.234 1.00 82.25 730 VAL A O 1
ATOM 5768 N N . GLY A 1 731 ? 4.376 -13.798 43.217 1.00 80.81 731 GLY A N 1
ATOM 5769 C CA . GLY A 1 731 ? 5.074 -14.262 44.415 1.00 80.81 731 GLY A CA 1
ATOM 5770 C C . GLY A 1 731 ? 6.035 -15.422 44.135 1.00 80.81 731 GLY A C 1
ATOM 5771 O O . GLY A 1 731 ? 5.976 -16.078 43.095 1.00 80.81 731 GLY A O 1
ATOM 5772 N N . LYS A 1 732 ? 6.900 -15.758 45.106 1.00 77.56 732 LYS A N 1
ATOM 5773 C CA . LYS A 1 732 ? 7.861 -16.884 44.997 1.00 77.56 732 LYS A CA 1
ATOM 5774 C C . LYS A 1 732 ? 7.194 -18.241 44.708 1.00 77.56 732 LYS A C 1
ATOM 5776 O O . LYS A 1 732 ? 7.824 -19.141 44.164 1.00 77.56 732 LYS A O 1
ATOM 5781 N N . ASN A 1 733 ? 5.914 -18.381 45.046 1.00 70.56 733 ASN A N 1
ATOM 5782 C CA . ASN A 1 733 ? 5.070 -19.546 44.771 1.00 70.56 733 ASN A CA 1
ATOM 5783 C C . ASN A 1 733 ? 4.355 -19.487 43.401 1.00 70.56 733 ASN A C 1
ATOM 5785 O O . ASN A 1 733 ? 3.474 -20.307 43.149 1.00 70.56 733 ASN A O 1
ATOM 5789 N N . LYS A 1 734 ? 4.713 -18.532 42.530 1.00 71.12 734 LYS A N 1
ATOM 5790 C CA . LYS A 1 734 ? 4.077 -18.238 41.234 1.00 71.12 734 LYS A CA 1
ATOM 5791 C C . LYS A 1 734 ? 2.596 -17.838 41.311 1.00 71.12 734 LYS A C 1
ATOM 5793 O O . LYS A 1 734 ? 1.917 -17.874 40.288 1.00 71.12 734 LYS A O 1
ATOM 5798 N N . LYS A 1 735 ? 2.083 -17.467 42.489 1.00 70.62 735 LYS A N 1
ATOM 5799 C CA . LYS A 1 735 ? 0.721 -16.933 42.623 1.00 70.62 735 LYS A CA 1
ATOM 5800 C C . LYS A 1 735 ? 0.729 -15.409 42.445 1.00 70.62 735 LYS A C 1
ATOM 5802 O O . LYS A 1 735 ? 1.649 -14.768 42.963 1.00 70.62 735 LYS A O 1
ATOM 5807 N N . PRO A 1 736 ? -0.266 -14.842 41.741 1.00 75.75 736 PRO A N 1
ATOM 5808 C CA . PRO A 1 736 ? -0.423 -13.403 41.654 1.00 75.75 736 PRO A CA 1
ATOM 5809 C C . PRO A 1 736 ? -0.852 -12.826 43.011 1.00 75.75 736 PRO A C 1
ATOM 5811 O O . PRO A 1 736 ? -1.579 -13.478 43.763 1.00 75.75 736 PRO A O 1
ATOM 5814 N N . PHE A 1 737 ? -0.412 -11.614 43.321 1.00 82.38 737 PHE A N 1
ATOM 5815 C CA . PHE A 1 737 ? -0.855 -10.826 44.463 1.00 82.38 737 PHE A CA 1
ATOM 5816 C C . PHE A 1 737 ? -0.880 -9.338 44.100 1.00 82.38 737 PHE A C 1
ATOM 5818 O O . PHE A 1 737 ? -0.262 -8.916 43.121 1.00 82.38 737 PHE A O 1
ATOM 5825 N N . SER A 1 738 ? -1.593 -8.563 44.910 1.00 84.06 738 SER A N 1
ATOM 5826 C CA . SER A 1 738 ? -1.713 -7.112 44.772 1.00 84.06 738 SER A CA 1
ATOM 5827 C C . SER A 1 738 ? -1.066 -6.434 45.967 1.00 84.06 738 SER A C 1
ATOM 5829 O O . SER A 1 738 ? -1.168 -6.927 47.093 1.00 84.06 738 SER A O 1
ATOM 5831 N N . ALA A 1 739 ? -0.383 -5.323 45.727 1.00 88.69 739 ALA A N 1
ATOM 5832 C CA . ALA A 1 739 ? 0.260 -4.541 46.775 1.00 88.69 739 ALA A CA 1
ATOM 5833 C C . ALA A 1 739 ? 0.516 -3.114 46.288 1.00 88.69 739 ALA A C 1
ATOM 5835 O O . ALA A 1 739 ? 0.674 -2.882 45.092 1.00 88.69 739 ALA A O 1
ATOM 5836 N N . ALA A 1 740 ? 0.598 -2.161 47.210 1.00 89.50 740 ALA A N 1
ATOM 5837 C CA . ALA A 1 740 ? 1.305 -0.918 46.932 1.00 89.50 740 ALA A CA 1
ATOM 5838 C C . ALA A 1 740 ? 2.815 -1.163 47.072 1.00 89.50 740 ALA A C 1
ATOM 5840 O O . ALA A 1 740 ? 3.251 -2.098 47.747 1.00 89.50 740 ALA A O 1
ATOM 5841 N N . LEU A 1 741 ? 3.631 -0.333 46.438 1.00 92.00 741 LEU A N 1
ATOM 5842 C CA . LEU A 1 741 ? 5.072 -0.307 46.648 1.00 92.00 741 LEU A CA 1
ATOM 5843 C C . LEU A 1 741 ? 5.421 0.903 47.497 1.00 92.00 741 LEU A C 1
ATOM 5845 O O . LEU A 1 741 ? 4.871 1.976 47.277 1.00 92.00 741 LEU A O 1
ATOM 5849 N N . VAL A 1 742 ? 6.336 0.734 48.447 1.00 90.31 742 VAL A N 1
ATOM 5850 C CA . VAL A 1 742 ? 6.831 1.802 49.319 1.00 90.31 742 VAL A CA 1
ATOM 5851 C C . VAL A 1 742 ? 8.346 1.845 49.251 1.00 90.31 742 VAL A C 1
ATOM 5853 O O . VAL A 1 742 ? 9.026 0.818 49.302 1.00 90.31 742 VAL A O 1
ATOM 5856 N N . MET A 1 743 ? 8.875 3.055 49.133 1.00 88.38 743 MET A N 1
ATOM 5857 C CA . MET A 1 743 ? 10.298 3.323 49.057 1.00 88.38 743 MET A CA 1
ATOM 5858 C C . MET A 1 743 ? 10.839 3.648 50.453 1.00 88.38 743 MET A C 1
ATOM 5860 O O . MET A 1 743 ? 10.384 4.578 51.112 1.00 88.38 743 MET A O 1
ATOM 5864 N N . SER A 1 744 ? 11.835 2.888 50.901 1.00 83.75 744 SER A N 1
ATOM 5865 C CA . SER A 1 744 ? 12.511 3.074 52.193 1.00 83.75 744 SER A CA 1
ATOM 5866 C C . SER A 1 744 ? 14.014 3.248 51.998 1.00 83.75 744 SER A C 1
ATOM 5868 O O . SER A 1 744 ? 14.577 2.692 51.056 1.00 83.75 744 SER A O 1
ATOM 5870 N N . LYS A 1 745 ? 14.668 4.010 52.878 1.00 81.81 745 LYS A N 1
ATOM 5871 C CA . LYS A 1 745 ? 16.132 4.129 52.935 1.00 81.81 745 LYS A CA 1
ATOM 5872 C C . LYS A 1 745 ? 16.653 3.319 54.115 1.00 81.81 745 LYS A C 1
ATOM 5874 O O . LYS A 1 745 ? 16.086 3.426 55.199 1.00 81.81 745 LYS A O 1
ATOM 5879 N N . ASP A 1 746 ? 17.692 2.521 53.898 1.00 76.38 746 ASP A N 1
ATOM 5880 C CA . ASP A 1 746 ? 18.409 1.863 54.991 1.00 76.38 746 ASP A CA 1
ATOM 5881 C C . ASP A 1 746 ? 19.478 2.775 55.619 1.00 76.38 746 ASP A C 1
ATOM 5883 O O . ASP A 1 746 ? 19.744 3.878 55.130 1.00 76.38 746 ASP A O 1
ATOM 5887 N N . ASP A 1 747 ? 20.098 2.305 56.706 1.00 71.44 747 ASP A N 1
ATOM 5888 C CA . ASP A 1 747 ? 21.099 3.044 57.493 1.00 71.44 747 ASP A CA 1
ATOM 5889 C C . ASP A 1 747 ? 22.365 3.408 56.692 1.00 71.44 747 ASP A C 1
ATOM 5891 O O . ASP A 1 747 ? 23.111 4.308 57.077 1.00 71.44 747 ASP A O 1
ATOM 5895 N N . ASN A 1 748 ? 22.595 2.750 55.548 1.00 65.81 748 ASN A N 1
ATOM 5896 C CA . ASN A 1 748 ? 23.692 3.039 54.621 1.00 65.81 748 ASN A CA 1
ATOM 5897 C C . ASN A 1 748 ? 23.262 3.965 53.467 1.00 65.81 748 ASN A C 1
ATOM 5899 O O . ASN A 1 748 ? 24.031 4.201 52.532 1.00 65.81 748 ASN A O 1
ATOM 5903 N N . GLY A 1 749 ? 22.032 4.484 53.508 1.00 66.62 749 GLY A N 1
ATOM 5904 C CA . GLY A 1 749 ? 21.463 5.364 52.494 1.00 66.62 749 GLY A CA 1
ATOM 5905 C C . GLY A 1 749 ? 21.034 4.650 51.212 1.00 66.62 749 GLY A C 1
ATOM 5906 O O . GLY A 1 749 ? 20.754 5.330 50.225 1.00 66.62 749 GLY A O 1
ATOM 5907 N N . VAL A 1 750 ? 20.968 3.315 51.191 1.00 71.94 750 VAL A N 1
ATOM 5908 C CA . VAL A 1 750 ? 20.504 2.542 50.033 1.00 71.94 750 VAL A CA 1
ATOM 5909 C C . VAL A 1 750 ? 18.981 2.525 50.015 1.00 71.94 750 VAL A C 1
ATOM 5911 O O . VAL A 1 750 ? 18.315 2.272 51.020 1.00 71.94 750 VAL A O 1
ATOM 5914 N N . ILE A 1 751 ? 18.417 2.808 48.844 1.00 81.38 751 ILE A N 1
ATOM 5915 C CA . ILE A 1 751 ? 16.974 2.786 48.641 1.00 81.38 751 ILE A CA 1
ATOM 5916 C C . ILE A 1 751 ? 16.505 1.366 48.335 1.00 81.38 751 ILE A C 1
ATOM 5918 O O . ILE A 1 751 ? 16.964 0.746 47.378 1.00 81.38 751 ILE A O 1
ATOM 5922 N N . ASN A 1 752 ? 15.532 0.902 49.113 1.00 82.75 752 ASN A N 1
ATOM 5923 C CA . ASN A 1 752 ? 14.843 -0.369 48.954 1.00 82.75 752 ASN A CA 1
ATOM 5924 C C . ASN A 1 752 ? 13.361 -0.129 48.643 1.00 82.75 752 ASN A C 1
ATOM 5926 O O . ASN A 1 752 ? 12.714 0.700 49.289 1.00 82.75 752 ASN A O 1
ATOM 5930 N N . VAL A 1 753 ? 12.823 -0.876 47.677 1.00 88.25 753 VAL A N 1
ATOM 5931 C CA . VAL A 1 753 ? 11.394 -0.873 47.334 1.00 88.25 753 VAL A CA 1
ATOM 5932 C C . VAL A 1 753 ? 10.746 -2.111 47.948 1.00 88.25 753 VAL A C 1
ATOM 5934 O O . VAL A 1 753 ? 11.115 -3.235 47.612 1.00 88.25 753 VAL A O 1
ATOM 5937 N N . ASN A 1 754 ? 9.792 -1.899 48.851 1.00 90.00 754 ASN A N 1
ATOM 5938 C CA . ASN A 1 754 ? 9.097 -2.942 49.600 1.00 90.00 754 ASN A CA 1
ATOM 5939 C C . ASN A 1 754 ? 7.611 -2.990 49.230 1.00 90.00 754 ASN A C 1
ATOM 5941 O O . ASN A 1 754 ? 7.042 -1.993 48.796 1.00 90.00 754 ASN A O 1
ATOM 5945 N N . PHE A 1 755 ? 6.975 -4.144 49.432 1.00 89.69 755 PHE A N 1
ATOM 5946 C CA . PHE A 1 755 ? 5.528 -4.286 49.274 1.00 89.69 755 PHE A CA 1
ATOM 5947 C C . PHE A 1 755 ? 4.801 -3.799 50.531 1.00 89.69 755 PHE A C 1
ATOM 5949 O O . PHE A 1 755 ? 5.090 -4.269 51.632 1.00 89.69 755 PHE A O 1
ATOM 5956 N N . ASP A 1 756 ? 3.835 -2.904 50.353 1.00 85.38 756 ASP A N 1
ATOM 5957 C CA . ASP A 1 756 ? 2.894 -2.467 51.377 1.00 85.38 756 ASP A CA 1
ATOM 5958 C C . ASP A 1 756 ? 1.501 -3.033 51.085 1.00 85.38 756 ASP A C 1
ATOM 5960 O O . ASP A 1 756 ? 0.859 -2.730 50.075 1.00 85.38 756 ASP A O 1
ATOM 5964 N N . PHE A 1 757 ? 1.042 -3.881 52.000 1.00 81.19 757 PHE A N 1
ATOM 5965 C CA . PHE A 1 757 ? -0.259 -4.537 51.933 1.00 81.19 757 PHE A CA 1
ATOM 5966 C C . PHE A 1 757 ? -1.339 -3.794 52.731 1.00 81.19 757 PHE A C 1
ATOM 5968 O O . PHE A 1 757 ? -2.501 -4.183 52.669 1.00 81.19 757 PHE A O 1
ATOM 5975 N N . SER A 1 758 ? -0.993 -2.730 53.470 1.00 73.50 758 SER A N 1
ATOM 5976 C CA . SER A 1 758 ? -1.932 -1.989 54.327 1.00 73.50 758 SER A CA 1
ATOM 5977 C C . SER A 1 758 ? -3.038 -1.275 53.544 1.00 73.50 758 SER A C 1
ATOM 5979 O O . SER A 1 758 ? -4.125 -1.055 54.071 1.00 73.50 758 SER A O 1
ATOM 5981 N N . GLN A 1 759 ? -2.767 -0.941 52.279 1.00 63.97 759 GLN A N 1
ATOM 5982 C CA . GLN A 1 759 ? -3.693 -0.265 51.365 1.00 63.97 759 GLN A CA 1
ATOM 5983 C C . GLN A 1 759 ? -4.544 -1.239 50.537 1.00 63.97 759 GLN A C 1
ATOM 5985 O O . GLN A 1 759 ? -5.395 -0.802 49.766 1.00 63.97 759 GLN A O 1
ATOM 5990 N N . VAL A 1 760 ? -4.322 -2.552 50.666 1.00 67.06 760 VAL A N 1
ATOM 5991 C CA . VAL A 1 760 ? -5.148 -3.559 49.993 1.00 67.06 760 VAL A CA 1
ATOM 5992 C C . VAL A 1 760 ? -6.462 -3.675 50.775 1.00 67.06 760 VAL A C 1
ATOM 5994 O O . VAL A 1 760 ? -6.424 -4.083 51.939 1.00 67.06 760 VAL A O 1
ATOM 5997 N N . PRO A 1 761 ? -7.626 -3.308 50.201 1.00 62.31 761 PRO A N 1
ATOM 5998 C CA . PRO A 1 761 ? -8.888 -3.348 50.930 1.00 62.31 761 PRO A CA 1
ATOM 5999 C C . PRO A 1 761 ? -9.183 -4.768 51.425 1.00 62.31 761 PRO A C 1
ATOM 6001 O O . PRO A 1 761 ? -9.125 -5.736 50.662 1.00 62.31 761 PRO A O 1
ATOM 6004 N N . ALA A 1 762 ? -9.497 -4.894 52.718 1.00 67.06 762 ALA A N 1
ATOM 6005 C CA . ALA A 1 762 ? -9.857 -6.170 53.320 1.00 67.06 762 ALA A CA 1
ATOM 6006 C C . ALA A 1 762 ? -11.159 -6.682 52.692 1.00 67.06 762 ALA A C 1
ATOM 6008 O O . ALA A 1 762 ? -12.210 -6.050 52.801 1.00 67.06 762 ALA A O 1
ATOM 6009 N N . ARG A 1 763 ? -11.091 -7.838 52.031 1.00 74.38 763 ARG A N 1
ATOM 6010 C CA . ARG A 1 763 ? -12.267 -8.511 51.483 1.00 74.38 763 ARG A CA 1
ATOM 6011 C C . ARG A 1 763 ? -12.904 -9.357 52.583 1.00 74.38 763 ARG A C 1
ATOM 6013 O O . ARG A 1 763 ? -12.219 -10.171 53.198 1.00 74.38 763 ARG A O 1
ATOM 6020 N N . TYR A 1 764 ? -14.195 -9.174 52.839 1.00 84.12 764 TYR A N 1
ATOM 6021 C CA . TYR A 1 764 ? -14.941 -9.957 53.827 1.00 84.12 764 TYR A CA 1
ATOM 6022 C C . TYR A 1 764 ? -15.706 -11.097 53.147 1.00 84.12 764 TYR A C 1
ATOM 6024 O O . TYR A 1 764 ? -16.126 -10.965 51.999 1.00 84.12 764 TYR A O 1
ATOM 6032 N N . LEU A 1 765 ? -15.862 -12.218 53.851 1.00 84.00 765 LEU A N 1
ATOM 6033 C CA . LEU A 1 765 ? -16.701 -13.329 53.415 1.00 84.00 765 LEU A CA 1
ATOM 6034 C C . LEU A 1 765 ? -18.162 -12.984 53.734 1.00 84.00 765 LEU A C 1
ATOM 6036 O O . LEU A 1 765 ? -18.571 -13.013 54.896 1.00 84.00 765 LEU A O 1
ATOM 6040 N N . GLU A 1 766 ? -18.932 -12.620 52.714 1.00 81.75 766 GLU A N 1
ATOM 6041 C CA . GLU A 1 766 ? -20.364 -12.350 52.852 1.00 81.75 766 GLU A CA 1
ATOM 6042 C C . GLU A 1 766 ? -21.146 -13.668 52.972 1.00 81.75 766 GLU A C 1
ATOM 6044 O O . GLU A 1 766 ? -20.853 -14.635 52.277 1.00 81.75 766 GLU A O 1
ATOM 6049 N N . GLY A 1 767 ? -22.130 -13.729 53.876 1.00 82.75 767 GLY A N 1
ATOM 6050 C CA . GLY A 1 767 ? -22.969 -14.922 54.077 1.00 82.75 767 GLY A CA 1
ATOM 6051 C C . GLY A 1 767 ? -22.545 -15.866 55.210 1.00 82.75 767 GLY A C 1
ATOM 6052 O O . GLY A 1 767 ? -23.259 -16.830 55.482 1.00 82.75 767 GLY A O 1
ATOM 6053 N N . ALA A 1 768 ? -21.447 -15.590 55.922 1.00 85.56 768 ALA A N 1
ATOM 6054 C CA . ALA A 1 768 ? -21.053 -16.338 57.120 1.00 85.56 768 ALA A CA 1
ATOM 6055 C C . ALA A 1 768 ? -20.391 -15.436 58.176 1.00 85.56 768 ALA A C 1
ATOM 6057 O O . ALA A 1 768 ? -19.623 -14.528 57.859 1.00 85.56 768 ALA A O 1
ATOM 6058 N N . VAL A 1 769 ? -20.655 -15.714 59.455 1.00 90.19 769 VAL A N 1
ATOM 6059 C CA . VAL A 1 769 ? -20.006 -15.049 60.599 1.00 90.19 769 VAL A CA 1
ATOM 6060 C C . VAL A 1 769 ? -19.107 -16.026 61.346 1.00 90.19 769 VAL A C 1
ATOM 6062 O O . VAL A 1 769 ? -19.258 -17.240 61.246 1.00 90.19 769 VAL A O 1
ATOM 6065 N N . CYS A 1 770 ? -18.147 -15.507 62.107 1.00 90.06 770 CYS A N 1
ATOM 6066 C CA . CYS A 1 770 ? -17.212 -16.321 62.868 1.00 90.06 770 CYS A CA 1
ATOM 6067 C C . CYS A 1 770 ? -17.965 -17.216 63.874 1.00 90.06 770 CYS A C 1
ATOM 6069 O O . CYS A 1 770 ? -18.538 -16.691 64.830 1.00 90.06 770 CYS A O 1
ATOM 6071 N N . PRO A 1 771 ? -17.912 -18.555 63.760 1.00 87.56 771 PRO A N 1
ATOM 6072 C CA . PRO A 1 771 ? -18.645 -19.459 64.648 1.00 87.56 771 PRO A CA 1
ATOM 6073 C C . PRO A 1 771 ? -18.073 -19.512 66.073 1.00 87.56 771 PRO A C 1
ATOM 6075 O O . PRO A 1 771 ? -18.660 -20.147 66.946 1.00 87.56 771 PRO A O 1
ATOM 6078 N N . ALA A 1 772 ? -16.923 -18.872 66.320 1.00 87.00 772 ALA A N 1
ATOM 6079 C CA . ALA A 1 772 ? -16.313 -18.777 67.642 1.00 87.00 772 ALA A CA 1
ATOM 6080 C C . ALA A 1 772 ? -16.643 -17.473 68.391 1.00 87.00 772 ALA A C 1
ATOM 6082 O O . ALA A 1 772 ? -16.560 -17.462 69.614 1.00 87.00 772 ALA A O 1
ATOM 6083 N N . CYS A 1 773 ? -16.974 -16.372 67.703 1.00 87.50 773 CYS A N 1
ATOM 6084 C CA . CYS A 1 773 ? -17.221 -15.076 68.363 1.00 87.50 773 CYS A CA 1
ATOM 6085 C C . CYS A 1 773 ? -18.289 -14.183 67.706 1.00 87.50 773 CYS A C 1
ATOM 6087 O O . CYS A 1 773 ? -18.515 -13.071 68.175 1.00 87.50 773 CYS A O 1
ATOM 6089 N N . GLY A 1 774 ? -18.914 -14.618 66.610 1.00 85.94 774 GLY A N 1
ATOM 6090 C CA . GLY A 1 774 ? -19.982 -13.899 65.903 1.00 85.94 774 GLY A CA 1
ATOM 6091 C C . GLY A 1 774 ? -19.540 -12.713 65.037 1.00 85.94 774 GLY A C 1
ATOM 6092 O O . GLY A 1 774 ? -20.378 -12.101 64.384 1.00 85.94 774 GLY A O 1
ATOM 6093 N N . LYS A 1 775 ? -18.246 -12.375 65.007 1.00 90.44 775 LYS A N 1
ATOM 6094 C CA . LYS A 1 775 ? -17.705 -11.251 64.218 1.00 90.44 775 LYS A CA 1
ATOM 6095 C C . LYS A 1 775 ? -17.484 -11.618 62.750 1.00 90.44 775 LYS A C 1
ATOM 6097 O O . LYS A 1 775 ? -17.590 -12.788 62.379 1.00 90.44 775 LYS A O 1
ATOM 6102 N N . ARG A 1 776 ? -17.164 -10.639 61.901 1.00 90.25 776 ARG A N 1
ATOM 6103 C CA . ARG A 1 776 ? -16.990 -10.874 60.461 1.00 90.25 776 ARG A CA 1
ATOM 6104 C C . ARG A 1 776 ? -15.740 -11.700 60.174 1.00 90.25 776 ARG A C 1
ATOM 6106 O O . ARG A 1 776 ? -14.761 -11.713 60.931 1.00 90.25 776 ARG A O 1
ATOM 6113 N N . LEU A 1 777 ? -15.791 -12.393 59.046 1.00 87.62 777 LEU A N 1
ATOM 6114 C CA . LEU A 1 777 ? -14.706 -13.204 58.521 1.00 87.62 777 LEU A CA 1
ATOM 6115 C C . LEU A 1 777 ? -14.038 -12.470 57.353 1.00 87.62 777 LEU A C 1
ATOM 6117 O O . LEU A 1 777 ? -14.717 -11.989 56.452 1.00 87.62 777 LEU A O 1
ATOM 6121 N N . MET A 1 778 ? -12.712 -12.368 57.381 1.00 85.12 778 MET A N 1
ATOM 6122 C CA . MET A 1 778 ? -11.892 -11.765 56.329 1.00 85.12 778 MET A CA 1
ATOM 6123 C C . MET A 1 778 ? -11.301 -12.856 55.435 1.00 85.12 778 MET A C 1
ATOM 6125 O O . MET A 1 778 ? -10.765 -13.850 55.935 1.00 85.12 778 MET A O 1
ATOM 6129 N N . ILE A 1 779 ? -11.365 -12.645 54.123 1.00 81.06 779 ILE A N 1
ATOM 6130 C CA . ILE A 1 779 ? -10.715 -13.465 53.101 1.00 81.06 779 ILE A CA 1
ATOM 6131 C C . ILE A 1 779 ? -9.256 -13.017 52.988 1.00 81.06 779 ILE A C 1
ATOM 6133 O O . ILE A 1 779 ? -8.950 -11.842 52.798 1.00 81.06 779 ILE A O 1
ATOM 6137 N N . THR A 1 780 ? -8.340 -13.973 53.091 1.00 76.12 780 THR A N 1
ATOM 6138 C CA . THR A 1 780 ? -6.892 -13.768 52.986 1.00 76.12 780 THR A CA 1
ATOM 6139 C C . THR A 1 780 ? -6.313 -14.688 51.914 1.00 76.12 780 THR A C 1
ATOM 6141 O O . THR A 1 780 ? -6.926 -15.688 51.542 1.00 76.12 780 THR A O 1
ATOM 6144 N N . GLY A 1 781 ? -5.077 -14.435 51.473 1.00 64.56 781 GLY A N 1
ATOM 6145 C CA . GLY A 1 781 ? -4.371 -15.329 50.541 1.00 64.56 781 GLY A CA 1
ATOM 6146 C C . GLY A 1 781 ? -4.130 -16.759 51.062 1.00 64.56 781 GLY A C 1
ATOM 6147 O O . GLY A 1 781 ? -3.683 -17.618 50.301 1.00 64.56 781 GLY A O 1
ATOM 6148 N N . TYR A 1 782 ? -4.423 -17.023 52.340 1.00 64.94 782 TYR A N 1
ATOM 6149 C CA . TYR A 1 782 ? -4.234 -18.311 53.009 1.00 64.94 782 TYR A CA 1
ATOM 6150 C C . TYR A 1 782 ? -5.549 -18.983 53.439 1.00 64.94 782 TYR A C 1
ATOM 6152 O O . TYR A 1 782 ? -5.493 -20.067 54.018 1.00 64.94 782 TYR A O 1
ATOM 6160 N N . GLY A 1 783 ? -6.709 -18.381 53.149 1.00 82.19 783 GLY A N 1
ATOM 6161 C CA . GLY A 1 783 ? -8.034 -18.853 53.566 1.00 82.19 783 GLY A CA 1
ATOM 6162 C C . GLY A 1 783 ? -8.835 -17.769 54.291 1.00 82.19 783 GLY A C 1
ATOM 6163 O O . GLY A 1 783 ? -8.597 -16.578 54.092 1.00 82.19 783 GLY A O 1
ATOM 6164 N N . VAL A 1 784 ? -9.765 -18.169 55.157 1.00 87.12 784 VAL A N 1
ATOM 6165 C CA . VAL A 1 784 ? -10.699 -17.266 55.848 1.00 87.12 784 VAL A CA 1
ATOM 6166 C C . VAL A 1 784 ? -10.375 -17.190 57.339 1.00 87.12 784 VAL A C 1
ATOM 6168 O O . VAL A 1 784 ? -10.186 -18.210 57.996 1.00 87.12 784 VAL A O 1
ATOM 6171 N N . THR A 1 785 ? -10.328 -15.987 57.909 1.00 89.62 785 THR A N 1
ATOM 6172 C CA . THR A 1 785 ? -10.003 -15.770 59.329 1.00 89.62 785 THR A CA 1
ATOM 6173 C C . THR A 1 785 ? -10.960 -14.794 59.998 1.00 89.62 785 THR A C 1
ATOM 6175 O O . THR A 1 785 ? -11.498 -13.907 59.347 1.00 89.62 785 THR A O 1
ATOM 6178 N N . CYS A 1 786 ? -11.153 -14.907 61.314 1.00 89.50 786 CYS A N 1
ATOM 6179 C CA . CYS A 1 786 ? -11.878 -13.888 62.071 1.00 89.50 786 CYS A CA 1
ATOM 6180 C C . CYS A 1 786 ? -11.174 -12.524 61.994 1.00 89.50 786 CYS A C 1
ATOM 6182 O O . CYS A 1 786 ? -9.954 -12.459 62.160 1.00 89.50 786 CYS A O 1
ATOM 6184 N N . GLU A 1 787 ? -11.948 -11.445 61.814 1.00 85.69 787 GLU A N 1
ATOM 6185 C CA . GLU A 1 787 ? -11.435 -10.062 61.806 1.00 85.69 787 GLU A CA 1
ATOM 6186 C C . GLU A 1 787 ? -10.721 -9.663 63.110 1.00 85.69 787 GLU A C 1
ATOM 6188 O O . GLU A 1 787 ? -9.829 -8.823 63.107 1.00 85.69 787 GLU A O 1
ATOM 6193 N N . ASP A 1 788 ? -11.053 -10.327 64.216 1.00 86.44 788 ASP A N 1
ATOM 6194 C CA . ASP A 1 788 ? -10.475 -10.080 65.536 1.00 86.44 788 ASP A CA 1
ATOM 6195 C C . ASP A 1 788 ? -9.339 -11.039 65.906 1.00 86.44 788 ASP A C 1
ATOM 6197 O O . ASP A 1 788 ? -8.875 -11.023 67.044 1.00 86.44 788 ASP A O 1
ATOM 6201 N N . ARG A 1 789 ? -8.872 -11.887 64.981 1.00 81.31 789 ARG A N 1
ATOM 6202 C CA . ARG A 1 789 ? -7.847 -12.899 65.286 1.00 81.31 789 ARG A CA 1
ATOM 6203 C C . ARG A 1 789 ? -6.501 -12.318 65.707 1.00 81.31 789 ARG A C 1
ATOM 6205 O O . ARG A 1 789 ? -5.778 -12.950 66.467 1.00 81.31 789 ARG A O 1
ATOM 6212 N N . THR A 1 790 ? -6.155 -11.139 65.207 1.00 72.50 790 THR A N 1
ATOM 6213 C CA . THR A 1 790 ? -4.840 -10.515 65.406 1.00 72.50 790 THR A CA 1
ATOM 6214 C C . THR A 1 790 ? -4.799 -9.511 66.561 1.00 72.50 790 THR A C 1
ATOM 6216 O O . THR A 1 790 ? -3.757 -8.902 66.783 1.00 72.50 790 THR A O 1
ATOM 6219 N N . LYS A 1 791 ? -5.902 -9.320 67.299 1.00 77.50 791 LYS A N 1
ATOM 6220 C CA . LYS A 1 791 ? -5.958 -8.433 68.474 1.00 77.50 791 LYS A CA 1
ATOM 6221 C C . LYS A 1 791 ? -5.451 -9.145 69.735 1.00 77.50 791 LYS A C 1
ATOM 6223 O O . LYS A 1 791 ? -5.481 -10.372 69.816 1.00 77.50 791 LYS A O 1
ATOM 6228 N N . GLU A 1 792 ? -5.006 -8.380 70.728 1.00 64.56 792 GLU A N 1
ATOM 6229 C CA . GLU A 1 792 ? -4.665 -8.898 72.061 1.00 64.56 792 GLU A CA 1
ATOM 6230 C C . GLU A 1 792 ? -5.920 -9.542 72.687 1.00 64.56 792 GLU A C 1
ATOM 6232 O O . GLU A 1 792 ? -6.984 -8.924 72.701 1.00 64.56 792 GLU A O 1
ATOM 6237 N N . ASN A 1 793 ? -5.836 -10.808 73.120 1.00 72.25 793 ASN A N 1
ATOM 6238 C CA . ASN A 1 793 ? -6.993 -11.666 73.460 1.00 72.25 793 ASN A CA 1
ATOM 6239 C C . ASN A 1 793 ? -8.004 -11.890 72.307 1.00 72.25 793 ASN A C 1
ATOM 6241 O O . ASN A 1 793 ? -9.203 -12.067 72.530 1.00 72.25 793 ASN A O 1
ATOM 6245 N N . GLY A 1 794 ? -7.518 -11.885 71.064 1.00 78.06 794 GLY A N 1
ATOM 6246 C CA . GLY A 1 794 ? -8.299 -12.051 69.842 1.00 78.06 794 GLY A CA 1
ATOM 6247 C C . GLY A 1 794 ? -8.887 -13.449 69.613 1.00 78.06 794 GLY A C 1
ATOM 6248 O O . GLY A 1 794 ? -8.512 -14.444 70.234 1.00 78.06 794 GLY A O 1
ATOM 6249 N N . CYS A 1 795 ? -9.831 -13.539 68.676 1.00 86.62 795 CYS A N 1
ATOM 6250 C CA . CYS A 1 795 ? -10.526 -14.790 68.367 1.00 86.62 795 CYS A CA 1
ATOM 6251 C C . CYS A 1 795 ? -9.613 -15.801 67.648 1.00 86.62 795 CYS A C 1
ATOM 6253 O O . CYS A 1 795 ? -9.023 -15.494 66.621 1.00 86.62 795 CYS A O 1
ATOM 6255 N N . TYR A 1 796 ? -9.559 -17.055 68.099 1.00 87.38 796 TYR A N 1
ATOM 6256 C CA . TYR A 1 796 ? -8.678 -18.075 67.503 1.00 87.38 796 TYR A CA 1
ATOM 6257 C C . TYR A 1 796 ? -9.119 -18.588 66.117 1.00 87.38 796 TYR A C 1
ATOM 6259 O O . TYR A 1 796 ? -8.390 -19.362 65.488 1.00 87.38 796 TYR A O 1
ATOM 6267 N N . PHE A 1 797 ? -10.325 -18.253 65.656 1.00 88.31 797 PHE A N 1
ATOM 6268 C CA . PHE A 1 797 ? -10.958 -18.956 64.542 1.00 88.31 797 PHE A CA 1
ATOM 6269 C C . PHE A 1 797 ? -10.366 -18.590 63.176 1.00 88.31 797 PHE A C 1
ATOM 6271 O O . PHE A 1 797 ? -10.083 -17.429 62.874 1.00 88.31 797 PHE A O 1
ATOM 6278 N N . GLY A 1 798 ? -10.181 -19.601 62.329 1.00 88.38 798 GLY A N 1
ATOM 6279 C CA . GLY A 1 798 ? -9.807 -19.441 60.928 1.00 88.38 798 GLY A CA 1
ATOM 6280 C C . GLY A 1 798 ? -9.672 -20.787 60.225 1.00 88.38 798 GLY A C 1
ATOM 6281 O O . GLY A 1 798 ? -9.269 -21.774 60.840 1.00 88.38 798 GLY A O 1
ATOM 6282 N N . ILE A 1 799 ? -10.021 -20.803 58.944 1.00 88.88 799 ILE A N 1
ATOM 6283 C CA . ILE A 1 799 ? -10.014 -21.960 58.054 1.00 88.88 799 ILE A CA 1
ATOM 6284 C C . ILE A 1 799 ? -9.001 -21.669 56.948 1.00 88.88 799 ILE A C 1
ATOM 6286 O O . ILE A 1 799 ? -9.232 -20.824 56.084 1.00 88.88 799 ILE A O 1
ATOM 6290 N N . GLY A 1 800 ? -7.852 -22.339 57.022 1.00 83.81 800 GLY A N 1
ATOM 6291 C CA . GLY A 1 800 ? -6.802 -22.260 56.011 1.00 83.81 800 GLY A CA 1
ATOM 6292 C C . GLY A 1 800 ? -6.855 -23.422 55.022 1.00 83.81 800 GLY A C 1
ATOM 6293 O O . GLY A 1 800 ? -7.895 -24.040 54.809 1.00 83.81 800 GLY A O 1
ATOM 6294 N N . GLU A 1 801 ? -5.707 -23.763 54.445 1.00 86.25 801 GLU A N 1
ATOM 6295 C CA . GLU A 1 801 ? -5.557 -24.997 53.672 1.00 86.25 801 GLU A CA 1
ATOM 6296 C C . GLU A 1 801 ? -5.735 -26.235 54.572 1.00 86.25 801 GLU A C 1
ATOM 6298 O O . GLU A 1 801 ? -5.065 -26.373 55.597 1.00 86.25 801 GLU A O 1
ATOM 6303 N N . ILE A 1 802 ? -6.611 -27.162 54.174 1.00 86.56 802 ILE A N 1
ATOM 6304 C CA . ILE A 1 802 ? -6.875 -28.410 54.899 1.00 86.56 802 ILE A CA 1
ATOM 6305 C C . ILE A 1 802 ? -6.374 -29.576 54.052 1.00 86.56 802 ILE A C 1
ATOM 6307 O O . ILE A 1 802 ? -6.872 -29.817 52.956 1.00 86.56 802 ILE A O 1
ATOM 6311 N N . ALA A 1 803 ? -5.366 -30.298 54.553 1.00 84.12 803 ALA A N 1
ATOM 6312 C CA . ALA A 1 803 ? -4.794 -31.484 53.907 1.00 84.12 803 ALA A CA 1
ATOM 6313 C C . ALA A 1 803 ? -4.532 -31.298 52.396 1.00 84.12 803 ALA A C 1
ATOM 6315 O O . ALA A 1 803 ? -5.001 -32.077 51.567 1.00 84.12 803 ALA A O 1
ATOM 6316 N N . GLY A 1 804 ? -3.791 -30.258 52.005 1.00 78.81 804 GLY A N 1
ATOM 6317 C CA . GLY A 1 804 ? -3.425 -30.059 50.599 1.00 78.81 804 GLY A CA 1
ATOM 6318 C C . GLY A 1 804 ? -4.496 -29.387 49.731 1.00 78.81 804 GLY A C 1
ATOM 6319 O O . GLY A 1 804 ? -4.338 -29.377 48.505 1.00 78.81 804 GLY A O 1
ATOM 6320 N N . LYS A 1 805 ? -5.607 -28.920 50.322 1.00 82.25 805 LYS A N 1
ATOM 6321 C CA . LYS A 1 805 ? -6.758 -28.332 49.623 1.00 82.25 805 LYS A CA 1
ATOM 6322 C C . LYS A 1 805 ? -7.116 -26.956 50.180 1.00 82.25 805 LYS A C 1
ATOM 6324 O O . LYS A 1 805 ? -7.338 -26.802 51.379 1.00 82.25 805 LYS A O 1
ATOM 6329 N N . HIS A 1 806 ? -7.218 -25.980 49.280 1.00 84.38 806 HIS A N 1
ATOM 6330 C CA . HIS A 1 806 ? -7.911 -24.721 49.541 1.00 84.38 806 HIS A CA 1
ATOM 6331 C C . HIS A 1 806 ? -9.401 -24.919 49.260 1.00 84.38 806 HIS A C 1
ATOM 6333 O O . HIS A 1 806 ? -9.749 -25.524 48.245 1.00 84.38 806 HIS A O 1
ATOM 6339 N N . LEU A 1 807 ? -10.243 -24.436 50.167 1.00 84.19 807 LEU A N 1
ATOM 6340 C CA . LEU A 1 807 ? -11.693 -24.439 50.014 1.00 84.19 807 LEU A CA 1
ATOM 6341 C C . LEU A 1 807 ? -12.125 -23.123 49.360 1.00 84.19 807 LEU A C 1
ATOM 6343 O O . LEU A 1 807 ? -11.540 -22.082 49.662 1.00 84.19 807 LEU A O 1
ATOM 6347 N N . ASP A 1 808 ? -13.104 -23.183 48.464 1.00 86.00 808 ASP A N 1
ATOM 6348 C CA . ASP A 1 808 ? -13.779 -21.996 47.933 1.00 86.00 808 ASP A CA 1
ATOM 6349 C C . ASP A 1 808 ? -14.738 -21.374 48.962 1.00 86.00 808 ASP A C 1
ATOM 6351 O O . ASP A 1 808 ? -15.080 -21.990 49.977 1.00 86.00 808 ASP A O 1
ATOM 6355 N N . ASP A 1 809 ? -15.141 -20.131 48.690 1.00 85.50 809 ASP A N 1
ATOM 6356 C CA . ASP A 1 809 ? -15.973 -19.317 49.578 1.00 85.50 809 ASP A CA 1
ATOM 6357 C C . ASP A 1 809 ? -17.308 -20.019 49.898 1.00 85.50 809 ASP A C 1
ATOM 6359 O O . ASP A 1 809 ? -17.674 -20.112 51.070 1.00 85.50 809 ASP A O 1
ATOM 6363 N N . ASP A 1 810 ? -17.974 -20.609 48.900 1.00 84.62 810 ASP A N 1
ATOM 6364 C CA . ASP A 1 810 ? -19.254 -21.315 49.065 1.00 84.62 810 ASP A CA 1
ATOM 6365 C C . ASP A 1 810 ? -19.117 -22.544 49.976 1.00 84.62 810 ASP A C 1
ATOM 6367 O O . ASP A 1 810 ? -19.932 -22.768 50.874 1.00 84.62 810 ASP A O 1
ATOM 6371 N N . THR A 1 811 ? -18.043 -23.318 49.810 1.00 86.50 811 THR A N 1
ATOM 6372 C CA . THR A 1 811 ? -17.744 -24.483 50.654 1.00 86.50 811 THR A CA 1
ATOM 6373 C C . THR A 1 811 ? -17.470 -24.080 52.104 1.00 86.50 811 THR A C 1
ATOM 6375 O O . THR A 1 811 ? -17.879 -24.781 53.035 1.00 86.50 811 THR A O 1
ATOM 6378 N N . ILE A 1 812 ? -16.789 -22.951 52.323 1.00 89.25 812 ILE A N 1
ATOM 6379 C CA . ILE A 1 812 ? -16.523 -22.415 53.666 1.00 89.25 812 ILE A CA 1
ATOM 6380 C C . ILE A 1 812 ? -17.815 -21.903 54.309 1.00 89.25 812 ILE A C 1
ATOM 6382 O O . ILE A 1 812 ? -18.068 -22.210 55.475 1.00 89.25 812 ILE A O 1
ATOM 6386 N N . ILE A 1 813 ? -18.643 -21.168 53.560 1.00 89.75 813 ILE A N 1
ATOM 6387 C CA . ILE A 1 813 ? -19.958 -20.693 54.016 1.00 89.75 813 ILE A CA 1
ATOM 6388 C C . ILE A 1 813 ? -20.819 -21.886 54.436 1.00 89.75 813 ILE A C 1
ATOM 6390 O O . ILE A 1 813 ? -21.364 -21.894 55.540 1.00 89.75 813 ILE A O 1
ATOM 6394 N N . LYS A 1 814 ? -20.864 -22.933 53.606 1.00 89.56 814 LYS A N 1
ATOM 6395 C CA . LYS A 1 814 ? -21.599 -24.169 53.885 1.00 89.56 814 LYS A CA 1
ATOM 6396 C C . LYS A 1 814 ? -21.097 -24.870 55.149 1.00 89.56 814 LYS A C 1
ATOM 6398 O O . LYS A 1 814 ? -21.888 -25.180 56.033 1.00 89.56 814 LYS A O 1
ATOM 6403 N N . LEU A 1 815 ? -19.781 -25.040 55.302 1.00 91.44 815 LEU A N 1
ATOM 6404 C CA . LEU A 1 815 ? -19.187 -25.637 56.505 1.00 91.44 815 LEU A CA 1
ATOM 6405 C C . LEU A 1 815 ? -19.539 -24.865 57.788 1.00 91.44 815 LEU A C 1
ATOM 6407 O O . LEU A 1 815 ? -19.737 -25.478 58.837 1.00 91.44 815 LEU A O 1
ATOM 6411 N N . ILE A 1 816 ? -19.588 -23.533 57.722 1.00 91.12 816 ILE A N 1
ATOM 6412 C CA . ILE A 1 816 ? -19.878 -22.679 58.880 1.00 91.12 816 ILE A CA 1
ATOM 6413 C C . ILE A 1 816 ? -21.371 -22.681 59.217 1.00 91.12 816 ILE A C 1
ATOM 6415 O O . ILE A 1 816 ? -21.719 -22.805 60.391 1.00 91.12 816 ILE A O 1
ATOM 6419 N N . ASN A 1 817 ? -22.238 -22.563 58.211 1.00 90.50 817 ASN A N 1
ATOM 6420 C CA . ASN A 1 817 ? -23.679 -22.412 58.411 1.00 90.50 817 ASN A CA 1
ATOM 6421 C C . ASN A 1 817 ? -24.394 -23.756 58.602 1.00 90.50 817 ASN A C 1
ATOM 6423 O O . ASN A 1 817 ? -25.275 -23.868 59.449 1.00 90.50 817 ASN A O 1
ATOM 6427 N N . GLU A 1 818 ? -24.012 -24.780 57.838 1.00 89.62 818 GLU A N 1
ATOM 6428 C CA . GLU A 1 818 ? -24.646 -26.107 57.860 1.00 89.62 818 GLU A CA 1
ATOM 6429 C C . GLU A 1 818 ? -23.886 -27.109 58.743 1.00 89.62 818 GLU A C 1
ATOM 6431 O O . GLU A 1 818 ? -24.370 -28.204 59.023 1.00 89.62 818 GLU A O 1
ATOM 6436 N N . GLY A 1 819 ? -22.683 -26.752 59.203 1.00 87.38 819 GLY A N 1
ATOM 6437 C CA . GLY A 1 819 ? -21.860 -27.578 60.087 1.00 87.38 819 GLY A CA 1
ATOM 6438 C C . GLY A 1 819 ? -21.124 -28.727 59.391 1.00 87.38 819 GLY A C 1
ATOM 6439 O O . GLY A 1 819 ? -20.292 -29.376 60.030 1.00 87.38 819 GLY A O 1
ATOM 6440 N N . ALA A 1 820 ? -21.371 -28.974 58.102 1.00 89.06 820 ALA A N 1
ATOM 6441 C CA . ALA A 1 820 ? -20.640 -29.945 57.294 1.00 89.06 820 ALA A CA 1
ATOM 6442 C C . ALA A 1 820 ? -20.587 -29.554 55.806 1.00 89.06 820 ALA A C 1
ATOM 6444 O O . ALA A 1 820 ? -21.448 -28.831 55.314 1.00 89.06 820 ALA A O 1
ATOM 6445 N N . THR A 1 821 ? -19.586 -30.050 55.077 1.00 90.38 821 THR A N 1
ATOM 6446 C CA . THR A 1 821 ? -19.482 -29.915 53.613 1.00 90.38 821 THR A CA 1
ATOM 6447 C C . THR A 1 821 ? -20.039 -31.141 52.888 1.00 90.38 821 THR A C 1
ATOM 6449 O O . THR A 1 821 ? -20.202 -32.216 53.471 1.00 90.38 821 THR A O 1
ATOM 6452 N N . ASP A 1 822 ? -20.210 -31.023 51.569 1.00 86.94 822 ASP A N 1
ATOM 6453 C CA . ASP A 1 822 ? -20.301 -32.192 50.687 1.00 86.94 822 ASP A CA 1
ATOM 6454 C C . ASP A 1 822 ? -18.965 -32.960 50.639 1.00 86.94 822 ASP A C 1
ATOM 6456 O O . ASP A 1 822 ? -17.960 -32.544 51.229 1.00 86.94 822 ASP A O 1
ATOM 6460 N N . ILE A 1 823 ? -18.941 -34.109 49.948 1.00 85.06 823 ILE A N 1
ATOM 6461 C CA . ILE A 1 823 ? -17.718 -34.908 49.790 1.00 85.06 823 ILE A CA 1
ATOM 6462 C C . ILE A 1 823 ? -16.712 -34.120 48.950 1.00 85.06 823 ILE A C 1
ATOM 6464 O O . ILE A 1 823 ? -16.885 -33.932 47.747 1.00 85.06 823 ILE A O 1
ATOM 6468 N N . ILE A 1 824 ? -15.609 -33.727 49.579 1.00 82.94 824 ILE A N 1
ATOM 6469 C CA . ILE A 1 824 ? -14.492 -33.064 48.918 1.00 82.94 824 ILE A CA 1
ATOM 6470 C C . ILE A 1 824 ? -13.474 -34.132 48.524 1.00 82.94 824 ILE A C 1
ATOM 6472 O O . ILE A 1 824 ? -13.023 -34.946 49.337 1.00 82.94 824 ILE A O 1
ATOM 6476 N N . THR A 1 825 ? -13.106 -34.140 47.243 1.00 82.81 825 THR A N 1
ATOM 6477 C CA . THR A 1 825 ? -12.219 -35.164 46.689 1.00 82.81 825 THR A CA 1
ATOM 6478 C C . THR A 1 825 ? -10.750 -34.742 46.694 1.00 82.81 825 THR A C 1
ATOM 6480 O O . THR A 1 825 ? -10.385 -33.606 46.369 1.00 82.81 825 THR A O 1
ATOM 6483 N N . GLY A 1 826 ? -9.864 -35.690 47.002 1.00 80.25 826 GLY A N 1
ATOM 6484 C CA . GLY A 1 826 ? -8.421 -35.538 46.822 1.00 80.25 826 GLY A CA 1
ATOM 6485 C C . GLY A 1 826 ? -7.683 -34.731 47.895 1.00 80.25 826 GLY A C 1
ATOM 6486 O O . GLY A 1 826 ? -6.701 -34.065 47.553 1.00 80.25 826 GLY A O 1
ATOM 6487 N N . PHE A 1 827 ? -8.110 -34.801 49.157 1.00 84.81 827 PHE A N 1
ATOM 6488 C CA . PHE A 1 827 ? -7.275 -34.427 50.303 1.00 84.81 827 PHE A CA 1
ATOM 6489 C C . PHE A 1 827 ? -5.995 -35.262 50.335 1.00 84.81 827 PHE A C 1
ATOM 6491 O O . PHE A 1 827 ? -5.995 -36.408 49.903 1.00 84.81 827 PHE A O 1
ATOM 6498 N N . LYS A 1 828 ? -4.898 -34.709 50.845 1.00 78.69 828 LYS A N 1
ATOM 6499 C CA . LYS A 1 828 ? -3.593 -35.363 50.970 1.00 78.69 828 LYS A CA 1
ATOM 6500 C C . LYS A 1 828 ? -3.319 -35.726 52.426 1.00 78.69 828 LYS A C 1
ATOM 6502 O O . LYS A 1 828 ? -3.256 -34.856 53.289 1.00 78.69 828 LYS A O 1
ATOM 6507 N N . SER A 1 829 ? -3.110 -37.010 52.697 1.00 78.56 829 SER A N 1
ATOM 6508 C CA . SER A 1 829 ? -2.664 -37.492 54.006 1.00 78.56 829 SER A CA 1
ATOM 6509 C C . SER A 1 829 ? -1.227 -37.041 54.311 1.00 78.56 829 SER A C 1
ATOM 6511 O O . SER A 1 829 ? -0.495 -36.590 53.427 1.00 78.56 829 SER A O 1
ATOM 6513 N N . LYS A 1 830 ? -0.766 -37.260 55.551 1.00 74.38 830 LYS A N 1
ATOM 6514 C CA . LYS A 1 830 ? 0.644 -37.053 55.945 1.00 74.38 830 LYS A CA 1
ATOM 6515 C C . LYS A 1 830 ? 1.637 -37.911 55.140 1.00 74.38 830 LYS A C 1
ATOM 6517 O O . LYS A 1 830 ? 2.795 -37.535 55.016 1.00 74.38 830 LYS A O 1
ATOM 6522 N N . SER A 1 831 ? 1.185 -39.026 54.559 1.00 63.69 831 SER A N 1
ATOM 6523 C CA . SER A 1 831 ? 1.963 -39.876 53.643 1.00 63.69 831 SER A CA 1
ATOM 6524 C C . SER A 1 831 ? 1.797 -39.492 52.165 1.00 63.69 831 SER A C 1
ATOM 6526 O O . SER A 1 831 ? 2.203 -40.241 51.280 1.00 63.69 831 SER A O 1
ATOM 6528 N N . ASN A 1 832 ? 1.202 -38.326 51.883 1.00 67.31 832 ASN A N 1
ATOM 6529 C CA . ASN A 1 832 ? 0.921 -37.801 50.544 1.00 67.31 832 ASN A CA 1
ATOM 6530 C C . ASN A 1 832 ? -0.099 -38.633 49.729 1.00 67.31 832 ASN A C 1
ATOM 6532 O O . ASN A 1 832 ? -0.268 -38.419 48.526 1.00 67.31 832 ASN A O 1
ATOM 6536 N N . ALA A 1 833 ? -0.803 -39.569 50.376 1.00 64.81 833 ALA A N 1
ATOM 6537 C CA . ALA A 1 833 ? -1.867 -40.359 49.766 1.00 64.81 833 ALA A CA 1
ATOM 6538 C C . ALA A 1 833 ? -3.143 -39.521 49.623 1.00 64.81 833 ALA A C 1
ATOM 6540 O O . ALA A 1 833 ? -3.529 -38.810 50.551 1.00 64.81 833 ALA A O 1
ATOM 6541 N N . LYS A 1 834 ? -3.811 -39.617 48.467 1.00 74.06 834 LYS A N 1
ATOM 6542 C CA . LYS A 1 834 ? -5.079 -38.916 48.240 1.00 74.06 834 LYS A CA 1
ATOM 6543 C C . LYS A 1 834 ? -6.258 -39.670 48.863 1.00 74.06 834 LYS A C 1
ATOM 6545 O O . LYS A 1 834 ? -6.342 -40.882 48.676 1.00 74.06 834 LYS A O 1
ATOM 6550 N N . PHE A 1 835 ? -7.161 -38.961 49.534 1.00 80.56 835 PHE A N 1
ATOM 6551 C CA . PHE A 1 835 ? -8.421 -39.481 50.071 1.00 80.56 835 PHE A CA 1
ATOM 6552 C C . PHE A 1 835 ? -9.569 -38.482 49.863 1.00 80.56 835 PHE A C 1
ATOM 6554 O O . PHE A 1 835 ? -9.332 -37.298 49.618 1.00 80.56 835 PHE A O 1
ATOM 6561 N N . ASN A 1 836 ? -10.807 -38.963 49.939 1.00 83.19 836 ASN A N 1
ATOM 6562 C CA . ASN A 1 836 ? -12.015 -38.139 49.886 1.00 83.19 836 ASN A CA 1
ATOM 6563 C C . ASN A 1 836 ? -12.634 -38.113 51.285 1.00 83.19 836 ASN A C 1
ATOM 6565 O O . ASN A 1 836 ? -12.546 -39.112 51.997 1.00 83.19 836 ASN A O 1
ATOM 6569 N N . ALA A 1 837 ? -13.219 -36.990 51.680 1.00 86.56 837 ALA A N 1
ATOM 6570 C CA . ALA A 1 837 ? -13.888 -36.846 52.970 1.00 86.56 837 ALA A CA 1
ATOM 6571 C C . ALA A 1 837 ? -14.888 -35.689 52.913 1.00 86.56 837 ALA A C 1
ATOM 6573 O O . ALA A 1 837 ? -14.751 -34.789 52.082 1.00 86.56 837 ALA A O 1
ATOM 6574 N N . LYS A 1 838 ? -15.863 -35.683 53.816 1.00 89.62 838 LYS A N 1
ATOM 6575 C CA . LYS A 1 838 ? -16.569 -34.453 54.185 1.00 89.62 838 LYS A CA 1
ATOM 6576 C C . LYS A 1 838 ? -15.754 -33.730 55.258 1.00 89.62 838 LYS A C 1
ATOM 6578 O O . LYS A 1 838 ? -14.967 -34.351 55.976 1.00 89.62 838 LYS A O 1
ATOM 6583 N N . LEU A 1 839 ? -15.924 -32.421 55.373 1.00 91.44 839 LEU A N 1
ATOM 6584 C CA . LEU A 1 839 ? -15.433 -31.651 56.511 1.00 91.44 839 LEU A CA 1
ATOM 6585 C C . LEU A 1 839 ? -16.608 -31.345 57.427 1.00 91.44 839 LEU A C 1
ATOM 6587 O O . LEU A 1 839 ? -17.672 -30.979 56.941 1.00 91.44 839 LEU A O 1
ATOM 6591 N N . LYS A 1 840 ? -16.414 -31.481 58.737 1.00 90.88 840 LYS A N 1
ATOM 6592 C CA . LYS A 1 840 ? -17.432 -31.209 59.753 1.00 90.88 840 LYS A CA 1
ATOM 6593 C C . LYS A 1 840 ? -16.889 -30.238 60.786 1.00 90.88 840 LYS A C 1
ATOM 6595 O O . LYS A 1 840 ? -15.757 -30.386 61.247 1.00 90.88 840 LYS A O 1
ATOM 6600 N N . LEU A 1 841 ? -17.690 -29.244 61.147 1.00 90.50 841 LEU A N 1
ATOM 6601 C CA . LEU A 1 841 ? -17.368 -28.294 62.198 1.00 90.50 841 LEU A CA 1
ATOM 6602 C C . LEU A 1 841 ? -17.864 -28.855 63.535 1.00 90.50 841 LEU A C 1
ATOM 6604 O O . LEU A 1 841 ? -19.064 -28.924 63.789 1.00 90.50 841 LEU A O 1
ATOM 6608 N N . ILE A 1 842 ? -16.938 -29.262 64.397 1.00 87.81 842 ILE A N 1
ATOM 6609 C CA . ILE A 1 842 ? -17.245 -29.796 65.727 1.00 87.81 842 ILE A CA 1
ATOM 6610 C C . ILE A 1 842 ? -16.930 -28.773 66.812 1.00 87.81 842 ILE A C 1
ATOM 6612 O O . ILE A 1 842 ? -16.122 -27.866 66.614 1.00 87.81 842 ILE A O 1
ATOM 6616 N N . THR A 1 843 ? -17.565 -28.929 67.971 1.00 86.12 843 THR A N 1
ATOM 6617 C CA . THR A 1 843 ? -17.252 -28.162 69.185 1.00 86.12 843 THR A CA 1
ATOM 6618 C C . THR A 1 843 ? -16.636 -29.124 70.186 1.00 86.12 843 THR A C 1
ATOM 6620 O O . THR A 1 843 ? -17.249 -30.151 70.465 1.00 86.12 843 THR A O 1
ATOM 6623 N N . ASP A 1 844 ? -15.433 -28.833 70.671 1.00 80.00 844 ASP A N 1
ATOM 6624 C CA . ASP A 1 844 ? -14.794 -29.644 71.706 1.00 80.00 844 ASP A CA 1
ATOM 6625 C C . ASP A 1 844 ? -15.399 -29.386 73.100 1.00 80.00 844 ASP A C 1
ATOM 6627 O O . ASP A 1 844 ? -16.236 -28.497 73.284 1.00 80.00 844 ASP A O 1
ATOM 6631 N N . GLU A 1 845 ? -14.964 -30.172 74.087 1.00 76.19 845 GLU A N 1
ATOM 6632 C CA . GLU A 1 845 ? -15.433 -30.120 75.482 1.00 76.19 845 GLU A CA 1
ATOM 6633 C C . GLU A 1 845 ? -15.188 -28.759 76.163 1.00 76.19 845 GLU A C 1
ATOM 6635 O O . GLU A 1 845 ? -15.851 -28.432 77.143 1.00 76.19 845 GLU A O 1
ATOM 6640 N N . ASN A 1 846 ? -14.287 -27.934 75.615 1.00 75.94 846 ASN A N 1
ATOM 6641 C CA . ASN A 1 846 ? -13.981 -26.586 76.097 1.00 75.94 846 ASN A CA 1
ATOM 6642 C C . ASN A 1 846 ? -14.734 -25.489 75.317 1.00 75.94 846 ASN A C 1
ATOM 6644 O O . ASN A 1 846 ? -14.434 -24.304 75.467 1.00 75.94 846 ASN A O 1
ATOM 6648 N N . GLY A 1 847 ? -15.685 -25.855 74.450 1.00 75.56 847 GLY A N 1
ATOM 6649 C CA . GLY A 1 847 ? -16.450 -24.910 73.633 1.00 75.56 847 GLY A CA 1
ATOM 6650 C C . GLY A 1 847 ? -15.720 -24.413 72.377 1.00 75.56 847 GLY A C 1
ATOM 6651 O O . GLY A 1 847 ? -16.208 -23.502 71.702 1.00 75.56 847 GLY A O 1
ATOM 6652 N N . LYS A 1 848 ? -14.564 -24.987 72.018 1.00 84.06 848 LYS A N 1
ATOM 6653 C CA . LYS A 1 848 ? -13.763 -24.570 70.860 1.00 84.06 848 LYS A CA 1
ATOM 6654 C C . LYS A 1 848 ? -14.242 -25.256 69.579 1.00 84.06 848 LYS A C 1
ATOM 6656 O O . LYS A 1 848 ? -14.341 -26.476 69.494 1.00 84.06 848 LYS A O 1
ATOM 6661 N N . LYS A 1 849 ? -14.493 -24.467 68.538 1.00 85.31 849 LYS A N 1
ATOM 6662 C CA . LYS A 1 849 ? -14.866 -24.905 67.192 1.00 85.31 849 LYS A CA 1
ATOM 6663 C C . LYS A 1 849 ? -13.630 -25.362 66.416 1.00 85.31 849 LYS A C 1
ATOM 6665 O O . LYS A 1 849 ? -12.658 -24.614 66.299 1.00 85.31 849 LYS A O 1
ATOM 6670 N N . SER A 1 850 ? -13.665 -26.563 65.850 1.00 85.19 850 SER A N 1
ATOM 6671 C CA . SER A 1 850 ? -12.596 -27.095 64.997 1.00 85.19 850 SER A CA 1
ATOM 6672 C C . SER A 1 850 ? -13.160 -27.883 63.817 1.00 85.19 850 SER A C 1
ATOM 6674 O O . SER A 1 850 ? -14.275 -28.395 63.878 1.00 85.19 850 SER A O 1
ATOM 6676 N N . VAL A 1 851 ? -12.406 -27.939 62.718 1.00 89.81 851 VAL A N 1
ATOM 6677 C CA . VAL A 1 851 ? -12.798 -28.671 61.508 1.00 89.81 851 VAL A CA 1
ATOM 6678 C C . VAL A 1 851 ? -12.157 -30.055 61.535 1.00 89.81 851 VAL A C 1
ATOM 6680 O O . VAL A 1 851 ? -10.937 -30.164 61.665 1.00 89.81 851 VAL A O 1
ATOM 6683 N N . VAL A 1 852 ? -12.967 -31.102 61.391 1.00 90.75 852 VAL A N 1
ATOM 6684 C CA . VAL A 1 852 ? -12.527 -32.504 61.339 1.00 90.75 852 VAL A CA 1
ATOM 6685 C C . VAL A 1 852 ? -12.991 -33.187 60.058 1.00 90.75 852 VAL A C 1
ATOM 6687 O O . VAL A 1 852 ? -13.930 -32.733 59.405 1.00 90.75 852 VAL A O 1
ATOM 6690 N N . PHE A 1 853 ? -12.320 -34.279 59.692 1.00 89.94 853 PHE A N 1
ATOM 6691 C CA . PHE A 1 853 ? -12.745 -35.129 58.583 1.00 89.94 853 PHE A CA 1
ATOM 6692 C C . PHE A 1 853 ? -13.872 -36.061 59.025 1.00 89.94 853 PHE A C 1
ATOM 6694 O O . PHE A 1 853 ? -13.760 -36.716 60.060 1.00 89.94 853 PHE A O 1
ATOM 6701 N N . ASP A 1 854 ? -14.909 -36.146 58.203 1.00 85.69 854 ASP A N 1
ATOM 6702 C CA . ASP A 1 854 ? -16.006 -37.097 58.329 1.00 85.69 854 ASP A CA 1
ATOM 6703 C C . ASP A 1 854 ? -15.978 -38.050 57.122 1.00 85.69 854 ASP A C 1
ATOM 6705 O O . ASP A 1 854 ? -15.980 -37.622 55.960 1.00 85.69 854 ASP A O 1
ATOM 6709 N N . PHE A 1 855 ? -15.868 -39.346 57.415 1.00 79.00 855 PHE A N 1
ATOM 6710 C CA . PHE A 1 855 ? -15.712 -40.425 56.437 1.00 79.00 855 PHE A CA 1
ATOM 6711 C C . PHE A 1 855 ? -16.971 -41.297 56.307 1.00 79.00 855 PHE A C 1
ATOM 6713 O O . PHE A 1 855 ? -16.942 -42.288 55.574 1.00 79.00 855 PHE A O 1
ATOM 6720 N N . GLU A 1 856 ? -18.070 -40.963 56.995 1.00 67.88 856 GLU A N 1
ATOM 6721 C CA . GLU A 1 856 ? -19.320 -41.717 56.874 1.00 67.88 856 GLU A CA 1
ATOM 6722 C C . GLU A 1 856 ? -19.849 -41.703 55.428 1.00 67.88 856 GLU A C 1
ATOM 6724 O O . GLU A 1 856 ? -19.979 -40.654 54.788 1.00 67.88 856 GLU A O 1
ATOM 6729 N N . GLY A 1 857 ? -20.160 -42.896 54.907 1.00 60.22 857 GLY A N 1
ATOM 6730 C CA . GLY A 1 857 ? -20.692 -43.098 53.554 1.00 60.22 857 GLY A CA 1
ATOM 6731 C C . GLY A 1 857 ? -19.649 -43.268 52.440 1.00 60.22 857 GLY A C 1
ATOM 6732 O O . GLY A 1 857 ? -20.019 -43.221 51.269 1.00 60.22 857 GLY A O 1
ATOM 6733 N N . ILE A 1 858 ? -18.363 -43.463 52.763 1.00 61.91 858 ILE A N 1
ATOM 6734 C CA . ILE A 1 858 ? -17.293 -43.673 51.771 1.00 61.91 858 ILE A CA 1
ATOM 6735 C C . ILE A 1 858 ? -16.882 -45.157 51.737 1.00 61.91 858 ILE A C 1
ATOM 6737 O O . ILE A 1 858 ? -16.079 -45.605 52.554 1.00 61.91 858 ILE A O 1
ATOM 6741 N N . GLU A 1 859 ? -17.414 -45.933 50.785 1.00 56.66 859 GLU A N 1
ATOM 6742 C CA . GLU A 1 859 ? -16.996 -47.326 50.551 1.00 56.66 859 GLU A CA 1
ATOM 6743 C C . GLU A 1 859 ? -15.647 -47.410 49.811 1.00 56.66 859 GLU A C 1
ATOM 6745 O O . GLU A 1 859 ? -15.349 -46.618 48.914 1.00 56.66 859 GLU A O 1
ATOM 6750 N N . ALA A 1 860 ? -14.817 -48.397 50.172 1.00 60.28 860 ALA A N 1
ATOM 6751 C CA . ALA A 1 860 ? -13.569 -48.674 49.466 1.00 60.28 860 ALA A CA 1
ATOM 6752 C C . ALA A 1 860 ? -13.862 -49.285 48.087 1.00 60.28 860 ALA A C 1
ATOM 6754 O O . ALA A 1 860 ? -14.429 -50.372 47.981 1.00 60.28 860 ALA A O 1
ATOM 6755 N N . GLU A 1 861 ? -13.442 -48.594 47.030 1.00 72.38 861 GLU A N 1
ATOM 6756 C CA . GLU A 1 861 ? -13.693 -48.994 45.647 1.00 72.38 861 GLU A CA 1
ATOM 6757 C C . GLU A 1 861 ? -13.001 -50.338 45.329 1.00 72.38 861 GLU A C 1
ATOM 6759 O O . GLU A 1 861 ? -11.771 -50.466 45.398 1.00 72.38 861 GLU A O 1
ATOM 6764 N N . LYS A 1 862 ? -13.793 -51.371 45.015 1.00 80.94 862 LYS A N 1
ATOM 6765 C CA . LYS A 1 862 ? -13.300 -52.705 44.636 1.00 80.94 862 LYS A CA 1
ATOM 6766 C C . LYS A 1 862 ? -12.972 -52.755 43.145 1.00 80.94 862 LYS A C 1
ATOM 6768 O O . LYS A 1 862 ? -13.690 -52.187 42.326 1.00 80.94 862 LYS A O 1
ATOM 6773 N N . LEU A 1 863 ? -11.922 -53.490 42.783 1.00 80.12 863 LEU A N 1
ATOM 6774 C CA . LEU A 1 863 ? -11.625 -53.797 41.386 1.00 80.12 863 LEU A CA 1
ATOM 6775 C C . LEU A 1 863 ? -12.599 -54.883 40.908 1.00 80.12 863 LEU A C 1
ATOM 6777 O O . LEU A 1 863 ? -12.611 -55.995 41.441 1.00 80.12 863 LEU A O 1
ATOM 6781 N N . LYS A 1 864 ? -13.456 -54.528 39.948 1.00 77.62 864 LYS A N 1
ATOM 6782 C CA . LYS A 1 864 ? -14.600 -55.344 39.527 1.00 77.62 864 LYS A CA 1
ATOM 6783 C C . LYS A 1 864 ? -14.158 -56.731 39.033 1.00 77.62 864 LYS A C 1
ATOM 6785 O O . LYS A 1 864 ? -13.222 -56.851 38.248 1.00 77.62 864 LYS A O 1
ATOM 6790 N N . ASP A 1 865 ? -14.828 -57.777 39.519 1.00 77.75 865 ASP A N 1
ATOM 6791 C CA . ASP A 1 865 ? -14.652 -59.181 39.111 1.00 77.75 865 ASP A CA 1
ATOM 6792 C C . ASP A 1 865 ? -13.202 -59.720 39.156 1.00 77.75 865 ASP A C 1
ATOM 6794 O O . ASP A 1 865 ? -12.847 -60.616 38.391 1.00 77.75 865 ASP A O 1
ATOM 6798 N N . CYS A 1 866 ? -12.349 -59.196 40.047 1.00 82.25 866 CYS A N 1
ATOM 6799 C CA . CYS A 1 866 ? -10.950 -59.617 40.198 1.00 82.25 866 CYS A CA 1
ATOM 6800 C C . CYS A 1 866 ? -10.682 -60.251 41.568 1.00 82.25 866 CYS A C 1
ATOM 6802 O O . CYS A 1 866 ? -10.910 -59.625 42.607 1.00 82.25 866 CYS A O 1
ATOM 6804 N N . LYS A 1 867 ? -10.133 -61.471 41.574 1.00 88.44 867 LYS A N 1
ATOM 6805 C CA . LYS A 1 867 ? -9.685 -62.174 42.786 1.00 88.44 867 LYS A CA 1
ATOM 6806 C C . LYS A 1 867 ? -8.164 -62.193 42.872 1.00 88.44 867 LYS A C 1
ATOM 6808 O O . LYS A 1 867 ? -7.476 -62.259 41.860 1.00 88.44 867 LYS A O 1
ATOM 6813 N N . CYS A 1 868 ? -7.648 -62.119 44.092 1.00 87.75 868 CYS A N 1
ATOM 6814 C CA . CYS A 1 868 ? -6.222 -62.121 44.369 1.00 87.75 868 CYS A CA 1
ATOM 6815 C C . CYS A 1 868 ? -5.567 -63.432 43.895 1.00 87.75 868 CYS A C 1
ATOM 6817 O O . CYS A 1 868 ? -5.988 -64.493 44.359 1.00 87.75 868 CYS A O 1
ATOM 6819 N N . PRO A 1 869 ? -4.512 -63.382 43.060 1.00 83.44 869 PRO A N 1
ATOM 6820 C CA . PRO A 1 869 ? -3.807 -64.577 42.584 1.00 83.44 869 PRO A CA 1
ATOM 6821 C C . PRO A 1 869 ? -3.141 -65.399 43.697 1.00 83.44 869 PRO A C 1
ATOM 6823 O O . PRO A 1 869 ? -2.953 -66.603 43.546 1.00 83.44 869 PRO A O 1
ATOM 6826 N N . ASP A 1 870 ? -2.798 -64.759 44.820 1.00 84.75 870 ASP A N 1
ATOM 6827 C CA . ASP A 1 870 ? -2.099 -65.409 45.933 1.00 84.75 870 ASP A CA 1
ATOM 6828 C C . ASP A 1 870 ? -3.046 -66.038 46.972 1.00 84.75 870 ASP A C 1
ATOM 6830 O O . ASP A 1 870 ? -2.649 -66.984 47.647 1.00 84.75 870 ASP A O 1
ATOM 6834 N N . CYS A 1 871 ? -4.276 -65.528 47.148 1.00 84.69 871 CYS A N 1
ATOM 6835 C CA . CYS A 1 871 ? -5.178 -65.999 48.217 1.00 84.69 871 CYS A CA 1
ATOM 6836 C C . CYS A 1 871 ? -6.685 -66.010 47.897 1.00 84.69 871 CYS A C 1
ATOM 6838 O O . CYS A 1 871 ? -7.479 -66.396 48.750 1.00 84.69 871 CYS A O 1
ATOM 6840 N N . GLY A 1 872 ? -7.111 -65.560 46.714 1.00 82.44 872 GLY A N 1
ATOM 6841 C CA . GLY A 1 872 ? -8.517 -65.578 46.290 1.00 82.44 872 GLY A CA 1
ATOM 6842 C C . GLY A 1 872 ? -9.419 -64.471 46.857 1.00 82.44 872 GLY A C 1
ATOM 6843 O O . GLY A 1 872 ? -10.583 -64.392 46.469 1.00 82.44 872 GLY A O 1
ATOM 6844 N N . SER A 1 873 ? -8.919 -63.591 47.729 1.00 86.38 873 SER A N 1
ATOM 6845 C CA . SER A 1 873 ? -9.688 -62.451 48.262 1.00 86.38 873 SER A CA 1
ATOM 6846 C C . SER A 1 873 ? -9.905 -61.334 47.228 1.00 86.38 873 SER A C 1
ATOM 6848 O O . SER A 1 873 ? -9.224 -61.280 46.207 1.00 86.38 873 SER A O 1
ATOM 6850 N N . ASP A 1 874 ? -10.846 -60.419 47.484 1.00 87.94 874 ASP A N 1
ATOM 6851 C CA . ASP A 1 874 ? -11.106 -59.267 46.601 1.00 87.94 874 ASP A CA 1
ATOM 6852 C C . ASP A 1 874 ? -9.876 -58.350 46.441 1.00 87.94 874 ASP A C 1
ATOM 6854 O O . ASP A 1 874 ? -9.072 -58.192 47.362 1.00 87.94 874 ASP A O 1
ATOM 6858 N N . ILE A 1 875 ? -9.758 -57.682 45.293 1.00 88.19 875 ILE A N 1
ATOM 6859 C CA . ILE A 1 875 ? -8.767 -56.621 45.069 1.00 88.19 875 ILE A CA 1
ATOM 6860 C C . ILE A 1 875 ? -9.415 -55.253 45.302 1.00 88.19 875 ILE A C 1
ATOM 6862 O O . ILE A 1 875 ? -10.474 -54.956 44.753 1.00 88.19 875 ILE A O 1
ATOM 6866 N N . ILE A 1 876 ? -8.767 -54.399 46.096 1.00 85.38 876 ILE A N 1
ATOM 6867 C CA . ILE A 1 876 ? -9.226 -53.035 46.398 1.00 85.38 876 ILE A CA 1
ATOM 6868 C C . ILE A 1 876 ? -8.325 -51.984 45.746 1.00 85.38 876 ILE A C 1
ATOM 6870 O O . ILE A 1 876 ? -7.097 -52.133 45.691 1.00 85.38 876 ILE A O 1
ATOM 6874 N N . ILE A 1 877 ? -8.936 -50.902 45.262 1.00 81.25 877 ILE A N 1
ATOM 6875 C CA . ILE A 1 877 ? -8.248 -49.778 44.628 1.00 81.25 877 ILE A CA 1
ATOM 6876 C C . ILE A 1 877 ? -7.733 -48.844 45.728 1.00 81.25 877 ILE A C 1
ATOM 6878 O O . ILE A 1 877 ? -8.494 -48.215 46.459 1.00 81.25 877 ILE A O 1
ATOM 6882 N N . LYS A 1 878 ? -6.410 -48.737 45.850 1.00 77.81 878 LYS A N 1
ATOM 6883 C CA . LYS A 1 878 ? -5.720 -47.843 46.788 1.00 77.81 878 LYS A CA 1
ATOM 6884 C C . LYS A 1 878 ? -5.070 -46.684 46.031 1.00 77.81 878 LYS A C 1
ATOM 6886 O O . LYS A 1 878 ? -4.794 -46.737 44.831 1.00 77.81 878 LYS A O 1
ATOM 6891 N N . SER A 1 879 ? -4.748 -45.616 46.753 1.00 69.06 879 SER A N 1
ATOM 6892 C CA . SER A 1 879 ? -4.019 -44.465 46.199 1.00 69.06 879 SER A CA 1
ATOM 6893 C C . SER A 1 879 ? -2.653 -44.853 45.609 1.00 69.06 879 SER A C 1
ATOM 6895 O O . SER A 1 879 ? -2.242 -44.275 44.604 1.00 69.06 879 SER A O 1
ATOM 6897 N N . ALA A 1 880 ? -1.994 -45.861 46.189 1.00 66.25 880 ALA A N 1
ATOM 6898 C CA . ALA A 1 880 ? -0.697 -46.372 45.751 1.00 66.25 880 ALA A CA 1
ATOM 6899 C C . ALA A 1 880 ? -0.775 -47.462 44.664 1.00 66.25 880 ALA A C 1
ATOM 6901 O O . ALA A 1 880 ? 0.242 -47.727 44.023 1.00 66.25 880 ALA A O 1
ATOM 6902 N N . GLY A 1 881 ? -1.933 -48.094 44.434 1.00 84.75 881 GLY A N 1
ATOM 6903 C CA . GLY A 1 881 ? -2.044 -49.258 43.544 1.00 84.75 881 GLY A CA 1
ATOM 6904 C C . GLY A 1 881 ? -3.272 -50.124 43.802 1.00 84.75 881 GLY A C 1
ATOM 6905 O O . GLY A 1 881 ? -4.224 -49.682 44.435 1.00 84.75 881 GLY A O 1
ATOM 6906 N N . TYR A 1 882 ? -3.232 -51.365 43.337 1.00 90.00 882 TYR A N 1
ATOM 6907 C CA . TYR A 1 882 ? -4.286 -52.368 43.483 1.00 90.00 882 TYR A CA 1
ATOM 6908 C C . TYR A 1 882 ? -3.772 -53.454 44.424 1.00 90.00 882 TYR A C 1
ATOM 6910 O O . TYR A 1 882 ? -2.755 -54.079 44.134 1.00 90.00 882 TYR A O 1
ATOM 6918 N N . GLY A 1 883 ? -4.412 -53.634 45.578 1.00 87.06 883 GLY A N 1
ATOM 6919 C CA . GLY A 1 883 ? -3.914 -54.530 46.626 1.00 87.06 883 GLY A CA 1
ATOM 6920 C C . GLY A 1 883 ? -4.965 -55.516 47.106 1.00 87.06 883 GLY A C 1
ATOM 6921 O O . GLY A 1 883 ? -6.159 -55.229 47.042 1.00 87.06 883 GLY A O 1
ATOM 6922 N N . CYS A 1 884 ? -4.513 -56.657 47.622 1.00 88.50 884 CYS A N 1
ATOM 6923 C CA . CYS A 1 884 ? -5.392 -57.652 48.229 1.00 88.50 884 CYS A CA 1
ATOM 6924 C C . CYS A 1 884 ? -6.163 -57.079 49.432 1.00 88.50 884 CYS A C 1
ATOM 6926 O O . CYS A 1 884 ? -5.594 -56.370 50.268 1.00 88.50 884 CYS A O 1
ATOM 6928 N N . SER A 1 885 ? -7.456 -57.395 49.537 1.00 84.06 885 SER A N 1
ATOM 6929 C CA . SER A 1 885 ? -8.302 -57.020 50.677 1.00 84.06 885 SER A CA 1
ATOM 6930 C C . SER A 1 885 ? -7.957 -57.780 51.962 1.00 84.06 885 SER A C 1
ATOM 6932 O O . SER A 1 885 ? -8.235 -57.280 53.045 1.00 84.06 885 SER A O 1
ATOM 6934 N N . ALA A 1 886 ? -7.297 -58.939 51.855 1.00 82.06 886 ALA A N 1
ATOM 6935 C CA . ALA A 1 886 ? -6.786 -59.719 52.986 1.00 82.06 886 ALA A CA 1
ATOM 6936 C C . ALA A 1 886 ? -5.348 -59.340 53.403 1.00 82.06 886 ALA A C 1
ATOM 6938 O O . ALA A 1 886 ? -4.721 -60.060 54.182 1.00 82.06 886 ALA A O 1
ATOM 6939 N N . PHE A 1 887 ? -4.805 -58.237 52.876 1.00 80.88 887 PHE A N 1
ATOM 6940 C CA . PHE A 1 887 ? -3.518 -57.697 53.313 1.00 80.88 887 PHE A CA 1
ATOM 6941 C C . PHE A 1 887 ? -3.647 -57.024 54.684 1.00 80.88 887 PHE A C 1
ATOM 6943 O O . PHE A 1 887 ? -4.413 -56.070 54.836 1.00 80.88 887 PHE A O 1
ATOM 6950 N N . ASP A 1 888 ? -2.828 -57.459 55.638 1.00 75.56 888 ASP A N 1
ATOM 6951 C CA . ASP A 1 888 ? -2.711 -56.867 56.970 1.00 75.56 888 ASP A CA 1
ATOM 6952 C C . ASP A 1 888 ? -1.228 -56.671 57.307 1.00 75.56 888 ASP A C 1
ATOM 6954 O O . ASP A 1 888 ? -0.471 -57.633 57.455 1.00 75.56 888 ASP A O 1
ATOM 6958 N N . ALA A 1 889 ? -0.806 -55.410 57.424 1.00 66.69 889 ALA A N 1
ATOM 6959 C CA . ALA A 1 889 ? 0.588 -55.053 57.673 1.00 66.69 889 ALA A CA 1
ATOM 6960 C C . ALA A 1 889 ? 1.118 -55.552 59.033 1.00 66.69 889 ALA A C 1
ATOM 6962 O O . ALA A 1 889 ? 2.332 -55.634 59.198 1.00 66.69 889 ALA A O 1
ATOM 6963 N N . ALA A 1 890 ? 0.238 -55.886 59.985 1.00 68.50 890 ALA A N 1
ATOM 6964 C CA . ALA A 1 890 ? 0.611 -56.386 61.308 1.00 68.50 890 ALA A CA 1
ATOM 6965 C C . ALA A 1 890 ? 0.777 -57.917 61.368 1.00 68.50 890 ALA A C 1
ATOM 6967 O O . ALA A 1 890 ? 1.288 -58.432 62.361 1.00 68.50 890 ALA A O 1
ATOM 6968 N N . LYS A 1 891 ? 0.359 -58.653 60.328 1.00 72.88 891 LYS A N 1
ATOM 6969 C CA . LYS A 1 891 ? 0.441 -60.121 60.267 1.00 72.88 891 LYS A CA 1
ATOM 6970 C C . LYS A 1 891 ? 1.429 -60.555 59.196 1.00 72.88 891 LYS A C 1
ATOM 6972 O O . LYS A 1 891 ? 1.250 -60.255 58.015 1.00 72.88 891 LYS A O 1
ATOM 6977 N N . GLU A 1 892 ? 2.461 -61.286 59.607 1.00 68.88 892 GLU A N 1
ATOM 6978 C CA . GLU A 1 892 ? 3.561 -61.679 58.722 1.00 68.88 892 GLU A CA 1
ATOM 6979 C C . GLU A 1 892 ? 3.109 -62.623 57.593 1.00 68.88 892 GLU A C 1
ATOM 6981 O O . GLU A 1 892 ? 3.592 -62.486 56.460 1.00 68.88 892 GLU A O 1
ATOM 6986 N N . ASP A 1 893 ? 2.094 -63.446 57.886 1.00 72.25 893 ASP A N 1
ATOM 6987 C CA . ASP A 1 893 ? 1.487 -64.457 57.009 1.00 72.25 893 ASP A CA 1
ATOM 6988 C C . ASP A 1 893 ? 0.347 -63.915 56.123 1.00 72.25 893 ASP A C 1
ATOM 6990 O O . ASP A 1 893 ? -0.277 -64.668 55.373 1.00 72.25 893 ASP A O 1
ATOM 6994 N N . SER A 1 894 ? 0.022 -62.618 56.208 1.00 80.88 894 SER A N 1
ATOM 6995 C CA . SER A 1 894 ? -1.058 -62.031 55.406 1.00 80.88 894 SER A CA 1
ATOM 6996 C C . SER A 1 894 ? -0.683 -61.925 53.923 1.00 80.88 894 SER A C 1
ATOM 6998 O O . SER A 1 894 ? 0.492 -61.858 53.547 1.00 80.88 894 SER A O 1
ATOM 7000 N N . CYS A 1 895 ? -1.690 -61.904 53.045 1.00 82.25 895 CYS A N 1
ATOM 7001 C CA . CYS A 1 895 ? -1.459 -61.852 51.604 1.00 82.25 895 CYS A CA 1
ATOM 7002 C C . CYS A 1 895 ? -0.848 -60.504 51.192 1.00 82.25 895 CYS A C 1
ATOM 7004 O O . CYS A 1 895 ? -1.481 -59.465 51.360 1.00 82.25 895 CYS A O 1
ATOM 7006 N N . LYS A 1 896 ? 0.353 -60.521 50.597 1.00 84.06 896 LYS A N 1
ATOM 7007 C CA . LYS A 1 896 ? 1.121 -59.311 50.229 1.00 84.06 896 LYS A CA 1
ATOM 7008 C C . LYS A 1 896 ? 0.990 -58.901 48.760 1.00 84.06 896 LYS A C 1
ATOM 7010 O O . LYS A 1 896 ? 1.746 -58.047 48.303 1.00 84.06 896 LYS A O 1
ATOM 7015 N N . PHE A 1 897 ? 0.039 -59.482 48.029 1.00 88.38 897 PHE A N 1
ATOM 7016 C CA . PHE A 1 897 ? -0.166 -59.180 46.615 1.00 88.38 897 PHE A CA 1
ATOM 7017 C C . PHE A 1 897 ? -0.501 -57.698 46.391 1.00 88.38 897 PHE A C 1
ATOM 7019 O O . PHE A 1 897 ? -1.446 -57.155 46.983 1.00 88.38 897 PHE A O 1
ATOM 7026 N N . PHE A 1 898 ? 0.266 -57.052 45.511 1.00 88.75 898 PHE A N 1
ATOM 7027 C CA . PHE A 1 898 ? 0.122 -55.636 45.201 1.00 88.75 898 PHE A CA 1
ATOM 7028 C C . PHE A 1 898 ? 0.633 -55.295 43.797 1.00 88.75 898 PHE A C 1
ATOM 7030 O O . PHE A 1 898 ? 1.758 -55.628 43.432 1.00 88.75 898 PHE A O 1
ATOM 7037 N N . ILE A 1 899 ? -0.168 -54.545 43.041 1.00 89.62 899 ILE A N 1
ATOM 7038 C CA . ILE A 1 899 ? 0.209 -53.945 41.757 1.00 89.62 899 ILE A CA 1
ATOM 7039 C C . ILE A 1 899 ? 0.322 -52.434 41.957 1.00 89.62 899 ILE A C 1
ATOM 7041 O O . ILE A 1 899 ? -0.661 -51.771 42.291 1.00 89.62 899 ILE A O 1
ATOM 7045 N N . GLY A 1 900 ? 1.502 -51.858 41.727 1.00 85.88 900 GLY A N 1
ATOM 7046 C CA . GLY A 1 900 ? 1.712 -50.414 41.859 1.00 85.88 900 GLY A CA 1
ATOM 7047 C C . GLY A 1 900 ? 0.897 -49.593 40.853 1.00 85.88 900 GLY A C 1
ATOM 7048 O O . GLY A 1 900 ? 0.805 -49.937 39.677 1.00 85.88 900 GLY A O 1
ATOM 7049 N N . LYS A 1 901 ? 0.357 -48.446 41.287 1.00 83.88 901 LYS A N 1
ATOM 7050 C CA . LYS A 1 901 ? -0.369 -47.498 40.415 1.00 83.88 901 LYS A CA 1
ATOM 7051 C C . LYS A 1 901 ? 0.538 -46.853 39.375 1.00 83.88 901 LYS A C 1
ATOM 7053 O O . LYS A 1 901 ? 0.055 -46.387 38.348 1.00 83.88 901 LYS A O 1
ATOM 7058 N N . THR A 1 902 ? 1.840 -46.835 39.641 1.00 83.50 902 THR A N 1
ATOM 7059 C CA . THR A 1 902 ? 2.867 -46.382 38.709 1.00 83.50 902 THR A CA 1
ATOM 7060 C C . THR A 1 902 ? 4.011 -47.388 38.707 1.00 83.50 902 THR A C 1
ATOM 7062 O O . THR A 1 902 ? 4.639 -47.599 39.741 1.00 83.50 902 THR A O 1
ATOM 7065 N N . ILE A 1 903 ? 4.312 -47.973 37.549 1.00 87.25 903 ILE A N 1
ATOM 7066 C CA . ILE A 1 903 ? 5.413 -48.923 37.349 1.00 87.25 903 ILE A CA 1
ATOM 7067 C C . ILE A 1 903 ? 6.371 -48.302 36.333 1.00 87.25 903 ILE A C 1
ATOM 7069 O O . ILE A 1 903 ? 5.940 -47.873 35.266 1.00 87.25 903 ILE A O 1
ATOM 7073 N N . ALA A 1 904 ? 7.654 -48.168 36.692 1.00 84.00 904 ALA A N 1
ATOM 7074 C CA . ALA A 1 904 ? 8.687 -47.515 35.873 1.00 84.00 904 ALA A CA 1
ATOM 7075 C C . ALA A 1 904 ? 8.210 -46.196 35.220 1.00 84.00 904 ALA A C 1
ATOM 7077 O O . ALA A 1 904 ? 8.344 -45.983 34.020 1.00 84.00 904 ALA A O 1
ATOM 7078 N N . GLY A 1 905 ? 7.590 -45.309 36.005 1.00 79.31 905 GLY A N 1
ATOM 7079 C CA . GLY A 1 905 ? 7.118 -44.000 35.533 1.00 79.31 905 GLY A CA 1
ATOM 7080 C C . GLY A 1 905 ? 5.854 -44.011 34.661 1.00 79.31 905 GLY A C 1
ATOM 7081 O O . GLY A 1 905 ? 5.428 -42.936 34.244 1.00 79.31 905 GLY A O 1
ATOM 7082 N N . LYS A 1 906 ? 5.236 -45.173 34.412 1.00 84.19 906 LYS A N 1
ATOM 7083 C CA . LYS A 1 906 ? 3.963 -45.303 33.692 1.00 84.19 906 LYS A CA 1
ATOM 7084 C C . LYS A 1 906 ? 2.818 -45.634 34.649 1.00 84.19 906 LYS A C 1
ATOM 7086 O O . LYS A 1 906 ? 2.951 -46.525 35.482 1.00 84.19 906 LYS A O 1
ATOM 7091 N N . THR A 1 907 ? 1.697 -44.927 34.522 1.00 87.56 907 THR A N 1
ATOM 7092 C CA . THR A 1 907 ? 0.496 -45.154 35.341 1.00 87.56 907 THR A CA 1
ATOM 7093 C C . THR A 1 907 ? -0.289 -46.375 34.855 1.00 87.56 907 THR A C 1
ATOM 7095 O O . THR A 1 907 ? -0.544 -46.508 33.659 1.00 87.56 907 THR A O 1
ATOM 7098 N N . ILE A 1 908 ? -0.689 -47.243 35.785 1.00 88.81 908 ILE A N 1
ATOM 7099 C CA . ILE A 1 908 ? -1.479 -48.456 35.548 1.00 88.81 908 ILE A CA 1
ATOM 7100 C C . ILE A 1 908 ? -2.950 -48.157 35.855 1.00 88.81 908 ILE A C 1
ATOM 7102 O O . ILE A 1 908 ? -3.296 -47.816 36.991 1.00 88.81 908 ILE A O 1
ATOM 7106 N N . SER A 1 909 ? -3.815 -48.253 34.843 1.00 88.31 909 SER A N 1
ATOM 7107 C CA . SER A 1 909 ? -5.260 -48.027 34.983 1.00 88.31 909 SER A CA 1
ATOM 7108 C C . SER A 1 909 ? -5.975 -49.250 35.582 1.00 88.31 909 SER A C 1
ATOM 7110 O O . SER A 1 909 ? -5.422 -50.352 35.537 1.00 88.31 909 SER A O 1
ATOM 7112 N N . PRO A 1 910 ? -7.204 -49.088 36.115 1.00 86.00 910 PRO A N 1
ATOM 7113 C CA . PRO A 1 910 ? -7.968 -50.208 36.665 1.00 86.00 910 PRO A CA 1
ATOM 7114 C C . PRO A 1 910 ? -8.190 -51.328 35.645 1.00 86.00 910 PRO A C 1
ATOM 7116 O O . PRO A 1 910 ? -7.969 -52.485 35.970 1.00 86.00 910 PRO A O 1
ATOM 7119 N N . ALA A 1 911 ? -8.497 -50.982 34.391 1.00 85.00 911 ALA A N 1
ATOM 7120 C CA . ALA A 1 911 ? -8.675 -51.953 33.310 1.00 85.00 911 ALA A CA 1
ATOM 7121 C C . ALA A 1 911 ? -7.399 -52.766 33.012 1.00 85.00 911 ALA A C 1
ATOM 7123 O O . ALA A 1 911 ? -7.464 -53.969 32.778 1.00 85.00 911 ALA A O 1
ATOM 7124 N N . VAL A 1 912 ? -6.221 -52.130 33.060 1.00 86.56 912 VAL A N 1
ATOM 7125 C CA . VAL A 1 912 ? -4.937 -52.822 32.854 1.00 86.56 912 VAL A CA 1
ATOM 7126 C C . VAL A 1 912 ? -4.625 -53.755 34.025 1.00 86.56 912 VAL A C 1
ATOM 7128 O O . VAL A 1 912 ? -4.151 -54.867 33.807 1.00 86.56 912 VAL A O 1
ATOM 7131 N N . ALA A 1 913 ? -4.896 -53.323 35.260 1.00 87.50 913 ALA A N 1
ATOM 7132 C CA . ALA A 1 913 ? -4.721 -54.160 36.445 1.00 87.50 913 ALA A CA 1
ATOM 7133 C C . ALA A 1 913 ? -5.697 -55.347 36.460 1.00 87.50 913 ALA A C 1
ATOM 7135 O O . ALA A 1 913 ? -5.294 -56.458 36.786 1.00 87.50 913 ALA A O 1
ATOM 7136 N N . GLU A 1 914 ? -6.950 -55.129 36.059 1.00 89.38 914 GLU A N 1
ATOM 7137 C CA . GLU A 1 914 ? -7.961 -56.176 35.895 1.00 89.38 914 GLU A CA 1
ATOM 7138 C C . GLU A 1 914 ? -7.511 -57.228 34.879 1.00 89.38 914 GLU A C 1
ATOM 7140 O O . GLU A 1 914 ? -7.504 -58.419 35.189 1.00 89.38 914 GLU A O 1
ATOM 7145 N N . LYS A 1 915 ? -7.058 -56.790 33.701 1.00 87.50 915 LYS A N 1
ATOM 7146 C CA . LYS A 1 915 ? -6.549 -57.683 32.656 1.00 87.50 915 LYS A CA 1
ATOM 7147 C C . LYS A 1 915 ? -5.327 -58.474 33.126 1.00 87.50 915 LYS A C 1
ATOM 7149 O O . LYS A 1 915 ? -5.306 -59.690 32.988 1.00 87.50 915 LYS A O 1
ATOM 7154 N N . LEU A 1 916 ? -4.360 -57.814 33.772 1.00 90.62 916 LEU A N 1
ATOM 7155 C CA . LEU A 1 916 ? -3.169 -58.468 34.328 1.00 90.62 916 LEU A CA 1
ATOM 7156 C C . LEU A 1 916 ? -3.521 -59.553 35.359 1.00 90.62 916 LEU A C 1
ATOM 7158 O O . LEU A 1 916 ? -2.896 -60.608 35.370 1.00 90.62 916 LEU A O 1
ATOM 7162 N N . ILE A 1 917 ? -4.519 -59.306 36.213 1.00 89.06 917 ILE A N 1
ATOM 7163 C CA . ILE A 1 917 ? -4.964 -60.261 37.238 1.00 89.06 917 ILE A CA 1
ATOM 7164 C C . ILE A 1 917 ? -5.737 -61.432 36.620 1.00 89.06 917 ILE A C 1
ATOM 7166 O O . ILE A 1 917 ? -5.543 -62.570 37.039 1.00 89.06 917 ILE A O 1
ATOM 7170 N N . LYS A 1 918 ? -6.603 -61.170 35.635 1.00 87.50 918 LYS A N 1
ATOM 7171 C CA . LYS A 1 918 ? -7.451 -62.196 35.004 1.00 87.50 918 LYS A CA 1
ATOM 7172 C C . LYS A 1 918 ? -6.696 -63.068 34.004 1.00 87.50 918 LYS A C 1
ATOM 7174 O O . LYS A 1 918 ? -6.906 -64.274 33.968 1.00 87.50 918 LYS A O 1
ATOM 7179 N N . GLU A 1 919 ? -5.838 -62.462 33.191 1.00 86.50 919 GLU A N 1
ATOM 7180 C CA . GLU A 1 919 ? -5.156 -63.127 32.074 1.00 86.50 919 GLU A CA 1
ATOM 7181 C C . GLU A 1 919 ? -3.701 -63.496 32.406 1.00 86.50 919 GLU A C 1
ATOM 7183 O O . GLU A 1 919 ? -3.028 -64.140 31.604 1.00 86.50 919 GLU A O 1
ATOM 7188 N N . GLY A 1 920 ? -3.184 -63.072 33.567 1.00 85.12 920 GLY A N 1
ATOM 7189 C CA . GLY A 1 920 ? -1.791 -63.283 33.983 1.00 85.12 920 GLY A CA 1
ATOM 7190 C C . GLY A 1 920 ? -0.768 -62.433 33.220 1.00 85.12 920 GLY A C 1
ATOM 7191 O O . GLY A 1 920 ? 0.414 -62.440 33.560 1.00 85.12 920 GLY A O 1
ATOM 7192 N N . LYS A 1 921 ? -1.211 -61.677 32.211 1.00 88.38 921 LYS A N 1
ATOM 7193 C CA . LYS A 1 921 ? -0.398 -60.783 31.386 1.00 88.38 921 LYS A CA 1
ATOM 7194 C C . LYS A 1 921 ? -1.208 -59.586 30.896 1.00 88.38 921 LYS A C 1
ATOM 7196 O O . LYS A 1 921 ? -2.431 -59.645 30.821 1.00 88.38 921 LYS A O 1
ATOM 7201 N N . THR A 1 922 ? -0.535 -58.496 30.543 1.00 89.06 922 THR A N 1
ATOM 7202 C CA . THR A 1 922 ? -1.145 -57.366 29.829 1.00 89.06 922 THR A CA 1
ATOM 7203 C C . THR A 1 922 ? -0.931 -57.479 28.322 1.00 89.06 922 THR A C 1
ATOM 7205 O O . THR A 1 922 ? -0.187 -58.318 27.828 1.00 89.06 922 THR A O 1
ATOM 7208 N N . GLU A 1 923 ? -1.542 -56.567 27.573 1.00 84.00 923 GLU A N 1
ATOM 7209 C CA . GLU A 1 923 ? -1.052 -56.203 26.240 1.00 84.00 923 GLU A CA 1
ATOM 7210 C C . GLU A 1 923 ? 0.264 -55.409 26.322 1.00 84.00 923 GLU A C 1
ATOM 7212 O O . GLU A 1 923 ? 0.740 -55.066 27.412 1.00 84.00 923 GLU A O 1
ATOM 7217 N N . THR A 1 924 ? 0.845 -55.079 25.167 1.00 85.81 924 THR A N 1
ATOM 7218 C CA . THR A 1 924 ? 2.065 -54.266 25.108 1.00 85.81 924 THR A CA 1
ATOM 7219 C C . THR A 1 924 ? 1.809 -52.858 25.636 1.00 85.81 924 THR A C 1
ATOM 7221 O O . THR A 1 924 ? 1.172 -52.016 24.997 1.00 85.81 924 THR A O 1
ATOM 7224 N N . LEU A 1 925 ? 2.375 -52.556 26.802 1.00 84.56 925 LEU A N 1
ATOM 7225 C CA . LEU A 1 925 ? 2.302 -51.240 27.409 1.00 84.56 925 LEU A CA 1
ATOM 7226 C C . LEU A 1 925 ? 3.527 -50.415 26.991 1.00 84.56 925 LEU A C 1
ATOM 7228 O O . LEU A 1 925 ? 4.669 -50.710 27.325 1.00 84.56 925 LEU A O 1
ATOM 7232 N N . ARG A 1 926 ? 3.273 -49.312 26.281 1.00 85.31 926 ARG A N 1
ATOM 7233 C CA . ARG A 1 926 ? 4.331 -48.460 25.710 1.00 85.31 926 ARG A CA 1
ATOM 7234 C C . ARG A 1 926 ? 4.806 -47.312 26.603 1.00 85.31 926 ARG A C 1
ATOM 7236 O O . ARG A 1 926 ? 3.981 -46.662 27.248 1.00 85.31 926 ARG A O 1
ATOM 7243 N N . GLY A 1 927 ? 6.094 -46.986 26.583 1.00 80.88 927 GLY A N 1
ATOM 7244 C CA . GLY A 1 927 ? 6.635 -45.759 27.176 1.00 80.88 927 GLY A CA 1
ATOM 7245 C C . GLY A 1 927 ? 6.946 -45.803 28.676 1.00 80.88 927 GLY A C 1
ATOM 7246 O O . GLY A 1 927 ? 6.887 -44.759 29.330 1.00 80.88 927 GLY A O 1
ATOM 7247 N N . PHE A 1 928 ? 7.307 -46.967 29.218 1.00 87.19 928 PHE A N 1
ATOM 7248 C CA . PHE A 1 928 ? 7.965 -47.068 30.524 1.00 87.19 928 PHE A CA 1
ATOM 7249 C C . PHE A 1 928 ? 9.295 -46.310 30.525 1.00 87.19 928 PHE A C 1
ATOM 7251 O O . PHE A 1 928 ? 9.905 -46.120 29.481 1.00 87.19 928 PHE A O 1
ATOM 7258 N N . LYS A 1 929 ? 9.764 -45.860 31.688 1.00 80.75 929 LYS A N 1
ATOM 7259 C CA . LYS A 1 929 ? 11.002 -45.095 31.870 1.00 80.75 929 LYS A CA 1
ATOM 7260 C C . LYS A 1 929 ? 12.025 -45.930 32.639 1.00 80.75 929 LYS A C 1
ATOM 7262 O O . LYS A 1 929 ? 11.846 -46.212 33.821 1.00 80.75 929 LYS A O 1
ATOM 7267 N N . GLY A 1 930 ? 13.118 -46.295 31.971 1.00 80.25 930 GLY A N 1
ATOM 7268 C CA . GLY A 1 930 ? 14.237 -47.026 32.567 1.00 80.25 930 GLY A CA 1
ATOM 7269 C C . GLY A 1 930 ? 15.092 -46.159 33.492 1.00 80.25 930 GLY A C 1
ATOM 7270 O O . GLY A 1 930 ? 15.014 -44.930 33.470 1.00 80.25 930 GLY A O 1
ATOM 7271 N N . LYS A 1 931 ? 15.964 -46.800 34.282 1.00 78.00 931 LYS A N 1
ATOM 7272 C CA . LYS A 1 931 ? 16.846 -46.132 35.263 1.00 78.00 931 LYS A CA 1
ATOM 7273 C C . LYS A 1 931 ? 17.793 -45.093 34.638 1.00 78.00 931 LYS A C 1
ATOM 7275 O O . LYS A 1 931 ? 18.131 -44.114 35.287 1.00 78.00 931 LYS A O 1
ATOM 7280 N N . SER A 1 932 ? 18.159 -45.256 33.364 1.00 72.75 932 SER A N 1
ATOM 7281 C CA . SER A 1 932 ? 18.958 -44.292 32.585 1.00 72.75 932 SER A CA 1
ATOM 7282 C C . SER A 1 932 ? 18.145 -43.124 32.004 1.00 72.75 932 SER A C 1
ATOM 7284 O O . SER A 1 932 ? 18.678 -42.299 31.269 1.00 72.75 932 SER A O 1
ATOM 7286 N N . GLY A 1 933 ? 16.835 -43.069 32.270 1.00 68.44 933 GLY A N 1
ATOM 7287 C CA . GLY A 1 933 ? 15.915 -42.067 31.732 1.00 68.44 933 GLY A CA 1
ATOM 7288 C C . GLY A 1 933 ? 15.382 -42.360 30.325 1.00 68.44 933 GLY A C 1
ATOM 7289 O O . GLY A 1 933 ? 14.470 -41.660 29.882 1.00 68.44 933 GLY A O 1
ATOM 7290 N N . LYS A 1 934 ? 15.887 -43.395 29.636 1.00 72.81 934 LYS A N 1
ATOM 7291 C CA . LYS A 1 934 ? 15.381 -43.836 28.323 1.00 72.81 934 LYS A CA 1
ATOM 7292 C C . LYS A 1 934 ? 14.014 -44.513 28.448 1.00 72.81 934 LYS A C 1
ATOM 7294 O O . LYS A 1 934 ? 13.751 -45.195 29.439 1.00 72.81 934 LYS A O 1
ATOM 7299 N N . LYS A 1 935 ? 13.156 -44.328 27.439 1.00 78.12 935 LYS A N 1
ATOM 7300 C CA . LYS A 1 935 ? 11.843 -44.982 27.382 1.00 78.12 935 LYS A CA 1
ATOM 7301 C C . LYS A 1 935 ? 11.934 -46.378 26.756 1.00 78.12 935 LYS A C 1
ATOM 7303 O O . LYS A 1 935 ? 12.721 -46.553 25.830 1.00 78.12 935 LYS A O 1
ATOM 7308 N N . PHE A 1 936 ? 11.135 -47.327 27.239 1.00 83.06 936 PHE A N 1
ATOM 7309 C CA . PHE A 1 936 ? 11.006 -48.685 26.701 1.00 83.06 936 PHE A CA 1
ATOM 7310 C C . PHE A 1 936 ? 9.541 -49.157 26.719 1.00 83.06 936 PHE A C 1
ATOM 7312 O O . PHE A 1 936 ? 8.730 -48.637 27.487 1.00 83.06 936 PHE A O 1
ATOM 7319 N N . ASP A 1 937 ? 9.212 -50.131 25.875 1.00 85.44 937 ASP A N 1
ATOM 7320 C CA . ASP A 1 937 ? 7.898 -50.782 25.813 1.00 85.44 937 ASP A CA 1
ATOM 7321 C C . ASP A 1 937 ? 8.033 -52.192 26.406 1.00 85.44 937 ASP A C 1
ATOM 7323 O O . ASP A 1 937 ? 9.085 -52.814 26.254 1.00 85.44 937 ASP A O 1
ATOM 7327 N N . ALA A 1 938 ? 7.015 -52.669 27.122 1.00 86.88 938 ALA A N 1
ATOM 7328 C CA . ALA A 1 938 ? 7.032 -53.990 27.752 1.00 86.88 938 ALA A CA 1
ATOM 7329 C C . ALA A 1 938 ? 5.612 -54.545 27.931 1.00 86.88 938 ALA A C 1
ATOM 7331 O O . ALA A 1 938 ? 4.655 -53.776 28.074 1.00 86.88 938 ALA A O 1
ATOM 7332 N N . VAL A 1 939 ? 5.478 -55.868 27.970 1.00 88.94 939 VAL A N 1
ATOM 7333 C CA . VAL A 1 939 ? 4.295 -56.538 28.521 1.00 88.94 939 VAL A CA 1
ATOM 7334 C C . VAL A 1 939 ? 4.527 -56.727 30.021 1.00 88.94 939 VAL A C 1
ATOM 7336 O O . VAL A 1 939 ? 5.648 -56.987 30.451 1.00 88.94 939 VAL A O 1
ATOM 7339 N N . LEU A 1 940 ? 3.499 -56.540 30.847 1.00 90.62 940 LEU A N 1
ATOM 7340 C CA . LEU A 1 940 ? 3.569 -56.905 32.260 1.00 90.62 940 LEU A CA 1
ATOM 7341 C C . LEU A 1 940 ? 3.011 -58.312 32.422 1.00 90.62 940 LEU A C 1
ATOM 7343 O O . LEU A 1 940 ? 1.929 -58.588 31.910 1.00 90.62 940 LEU A O 1
ATOM 7347 N N . ILE A 1 941 ? 3.719 -59.171 33.148 1.00 90.81 941 ILE A N 1
ATOM 7348 C CA . ILE A 1 941 ? 3.267 -60.524 33.484 1.00 90.81 941 ILE A CA 1
ATOM 7349 C C . ILE A 1 941 ? 3.276 -60.733 34.993 1.00 90.81 941 ILE A C 1
ATOM 7351 O O . ILE A 1 941 ? 4.058 -60.112 35.715 1.00 90.81 941 ILE A O 1
ATOM 7355 N N . LEU A 1 942 ? 2.390 -61.605 35.464 1.00 88.81 942 LEU A N 1
ATOM 7356 C CA . LEU A 1 942 ? 2.411 -62.110 36.827 1.00 88.81 942 LEU A CA 1
ATOM 7357 C C . LEU A 1 942 ? 3.282 -63.363 36.877 1.00 88.81 942 LEU A C 1
ATOM 7359 O O . LEU A 1 942 ? 2.967 -64.370 36.247 1.00 88.81 942 LEU A O 1
ATOM 7363 N N . GLN A 1 943 ? 4.364 -63.308 37.646 1.00 84.88 943 GLN A N 1
ATOM 7364 C CA . GLN A 1 943 ? 5.279 -64.431 37.832 1.00 84.88 943 GLN A CA 1
ATOM 7365 C C . GLN A 1 943 ? 5.447 -64.726 39.319 1.00 84.88 943 GLN A C 1
ATOM 7367 O O . GLN A 1 943 ? 5.451 -63.814 40.143 1.00 84.88 943 GLN A O 1
ATOM 7372 N N . LYS A 1 944 ? 5.588 -66.004 39.682 1.00 83.56 944 LYS A N 1
ATOM 7373 C CA . LYS A 1 944 ? 5.977 -66.369 41.046 1.00 83.56 944 LYS A CA 1
ATOM 7374 C C . LYS A 1 944 ? 7.483 -66.230 41.210 1.00 83.56 944 LYS A C 1
ATOM 7376 O O . LYS A 1 944 ? 8.237 -66.833 40.450 1.00 83.56 944 LYS A O 1
ATOM 7381 N N . ASN A 1 945 ? 7.909 -65.467 42.207 1.00 76.31 945 ASN A N 1
ATOM 7382 C CA . ASN A 1 945 ? 9.315 -65.420 42.596 1.00 76.31 945 ASN A CA 1
ATOM 7383 C C . ASN A 1 945 ? 9.721 -66.667 43.402 1.00 76.31 945 ASN A C 1
ATOM 7385 O O . ASN A 1 945 ? 8.882 -67.499 43.750 1.00 76.31 945 ASN A O 1
ATOM 7389 N N . GLU A 1 946 ? 11.009 -66.778 43.736 1.00 74.06 946 GLU A N 1
ATOM 7390 C CA . GLU A 1 946 ? 11.601 -67.911 44.474 1.00 74.06 946 GLU A CA 1
ATOM 7391 C C . GLU A 1 946 ? 10.916 -68.196 45.826 1.00 74.06 946 GLU A C 1
ATOM 7393 O O . GLU A 1 946 ? 10.988 -69.310 46.337 1.00 74.06 946 GLU A O 1
ATOM 7398 N N . SER A 1 947 ? 10.192 -67.217 46.385 1.00 69.12 947 SER A N 1
ATOM 7399 C CA . SER A 1 947 ? 9.412 -67.354 47.625 1.00 69.12 947 SER A CA 1
ATOM 7400 C C . SER A 1 947 ? 7.946 -67.775 47.419 1.00 69.12 947 SER A C 1
ATOM 7402 O O . SER A 1 947 ? 7.162 -67.775 48.367 1.00 69.12 947 SER A O 1
ATOM 7404 N N . GLY A 1 948 ? 7.542 -68.106 46.188 1.00 70.19 948 GLY A N 1
ATOM 7405 C CA . GLY A 1 948 ? 6.185 -68.544 45.841 1.00 70.19 948 GLY A CA 1
ATOM 7406 C C . GLY A 1 948 ? 5.136 -67.427 45.752 1.00 70.19 948 GLY A C 1
ATOM 7407 O O . GLY A 1 948 ? 3.953 -67.733 45.557 1.00 70.19 948 GLY A O 1
ATOM 7408 N N . ARG A 1 949 ? 5.553 -66.156 45.872 1.00 77.44 949 ARG A N 1
ATOM 7409 C CA . ARG A 1 949 ? 4.693 -64.961 45.816 1.00 77.44 949 ARG A CA 1
ATOM 7410 C C . ARG A 1 949 ? 4.585 -64.421 44.399 1.00 77.44 949 ARG A C 1
ATOM 7412 O O . ARG A 1 949 ? 5.588 -64.369 43.688 1.00 77.44 949 ARG A O 1
ATOM 7419 N N . THR A 1 950 ? 3.390 -63.980 44.020 1.00 83.94 950 THR A N 1
ATOM 7420 C CA . THR A 1 950 ? 3.149 -63.406 42.696 1.00 83.94 950 THR A CA 1
ATOM 7421 C C . THR A 1 950 ? 3.634 -61.957 42.637 1.00 83.94 950 THR A C 1
ATOM 7423 O O . THR A 1 950 ? 3.188 -61.106 43.408 1.00 83.94 950 THR A O 1
ATOM 7426 N N . GLU A 1 951 ? 4.525 -61.659 41.697 1.00 85.31 951 GLU A N 1
ATOM 7427 C CA . GLU A 1 951 ? 5.045 -60.322 41.417 1.00 85.31 951 GLU A CA 1
ATOM 7428 C C . GLU A 1 951 ? 4.815 -59.913 39.959 1.00 85.31 951 GLU A C 1
ATOM 7430 O O . GLU A 1 951 ? 4.586 -60.748 39.084 1.00 85.31 951 GLU A O 1
ATOM 7435 N N . VAL A 1 952 ? 4.852 -58.601 39.707 1.00 89.50 952 VAL A N 1
ATOM 7436 C CA . VAL A 1 952 ? 4.721 -58.037 38.360 1.00 89.50 952 VAL A CA 1
ATOM 7437 C C . VAL A 1 952 ? 6.109 -57.877 37.749 1.00 89.50 952 VAL A C 1
ATOM 7439 O O . VAL A 1 952 ? 6.905 -57.071 38.236 1.00 89.50 952 VAL A O 1
ATOM 7442 N N . VAL A 1 953 ? 6.373 -58.593 36.659 1.00 89.81 953 VAL A N 1
ATOM 7443 C CA . VAL A 1 953 ? 7.656 -58.573 35.942 1.00 89.81 953 VAL A CA 1
ATOM 7444 C C . VAL A 1 953 ? 7.456 -58.019 34.530 1.00 89.81 953 VAL A C 1
ATOM 7446 O O . VAL A 1 953 ? 6.368 -58.111 33.958 1.00 89.81 953 VAL A O 1
ATOM 7449 N N . PHE A 1 954 ? 8.500 -57.397 33.977 1.00 89.31 954 PHE A N 1
ATOM 7450 C CA . PHE A 1 954 ? 8.522 -56.998 32.572 1.00 89.31 954 PHE A CA 1
ATOM 7451 C C . PHE A 1 954 ? 8.874 -58.196 31.693 1.00 89.31 954 PHE A C 1
ATOM 7453 O O . PHE A 1 954 ? 9.970 -58.739 31.802 1.00 89.31 954 PHE A O 1
ATOM 7460 N N . ASP A 1 955 ? 7.969 -58.544 30.792 1.00 85.31 955 ASP A N 1
ATOM 7461 C CA . ASP A 1 955 ? 8.217 -59.458 29.690 1.00 85.31 955 ASP A CA 1
ATOM 7462 C C . ASP A 1 955 ? 8.588 -58.640 28.446 1.00 85.31 955 ASP A C 1
ATOM 7464 O O . ASP A 1 955 ? 7.793 -57.844 27.932 1.00 85.31 955 ASP A O 1
ATOM 7468 N N . PHE A 1 956 ? 9.841 -58.799 28.017 1.00 79.81 956 PHE A N 1
ATOM 7469 C CA . PHE A 1 956 ? 10.404 -58.136 26.843 1.00 79.81 956 PHE A CA 1
ATOM 7470 C C . PHE A 1 956 ? 10.366 -59.013 25.586 1.00 79.81 956 PHE A C 1
ATOM 7472 O O . PHE A 1 956 ? 10.555 -58.488 24.490 1.00 79.81 956 PHE A O 1
ATOM 7479 N N . GLU A 1 957 ? 10.131 -60.318 25.733 1.00 71.00 957 GLU A N 1
ATOM 7480 C CA . GLU A 1 957 ? 10.149 -61.285 24.630 1.00 71.00 957 GLU A CA 1
ATOM 7481 C C . GLU A 1 957 ? 8.819 -61.275 23.876 1.00 71.00 957 GLU A C 1
ATOM 7483 O O . GLU A 1 957 ? 8.802 -61.342 22.650 1.00 71.00 957 GLU A O 1
ATOM 7488 N N . ASN A 1 958 ? 7.710 -61.076 24.593 1.00 72.56 958 ASN A N 1
ATOM 7489 C CA . ASN A 1 958 ? 6.368 -60.997 24.009 1.00 72.56 958 ASN A CA 1
ATOM 7490 C C . ASN A 1 958 ? 5.904 -59.559 23.723 1.00 72.56 958 ASN A C 1
ATOM 7492 O O . ASN A 1 958 ? 4.707 -59.290 23.605 1.00 72.56 958 ASN A O 1
ATOM 7496 N N . VAL A 1 959 ? 6.840 -58.611 23.620 1.00 73.12 959 VAL A N 1
ATOM 7497 C CA . VAL A 1 959 ? 6.520 -57.231 23.244 1.00 73.12 959 VAL A CA 1
ATOM 7498 C C . VAL A 1 959 ? 6.156 -57.203 21.775 1.00 73.12 959 VAL A C 1
ATOM 7500 O O . VAL A 1 959 ? 7.008 -57.342 20.896 1.00 73.12 959 VAL A O 1
ATOM 7503 N N . GLU A 1 960 ? 4.880 -56.957 21.505 1.00 71.94 960 GLU A N 1
ATOM 7504 C CA . GLU A 1 960 ? 4.420 -56.749 20.147 1.00 71.94 960 GLU A CA 1
ATOM 7505 C C . GLU A 1 960 ? 5.110 -55.509 19.582 1.00 71.94 960 GLU A C 1
ATOM 7507 O O . GLU A 1 960 ? 4.901 -54.356 20.003 1.00 71.94 960 GLU A O 1
ATOM 7512 N N . SER A 1 961 ? 5.959 -55.770 18.591 1.00 67.94 961 SER A N 1
ATOM 7513 C CA . SER A 1 961 ? 6.535 -54.733 17.758 1.00 67.94 961 SER A CA 1
ATOM 7514 C C . SER A 1 961 ? 5.402 -53.845 17.263 1.00 67.94 961 SER A C 1
ATOM 7516 O O . SER A 1 961 ? 4.375 -54.342 16.805 1.00 67.94 961 SER A O 1
ATOM 7518 N N . LYS A 1 962 ? 5.545 -52.521 17.395 1.00 77.81 962 LYS A N 1
ATOM 7519 C CA . LYS A 1 962 ? 4.488 -51.611 16.943 1.00 77.81 962 LYS A CA 1
ATOM 7520 C C . LYS A 1 962 ? 4.319 -51.782 15.445 1.00 77.81 962 LYS A C 1
ATOM 7522 O O . LYS A 1 962 ? 5.142 -51.269 14.690 1.00 77.81 962 LYS A O 1
ATOM 7527 N N . VAL A 1 963 ? 3.279 -52.489 15.027 1.00 79.31 963 VAL A N 1
ATOM 7528 C CA . VAL A 1 963 ? 2.933 -52.572 13.619 1.00 79.31 963 VAL A CA 1
ATOM 7529 C C . VAL A 1 963 ? 2.450 -51.196 13.196 1.00 79.31 963 VAL A C 1
ATOM 7531 O O . VAL A 1 963 ? 1.595 -50.575 13.829 1.00 79.31 963 VAL A O 1
ATOM 7534 N N . VAL A 1 964 ? 3.049 -50.693 12.132 1.00 82.50 964 VAL A N 1
ATOM 7535 C CA . VAL A 1 964 ? 2.603 -49.484 11.470 1.00 82.50 964 VAL A CA 1
ATOM 7536 C C . VAL A 1 964 ? 1.356 -49.872 10.679 1.00 82.50 964 VAL A C 1
ATOM 7538 O O . VAL A 1 964 ? 1.438 -50.394 9.572 1.00 82.50 964 VAL A O 1
ATOM 7541 N N . GLU A 1 965 ? 0.188 -49.687 11.289 1.00 78.00 965 GLU A N 1
ATOM 7542 C CA . GLU A 1 965 ? -1.084 -50.113 10.695 1.00 78.00 965 GLU A CA 1
ATOM 7543 C C . GLU A 1 965 ? -1.344 -49.443 9.340 1.00 78.00 965 GLU A C 1
ATOM 7545 O O . GLU A 1 965 ? -1.109 -48.240 9.176 1.00 78.00 965 GLU A O 1
ATOM 7550 N N . GLY A 1 966 ? -1.873 -50.217 8.391 1.00 80.38 966 GLY A N 1
ATOM 7551 C CA . GLY A 1 966 ? -2.259 -49.737 7.062 1.00 80.38 966 GLY A CA 1
ATOM 7552 C C . GLY A 1 966 ? -1.153 -49.774 6.006 1.00 80.38 966 GLY A C 1
ATOM 7553 O O . GLY A 1 966 ? -1.425 -49.407 4.869 1.00 80.38 966 GLY A O 1
ATOM 7554 N N . VAL A 1 967 ? 0.062 -50.235 6.335 1.00 85.69 967 VAL A N 1
ATOM 7555 C CA . VAL A 1 967 ? 1.160 -50.345 5.359 1.00 85.69 967 VAL A CA 1
ATOM 7556 C C . VAL A 1 967 ? 1.837 -51.704 5.373 1.00 85.69 967 VAL A C 1
ATOM 7558 O O . VAL A 1 967 ? 1.991 -52.344 6.414 1.00 85.69 967 VAL A O 1
ATOM 7561 N N . LYS A 1 968 ? 2.266 -52.134 4.188 1.00 89.44 968 LYS A N 1
ATOM 7562 C CA . LYS A 1 968 ? 3.008 -53.373 3.976 1.00 89.44 968 LYS A CA 1
ATOM 7563 C C . LYS A 1 968 ? 4.400 -53.066 3.447 1.00 89.44 968 LYS A C 1
ATOM 7565 O O . LYS A 1 968 ? 4.654 -52.022 2.852 1.00 89.44 968 LYS A O 1
ATOM 7570 N N . CYS A 1 969 ? 5.318 -53.985 3.692 1.00 88.50 969 CYS A N 1
ATOM 7571 C CA . CYS A 1 969 ? 6.679 -53.908 3.216 1.00 88.50 969 CYS A CA 1
ATOM 7572 C C . CYS A 1 969 ? 6.678 -53.943 1.684 1.00 88.50 969 CYS A C 1
ATOM 7574 O O . CYS A 1 969 ? 6.216 -54.928 1.108 1.00 88.50 969 CYS A O 1
ATOM 7576 N N . PRO A 1 970 ? 7.256 -52.937 1.010 1.00 86.94 970 PRO A N 1
ATOM 7577 C CA . PRO A 1 970 ? 7.250 -52.869 -0.450 1.00 86.94 970 PRO A CA 1
ATOM 7578 C C . PRO A 1 970 ? 8.163 -53.918 -1.101 1.00 86.94 970 PRO A C 1
ATOM 7580 O O . PRO A 1 970 ? 8.138 -54.076 -2.318 1.00 86.94 970 PRO A O 1
ATOM 7583 N N . ALA A 1 971 ? 8.994 -54.605 -0.310 1.00 85.56 971 ALA A N 1
ATOM 7584 C CA . ALA A 1 971 ? 9.913 -55.632 -0.788 1.00 85.56 971 ALA A CA 1
ATOM 7585 C C . ALA A 1 971 ? 9.368 -57.064 -0.643 1.00 85.56 971 ALA A C 1
ATOM 7587 O O . ALA A 1 971 ? 9.705 -57.906 -1.464 1.00 85.56 971 ALA A O 1
ATOM 7588 N N . CYS A 1 972 ? 8.552 -57.366 0.377 1.00 86.31 972 CYS A N 1
ATOM 7589 C CA . CYS A 1 972 ? 8.060 -58.737 0.610 1.00 86.31 972 CYS A CA 1
ATOM 7590 C C . CYS A 1 972 ? 6.588 -58.848 1.040 1.00 86.31 972 CYS A C 1
ATOM 7592 O O . CYS A 1 972 ? 6.114 -59.948 1.295 1.00 86.31 972 CYS A O 1
ATOM 7594 N N . GLY A 1 973 ? 5.864 -57.734 1.186 1.00 84.19 973 GLY A N 1
ATOM 7595 C CA . GLY A 1 973 ? 4.461 -57.731 1.614 1.00 84.19 973 GLY A CA 1
ATOM 7596 C C . GLY A 1 973 ? 4.213 -57.969 3.111 1.00 84.19 973 GLY A C 1
ATOM 7597 O O . GLY A 1 973 ? 3.075 -57.823 3.551 1.00 84.19 973 GLY A O 1
ATOM 7598 N N . GLY A 1 974 ? 5.242 -58.279 3.911 1.00 86.00 974 GLY A N 1
ATOM 7599 C CA . GLY A 1 974 ? 5.134 -58.391 5.376 1.00 86.00 974 GLY A CA 1
ATOM 7600 C C . GLY A 1 974 ? 4.809 -57.057 6.059 1.00 86.00 974 GLY A C 1
ATOM 7601 O O . GLY A 1 974 ? 4.935 -55.995 5.455 1.00 86.00 974 GLY A O 1
ATOM 7602 N N . ASN A 1 975 ? 4.395 -57.061 7.321 1.00 88.88 975 ASN A N 1
ATOM 7603 C CA . ASN A 1 975 ? 4.126 -55.834 8.070 1.00 88.88 975 ASN A CA 1
ATOM 7604 C C . ASN A 1 975 ? 5.396 -54.993 8.272 1.00 88.88 975 ASN A C 1
ATOM 7606 O O . ASN A 1 975 ? 6.523 -55.499 8.309 1.00 88.88 975 ASN A O 1
ATOM 7610 N N . ILE A 1 976 ? 5.203 -53.682 8.429 1.00 89.69 976 ILE A N 1
ATOM 7611 C CA . ILE A 1 976 ? 6.254 -52.769 8.878 1.00 89.69 976 ILE A CA 1
ATOM 7612 C C . ILE A 1 976 ? 6.108 -52.538 10.371 1.00 89.69 976 ILE A C 1
ATOM 7614 O O . ILE A 1 976 ? 5.023 -52.234 10.859 1.00 89.69 976 ILE A O 1
ATOM 7618 N N . VAL A 1 977 ? 7.223 -52.641 11.081 1.00 86.44 977 VAL A N 1
ATOM 7619 C CA . VAL A 1 977 ? 7.302 -52.478 12.524 1.00 86.44 977 VAL A CA 1
ATOM 7620 C C . VAL A 1 977 ? 8.195 -51.307 12.919 1.00 86.44 977 VAL A C 1
ATOM 7622 O O . VAL A 1 977 ? 9.205 -51.021 12.269 1.00 86.44 977 VAL A O 1
ATOM 7625 N N . VAL A 1 978 ? 7.838 -50.628 14.010 1.00 81.94 978 VAL A N 1
ATOM 7626 C CA . VAL A 1 978 ? 8.682 -49.600 14.631 1.00 81.94 978 VAL A CA 1
ATOM 7627 C C . VAL A 1 978 ? 9.756 -50.266 15.484 1.00 81.94 978 VAL A C 1
ATOM 7629 O O . VAL A 1 978 ? 9.467 -51.078 16.358 1.00 81.94 978 VAL A O 1
ATOM 7632 N N . THR A 1 979 ? 11.002 -49.872 15.253 1.00 78.56 979 THR A N 1
ATOM 7633 C CA . THR A 1 979 ? 12.194 -50.320 15.977 1.00 78.56 979 THR A CA 1
ATOM 7634 C C . THR A 1 979 ? 12.864 -49.130 16.667 1.00 78.56 979 THR A C 1
ATOM 7636 O O . THR A 1 979 ? 12.601 -47.968 16.353 1.00 78.56 979 THR A O 1
ATOM 7639 N N . GLN A 1 980 ? 13.816 -49.391 17.563 1.00 70.00 980 GLN A N 1
ATOM 7640 C CA . GLN A 1 980 ? 14.614 -48.327 18.190 1.00 70.00 980 GLN A CA 1
ATOM 7641 C C . GLN A 1 980 ? 15.465 -47.503 17.196 1.00 70.00 980 GLN A C 1
ATOM 7643 O O . GLN A 1 980 ? 15.908 -46.404 17.535 1.00 70.00 980 GLN A O 1
ATOM 7648 N N . TYR A 1 981 ? 15.681 -48.011 15.976 1.00 74.50 981 TYR A N 1
ATOM 7649 C CA . TYR A 1 981 ? 16.511 -47.387 14.938 1.00 74.50 981 TYR A CA 1
ATOM 7650 C C . TYR A 1 981 ? 15.703 -46.779 13.779 1.00 74.50 981 TYR A C 1
ATOM 7652 O O . TYR A 1 981 ? 16.300 -46.277 12.830 1.00 74.50 981 TYR A O 1
ATOM 7660 N N . GLY A 1 982 ? 14.368 -46.803 13.846 1.00 85.88 982 GLY A N 1
ATOM 7661 C CA . GLY A 1 982 ? 13.479 -46.378 12.761 1.00 85.88 982 GLY A CA 1
ATOM 7662 C C . GLY A 1 982 ? 12.416 -47.437 12.484 1.00 85.88 982 GLY A C 1
ATOM 7663 O O . GLY A 1 982 ? 11.866 -48.011 13.416 1.00 85.88 982 GLY A O 1
ATOM 7664 N N . PHE A 1 983 ? 12.154 -47.749 11.221 1.00 90.25 983 PHE A N 1
ATOM 7665 C CA . PHE A 1 983 ? 11.127 -48.700 10.793 1.00 90.25 983 PHE A CA 1
ATOM 7666 C C . PHE A 1 983 ? 11.764 -49.856 10.026 1.00 90.25 983 PHE A C 1
ATOM 7668 O O . PHE A 1 983 ? 12.717 -49.653 9.277 1.00 90.25 983 PHE A O 1
ATOM 7675 N N . ALA A 1 984 ? 11.270 -51.076 10.196 1.00 88.94 984 ALA A N 1
ATOM 7676 C CA . ALA A 1 984 ? 11.797 -52.251 9.505 1.00 88.94 984 ALA A CA 1
ATOM 7677 C C . ALA A 1 984 ? 10.673 -53.206 9.112 1.00 88.94 984 ALA A C 1
ATOM 7679 O O . ALA A 1 984 ? 9.596 -53.168 9.696 1.00 88.94 984 ALA A O 1
ATOM 7680 N N . CYS A 1 985 ? 10.918 -54.066 8.127 1.00 88.75 985 CYS A N 1
ATOM 7681 C CA . CYS A 1 985 ? 10.025 -55.188 7.868 1.00 88.75 985 CYS A CA 1
ATOM 7682 C C . CYS A 1 985 ? 10.037 -56.176 9.044 1.00 88.75 985 CYS A C 1
ATOM 7684 O O . CYS A 1 985 ? 11.103 -56.469 9.584 1.00 88.75 985 CYS A O 1
ATOM 7686 N N . GLU A 1 986 ? 8.876 -56.717 9.414 1.00 85.31 986 GLU A N 1
ATOM 7687 C CA . GLU A 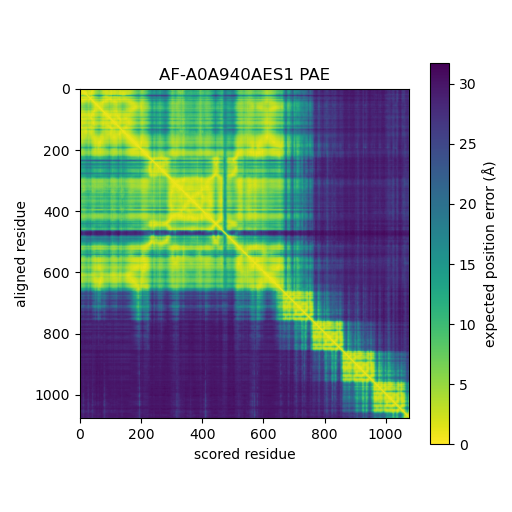1 986 ? 8.766 -57.769 10.435 1.00 85.31 986 GLU A CA 1
ATOM 7688 C C . GLU A 1 986 ? 9.581 -59.020 10.056 1.00 85.31 986 GLU A C 1
ATOM 7690 O O . GLU A 1 986 ? 10.298 -59.573 10.888 1.00 85.31 986 GLU A O 1
ATOM 7695 N N . ASN A 1 987 ? 9.604 -59.370 8.763 1.00 86.19 987 ASN A N 1
ATOM 7696 C CA . ASN A 1 987 ? 10.361 -60.505 8.226 1.00 86.19 987 ASN A CA 1
ATOM 7697 C C . ASN A 1 987 ? 11.878 -60.265 8.218 1.00 86.19 987 ASN A C 1
ATOM 7699 O O . ASN A 1 987 ? 12.639 -61.115 7.766 1.00 86.19 987 ASN A O 1
ATOM 7703 N N . ARG A 1 988 ? 12.367 -59.118 8.708 1.00 81.62 988 ARG A N 1
ATOM 7704 C CA . ARG A 1 988 ? 13.806 -58.879 8.891 1.00 81.62 988 ARG A CA 1
ATOM 7705 C C . ARG A 1 988 ? 14.423 -59.821 9.922 1.00 81.62 988 ARG A C 1
ATOM 7707 O O . ARG A 1 988 ? 15.616 -60.108 9.841 1.00 81.62 988 ARG A O 1
ATOM 7714 N N . PHE A 1 989 ? 13.615 -60.272 10.877 1.00 71.69 989 PHE A N 1
ATOM 7715 C CA . PHE A 1 989 ? 14.044 -61.099 12.002 1.00 71.69 989 PHE A CA 1
ATOM 7716 C C . PHE A 1 989 ? 13.595 -62.564 11.882 1.00 71.69 989 PHE A C 1
ATOM 7718 O O . PHE A 1 989 ? 13.852 -63.339 12.795 1.00 71.69 989 PHE A O 1
ATOM 7725 N N . ALA A 1 990 ? 12.959 -62.952 10.770 1.00 74.19 990 ALA A N 1
ATOM 7726 C CA . ALA A 1 990 ? 12.556 -64.335 10.509 1.00 74.19 990 ALA A CA 1
ATOM 7727 C C . ALA A 1 990 ? 13.779 -65.244 10.282 1.00 74.19 990 ALA A C 1
ATOM 7729 O O . ALA A 1 990 ? 14.801 -64.782 9.773 1.00 74.19 990 ALA A O 1
ATOM 7730 N N . GLU A 1 991 ? 13.698 -66.527 10.641 1.00 70.94 991 GLU A N 1
ATOM 7731 C CA . GLU A 1 991 ? 14.807 -67.475 10.437 1.00 70.94 991 GLU A CA 1
ATOM 7732 C C . GLU A 1 991 ? 15.020 -67.808 8.948 1.00 70.94 991 GLU A C 1
ATOM 7734 O O . GLU A 1 991 ? 16.164 -67.831 8.488 1.00 70.94 991 GLU A O 1
ATOM 7739 N N . GLU A 1 992 ? 13.933 -67.909 8.174 1.00 63.06 992 GLU A N 1
ATOM 7740 C CA . GLU A 1 992 ? 13.905 -68.143 6.721 1.00 63.06 992 GLU A CA 1
ATOM 7741 C C . GLU A 1 992 ? 13.169 -66.995 5.985 1.00 63.06 992 GLU A C 1
ATOM 7743 O O . GLU A 1 992 ? 12.324 -66.319 6.569 1.00 63.06 992 GLU A O 1
ATOM 7748 N N . ASN A 1 993 ? 13.488 -66.735 4.705 1.00 70.75 993 ASN A N 1
ATOM 7749 C CA . ASN A 1 993 ? 12.916 -65.642 3.883 1.00 70.75 993 ASN A CA 1
ATOM 7750 C C . ASN A 1 993 ? 13.084 -64.214 4.457 1.00 70.75 993 ASN A C 1
ATOM 7752 O O . ASN A 1 993 ? 12.162 -63.393 4.454 1.00 70.75 993 ASN A O 1
ATOM 7756 N N . LYS A 1 994 ? 14.303 -63.893 4.914 1.00 82.50 994 LYS A N 1
ATOM 7757 C CA . LYS A 1 994 ? 14.643 -62.592 5.516 1.00 82.50 994 LYS A CA 1
ATOM 7758 C C . LYS A 1 994 ? 14.435 -61.414 4.563 1.00 82.50 994 LYS A C 1
ATOM 7760 O O . LYS A 1 994 ? 15.022 -61.355 3.483 1.00 82.50 994 LYS A O 1
ATOM 7765 N N . CYS A 1 995 ? 13.688 -60.405 5.016 1.00 84.38 995 CYS A N 1
ATOM 7766 C CA . CYS A 1 995 ? 13.520 -59.143 4.295 1.00 84.38 995 CYS A CA 1
ATOM 7767 C C . CYS A 1 995 ? 14.304 -58.003 4.958 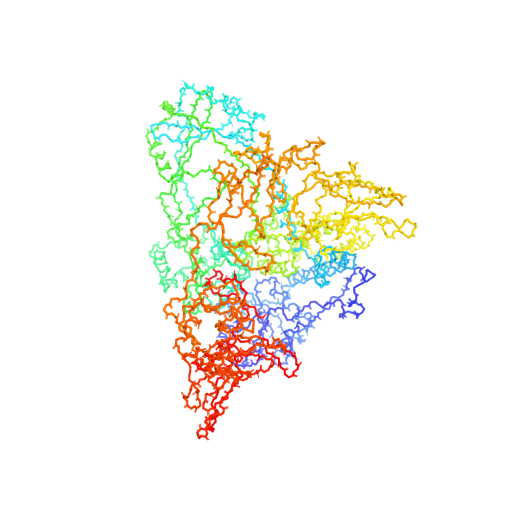1.00 84.38 995 CYS A C 1
ATOM 7769 O O . CYS A 1 995 ? 13.991 -57.566 6.063 1.00 84.38 995 CYS A O 1
ATOM 7771 N N . TYR A 1 996 ? 15.298 -57.455 4.259 1.00 85.38 996 TYR A N 1
ATOM 7772 C CA . TYR A 1 996 ? 16.187 -56.418 4.804 1.00 85.38 996 TYR A CA 1
ATOM 7773 C C . TYR A 1 996 ? 15.674 -54.981 4.645 1.00 85.38 996 TYR A C 1
ATOM 7775 O O . TYR A 1 996 ? 16.408 -54.027 4.916 1.00 85.38 996 TYR A O 1
ATOM 7783 N N . PHE A 1 997 ? 14.425 -54.799 4.218 1.00 87.25 997 PHE A N 1
ATOM 7784 C CA . PHE A 1 997 ? 13.853 -53.470 4.048 1.00 87.25 997 PHE A CA 1
ATOM 7785 C C . PHE A 1 997 ? 13.764 -52.732 5.393 1.00 87.25 997 PHE A C 1
ATOM 7787 O O . PHE A 1 997 ? 13.180 -53.231 6.362 1.00 87.25 997 PHE A O 1
ATOM 7794 N N . SER A 1 998 ? 14.344 -51.532 5.457 1.00 89.50 998 SER A N 1
ATOM 7795 C CA . SER A 1 998 ? 14.260 -50.666 6.633 1.00 89.50 998 SER A CA 1
ATOM 7796 C C . SER A 1 998 ? 14.443 -49.191 6.294 1.00 89.50 998 SER A C 1
ATOM 7798 O O . SER A 1 998 ? 15.107 -48.846 5.321 1.00 89.50 998 SER A O 1
ATOM 7800 N N . ILE A 1 999 ? 13.855 -48.335 7.127 1.00 90.12 999 ILE A N 1
ATOM 7801 C CA . ILE A 1 999 ? 13.872 -46.878 7.030 1.00 90.12 999 ILE A CA 1
ATOM 7802 C C . ILE A 1 999 ? 14.403 -46.337 8.353 1.00 90.12 999 ILE A C 1
ATOM 7804 O O . ILE A 1 999 ? 13.697 -46.323 9.361 1.00 90.12 999 ILE A O 1
ATOM 7808 N N . GLY A 1 1000 ? 15.676 -45.955 8.362 1.00 87.06 1000 GLY A N 1
ATOM 7809 C CA . GLY A 1 1000 ? 16.349 -45.411 9.538 1.00 87.06 1000 GLY A CA 1
ATOM 7810 C C . GLY A 1 1000 ? 16.343 -43.884 9.580 1.00 87.06 1000 GLY A C 1
ATOM 7811 O O . GLY A 1 1000 ? 15.479 -43.213 9.017 1.00 87.06 1000 GLY A O 1
ATOM 7812 N N . GLU A 1 1001 ? 17.351 -43.325 10.241 1.00 89.00 1001 GLU A N 1
ATOM 7813 C CA . GLU A 1 1001 ? 17.668 -41.903 10.135 1.00 89.00 1001 GLU A CA 1
ATOM 7814 C C . GLU A 1 1001 ? 18.264 -41.596 8.751 1.00 89.00 1001 GLU A C 1
ATOM 7816 O O . GLU A 1 1001 ? 19.215 -42.251 8.326 1.00 89.00 1001 GLU A O 1
ATOM 7821 N N . ILE A 1 1002 ? 17.724 -40.595 8.052 1.00 89.12 1002 ILE A N 1
ATOM 7822 C CA . ILE A 1 1002 ? 18.156 -40.206 6.703 1.00 89.12 1002 ILE A CA 1
ATOM 7823 C C . ILE A 1 1002 ? 18.692 -38.775 6.765 1.00 89.12 1002 ILE A C 1
ATOM 7825 O O . ILE A 1 1002 ? 18.005 -37.873 7.238 1.00 89.12 1002 ILE A O 1
ATOM 7829 N N . ALA A 1 1003 ? 19.940 -38.567 6.328 1.00 87.25 1003 ALA A N 1
ATOM 7830 C CA . ALA A 1 1003 ? 20.620 -37.264 6.321 1.00 87.25 1003 ALA A CA 1
ATOM 7831 C C . ALA A 1 1003 ? 20.463 -36.469 7.641 1.00 87.25 1003 ALA A C 1
ATOM 7833 O O . ALA A 1 1003 ? 20.097 -35.295 7.647 1.00 87.25 1003 ALA A O 1
ATOM 7834 N N . GLY A 1 1004 ? 20.709 -37.118 8.785 1.00 82.38 1004 GLY A N 1
ATOM 7835 C CA . GLY A 1 1004 ? 20.642 -36.479 10.106 1.00 82.38 1004 GLY A CA 1
ATOM 7836 C C . GLY A 1 1004 ? 19.222 -36.195 10.618 1.00 82.38 1004 GLY A C 1
ATOM 7837 O O . GLY A 1 1004 ? 19.062 -35.416 11.564 1.00 82.38 1004 GLY A O 1
ATOM 7838 N N . LYS A 1 1005 ? 18.191 -36.756 9.968 1.00 86.50 1005 LYS A N 1
ATOM 7839 C CA . LYS A 1 1005 ? 16.778 -36.573 10.307 1.00 86.50 1005 LYS A CA 1
ATOM 7840 C C . LYS A 1 1005 ? 16.101 -37.914 10.588 1.00 86.50 1005 LYS A C 1
ATOM 7842 O O . LYS A 1 1005 ? 16.087 -38.810 9.745 1.00 86.50 1005 LYS A O 1
ATOM 7847 N N . LYS A 1 1006 ? 15.501 -38.042 11.776 1.00 88.06 1006 LYS A N 1
ATOM 7848 C CA . LYS A 1 1006 ? 14.617 -39.167 12.107 1.00 88.06 1006 LYS A CA 1
ATOM 7849 C C . LYS A 1 1006 ? 13.272 -38.972 11.418 1.00 88.06 1006 LYS A C 1
ATOM 7851 O O . LYS A 1 1006 ? 12.661 -37.916 11.578 1.00 88.06 1006 LYS A O 1
ATOM 7856 N N . ILE A 1 1007 ? 12.836 -39.979 10.673 1.00 89.25 1007 ILE A N 1
ATOM 7857 C CA . ILE A 1 1007 ? 11.587 -39.948 9.908 1.00 89.25 1007 ILE A CA 1
ATOM 7858 C C . ILE A 1 1007 ? 10.418 -40.303 10.831 1.00 89.25 1007 ILE A C 1
ATOM 7860 O O . ILE A 1 1007 ? 10.568 -41.154 11.710 1.00 89.25 1007 ILE A O 1
ATOM 7864 N N . SER A 1 1008 ? 9.277 -39.624 10.690 1.00 88.50 1008 SER A N 1
ATOM 7865 C CA . SER A 1 1008 ? 8.102 -39.908 11.520 1.00 88.50 1008 SER A CA 1
ATOM 7866 C C . SER A 1 1008 ? 7.306 -41.100 10.981 1.00 88.50 1008 SER A C 1
ATOM 7868 O O . SER A 1 1008 ? 7.386 -41.437 9.803 1.00 88.50 1008 SER A O 1
ATOM 7870 N N . GLU A 1 1009 ? 6.502 -41.736 11.836 1.00 86.38 1009 GLU A N 1
ATOM 7871 C CA . GLU A 1 1009 ? 5.641 -42.854 11.418 1.00 86.38 1009 GLU A CA 1
ATOM 7872 C C . GLU A 1 1009 ? 4.625 -42.432 10.353 1.00 86.38 1009 GLU A C 1
ATOM 7874 O O . GLU A 1 1009 ? 4.343 -43.206 9.446 1.00 86.38 1009 GLU A O 1
ATOM 7879 N N . ALA A 1 1010 ? 4.119 -41.197 10.425 1.00 85.50 1010 ALA A N 1
ATOM 7880 C CA . ALA A 1 1010 ? 3.209 -40.656 9.422 1.00 85.50 1010 ALA A CA 1
ATOM 7881 C C . ALA A 1 1010 ? 3.890 -40.537 8.049 1.00 85.50 1010 ALA A C 1
ATOM 7883 O O . ALA A 1 1010 ? 3.324 -40.987 7.059 1.00 85.50 1010 ALA A O 1
ATOM 7884 N N . ASP A 1 1011 ? 5.120 -40.013 8.007 1.00 88.44 1011 ASP A N 1
ATOM 7885 C CA . ASP A 1 1011 ? 5.874 -39.875 6.753 1.00 88.44 1011 ASP A CA 1
ATOM 7886 C C . ASP A 1 1011 ? 6.239 -41.248 6.167 1.00 88.44 1011 ASP A C 1
ATOM 7888 O O . ASP A 1 1011 ? 6.231 -41.427 4.953 1.00 88.44 1011 ASP A O 1
ATOM 7892 N N . VAL A 1 1012 ? 6.532 -42.238 7.022 1.00 88.06 1012 VAL A N 1
ATOM 7893 C CA . VAL A 1 1012 ? 6.768 -43.625 6.590 1.00 88.06 1012 VAL A CA 1
ATOM 7894 C C . VAL A 1 1012 ? 5.500 -44.274 6.051 1.00 88.06 1012 VAL A C 1
ATOM 7896 O O . VAL A 1 1012 ? 5.572 -44.957 5.032 1.00 88.06 1012 VAL A O 1
ATOM 7899 N N . LYS A 1 1013 ? 4.342 -44.065 6.690 1.00 88.69 1013 LYS A N 1
ATOM 7900 C CA . LYS A 1 1013 ? 3.071 -44.572 6.158 1.00 88.69 1013 LYS A CA 1
ATOM 7901 C C . LYS A 1 1013 ? 2.802 -44.001 4.773 1.00 88.69 1013 LYS A C 1
ATOM 7903 O O . LYS A 1 1013 ? 2.530 -44.749 3.844 1.00 88.69 1013 LYS A O 1
ATOM 7908 N N . GLU A 1 1014 ? 2.936 -42.691 4.638 1.00 88.31 1014 GLU A N 1
ATOM 7909 C CA . GLU A 1 1014 ? 2.712 -41.987 3.381 1.00 88.31 1014 GLU A CA 1
ATOM 7910 C C . GLU A 1 1014 ? 3.670 -42.462 2.283 1.00 88.31 1014 GLU A C 1
ATOM 7912 O O . GLU A 1 1014 ? 3.216 -42.865 1.216 1.00 88.31 1014 GLU A O 1
ATOM 7917 N N . LEU A 1 1015 ? 4.970 -42.551 2.590 1.00 91.44 1015 LEU A N 1
ATOM 7918 C CA . LEU A 1 1015 ? 5.981 -43.085 1.680 1.00 91.44 1015 LEU A CA 1
ATOM 7919 C C . LEU A 1 1015 ? 5.626 -44.485 1.172 1.00 91.44 1015 LEU A C 1
ATOM 7921 O O . LEU A 1 1015 ? 5.770 -44.757 -0.014 1.00 91.44 1015 LEU A O 1
ATOM 7925 N N . LEU A 1 1016 ? 5.178 -45.378 2.054 1.00 89.06 1016 LEU A N 1
ATOM 7926 C CA . LEU A 1 1016 ? 4.914 -46.774 1.702 1.00 89.06 1016 LEU A CA 1
ATOM 7927 C C . LEU A 1 1016 ? 3.564 -46.998 1.011 1.00 89.06 1016 LEU A C 1
ATOM 7929 O O . LEU A 1 1016 ? 3.449 -47.955 0.250 1.00 89.06 1016 LEU A O 1
ATOM 7933 N N . ILE A 1 1017 ? 2.561 -46.150 1.260 1.00 87.44 1017 ILE A N 1
ATOM 7934 C CA . ILE A 1 1017 ? 1.251 -46.220 0.586 1.00 87.44 1017 ILE A CA 1
ATOM 7935 C C . ILE A 1 1017 ? 1.331 -45.553 -0.786 1.00 87.44 1017 ILE A C 1
ATOM 7937 O O . ILE A 1 1017 ? 0.910 -46.134 -1.781 1.00 87.44 1017 ILE A O 1
ATOM 7941 N N . ASN A 1 1018 ? 1.887 -44.342 -0.836 1.00 87.12 1018 ASN A N 1
ATOM 7942 C CA . ASN A 1 1018 ? 1.841 -43.485 -2.019 1.00 87.12 1018 ASN A CA 1
ATOM 7943 C C . ASN A 1 1018 ? 3.107 -43.587 -2.882 1.00 87.12 1018 ASN A C 1
ATOM 7945 O O . ASN A 1 1018 ? 3.175 -42.992 -3.953 1.00 87.12 1018 ASN A O 1
ATOM 7949 N N . GLY A 1 1019 ? 4.141 -44.291 -2.415 1.00 87.94 1019 GLY A N 1
ATOM 7950 C CA . GLY A 1 1019 ? 5.449 -44.345 -3.073 1.00 87.94 1019 GLY A CA 1
ATOM 7951 C C . GLY A 1 1019 ? 6.309 -43.092 -2.863 1.00 87.94 1019 GLY A C 1
ATOM 7952 O O . GLY A 1 1019 ? 7.476 -43.086 -3.253 1.00 87.94 1019 GLY A O 1
ATOM 7953 N N . ILE A 1 1020 ? 5.771 -42.048 -2.227 1.00 89.62 1020 ILE A N 1
ATOM 7954 C CA . ILE A 1 1020 ? 6.441 -40.781 -1.924 1.00 89.62 1020 ILE A CA 1
ATOM 7955 C C . ILE A 1 1020 ? 5.912 -40.213 -0.599 1.00 89.62 1020 ILE A C 1
ATOM 7957 O O . ILE A 1 1020 ? 4.735 -40.374 -0.282 1.00 89.62 1020 ILE A O 1
ATOM 7961 N N . SER A 1 1021 ? 6.774 -39.590 0.205 1.00 90.38 1021 SER A N 1
ATOM 7962 C CA . SER A 1 1021 ? 6.374 -38.870 1.419 1.00 90.38 1021 SER A CA 1
ATOM 7963 C C . SER A 1 1021 ? 5.981 -37.431 1.095 1.00 90.38 1021 SER A C 1
ATOM 7965 O O . SER A 1 1021 ? 6.459 -36.867 0.112 1.00 90.38 1021 SER A O 1
ATOM 7967 N N . LYS A 1 1022 ? 5.248 -36.769 1.996 1.00 88.25 1022 LYS A N 1
ATOM 7968 C CA . LYS A 1 1022 ? 5.202 -35.300 2.016 1.00 88.25 1022 LYS A CA 1
ATOM 7969 C C . LYS A 1 1022 ? 6.581 -34.681 2.258 1.00 88.25 1022 LYS A C 1
ATOM 7971 O O . LYS A 1 1022 ? 7.562 -35.367 2.571 1.00 88.25 1022 LYS A O 1
ATOM 7976 N N . THR A 1 1023 ? 6.640 -33.355 2.192 1.00 89.81 1023 THR A N 1
ATOM 7977 C CA . THR A 1 1023 ? 7.880 -32.605 2.409 1.00 89.81 1023 THR A CA 1
ATOM 7978 C C . THR A 1 1023 ? 8.397 -32.722 3.833 1.00 89.81 1023 THR A C 1
ATOM 7980 O O . THR A 1 1023 ? 7.768 -32.283 4.799 1.00 89.81 1023 THR A O 1
ATOM 7983 N N . ILE A 1 1024 ? 9.618 -33.235 3.954 1.00 89.25 1024 ILE A N 1
ATOM 7984 C CA . ILE A 1 1024 ? 10.342 -33.322 5.215 1.00 89.25 1024 ILE A CA 1
ATOM 7985 C C . ILE A 1 1024 ? 11.415 -32.234 5.224 1.00 89.25 1024 ILE A C 1
ATOM 7987 O O . ILE A 1 1024 ? 12.274 -32.145 4.347 1.00 89.25 1024 ILE A O 1
ATOM 7991 N N . ARG A 1 1025 ? 11.358 -31.373 6.245 1.00 88.50 1025 ARG A N 1
ATOM 7992 C CA . ARG A 1 1025 ? 12.201 -30.174 6.330 1.00 88.50 1025 ARG A CA 1
ATOM 7993 C C . ARG A 1 1025 ? 13.420 -30.350 7.230 1.00 88.50 1025 ARG A C 1
ATOM 7995 O O . ARG A 1 1025 ? 13.336 -30.908 8.336 1.00 88.50 1025 ARG A O 1
ATOM 8002 N N . GLY A 1 1026 ? 14.540 -29.786 6.791 1.00 86.44 1026 GLY A N 1
ATOM 8003 C CA . GLY A 1 1026 ? 15.790 -29.694 7.535 1.00 86.44 1026 GLY A CA 1
ATOM 8004 C C . GLY A 1 1026 ? 16.625 -30.975 7.546 1.00 86.44 1026 GLY A C 1
ATOM 8005 O O . GLY A 1 1026 ? 17.196 -31.307 8.587 1.00 86.44 1026 GLY A O 1
ATOM 8006 N N . PHE A 1 1027 ? 16.705 -31.687 6.422 1.00 90.69 1027 PHE A N 1
ATOM 8007 C CA . PHE A 1 1027 ? 17.758 -32.678 6.194 1.00 90.69 1027 PHE A CA 1
ATOM 8008 C C . PHE A 1 1027 ? 19.129 -32.004 6.194 1.00 90.69 1027 PHE A C 1
ATOM 8010 O O . PHE A 1 1027 ? 19.265 -30.861 5.769 1.00 90.69 1027 PHE A O 1
ATOM 8017 N N . LYS A 1 1028 ? 20.166 -32.692 6.669 1.00 85.06 1028 LYS A N 1
ATOM 8018 C CA . LYS A 1 1028 ? 21.542 -32.184 6.708 1.00 85.06 1028 LYS A CA 1
ATOM 8019 C C . LYS A 1 1028 ? 22.363 -32.814 5.591 1.00 85.06 1028 LYS A C 1
ATOM 8021 O O . LYS A 1 1028 ? 22.673 -34.003 5.632 1.00 85.06 1028 LYS A O 1
ATOM 8026 N N . GLY A 1 1029 ? 22.747 -31.999 4.610 1.00 83.62 1029 GLY A N 1
ATOM 8027 C CA . GLY A 1 1029 ? 23.616 -32.429 3.514 1.00 83.62 1029 GLY A CA 1
ATOM 8028 C C . GLY A 1 1029 ? 25.050 -32.696 3.970 1.00 83.62 1029 GLY A C 1
ATOM 8029 O O . GLY A 1 1029 ? 25.451 -32.317 5.072 1.00 83.62 1029 GLY A O 1
ATOM 8030 N N . LYS A 1 1030 ? 25.864 -33.295 3.090 1.00 80.56 1030 LYS A N 1
ATOM 8031 C CA . LYS A 1 1030 ? 27.291 -33.576 3.356 1.00 80.56 1030 LYS A CA 1
ATOM 8032 C C . LYS A 1 1030 ? 28.096 -32.317 3.736 1.00 80.56 1030 LYS A C 1
ATOM 8034 O O . LYS A 1 1030 ? 29.060 -32.415 4.485 1.00 80.56 1030 LYS A O 1
ATOM 8039 N N . SER A 1 1031 ? 27.661 -31.131 3.300 1.00 78.94 1031 SER A N 1
ATOM 8040 C CA . SER A 1 1031 ? 28.232 -29.818 3.654 1.00 78.94 1031 SER A CA 1
ATOM 8041 C C . SER A 1 1031 ? 27.719 -29.225 4.980 1.00 78.94 1031 SER A C 1
ATOM 8043 O O . SER A 1 1031 ? 28.001 -28.068 5.281 1.00 78.94 1031 SER A O 1
ATOM 8045 N N . LYS A 1 1032 ? 26.932 -29.977 5.766 1.00 72.38 1032 LYS A N 1
ATOM 8046 C CA . LYS A 1 1032 ? 26.206 -29.537 6.978 1.00 72.38 1032 LYS A CA 1
ATOM 8047 C C . LYS A 1 1032 ? 25.156 -28.431 6.763 1.00 72.38 1032 LYS A C 1
ATOM 8049 O O . LYS A 1 1032 ? 24.555 -27.988 7.741 1.00 72.38 1032 LYS A O 1
ATOM 8054 N N . LYS A 1 1033 ? 24.882 -28.014 5.520 1.00 76.00 1033 LYS A N 1
ATOM 8055 C CA . LYS A 1 1033 ? 23.755 -27.124 5.196 1.00 76.00 1033 LYS A CA 1
ATOM 8056 C C . LYS A 1 1033 ? 22.431 -27.889 5.251 1.00 76.00 1033 LYS A C 1
ATOM 8058 O O . LYS A 1 1033 ? 22.371 -29.059 4.865 1.00 76.00 1033 LYS A O 1
ATOM 8063 N N . ALA A 1 1034 ? 21.395 -27.223 5.758 1.00 83.00 1034 ALA A N 1
ATOM 8064 C CA . ALA A 1 1034 ? 20.052 -27.779 5.820 1.00 83.00 1034 ALA A CA 1
ATOM 8065 C C . ALA A 1 1034 ? 19.355 -27.666 4.455 1.00 83.00 1034 ALA A C 1
ATOM 8067 O O . ALA A 1 1034 ? 19.486 -26.636 3.796 1.00 83.00 1034 ALA A O 1
ATOM 8068 N N . PHE A 1 1035 ? 18.610 -28.692 4.059 1.00 89.81 1035 PHE A N 1
ATOM 8069 C CA . PHE A 1 1035 ? 17.763 -28.693 2.869 1.00 89.81 1035 PHE A CA 1
ATOM 8070 C C . PHE A 1 1035 ? 16.429 -29.393 3.158 1.00 89.81 1035 PHE A C 1
ATOM 8072 O O . PHE A 1 1035 ? 16.322 -30.170 4.109 1.00 89.81 1035 PHE A O 1
ATOM 8079 N N . ASP A 1 1036 ? 15.415 -29.099 2.352 1.00 91.50 1036 ASP A N 1
ATOM 8080 C CA . ASP A 1 1036 ? 14.079 -29.688 2.456 1.00 91.50 1036 ASP A CA 1
ATOM 8081 C C . ASP A 1 1036 ? 13.870 -30.610 1.242 1.00 91.50 1036 ASP A C 1
ATOM 8083 O O . ASP A 1 1036 ? 14.321 -30.278 0.146 1.00 91.50 1036 ASP A O 1
ATOM 8087 N N . ALA A 1 1037 ? 13.272 -31.786 1.443 1.00 92.31 1037 ALA A N 1
ATOM 8088 C CA . ALA A 1 1037 ? 13.057 -32.775 0.381 1.00 92.31 1037 ALA A CA 1
ATOM 8089 C C . ALA A 1 1037 ? 11.857 -33.684 0.695 1.00 92.31 1037 ALA A C 1
ATOM 8091 O O . ALA A 1 1037 ? 11.514 -33.885 1.864 1.00 92.31 1037 ALA A O 1
ATOM 8092 N N . CYS A 1 1038 ? 11.256 -34.278 -0.331 1.00 91.88 1038 CYS A N 1
ATOM 8093 C CA . CYS A 1 1038 ? 10.405 -35.456 -0.182 1.00 91.88 1038 CYS A CA 1
ATOM 8094 C C . CYS A 1 1038 ? 11.278 -36.719 -0.256 1.00 91.88 1038 CYS A C 1
ATOM 8096 O O . CYS A 1 1038 ? 12.376 -36.705 -0.818 1.00 91.88 1038 CYS A O 1
ATOM 8098 N N . LEU A 1 1039 ? 10.824 -37.818 0.339 1.00 92.75 1039 LEU A N 1
ATOM 8099 C CA . LEU A 1 1039 ? 11.441 -39.134 0.174 1.00 92.75 1039 LEU A CA 1
ATOM 8100 C C . LEU A 1 1039 ? 10.604 -39.934 -0.817 1.00 92.75 1039 LEU A C 1
ATOM 8102 O O . LEU A 1 1039 ? 9.385 -39.919 -0.716 1.00 92.75 1039 LEU A O 1
ATOM 8106 N N . LYS A 1 1040 ? 11.235 -40.651 -1.746 1.00 92.31 1040 LYS A N 1
ATOM 8107 C CA . LYS A 1 1040 ? 10.552 -41.468 -2.757 1.00 92.31 1040 LYS A CA 1
ATOM 8108 C C . LYS A 1 1040 ? 11.094 -42.889 -2.761 1.00 92.31 1040 LYS A C 1
ATOM 8110 O O . LYS A 1 1040 ? 12.304 -43.091 -2.664 1.00 92.31 1040 LYS A O 1
ATOM 8115 N N . LEU A 1 1041 ? 10.200 -43.868 -2.872 1.00 89.12 1041 LEU A N 1
ATOM 8116 C CA . LEU A 1 1041 ? 10.558 -45.268 -3.076 1.00 89.12 1041 LEU A CA 1
ATOM 8117 C C . LEU A 1 1041 ? 10.929 -45.478 -4.540 1.00 89.12 1041 LEU A C 1
ATOM 8119 O O . LEU A 1 1041 ? 10.078 -45.418 -5.425 1.00 89.12 1041 LEU A O 1
ATOM 8123 N N . ASN A 1 1042 ? 12.201 -45.757 -4.781 1.00 86.19 1042 ASN A N 1
ATOM 8124 C CA . ASN A 1 1042 ? 12.707 -46.147 -6.084 1.00 86.19 1042 ASN A CA 1
ATOM 8125 C C . ASN A 1 1042 ? 12.890 -47.669 -6.150 1.00 86.19 1042 ASN A C 1
ATOM 8127 O O . ASN A 1 1042 ? 13.142 -48.322 -5.135 1.00 86.19 1042 ASN A O 1
ATOM 8131 N N . THR A 1 1043 ? 12.748 -48.245 -7.343 1.00 82.75 1043 THR A N 1
ATOM 8132 C CA . THR A 1 1043 ? 13.044 -49.663 -7.594 1.00 82.75 1043 THR A CA 1
ATOM 8133 C C . THR A 1 1043 ? 14.215 -49.729 -8.554 1.00 82.75 1043 THR A C 1
ATOM 8135 O O . THR A 1 1043 ? 14.102 -49.239 -9.672 1.00 82.75 1043 THR A O 1
ATOM 8138 N N . THR A 1 1044 ? 15.334 -50.299 -8.117 1.00 77.81 1044 THR A N 1
ATOM 8139 C CA . THR A 1 1044 ? 16.508 -50.482 -8.976 1.00 77.81 1044 THR A CA 1
ATOM 8140 C C . THR A 1 1044 ? 16.242 -51.563 -10.028 1.00 77.81 1044 THR A C 1
ATOM 8142 O O . THR A 1 1044 ? 15.313 -52.359 -9.874 1.00 77.81 1044 THR A O 1
ATOM 8145 N N . GLU A 1 1045 ? 17.064 -51.623 -11.079 1.00 73.56 1045 GLU A N 1
ATOM 8146 C CA . GLU A 1 1045 ? 16.943 -52.621 -12.161 1.00 73.56 1045 GLU A CA 1
ATOM 8147 C C . GLU A 1 1045 ? 16.954 -54.071 -11.635 1.00 73.56 1045 GLU A C 1
ATOM 8149 O O . GLU A 1 1045 ? 16.219 -54.915 -12.138 1.00 73.56 1045 GLU A O 1
ATOM 8154 N N . ASP A 1 1046 ? 17.665 -54.326 -10.531 1.00 71.19 1046 ASP A N 1
ATOM 8155 C CA . ASP A 1 1046 ? 17.697 -55.620 -9.827 1.00 71.19 1046 ASP A CA 1
ATOM 8156 C C . ASP A 1 1046 ? 16.465 -55.893 -8.929 1.00 71.19 1046 ASP A C 1
ATOM 8158 O O . ASP A 1 1046 ? 16.462 -56.818 -8.116 1.00 71.19 1046 ASP A O 1
ATOM 8162 N N . GLY A 1 1047 ? 15.424 -55.056 -8.990 1.00 68.69 1047 GLY A N 1
ATOM 8163 C CA . GLY A 1 1047 ? 14.186 -55.203 -8.213 1.00 68.69 1047 GLY A CA 1
ATOM 8164 C C . GLY A 1 1047 ? 14.269 -54.760 -6.745 1.00 68.69 1047 GLY A C 1
ATOM 8165 O O . GLY A 1 1047 ? 13.300 -54.915 -5.993 1.00 68.69 1047 GLY A O 1
ATOM 8166 N N . LYS A 1 1048 ? 15.393 -54.177 -6.305 1.00 77.25 1048 LYS A N 1
ATOM 8167 C CA . LYS A 1 1048 ? 15.588 -53.723 -4.919 1.00 77.25 1048 LYS A CA 1
ATOM 8168 C C . LYS A 1 1048 ? 14.898 -52.379 -4.683 1.00 77.25 1048 LYS A C 1
ATOM 8170 O O . LYS A 1 1048 ? 15.015 -51.453 -5.479 1.00 77.25 1048 LYS A O 1
ATOM 8175 N N . LYS A 1 1049 ? 14.192 -52.255 -3.556 1.00 80.75 1049 LYS A N 1
ATOM 8176 C CA . LYS A 1 1049 ? 13.535 -51.007 -3.139 1.00 80.75 1049 LYS A CA 1
ATOM 8177 C C . LYS A 1 1049 ? 14.508 -50.134 -2.347 1.00 80.75 1049 LYS A C 1
ATOM 8179 O O . LYS A 1 1049 ? 15.002 -50.564 -1.303 1.00 80.75 1049 LYS A O 1
ATOM 8184 N N . GLU A 1 1050 ? 14.754 -48.919 -2.814 1.00 84.81 1050 GLU A N 1
ATOM 8185 C CA . GLU A 1 1050 ? 15.600 -47.920 -2.154 1.00 84.81 1050 GLU A CA 1
ATOM 8186 C C . GLU A 1 1050 ? 14.840 -46.606 -1.932 1.00 84.81 1050 GLU A C 1
ATOM 8188 O O . GLU A 1 1050 ? 13.799 -46.370 -2.540 1.00 84.81 1050 GLU A O 1
ATOM 8193 N N . ILE A 1 1051 ? 15.344 -45.759 -1.032 1.00 89.75 1051 ILE A N 1
ATOM 8194 C CA . ILE A 1 1051 ? 14.739 -44.458 -0.732 1.00 89.75 1051 ILE A CA 1
ATOM 8195 C C . ILE A 1 1051 ? 15.664 -43.367 -1.252 1.00 89.75 1051 ILE A C 1
ATOM 8197 O O . ILE A 1 1051 ? 16.812 -43.269 -0.817 1.00 89.75 1051 ILE A O 1
ATOM 8201 N N . VAL A 1 1052 ? 15.144 -42.540 -2.152 1.00 91.81 1052 VAL A N 1
ATOM 8202 C CA . VAL A 1 1052 ? 15.855 -41.409 -2.756 1.00 91.81 1052 VAL A CA 1
ATOM 8203 C C . VAL A 1 1052 ? 15.198 -40.089 -2.365 1.00 91.81 1052 VAL A C 1
ATOM 8205 O O . VAL A 1 1052 ? 14.031 -40.060 -1.968 1.00 91.81 1052 VAL A O 1
ATOM 8208 N N . PHE A 1 1053 ? 15.953 -38.993 -2.452 1.00 92.81 1053 PHE A N 1
ATOM 8209 C CA . PHE A 1 1053 ? 15.389 -37.655 -2.296 1.00 92.81 1053 PHE A CA 1
ATOM 8210 C C . PHE A 1 1053 ? 14.698 -37.230 -3.586 1.00 92.81 1053 PHE A C 1
ATOM 8212 O O . PHE A 1 1053 ? 15.286 -37.315 -4.661 1.00 92.81 1053 PHE A O 1
ATOM 8219 N N . ASP A 1 1054 ? 13.478 -36.736 -3.448 1.00 89.19 1054 ASP A N 1
ATOM 8220 C CA . ASP A 1 1054 ? 12.728 -36.075 -4.502 1.00 89.19 1054 ASP A CA 1
ATOM 8221 C C . ASP A 1 1054 ? 12.636 -34.584 -4.157 1.00 89.19 1054 ASP A C 1
ATOM 8223 O O . ASP A 1 1054 ? 12.073 -34.201 -3.126 1.00 89.19 1054 ASP A O 1
ATOM 8227 N N . PHE A 1 1055 ? 13.268 -33.759 -4.991 1.00 87.94 1055 PHE A N 1
ATOM 8228 C CA . PHE A 1 1055 ? 13.314 -32.305 -4.835 1.00 87.94 1055 PHE A CA 1
ATOM 8229 C C . PHE A 1 1055 ? 12.256 -31.585 -5.676 1.00 87.94 1055 PHE A C 1
ATOM 8231 O O . PHE A 1 1055 ? 12.029 -30.398 -5.464 1.00 87.94 1055 PHE A O 1
ATOM 8238 N N . GLU A 1 1056 ? 11.616 -32.286 -6.612 1.00 82.06 1056 GLU A N 1
ATOM 8239 C CA . GLU A 1 1056 ? 10.635 -31.708 -7.533 1.00 82.06 1056 GLU A CA 1
ATOM 8240 C C . GLU A 1 1056 ? 9.267 -31.586 -6.859 1.00 82.06 1056 GLU A C 1
ATOM 8242 O O . GLU A 1 1056 ? 8.546 -30.620 -7.078 1.00 82.06 1056 GLU A O 1
ATOM 8247 N N . ASN A 1 1057 ? 8.942 -32.531 -5.974 1.00 78.69 1057 ASN A N 1
ATOM 8248 C CA . ASN A 1 1057 ? 7.668 -32.580 -5.254 1.00 78.69 1057 ASN A CA 1
ATOM 8249 C C . ASN A 1 1057 ? 7.720 -31.920 -3.865 1.00 78.69 1057 ASN A C 1
ATOM 8251 O O . ASN A 1 1057 ? 6.919 -32.243 -2.985 1.00 78.69 1057 ASN A O 1
ATOM 8255 N N . VAL A 1 1058 ? 8.691 -31.033 -3.631 1.00 81.31 1058 VAL A N 1
ATOM 8256 C CA . VAL A 1 1058 ? 8.852 -30.341 -2.348 1.00 81.31 1058 VAL A CA 1
ATOM 8257 C C . VAL A 1 1058 ? 7.826 -29.221 -2.238 1.00 81.31 1058 VAL A C 1
ATOM 8259 O O . VAL A 1 1058 ? 7.919 -28.208 -2.920 1.00 81.31 1058 VAL A O 1
ATOM 8262 N N . GLU A 1 1059 ? 6.872 -29.384 -1.324 1.00 76.25 1059 GLU A N 1
ATOM 8263 C CA . GLU A 1 1059 ? 5.965 -28.336 -0.881 1.00 76.25 1059 GLU A CA 1
ATOM 8264 C C . GLU A 1 1059 ? 6.774 -27.127 -0.418 1.00 76.25 1059 GLU A C 1
ATOM 8266 O O . GLU A 1 1059 ? 7.546 -27.172 0.557 1.00 76.25 1059 GLU A O 1
ATOM 8271 N N . GLU A 1 1060 ? 6.550 -26.017 -1.103 1.00 69.25 1060 GLU A N 1
ATOM 8272 C CA . GLU A 1 1060 ? 7.141 -24.732 -0.784 1.00 69.25 1060 GLU A CA 1
ATOM 8273 C C . GLU A 1 1060 ? 6.802 -24.313 0.669 1.00 69.25 1060 GLU A C 1
ATOM 8275 O O . GLU A 1 1060 ? 5.852 -24.795 1.308 1.00 69.25 1060 GLU A O 1
ATOM 8280 N N . LYS A 1 1061 ? 7.598 -23.418 1.275 1.00 69.81 1061 LYS A N 1
ATOM 8281 C CA . LYS A 1 1061 ? 7.445 -23.065 2.701 1.00 69.81 1061 LYS A CA 1
ATOM 8282 C C . LYS A 1 1061 ? 6.191 -22.244 2.980 1.00 69.81 1061 LYS A C 1
ATOM 8284 O O . LYS A 1 1061 ? 6.254 -21.027 3.034 1.00 69.81 1061 LYS A O 1
ATOM 8289 N N . THR A 1 1062 ? 5.065 -22.894 3.244 1.00 61.59 1062 THR A N 1
ATOM 8290 C CA . THR A 1 1062 ? 3.833 -22.172 3.562 1.00 61.59 1062 THR A CA 1
ATOM 8291 C C . THR A 1 1062 ? 3.933 -21.368 4.866 1.00 61.59 1062 THR A C 1
ATOM 8293 O O . THR A 1 1062 ? 4.506 -21.823 5.863 1.00 61.59 1062 THR A O 1
ATOM 8296 N N . ILE A 1 1063 ? 3.384 -20.156 4.883 1.00 64.69 1063 ILE A N 1
ATOM 8297 C CA . ILE A 1 1063 ? 3.252 -19.323 6.077 1.00 64.69 1063 ILE A CA 1
ATOM 8298 C C . ILE A 1 1063 ? 1.946 -19.724 6.770 1.00 64.69 1063 ILE A C 1
ATOM 8300 O O . ILE A 1 1063 ? 0.857 -19.533 6.230 1.00 64.69 1063 ILE A O 1
ATOM 8304 N N . LYS A 1 1064 ? 2.057 -20.301 7.973 1.00 50.09 1064 LYS A N 1
ATOM 8305 C CA . LYS A 1 1064 ? 0.899 -20.726 8.775 1.00 50.09 1064 LYS A CA 1
ATOM 8306 C C . LYS A 1 1064 ? -0.078 -19.570 9.007 1.00 50.09 1064 LYS A C 1
ATOM 8308 O O . LYS A 1 1064 ? 0.344 -18.446 9.259 1.00 50.09 1064 LYS A O 1
ATOM 8313 N N . ASP A 1 1065 ? -1.372 -19.882 8.933 1.00 54.88 1065 ASP A N 1
ATOM 8314 C CA . ASP A 1 1065 ? -2.508 -18.972 9.170 1.00 54.88 1065 ASP A CA 1
ATOM 8315 C C . ASP A 1 1065 ? -2.643 -17.819 8.160 1.00 54.88 1065 ASP A C 1
ATOM 8317 O O . ASP A 1 1065 ? -3.470 -16.908 8.308 1.00 54.88 1065 ASP A O 1
ATOM 8321 N N . VAL A 1 1066 ? -1.880 -17.913 7.070 1.00 52.31 1066 VAL A N 1
ATOM 8322 C CA . VAL A 1 1066 ? -1.942 -17.011 5.929 1.00 52.31 1066 VAL A CA 1
ATOM 8323 C C . VAL A 1 1066 ? -2.351 -17.821 4.704 1.00 52.31 1066 VAL A C 1
ATOM 8325 O O . VAL A 1 1066 ? -1.533 -18.348 3.952 1.00 52.31 1066 VAL A O 1
ATOM 8328 N N . LYS A 1 1067 ? -3.667 -17.921 4.519 1.00 63.28 1067 LYS A N 1
ATOM 8329 C CA . LYS A 1 1067 ? -4.252 -18.400 3.270 1.00 63.28 1067 LYS A CA 1
ATOM 8330 C C . LYS A 1 1067 ? -4.132 -17.305 2.217 1.00 63.28 1067 LYS A C 1
ATOM 8332 O O . LYS A 1 1067 ? -4.445 -16.149 2.501 1.00 63.28 1067 LYS A O 1
ATOM 8337 N N . CYS A 1 1068 ? -3.684 -17.683 1.027 1.00 51.91 1068 CYS A N 1
ATOM 8338 C CA . CYS A 1 1068 ? -3.824 -16.952 -0.214 1.00 51.91 1068 CYS A CA 1
ATOM 8339 C C . CYS A 1 1068 ? -5.263 -16.440 -0.280 1.00 51.91 1068 CYS A C 1
ATOM 8341 O O . CYS A 1 1068 ? -6.194 -17.235 -0.419 1.00 51.91 1068 CYS A O 1
ATOM 8343 N N . PRO A 1 1069 ? -5.473 -15.128 -0.143 1.00 47.41 1069 PRO A N 1
ATOM 8344 C CA . PRO A 1 1069 ? -6.819 -14.581 -0.071 1.00 47.41 1069 PRO A CA 1
ATOM 8345 C C . PRO A 1 1069 ? -7.567 -14.690 -1.411 1.00 47.41 1069 PRO A C 1
ATOM 8347 O O . PRO A 1 1069 ? -8.765 -14.446 -1.448 1.00 47.41 1069 PRO A O 1
ATOM 8350 N N . VAL A 1 1070 ? -6.873 -15.083 -2.488 1.00 50.31 1070 VAL A N 1
ATOM 8351 C CA . VAL A 1 1070 ? -7.401 -15.203 -3.853 1.00 50.31 1070 VAL A CA 1
ATOM 8352 C C . VAL A 1 1070 ? -8.011 -16.580 -4.121 1.00 50.31 1070 VAL A C 1
ATOM 8354 O O . VAL A 1 1070 ? -9.123 -16.666 -4.625 1.00 50.31 1070 VAL A O 1
ATOM 8357 N N . CYS A 1 1071 ? -7.302 -17.663 -3.796 1.00 67.69 1071 CYS A N 1
ATOM 8358 C CA . CYS A 1 1071 ? -7.781 -19.031 -4.034 1.00 67.69 1071 CYS A CA 1
ATOM 8359 C C . CYS A 1 1071 ? -8.084 -19.803 -2.741 1.00 67.69 1071 CYS A C 1
ATOM 8361 O O . CYS A 1 1071 ? -8.462 -20.968 -2.792 1.00 67.69 1071 CYS A O 1
ATOM 8363 N N . GLY A 1 1072 ? -7.861 -19.193 -1.573 1.00 68.12 1072 GLY A N 1
ATOM 8364 C CA . GLY A 1 1072 ? -7.921 -19.871 -0.276 1.00 68.12 1072 GLY A CA 1
ATOM 8365 C C . GLY A 1 1072 ? -6.775 -20.863 -0.028 1.00 68.12 1072 GLY A C 1
ATOM 8366 O O . GLY A 1 1072 ? -6.738 -21.468 1.044 1.00 68.12 1072 GLY A O 1
ATOM 8367 N N . GLY A 1 1073 ? -5.849 -21.032 -0.984 1.00 59.75 1073 GLY A N 1
ATOM 8368 C CA . GLY A 1 1073 ? -4.661 -21.894 -0.875 1.00 59.75 1073 GLY A CA 1
ATOM 8369 C C . GLY A 1 1073 ? -3.643 -21.367 0.138 1.00 59.75 1073 GLY A C 1
ATOM 8370 O O . GLY A 1 1073 ? -3.803 -20.273 0.646 1.00 59.75 1073 GLY A O 1
ATOM 8371 N N . ASP A 1 1074 ? -2.598 -22.105 0.492 1.00 65.25 1074 ASP A N 1
ATOM 8372 C CA . ASP A 1 1074 ? -1.594 -21.636 1.465 1.00 65.25 1074 ASP A CA 1
ATOM 8373 C C . ASP A 1 1074 ? -0.517 -20.743 0.803 1.00 65.25 1074 ASP A C 1
ATOM 8375 O O . ASP A 1 1074 ? -0.068 -21.046 -0.297 1.00 65.25 1074 ASP A O 1
ATOM 8379 N N . ILE A 1 1075 ? -0.096 -19.632 1.438 1.00 59.72 1075 ILE A N 1
ATOM 8380 C CA . ILE A 1 1075 ? 0.967 -18.748 0.894 1.00 59.72 1075 ILE A CA 1
ATOM 8381 C C . ILE A 1 1075 ? 2.340 -19.340 1.148 1.00 59.72 1075 ILE A C 1
ATOM 8383 O O . ILE A 1 1075 ? 2.636 -19.661 2.291 1.00 59.72 1075 ILE A O 1
ATOM 8387 N N . VAL A 1 1076 ? 3.202 -19.364 0.134 1.00 54.25 1076 VAL A N 1
ATOM 8388 C CA . VAL A 1 1076 ? 4.485 -20.071 0.122 1.00 54.25 1076 VAL A CA 1
ATOM 8389 C C . VAL A 1 1076 ? 5.707 -19.148 0.078 1.00 54.25 1076 VAL A C 1
ATOM 8391 O O . VAL A 1 1076 ? 5.721 -18.127 -0.597 1.00 54.25 1076 VAL A O 1
ATOM 8394 N N . LYS A 1 1077 ? 6.719 -19.471 0.889 1.00 57.59 1077 LYS A N 1
ATOM 8395 C CA . LYS A 1 1077 ? 7.991 -18.764 1.070 1.00 57.59 1077 LYS A CA 1
ATOM 8396 C C . LYS A 1 1077 ? 9.032 -19.443 0.187 1.00 57.59 1077 LYS A C 1
ATOM 8398 O O . LYS A 1 1077 ? 9.467 -20.552 0.506 1.00 57.59 1077 LYS A O 1
ATOM 8403 N N . THR A 1 1078 ? 9.396 -18.757 -0.887 1.00 52.22 1078 THR A N 1
ATOM 8404 C CA . THR A 1 1078 ? 10.495 -19.097 -1.799 1.00 52.22 1078 THR A CA 1
ATOM 8405 C C . THR A 1 1078 ? 11.853 -18.849 -1.161 1.00 52.22 1078 THR A C 1
ATOM 8407 O O . THR A 1 1078 ? 12.001 -17.784 -0.509 1.00 52.22 1078 THR A O 1
#

Solvent-accessible surface area (backbone atoms only — not comparable to full-atom values): 58917 Å² total; per-residue (Å²): 130,59,23,34,36,34,40,18,40,32,64,69,57,30,50,48,53,26,61,69,70,69,43,65,62,84,51,94,76,36,34,45,54,94,56,40,36,36,28,44,39,79,54,67,37,43,44,76,49,61,64,39,80,79,40,69,70,54,67,56,82,52,71,89,66,55,64,64,75,69,96,71,84,54,62,37,68,37,78,95,34,43,70,53,42,55,50,52,50,51,58,45,57,36,88,63,43,42,34,39,35,45,40,28,55,45,45,54,64,29,40,28,42,54,46,38,44,44,74,64,70,48,66,41,88,90,50,45,55,26,34,28,65,44,78,52,88,45,66,68,42,49,58,45,16,68,73,68,41,40,55,46,73,83,45,44,38,43,30,50,26,33,50,46,52,52,49,52,53,47,46,50,23,53,36,50,14,48,50,48,20,71,73,42,20,66,57,49,30,31,22,58,46,52,96,59,92,56,76,44,84,44,38,70,56,57,37,17,53,50,31,55,46,45,50,53,53,46,53,39,72,72,50,75,73,48,62,33,27,26,45,36,38,24,37,40,97,83,50,48,66,19,43,34,39,46,41,94,75,21,98,56,39,94,37,87,59,42,67,49,58,50,26,18,55,42,63,68,61,46,51,51,50,50,60,72,47,61,92,53,72,31,29,29,71,41,75,47,78,46,79,46,72,46,65,52,68,70,43,35,18,36,47,60,45,18,24,50,39,21,70,76,60,36,42,51,36,51,60,44,49,54,43,44,45,53,35,27,78,59,48,33,31,38,63,49,79,11,84,10,37,28,35,36,54,72,56,40,75,54,44,65,57,25,41,57,31,33,47,79,36,80,94,44,18,68,63,32,45,54,36,59,78,68,49,42,62,71,68,43,51,77,33,96,49,27,41,57,90,63,36,83,57,34,39,28,39,34,56,52,20,56,59,86,54,60,83,80,48,53,74,66,48,46,52,52,51,48,53,40,43,26,48,52,58,13,62,50,38,53,45,26,30,26,46,31,39,41,36,34,38,33,37,93,65,38,41,24,44,30,74,31,78,45,84,73,41,58,41,17,35,73,59,61,44,81,76,77,66,75,70,58,91,85,62,93,64,96,66,57,74,65,60,42,52,50,51,52,55,48,61,73,75,59,56,69,68,42,75,42,52,73,78,49,75,45,78,46,79,46,64,56,76,62,72,81,75,45,28,52,16,58,42,44,41,46,30,41,48,33,23,80,78,41,86,54,64,72,56,18,61,62,19,57,78,54,26,56,54,49,71,76,45,47,37,57,43,54,53,47,36,37,72,74,43,29,30,43,69,41,69,77,77,28,39,45,46,65,27,61,51,27,55,40,51,48,49,49,36,55,75,67,50,46,62,40,40,42,59,60,57,57,32,55,50,53,50,51,39,49,25,24,49,74,64,80,34,59,67,67,64,50,50,50,55,51,53,52,50,50,43,53,52,42,50,49,57,69,72,54,88,52,63,71,62,42,24,62,70,36,30,86,58,40,53,67,76,18,35,66,73,26,36,49,48,76,67,90,43,65,27,94,84,76,67,37,48,27,22,39,43,53,62,40,37,31,33,69,36,43,81,34,91,85,73,52,37,82,57,64,51,48,64,53,52,87,33,72,73,53,68,68,46,50,50,32,25,70,76,72,33,30,37,66,74,44,75,63,29,41,43,100,82,72,46,70,46,66,30,17,43,33,54,45,70,48,101,87,65,51,79,45,81,43,82,37,58,87,80,52,80,84,46,64,48,84,88,46,56,27,92,81,77,68,44,56,24,31,54,52,102,62,37,40,30,33,72,46,40,85,45,90,96,35,47,90,51,63,50,52,65,53,46,88,35,79,74,54,70,67,56,50,33,37,24,68,76,71,35,38,42,68,79,44,76,62,33,34,46,98,85,67,43,58,42,66,32,23,44,31,54,44,68,48,99,86,71,48,73,45,81,44,82,40,61,87,91,68,78,84,53,62,47,78,98,40,53,29,93,87,77,62,37,52,27,32,60,48,77,68,20,44,30,35,65,62,45,42,96,89,42,93,88,38,49,78,48,65,47,56,30,56,52,53,88,30,77,54,50,71,70,53,53,44,40,26,63,74,69,39,33,44,67,66,46,74,62,27,41,46,97,87,67,51,69,45,63,30,15,45,30,59,42,67,47,100,84,71,48,66,41,82,43,79,35,71,85,76,38,67,62,49,63,48,81,96,40,48,26,94,84,78,63,40,49,27,24,56,52,100,67,36,37,31,29,56,36,49,75,41,96,67,84,61,35,85,57,64,49,49,65,52,49,90,30,78,71,50,72,66,46,51,44,37,22,58,71,70,39,36,24,67,60,46,76,60,30,38,45,100,84,69,48,70,44,64,30,11,45,27,62,42,70,46,97,89,70,47,76,44,82,42,80,32,70,86,72,40,68,62,48,57,47,85,98,39,53,32,82,79,79,66,43,74,35,64,53,130

Sequence (1078 aa):
MGKKLIITEKPSVARDFARVLRVSGNNNGYIENDTYVISWCFGHLVEMSYPEAYDEKYKTWRLEDLPFLPKEYKYGVIQSSKDQYALVNKLLHREDIDTVYWAGDSGKEGQTIEENIRNYGGVREGMTELRVWIDSQTDDEIMRGIREAKPMSDYARLGKSGIMRTIEDYSLGINFSRALSVKYGRMINDAAATSSYTAIAIGRVMTCVLGMVVNREREIRDFIETPFYRIMGSFGDAGFKGEWRAVKDSKYFESPLLYKENGFKKRESAEALINDLTGKPAVIDSIETSTSNKRAPLLFNLAELQSECSKIFKISPAQTLDIVQELYEKKLTTYPRTDARVLTTAIAKEISKNIRGLTGYPEMASFAKNILDNRMYVGIEKSAYTDDSKVTDHYAIIPTGQTQAIGALSDLAKSVYNLICKRFLSIFYPAAEYKNVKMTVVSDGEKFFTSAKVLSKKGYMEVAGVYEKKESDDDEGSDDNSHKEELLAFAGTAKKGDEIVVQGYEIKEGKTSPPKRYTSGNLILAMENAGNLIEDEELREQIKKSGIGTSATRGEILDKLVRIKYLNQNQKTQIITPEKLGEMIYEVVKLSVPTLLNPEMTANWEMGLEGIINGTVDDVEYRSKLEDYIRRETTKMISFDLTEQIARNINRFTGKDSKGVATRKKLGIKCPMCGGELTTTSFGYGCSNYFDETIKCKFNVGTIAGVDLPEEDFVSLVNEGKTKVIDGFVGKNKKPFSAALVMSKDDNGVINVNFDFSQVPARYLEGAVCPACGKRLMITGYGVTCEDRTKENGCYFGIGEIAGKHLDDDTIIKLINEGATDIITGFKSKSNAKFNAKLKLITDENGKKSVVFDFEGIEAEKLKDCKCPDCGSDIIIKSAGYGCSAFDAAKEDSCKFFIGKTIAGKTISPAVAEKLIKEGKTETLRGFKGKSGKKFDAVLILQKNESGRTEVVFDFENVESKVVEGVKCPACGGNIVVTQYGFACENRFAEENKCYFSIGEIAGKKISEADVKELLINGISKTIRGFKGKSKKAFDACLKLNTTEDGKKEIVFDFENVEEKTIKDVKCPVCGGDIVKT

Radius of gyration: 42.14 Å; Cα contacts (8 Å, |Δi|>4): 1989; chains: 1; bounding box: 88×101×124 Å

Foldseek 3Di:
DFAEEEEEADPLLLVLLCVLVVFDDDDVQWTDDRHYIYGYHPQAQKAFDDPCVVPVVVVDQDLVCPPPDDPDTDMDGDPVRVVNLVVVLVVLADPRHQEYEQHYAQALSSLQRVVRSCVHRNGHPNRFYWYFAFQDSDSVRSVVSVVPTHGNVVCVLSNLLSVLVSVLFVSLFVLVQSLCCVFCQVVLCLQLLPPDRFTLTDGLQLLQLLLVQLVQVCLQVVDDKQKWKWKWFQWFPLRFIFTWFADPQDPCHVNPQAPHRRTGSDPVVVVVVQVVQPPFWKFWADKDKDKDFAAQDFADALLLLQLVCCVPQVAFSVVSVVLVVVCVSVLFKGDRQFPARAAELVCLVVVLLLLVLCCPPVLCNVLSVVCVVVVLSPCSSVDPRYDPVLGDRHHHIATNSHDPCLVVDDPSSNVSSLQNHLSRSLNSWTTFMWIKMWIWMDTPSIITIDMAIHGPGCTSCVSNPPPPPPDPPVPPDPDDPVSSVVVVVCSVPDDGGDTIDTPGMDIDMDIDHRDDFDFSSVSSVCQQQLLVVPPDPVLSVQSVSAGRDGSVCSSVSVVVCCVSQQWPADSRNSGIHGGLSVQLSSLSCCVQPVSSNGCSVVSVSVVQSVCSSVVVHDSVVSVVVSVVVSNVSSVSSNPDNCNQVSLASSCVSGALSRDDSSVWDFLVDADQQQRATKTGHSFAIAGPCCVPPVRNDVDDDGAAQNHRDDSVQVVCCRPVQKGAWDWQRQDPVRDTDIFIWGWDADPVRDIDIDTHCPNPDWAWLPQAAFLQPRATWTQDPFFIDGPQCPPDVGDVDTDGADQNDDDDSVQVSCCRPVQKGDWDWFRQDPVRFGDIFMWGWDADPVRDTDIDTHCPPPDFAWLPPFADPQPRATWTQGSQFIAGPQDDPVDPPTAGDTDGCADQNRGQDSVQVRCCRPVQKGAWAFFRADPVRDTDIFIWGWDQDPVRHTDTDTDPPPHPFAFLPPFADPQPRATWGQDPFAIAGPQCPPPPPHDGDGDGADQNHHDDSQQVNCCRVVQKGAKDWFRQDPVRDTDIFIWGWDQDPVRDTDIDTHPPRHDAAFDPPDQPSNPSHTDGDD